Protein AF-0000000071577011 (afdb_homodimer)

Solvent-accessible surface area (backbone atoms only — not comparable to full-atom values): 49493 Å² total; per-residue (Å²): 126,59,77,58,79,85,73,80,66,68,55,58,72,86,42,47,31,39,40,82,84,31,88,38,24,53,73,41,73,47,35,36,66,31,28,30,66,44,79,48,72,57,93,59,34,36,41,34,32,34,32,40,76,42,63,40,27,37,41,33,36,44,66,58,35,87,89,44,51,66,63,32,49,52,49,51,54,51,63,67,66,60,37,56,42,13,25,31,41,36,33,24,31,31,34,66,37,85,33,86,90,32,72,36,33,40,22,31,26,43,58,76,45,74,40,82,74,20,69,19,44,85,75,61,98,64,56,48,70,58,65,44,53,22,67,68,58,36,58,61,24,59,81,46,100,71,52,54,73,83,80,53,67,65,64,37,43,67,39,28,38,55,44,26,34,11,38,33,48,37,30,46,50,52,48,51,29,45,48,53,52,36,47,47,52,42,39,49,77,69,64,37,40,53,56,70,72,64,50,63,27,53,46,83,85,64,91,81,63,40,66,40,45,29,72,47,83,89,41,66,27,19,44,30,66,58,61,63,69,56,51,52,38,39,36,34,18,41,40,52,30,33,30,35,70,42,78,24,34,38,52,49,88,50,85,53,58,80,54,57,27,46,48,43,33,47,32,38,32,30,58,45,90,47,33,54,62,60,53,51,50,51,52,42,54,32,49,51,51,32,59,55,42,45,63,62,79,39,36,66,44,50,51,48,25,38,72,42,40,64,61,62,84,82,40,62,63,96,57,78,48,70,44,45,42,72,57,52,51,51,53,42,44,72,75,68,49,87,59,83,92,65,61,70,82,80,49,72,69,53,34,37,53,51,28,52,51,43,28,71,76,71,60,23,35,45,40,32,42,28,44,41,38,35,86,79,46,64,57,54,48,21,56,28,82,90,46,64,72,19,14,45,27,36,36,31,27,50,74,20,38,79,37,32,47,33,28,23,39,44,46,47,45,66,58,33,49,50,42,30,53,73,70,69,52,80,78,45,72,45,52,46,53,54,41,47,38,26,40,49,11,26,62,50,30,26,38,38,44,26,38,48,33,48,48,47,14,55,58,44,52,53,89,36,31,59,71,48,35,81,45,51,28,36,65,89,36,51,49,76,128,59,76,58,81,86,73,78,64,67,56,59,73,89,42,49,30,40,41,82,84,31,88,38,23,52,72,42,75,47,34,35,66,32,27,31,67,43,78,48,71,58,95,59,35,36,41,33,33,33,32,41,78,41,65,40,27,35,41,33,34,42,66,58,36,86,88,45,49,66,65,31,50,53,48,51,54,51,62,67,66,60,36,57,43,12,25,31,40,35,32,24,32,31,34,65,36,85,33,86,90,32,70,36,34,41,23,32,28,43,58,77,46,74,41,83,73,21,69,17,45,84,75,62,98,65,58,47,70,58,67,46,52,23,68,68,59,36,58,60,23,59,80,46,99,71,52,54,74,83,80,52,66,65,64,37,42,67,40,29,39,54,45,27,33,12,38,33,48,35,28,45,49,52,50,51,29,45,49,54,51,37,47,47,54,41,39,48,76,70,64,36,41,53,56,71,72,65,51,64,28,51,45,83,86,63,91,83,64,40,66,40,48,30,73,47,86,88,39,66,28,20,44,30,65,57,60,64,70,56,50,50,38,39,36,35,18,42,40,52,30,33,30,35,72,43,79,24,34,36,53,48,88,49,87,52,57,80,56,56,26,46,50,44,34,49,31,37,32,30,58,45,90,46,33,54,63,60,54,51,50,53,51,43,53,32,50,50,50,33,59,55,43,45,63,63,79,39,34,66,43,50,54,48,24,39,71,42,39,64,59,62,85,82,39,61,62,95,58,80,49,72,45,44,40,71,58,52,51,52,52,41,44,73,76,69,48,86,58,82,93,66,63,69,84,80,49,70,68,53,34,38,52,51,26,52,51,41,28,72,76,68,60,22,34,43,40,33,44,27,44,42,36,35,86,81,47,65,56,55,49,21,56,28,82,89,46,62,73,20,14,44,27,34,38,33,26,49,73,20,38,79,36,30,48,33,28,23,40,44,47,47,45,67,58,31,50,49,43,29,54,73,70,68,52,80,79,48,72,47,52,47,50,54,41,49,39,26,39,49,11,26,62,49,30,26,40,38,43,27,39,48,32,49,48,47,15,56,58,42,51,53,88,37,31,58,71,47,35,80,46,51,31,37,66,89,35,51,49,81

Structure (mmCIF, N/CA/C/O backbone):
data_AF-0000000071577011-model_v1
#
loop_
_entity.id
_entity.type
_entity.pdbx_description
1 polymer 'aspartate--tRNA ligase'
#
loop_
_atom_site.group_PDB
_atom_site.id
_atom_site.type_symbol
_atom_site.label_atom_id
_atom_site.label_alt_id
_atom_site.label_comp_id
_atom_site.label_asym_id
_atom_site.label_entity_id
_atom_site.label_seq_id
_atom_site.pdbx_PDB_ins_code
_atom_site.Cartn_x
_atom_site.Cartn_y
_atom_site.Cartn_z
_atom_site.occupancy
_atom_site.B_iso_or_equiv
_atom_site.auth_seq_id
_atom_site.auth_comp_id
_atom_site.auth_asym_id
_atom_site.auth_atom_id
_atom_site.pdbx_PDB_model_num
ATOM 1 N N . MET A 1 1 ? -14.719 25 13.039 1 73.12 1 MET A N 1
ATOM 2 C CA . MET A 1 1 ? -15.836 24.047 12.961 1 73.12 1 MET A CA 1
ATOM 3 C C . MET A 1 1 ? -16.703 24.328 11.742 1 73.12 1 MET A C 1
ATOM 5 O O . MET A 1 1 ? -16.812 25.469 11.305 1 73.12 1 MET A O 1
ATOM 9 N N . SER A 1 2 ? -17.172 23.234 11.125 1 82.12 2 SER A N 1
ATOM 10 C CA . SER A 1 2 ? -18 23.328 9.93 1 82.12 2 SER A CA 1
ATOM 11 C C . SER A 1 2 ? -19.391 23.859 10.258 1 82.12 2 SER A C 1
ATOM 13 O O . SER A 1 2 ? -20.219 23.125 10.812 1 82.12 2 SER A O 1
ATOM 15 N N . ARG A 1 3 ? -19.625 25.078 10.125 1 79.12 3 ARG A N 1
ATOM 16 C CA . ARG A 1 3 ? -20.906 25.703 10.398 1 79.12 3 ARG A CA 1
ATOM 17 C C . ARG A 1 3 ? -21.609 26.094 9.109 1 79.12 3 ARG A C 1
ATOM 19 O O . ARG A 1 3 ? -22.812 25.859 8.953 1 79.12 3 ARG A O 1
ATOM 26 N N . SER A 1 4 ? -20.875 26.734 8.219 1 81.69 4 SER A N 1
ATOM 27 C CA . SER A 1 4 ? -21.438 27.203 6.957 1 81.69 4 SER A CA 1
ATOM 28 C C . SER A 1 4 ? -20.391 27.234 5.855 1 81.69 4 SER A C 1
ATOM 30 O O . SER A 1 4 ? -19.188 27.062 6.121 1 81.69 4 SER A O 1
ATOM 32 N N . ARG A 1 5 ? -20.906 27.391 4.594 1 81.81 5 ARG A N 1
ATOM 33 C CA . ARG A 1 5 ? -20.062 27.578 3.414 1 81.81 5 ARG A CA 1
ATOM 34 C C . ARG A 1 5 ? -20.219 28.984 2.85 1 81.81 5 ARG A C 1
ATOM 36 O O . ARG A 1 5 ? -21.203 29.281 2.168 1 81.81 5 ARG A O 1
ATOM 43 N N . SER A 1 6 ? -19.234 29.688 3.17 1 82 6 SER A N 1
ATOM 44 C CA . SER A 1 6 ? -19.266 31.078 2.73 1 82 6 SER A CA 1
ATOM 45 C C . SER A 1 6 ? -19 31.188 1.235 1 82 6 SER A C 1
ATOM 47 O O . SER A 1 6 ? -19.359 32.188 0.607 1 82 6 SER A O 1
ATOM 49 N N . GLY A 1 7 ? -18.359 30.266 0.691 1 82.62 7 GLY A N 1
ATOM 50 C CA . GLY A 1 7 ? -17.953 30.312 -0.705 1 82.62 7 GLY A CA 1
ATOM 51 C C . GLY A 1 7 ? -16.609 31 -0.914 1 82.62 7 GLY A C 1
ATOM 52 O O . GLY A 1 7 ? -16.188 31.219 -2.053 1 82.62 7 GLY A O 1
ATOM 53 N N . ARG A 1 8 ? -16.016 31.344 0.19 1 87.12 8 ARG A N 1
ATOM 54 C CA . ARG A 1 8 ? -14.68 31.938 0.103 1 87.12 8 ARG A CA 1
ATOM 55 C C . ARG A 1 8 ? -13.711 31 -0.601 1 87.12 8 ARG A C 1
ATOM 57 O O . ARG A 1 8 ? -13.656 29.797 -0.285 1 87.12 8 ARG A O 1
ATOM 64 N N . GLU A 1 9 ? -13.062 31.609 -1.562 1 90.75 9 GLU A N 1
ATOM 65 C CA . GLU A 1 9 ? -12.102 30.797 -2.305 1 90.75 9 GLU A CA 1
ATOM 66 C C . GLU A 1 9 ? -10.672 31.109 -1.869 1 90.75 9 GLU A C 1
ATOM 68 O O . GLU A 1 9 ? -10.242 32.25 -1.909 1 90.75 9 GLU A O 1
ATOM 73 N N . PHE A 1 10 ? -10.008 30.141 -1.405 1 95.5 10 PHE A N 1
ATOM 74 C CA . PHE A 1 10 ? -8.617 30.281 -1 1 95.5 10 PHE A CA 1
ATOM 75 C C . PHE A 1 10 ? -7.68 29.938 -2.152 1 95.5 10 PHE A C 1
ATOM 77 O O . PHE A 1 10 ? -7.922 28.984 -2.895 1 95.5 10 PHE A O 1
ATOM 84 N N . VAL A 1 11 ? -6.656 30.75 -2.307 1 96.5 11 VAL A N 1
ATOM 85 C CA . VAL A 1 11 ? -5.723 30.516 -3.404 1 96.5 11 VAL A CA 1
ATOM 86 C C . VAL A 1 11 ? -4.465 29.828 -2.881 1 96.5 11 VAL A C 1
ATOM 88 O O . VAL A 1 11 ? -4.254 29.75 -1.669 1 96.5 11 VAL A O 1
ATOM 91 N N . LYS A 1 12 ? -3.699 29.266 -3.773 1 96 12 LYS A N 1
ATOM 92 C CA . LYS A 1 12 ? -2.393 28.703 -3.471 1 96 12 LYS A CA 1
ATOM 93 C C . LYS A 1 12 ? -1.282 29.734 -3.65 1 96 12 LYS A C 1
ATOM 95 O O . LYS A 1 12 ? -1.319 30.531 -4.586 1 96 12 LYS A O 1
ATOM 100 N N . VAL A 1 13 ? -0.366 29.656 -2.791 1 96.88 13 VAL A N 1
ATOM 101 C CA . VAL A 1 13 ? 0.773 30.562 -2.842 1 96.88 13 VAL A CA 1
ATOM 102 C C . VAL A 1 13 ? 1.443 30.484 -4.211 1 96.88 13 VAL A C 1
ATOM 104 O O . VAL A 1 13 ? 1.807 31.5 -4.801 1 96.88 13 VAL A O 1
ATOM 107 N N . ASN A 1 14 ? 1.513 29.266 -4.746 1 94.5 14 ASN A N 1
ATOM 108 C CA . ASN A 1 14 ? 2.244 29.016 -5.98 1 94.5 14 ASN A CA 1
ATOM 109 C C . ASN A 1 14 ? 1.51 29.578 -7.191 1 94.5 14 ASN A C 1
ATOM 111 O O . ASN A 1 14 ? 2.078 29.672 -8.281 1 94.5 14 ASN A O 1
ATOM 115 N N . ASP A 1 15 ? 0.308 30.094 -7.023 1 96.06 15 ASP A N 1
ATOM 116 C CA . ASP A 1 15 ? -0.465 30.672 -8.117 1 96.06 15 ASP A CA 1
ATOM 117 C C . ASP A 1 15 ? -0.251 32.188 -8.203 1 96.06 15 ASP A C 1
ATOM 119 O O . ASP A 1 15 ? -0.677 32.812 -9.172 1 96.06 15 ASP A O 1
ATOM 123 N N . ILE A 1 16 ? 0.441 32.75 -7.238 1 97.38 16 ILE A N 1
ATOM 124 C CA . ILE A 1 16 ? 0.601 34.188 -7.129 1 97.38 16 ILE A CA 1
ATOM 125 C C . ILE A 1 16 ? 1.934 34.594 -7.742 1 97.38 16 ILE A C 1
ATOM 127 O O . ILE A 1 16 ? 2.949 33.938 -7.559 1 97.38 16 ILE A O 1
ATOM 131 N N . GLY A 1 17 ? 1.87 35.688 -8.445 1 95.81 17 GLY A N 1
ATOM 132 C CA . GLY A 1 17 ? 3.084 36.25 -9.016 1 95.81 17 GLY A CA 1
ATOM 133 C C . GLY A 1 17 ? 3.012 37.75 -9.211 1 95.81 17 GLY A C 1
ATOM 134 O O . GLY A 1 17 ? 1.939 38.344 -9.094 1 95.81 17 GLY A O 1
ATOM 135 N N . GLY A 1 18 ? 4.191 38.312 -9.492 1 93.88 18 GLY A N 1
ATOM 136 C CA . GLY A 1 18 ? 4.297 39.75 -9.617 1 93.88 18 GLY A CA 1
ATOM 137 C C . GLY A 1 18 ? 4.055 40.25 -11.031 1 93.88 18 GLY A C 1
ATOM 138 O O . GLY A 1 18 ? 4.09 41.438 -11.289 1 93.88 18 GLY A O 1
ATOM 139 N N . SER A 1 19 ? 3.904 39.312 -11.867 1 90.12 19 SER A N 1
ATOM 140 C CA . SER A 1 19 ? 3.686 39.688 -13.266 1 90.12 19 SER A CA 1
ATOM 141 C C . SER A 1 19 ? 2.209 39.594 -13.633 1 90.12 19 SER A C 1
ATOM 143 O O . SER A 1 19 ? 1.453 38.844 -13.016 1 90.12 19 SER A O 1
ATOM 145 N N . THR A 1 20 ? 1.872 40.312 -14.602 1 86.31 20 THR A N 1
ATOM 146 C CA . THR A 1 20 ? 0.493 40.281 -15.078 1 86.31 20 THR A CA 1
ATOM 147 C C . THR A 1 20 ? 0.179 38.938 -15.75 1 86.31 20 THR A C 1
ATOM 149 O O . THR A 1 20 ? -0.99 38.594 -15.914 1 86.31 20 THR A O 1
ATOM 152 N N . ASP A 1 21 ? 1.18 38.188 -16.062 1 86.81 21 ASP A N 1
ATOM 153 C CA . ASP A 1 21 ? 1.002 36.906 -16.719 1 86.81 21 ASP A CA 1
ATOM 154 C C . ASP A 1 21 ? 0.832 35.781 -15.703 1 86.81 21 ASP A C 1
ATOM 156 O O . ASP A 1 21 ? 0.503 34.656 -16.078 1 86.81 21 ASP A O 1
ATOM 160 N N . SER A 1 22 ? 0.966 36.219 -14.477 1 89.5 22 SER A N 1
ATOM 161 C CA . SER A 1 22 ? 0.785 35.219 -13.438 1 89.5 22 SER A CA 1
ATOM 162 C C . SER A 1 22 ? -0.672 34.781 -13.336 1 89.5 22 SER A C 1
ATOM 164 O O . SER A 1 22 ? -1.577 35.531 -13.727 1 89.5 22 SER A O 1
ATOM 166 N N . LYS A 1 23 ? -0.925 33.531 -12.844 1 92.31 23 LYS A N 1
ATOM 167 C CA . LYS A 1 23 ? -2.301 33.062 -12.648 1 92.31 23 LYS A CA 1
ATOM 168 C C . LYS A 1 23 ? -3.09 34.062 -11.805 1 92.31 23 LYS A C 1
ATOM 170 O O . LYS A 1 23 ? -4.293 34.25 -12 1 92.31 23 LYS A O 1
ATOM 175 N N . ILE A 1 24 ? -2.438 34.562 -10.727 1 97.38 24 ILE A N 1
ATOM 176 C CA . ILE A 1 24 ? -2.961 35.625 -9.875 1 97.38 24 ILE A CA 1
ATOM 177 C C . ILE A 1 24 ? -1.942 36.75 -9.781 1 97.38 24 ILE A C 1
ATOM 179 O O . ILE A 1 24 ? -0.889 36.594 -9.156 1 97.38 24 ILE A O 1
ATOM 183 N N . GLY A 1 25 ? -2.355 37.906 -10.328 1 96.38 25 GLY A N 1
ATOM 184 C CA . GLY A 1 25 ? -1.38 38.969 -10.484 1 96.38 25 GLY A CA 1
ATOM 185 C C . GLY A 1 25 ? -1.674 40.156 -9.609 1 96.38 25 GLY A C 1
ATOM 186 O O . GLY A 1 25 ? -2.609 40.156 -8.805 1 96.38 25 GLY A O 1
ATOM 187 N N . PRO A 1 26 ? -0.811 41.219 -9.781 1 96.62 26 PRO A N 1
ATOM 188 C CA . PRO A 1 26 ? -0.947 42.438 -8.969 1 96.62 26 PRO A CA 1
ATOM 189 C C . PRO A 1 26 ? -2.332 43.062 -9.078 1 96.62 26 PRO A C 1
ATOM 191 O O . PRO A 1 26 ? -2.916 43.094 -10.164 1 96.62 26 PRO A O 1
ATOM 194 N N . GLY A 1 27 ? -2.766 43.5 -7.926 1 96.56 27 GLY A N 1
ATOM 195 C CA . GLY A 1 27 ? -4.074 44.125 -7.883 1 96.56 27 GLY A CA 1
ATOM 196 C C . GLY A 1 27 ? -5.184 43.156 -7.488 1 96.56 27 GLY A C 1
ATOM 197 O O . GLY A 1 27 ? -6.262 43.594 -7.07 1 96.56 27 GLY A O 1
ATOM 198 N N . SER A 1 28 ? -4.91 41.906 -7.578 1 96.75 28 SER A N 1
ATOM 199 C CA . SER A 1 28 ? -5.902 40.906 -7.203 1 96.75 28 SER A CA 1
ATOM 200 C C . SER A 1 28 ? -6.086 40.844 -5.691 1 96.75 28 SER A C 1
ATOM 202 O O . SER A 1 28 ? -5.109 40.875 -4.941 1 96.75 28 SER A O 1
ATOM 204 N N . LYS A 1 29 ? -7.312 40.812 -5.254 1 97.5 29 LYS A N 1
ATOM 205 C CA . LYS A 1 29 ? -7.637 40.531 -3.855 1 97.5 29 LYS A CA 1
ATOM 206 C C . LYS A 1 29 ? -7.859 39.031 -3.623 1 97.5 29 LYS A C 1
ATOM 208 O O . LYS A 1 29 ? -8.695 38.438 -4.289 1 97.5 29 LYS A O 1
ATOM 213 N N . VAL A 1 30 ? -7.133 38.5 -2.707 1 97.81 30 VAL A N 1
ATOM 214 C CA . VAL A 1 30 ? -7.191 37.062 -2.568 1 97.81 30 VAL A CA 1
ATOM 215 C C . VAL A 1 30 ? -7.273 36.688 -1.091 1 97.81 30 VAL A C 1
ATOM 217 O O . VAL A 1 30 ? -6.926 37.469 -0.22 1 97.81 30 VAL A O 1
ATOM 220 N N . TRP A 1 31 ? -7.844 35.562 -0.76 1 97.25 31 TRP A N 1
ATOM 221 C CA . TRP A 1 31 ? -7.742 34.875 0.525 1 97.25 31 TRP A CA 1
ATOM 222 C C . TRP A 1 31 ? -6.707 33.75 0.467 1 97.25 31 TRP A C 1
ATOM 224 O O . TRP A 1 31 ? -6.645 33 -0.513 1 97.25 31 TRP A O 1
ATOM 234 N N . LEU A 1 32 ? -5.938 33.719 1.459 1 96.56 32 LEU A N 1
ATOM 235 C CA . LEU A 1 32 ? -4.918 32.656 1.574 1 96.56 32 LEU A CA 1
ATOM 236 C C . LEU A 1 32 ? -4.895 32.094 2.982 1 96.56 32 LEU A C 1
ATOM 238 O O . LEU A 1 32 ? -4.973 32.812 3.967 1 96.56 32 LEU A O 1
ATOM 242 N N . ARG A 1 33 ? -5.02 30.766 3.094 1 96.75 33 ARG A N 1
ATOM 243 C CA . ARG A 1 33 ? -4.699 30.109 4.359 1 96.75 33 ARG A CA 1
ATOM 244 C C . ARG A 1 33 ? -3.264 29.609 4.367 1 96.75 33 ARG A C 1
ATOM 246 O O . ARG A 1 33 ? -2.828 28.938 3.422 1 96.75 33 ARG A O 1
ATOM 253 N N . GLY A 1 34 ? -2.541 29.906 5.371 1 97.12 34 GLY A N 1
ATOM 254 C CA . GLY A 1 34 ? -1.162 29.469 5.469 1 97.12 34 GLY A CA 1
ATOM 255 C C . GLY A 1 34 ? -0.64 29.453 6.895 1 97.12 34 GLY A C 1
ATOM 256 O O . GLY A 1 34 ? -1.342 29.859 7.824 1 97.12 34 GLY A O 1
ATOM 257 N N . ARG A 1 35 ? 0.493 28.844 7.051 1 98.12 35 ARG A N 1
ATOM 258 C CA . ARG A 1 35 ? 1.198 28.797 8.328 1 98.12 35 ARG A CA 1
ATOM 259 C C . ARG A 1 35 ? 2.143 30 8.477 1 98.12 35 ARG A C 1
ATOM 261 O O . ARG A 1 35 ? 2.861 30.344 7.535 1 98.12 35 ARG A O 1
ATOM 268 N N . VAL A 1 36 ? 2.137 30.656 9.672 1 98 36 VAL A N 1
ATOM 269 C CA . VAL A 1 36 ? 3.053 31.766 9.93 1 98 36 VAL A CA 1
ATOM 270 C C . VAL A 1 36 ? 4.477 31.234 10.078 1 98 36 VAL A C 1
ATOM 272 O O . VAL A 1 36 ? 4.801 30.562 11.07 1 98 36 VAL A O 1
ATOM 275 N N . ASN A 1 37 ? 5.254 31.562 9.133 1 97.25 37 ASN A N 1
ATOM 276 C CA . ASN A 1 37 ? 6.645 31.125 9.133 1 97.25 37 ASN A CA 1
ATOM 277 C C . ASN A 1 37 ? 7.527 32.062 9.961 1 97.25 37 ASN A C 1
ATOM 279 O O . ASN A 1 37 ? 8.398 31.594 10.703 1 97.25 37 ASN A O 1
ATOM 283 N N . SER A 1 38 ? 7.324 33.344 9.805 1 96.56 38 SER A N 1
ATOM 284 C CA . SER A 1 38 ? 8.047 34.344 10.578 1 96.56 38 SER A CA 1
ATOM 285 C C . SER A 1 38 ? 7.266 35.656 10.656 1 96.56 38 SER A C 1
ATOM 287 O O . SER A 1 38 ? 6.363 35.875 9.852 1 96.56 38 SER A O 1
ATOM 289 N N . ILE A 1 39 ? 7.586 36.438 11.695 1 96.25 39 ILE A N 1
ATOM 290 C CA . ILE A 1 39 ? 6.965 37.719 11.93 1 96.25 39 ILE A CA 1
ATOM 291 C C . ILE A 1 39 ? 8.039 38.75 12.25 1 96.25 39 ILE A C 1
ATOM 293 O O . ILE A 1 39 ? 8.883 38.531 13.125 1 96.25 39 ILE A O 1
ATOM 297 N N . ARG A 1 40 ? 8.008 39.781 11.508 1 95.81 40 ARG A N 1
ATOM 298 C CA . ARG A 1 40 ? 8.859 40.938 11.781 1 95.81 40 ARG A CA 1
ATOM 299 C C . ARG A 1 40 ? 8.039 42.219 11.883 1 95.81 40 ARG A C 1
ATOM 301 O O . ARG A 1 40 ? 7.445 42.656 10.898 1 95.81 40 ARG A O 1
ATOM 308 N N . ALA A 1 41 ? 7.98 42.656 13.086 1 93 41 ALA A N 1
ATOM 309 C CA . ALA A 1 41 ? 7.23 43.906 13.32 1 93 41 ALA A CA 1
ATOM 310 C C . ALA A 1 41 ? 8.133 45 13.883 1 93 41 ALA A C 1
ATOM 312 O O . ALA A 1 41 ? 8.883 44.75 14.836 1 93 41 ALA A O 1
ATOM 313 N N . LYS A 1 42 ? 8.219 46.125 13.234 1 87.81 42 LYS A N 1
ATOM 314 C CA . LYS A 1 42 ? 9 47.281 13.68 1 87.81 42 LYS A CA 1
ATOM 315 C C . LYS A 1 42 ? 8.281 48.594 13.383 1 87.81 42 LYS A C 1
ATOM 317 O O . LYS A 1 42 ? 7.906 48.844 12.234 1 87.81 42 LYS A O 1
ATOM 322 N N . GLY A 1 43 ? 8.195 49.406 14.43 1 84.38 43 GLY A N 1
ATOM 323 C CA . GLY A 1 43 ? 7.562 50.719 14.266 1 84.38 43 GLY A CA 1
ATOM 324 C C . GLY A 1 43 ? 6.129 50.625 13.781 1 84.38 43 GLY A C 1
ATOM 325 O O . GLY A 1 43 ? 5.301 49.938 14.391 1 84.38 43 GLY A O 1
ATOM 326 N N . GLY A 1 44 ? 5.855 51.188 12.617 1 90.31 44 GLY A N 1
ATOM 327 C CA . GLY A 1 44 ? 4.52 51.25 12.055 1 90.31 44 GLY A CA 1
ATOM 328 C C . GLY A 1 44 ? 4.293 50.219 10.945 1 90.31 44 GLY A C 1
ATOM 329 O O . GLY A 1 44 ? 3.346 50.344 10.164 1 90.31 44 GLY A O 1
ATOM 330 N N . SER A 1 45 ? 5.238 49.156 10.898 1 94.69 45 SER A N 1
ATOM 331 C CA . SER A 1 45 ? 5.098 48.156 9.836 1 94.69 45 SER A CA 1
ATOM 332 C C . SER A 1 45 ? 5.266 46.75 10.367 1 94.69 45 SER A C 1
ATOM 334 O O . SER A 1 45 ? 5.871 46.562 11.422 1 94.69 45 SER A O 1
ATOM 336 N N . CYS A 1 46 ? 4.621 45.875 9.75 1 97 46 CYS A N 1
ATOM 337 C CA . CYS A 1 46 ? 4.738 44.438 10.078 1 97 46 CYS A CA 1
ATOM 338 C C . CYS A 1 46 ? 4.871 43.594 8.812 1 97 46 CYS A C 1
ATOM 340 O O . CYS A 1 46 ? 4.148 43.812 7.836 1 97 46 CYS A O 1
ATOM 342 N N . PHE A 1 47 ? 5.828 42.688 8.773 1 97.38 47 PHE A N 1
ATOM 343 C CA . PHE A 1 47 ? 6.027 41.719 7.695 1 97.38 47 PHE A CA 1
ATOM 344 C C . PHE A 1 47 ? 5.855 40.281 8.203 1 97.38 47 PHE A C 1
ATOM 346 O O . PHE A 1 47 ? 6.488 39.906 9.18 1 97.38 47 PHE A O 1
ATOM 353 N N . LEU A 1 48 ? 4.965 39.594 7.562 1 97.31 48 LEU A N 1
ATOM 354 C CA . LEU A 1 48 ? 4.754 38.156 7.816 1 97.31 48 LEU A CA 1
ATOM 355 C C . LEU A 1 48 ? 5.207 37.312 6.629 1 97.31 48 LEU A C 1
ATOM 357 O O . LEU A 1 48 ? 5.035 37.719 5.477 1 97.31 48 LEU A O 1
ATOM 361 N N . VAL A 1 49 ? 5.832 36.219 6.918 1 98 49 VAL A N 1
ATOM 362 C CA . VAL A 1 49 ? 6.031 35.219 5.887 1 98 49 VAL A CA 1
ATOM 363 C C . VAL A 1 49 ? 5.07 34.062 6.109 1 98 49 VAL A C 1
ATOM 365 O O . VAL A 1 49 ? 5.035 33.469 7.191 1 98 49 VAL A O 1
ATOM 368 N N . LEU A 1 50 ? 4.27 33.781 5.098 1 98.12 50 LEU A N 1
ATOM 369 C CA . LEU A 1 50 ? 3.332 32.656 5.137 1 98.12 50 LEU A CA 1
ATOM 370 C C . LEU A 1 50 ? 3.873 31.469 4.355 1 98.12 50 LEU A C 1
ATOM 372 O O . LEU A 1 50 ? 4.477 31.641 3.293 1 98.12 50 LEU A O 1
ATOM 376 N N . ARG A 1 51 ? 3.684 30.312 4.941 1 98 51 ARG A N 1
ATOM 377 C CA . ARG A 1 51 ? 4.168 29.078 4.328 1 98 51 ARG A CA 1
ATOM 378 C C . ARG A 1 51 ? 3.012 28.141 3.994 1 98 51 ARG A C 1
ATOM 380 O O . ARG A 1 51 ? 2.088 27.984 4.793 1 98 51 ARG A O 1
ATOM 387 N N . GLN A 1 52 ? 3.037 27.578 2.773 1 96.12 52 GLN A N 1
ATOM 388 C CA . GLN A 1 52 ? 2.164 26.5 2.309 1 96.12 52 GLN A CA 1
ATOM 389 C C . GLN A 1 52 ? 2.977 25.312 1.799 1 96.12 52 GLN A C 1
ATOM 391 O O . GLN A 1 52 ? 4.07 25.484 1.261 1 96.12 52 GLN A O 1
ATOM 396 N N . ASN A 1 53 ? 2.514 24.094 2.037 1 91.88 53 ASN A N 1
ATOM 397 C CA . ASN A 1 53 ? 3.123 22.875 1.51 1 91.88 53 ASN A CA 1
ATOM 398 C C . ASN A 1 53 ? 4.566 22.719 1.981 1 91.88 53 ASN A C 1
ATOM 400 O O . ASN A 1 53 ? 5.391 22.125 1.285 1 91.88 53 ASN A O 1
ATOM 404 N N . SER A 1 54 ? 4.934 23.328 2.988 1 94.06 54 SER A N 1
ATOM 405 C CA . SER A 1 54 ? 6.199 23.234 3.705 1 94.06 54 SER A CA 1
ATOM 406 C C . SER A 1 54 ? 7.289 24.047 3.006 1 94.06 54 SER A C 1
ATOM 408 O O . SER A 1 54 ? 8.297 24.406 3.621 1 94.06 54 SER A O 1
ATOM 410 N N . PHE A 1 55 ? 7.121 24.312 1.685 1 92.75 55 PHE A N 1
ATOM 411 C CA . PHE A 1 55 ? 8.258 25.031 1.125 1 92.75 55 PHE A CA 1
ATOM 412 C C . PHE A 1 55 ? 7.797 26.078 0.127 1 92.75 55 PHE A C 1
ATOM 414 O O . PHE A 1 55 ? 8.602 26.625 -0.625 1 92.75 55 PHE A O 1
ATOM 421 N N . ASP A 1 56 ? 6.535 26.469 0.034 1 96.44 56 ASP A N 1
ATOM 422 C CA . ASP A 1 56 ? 6.004 27.609 -0.685 1 96.44 56 ASP A CA 1
ATOM 423 C C . ASP A 1 56 ? 5.742 28.781 0.267 1 96.44 56 ASP A C 1
ATOM 425 O O . ASP A 1 56 ? 4.91 28.672 1.168 1 96.44 56 ASP A O 1
ATOM 429 N N . THR A 1 57 ? 6.422 29.906 0.025 1 97.94 57 THR A N 1
ATOM 430 C CA . THR A 1 57 ? 6.312 31.016 0.975 1 97.94 57 THR A CA 1
ATOM 431 C C . THR A 1 57 ? 6.055 32.344 0.249 1 97.94 57 THR A C 1
ATOM 433 O O . THR A 1 57 ? 6.492 32.5 -0.889 1 97.94 57 THR A O 1
ATOM 436 N N . ILE A 1 58 ? 5.352 33.219 0.918 1 98.44 58 ILE A N 1
ATOM 437 C CA . ILE A 1 58 ? 5.082 34.531 0.403 1 98.44 58 ILE A CA 1
ATOM 438 C C . ILE A 1 58 ? 5.047 35.531 1.556 1 98.44 58 ILE A C 1
ATOM 440 O O . ILE A 1 58 ? 4.602 35.219 2.658 1 98.44 58 ILE A O 1
ATOM 444 N N . GLN A 1 59 ? 5.582 36.719 1.3 1 98.56 59 GLN A N 1
ATOM 445 C CA . GLN A 1 59 ? 5.547 37.781 2.289 1 98.56 59 GLN A CA 1
ATOM 446 C C . GLN A 1 59 ? 4.203 38.5 2.264 1 98.56 59 GLN A C 1
ATOM 448 O O . GLN A 1 59 ? 3.639 38.75 1.192 1 98.56 59 GLN A O 1
ATOM 453 N N . ALA A 1 60 ? 3.688 38.812 3.438 1 98.44 60 ALA A N 1
ATOM 454 C CA . ALA A 1 60 ? 2.547 39.688 3.635 1 98.44 60 ALA A CA 1
ATOM 455 C C . ALA A 1 60 ? 2.934 40.906 4.492 1 98.44 60 ALA A C 1
ATOM 457 O O . ALA A 1 60 ? 3.639 40.75 5.492 1 98.44 60 ALA A O 1
ATOM 458 N N . CYS A 1 61 ? 2.48 42.062 4.09 1 97.62 61 CYS A N 1
ATOM 459 C CA . CYS A 1 61 ? 2.918 43.25 4.809 1 97.62 61 CYS A CA 1
ATOM 460 C C . CYS A 1 61 ? 1.728 44.094 5.207 1 97.62 61 CYS A C 1
ATOM 462 O O . CYS A 1 61 ? 0.678 44.062 4.562 1 97.62 61 CYS A O 1
ATOM 464 N N . TYR A 1 62 ? 1.872 44.781 6.254 1 97.31 62 TYR A N 1
ATOM 465 C CA . TYR A 1 62 ? 0.924 45.781 6.773 1 97.31 62 TYR A CA 1
ATOM 466 C C . TYR A 1 62 ? 1.64 47.031 7.219 1 97.31 62 TYR A C 1
ATOM 468 O O . TYR A 1 62 ? 2.664 46.969 7.902 1 97.31 62 TYR A O 1
ATOM 476 N N . PHE A 1 63 ? 1.147 48.156 6.789 1 94.81 63 PHE A N 1
ATOM 477 C CA . PHE A 1 63 ? 1.691 49.469 7.172 1 94.81 63 PHE A CA 1
ATOM 478 C C . PHE A 1 63 ? 0.64 50.312 7.887 1 94.81 63 PHE A C 1
ATOM 480 O O . PHE A 1 63 ? -0.533 50.281 7.512 1 94.81 63 PHE A O 1
ATOM 487 N N . LYS A 1 64 ? 1.153 50.969 8.828 1 92.88 64 LYS A N 1
ATOM 488 C CA . LYS A 1 64 ? 0.273 51.875 9.586 1 92.88 64 LYS A CA 1
ATOM 489 C C . LYS A 1 64 ? -0.415 52.875 8.664 1 92.88 64 LYS A C 1
ATOM 491 O O . LYS A 1 64 ? 0.221 53.438 7.781 1 92.88 64 LYS A O 1
ATOM 496 N N . ASP A 1 65 ? -1.663 52.969 8.875 1 89.69 65 ASP A N 1
ATOM 497 C CA . ASP A 1 65 ? -2.473 53.906 8.094 1 89.69 65 ASP A CA 1
ATOM 498 C C . ASP A 1 65 ? -2.645 55.219 8.836 1 89.69 65 ASP A C 1
ATOM 500 O O . ASP A 1 65 ? -3.312 55.281 9.867 1 89.69 65 ASP A O 1
ATOM 504 N N . LYS A 1 66 ? -2.225 56.344 8.25 1 89.25 66 LYS A N 1
ATOM 505 C CA . LYS A 1 66 ? -2.309 57.656 8.891 1 89.25 66 LYS A CA 1
ATOM 506 C C . LYS A 1 66 ? -3.746 58.156 8.906 1 89.25 66 LYS A C 1
ATOM 508 O O . LYS A 1 66 ? -4.109 58.969 9.766 1 89.25 66 LYS A O 1
ATOM 513 N N . GLU A 1 67 ? -4.477 57.656 7.973 1 91.25 67 GLU A N 1
ATOM 514 C CA . GLU A 1 67 ? -5.867 58.062 7.883 1 91.25 67 GLU A CA 1
ATOM 515 C C . GLU A 1 67 ? -6.734 57.375 8.922 1 91.25 67 GLU A C 1
ATOM 517 O O . GLU A 1 67 ? -7.785 57.875 9.312 1 91.25 67 GLU A O 1
ATOM 522 N N . ASN A 1 68 ? -6.336 56.219 9.367 1 90.88 68 ASN A N 1
ATOM 523 C CA . ASN A 1 68 ? -7.031 55.438 10.383 1 90.88 68 ASN A CA 1
ATOM 524 C C . ASN A 1 68 ? -6.07 54.906 11.453 1 90.88 68 ASN A C 1
ATOM 526 O O . ASN A 1 68 ? -5.895 53.719 11.609 1 90.88 68 ASN A O 1
ATOM 530 N N . PRO A 1 69 ? -5.551 55.75 12.266 1 90.25 69 PRO A N 1
ATOM 531 C CA . PRO A 1 69 ? -4.461 55.375 13.172 1 90.25 69 PRO A CA 1
ATOM 532 C C . PRO A 1 69 ? -4.895 54.406 14.25 1 90.25 69 PRO A C 1
ATOM 534 O O . PRO A 1 69 ? -4.121 53.5 14.617 1 90.25 69 PRO A O 1
ATOM 537 N N . GLU A 1 70 ? -6.023 54.562 14.695 1 91 70 GLU A N 1
ATOM 538 C CA . GLU A 1 70 ? -6.473 53.688 15.766 1 91 70 GLU A CA 1
ATOM 539 C C . GLU A 1 70 ? -6.645 52.281 15.281 1 91 70 GLU A C 1
ATOM 541 O O . GLU A 1 70 ? -6.152 51.312 15.906 1 91 70 GLU A O 1
ATOM 546 N N . GLN A 1 71 ? -7.363 52.125 14.242 1 90.44 71 GLN A N 1
ATOM 547 C CA . GLN A 1 71 ? -7.574 50.812 13.68 1 90.44 71 GLN A CA 1
ATOM 548 C C . GLN A 1 71 ? -6.25 50.156 13.258 1 90.44 71 GLN A C 1
ATOM 550 O O . GLN A 1 71 ? -6.059 48.969 13.422 1 90.44 71 GLN A O 1
ATOM 555 N N . SER A 1 72 ? -5.395 50.906 12.742 1 92.25 72 SER A N 1
ATOM 556 C CA . SER A 1 72 ? -4.094 50.406 12.297 1 92.25 72 SER A CA 1
ATOM 557 C C . SER A 1 72 ? -3.246 49.969 13.484 1 92.25 72 SER A C 1
ATOM 559 O O . SER A 1 72 ? -2.506 48.969 13.375 1 92.25 72 SER A O 1
ATOM 561 N N . ALA A 1 73 ? -3.354 50.719 14.523 1 92.5 73 ALA A N 1
ATOM 562 C CA . ALA A 1 73 ? -2.609 50.344 15.719 1 92.5 73 ALA A CA 1
ATOM 563 C C . ALA A 1 73 ? -3.105 49 16.281 1 92.5 73 ALA A C 1
ATOM 565 O O . ALA A 1 73 ? -2.309 48.188 16.75 1 92.5 73 ALA A O 1
ATOM 566 N N . LYS A 1 74 ? -4.324 48.844 16.266 1 93.94 74 LYS A N 1
ATOM 567 C CA . LYS A 1 74 ? -4.922 47.594 16.734 1 93.94 74 LYS A CA 1
ATOM 568 C C . LYS A 1 74 ? -4.488 46.438 15.859 1 93.94 74 LYS A C 1
ATOM 570 O O . LYS A 1 74 ? -4.184 45.344 16.375 1 93.94 74 LYS A O 1
ATOM 575 N N . MET A 1 75 ? -4.484 46.625 14.617 1 94.75 75 MET A N 1
ATOM 576 C CA . MET A 1 75 ? -4.047 45.594 13.68 1 94.75 75 MET A CA 1
ATOM 577 C C . MET A 1 75 ? -2.586 45.219 13.914 1 94.75 75 MET A C 1
ATOM 579 O O . MET A 1 75 ? -2.238 44.031 13.953 1 94.75 75 MET A O 1
ATOM 583 N N . LEU A 1 76 ? -1.806 46.188 14.055 1 95.19 76 LEU A N 1
ATOM 584 C CA . LEU A 1 76 ? -0.386 45.938 14.297 1 95.19 76 LEU A CA 1
ATOM 585 C C . LEU A 1 76 ? -0.174 45.188 15.594 1 95.19 76 LEU A C 1
ATOM 587 O O . LEU A 1 76 ? 0.685 44.281 15.664 1 95.19 76 LEU A O 1
ATOM 591 N N . LYS A 1 77 ? -0.896 45.562 16.594 1 94.38 77 LYS A N 1
ATOM 592 C CA . LYS A 1 77 ? -0.818 44.875 17.875 1 94.38 77 LYS A CA 1
ATOM 593 C C . LYS A 1 77 ? -1.21 43.406 17.719 1 94.38 77 LYS A C 1
ATOM 595 O O . LYS A 1 77 ? -0.569 42.5 18.297 1 94.38 77 LYS A O 1
ATOM 600 N N . TYR A 1 78 ? -2.227 43.125 16.984 1 95.75 78 TYR A N 1
ATOM 601 C CA . TYR A 1 78 ? -2.682 41.781 16.719 1 95.75 78 TYR A CA 1
ATOM 602 C C . TYR A 1 78 ? -1.621 40.969 15.977 1 95.75 78 TYR A C 1
ATOM 604 O O . TYR A 1 78 ? -1.314 39.844 16.344 1 95.75 78 TYR A O 1
ATOM 612 N N . LEU A 1 79 ? -1.091 41.531 14.938 1 96.25 79 LEU A N 1
ATOM 613 C CA . LEU A 1 79 ? -0.069 40.875 14.133 1 96.25 79 LEU A CA 1
ATOM 614 C C . LEU A 1 79 ? 1.135 40.5 14.984 1 96.25 79 LEU A C 1
ATOM 616 O O . LEU A 1 79 ? 1.692 39.406 14.828 1 96.25 79 LEU A O 1
ATOM 620 N N . LYS A 1 80 ? 1.458 41.344 15.906 1 93.56 80 LYS A N 1
ATOM 621 C CA . LYS A 1 80 ? 2.596 41.094 16.781 1 93.56 80 LYS A CA 1
ATOM 622 C C . LYS A 1 80 ? 2.305 40 17.781 1 93.56 80 LYS A C 1
ATOM 624 O O . LYS A 1 80 ? 3.229 39.375 18.328 1 93.56 80 LYS A O 1
ATOM 629 N N . SER A 1 81 ? 1.069 39.75 17.984 1 95 81 SER A N 1
ATOM 630 C CA . SER A 1 81 ? 0.679 38.75 18.969 1 95 81 SER A CA 1
ATOM 631 C C . SER A 1 81 ? 0.631 37.375 18.375 1 95 81 SER A C 1
ATOM 633 O O . SER A 1 81 ? 0.575 36.375 19.109 1 95 81 SER A O 1
ATOM 635 N N . LEU A 1 82 ? 0.668 37.25 17.078 1 96.12 82 LEU A N 1
ATOM 636 C CA . LEU A 1 82 ? 0.659 35.938 16.438 1 96.12 82 LEU A CA 1
ATOM 637 C C . LEU A 1 82 ? 1.919 35.156 16.781 1 96.12 82 LEU A C 1
ATOM 639 O O . LEU A 1 82 ? 2.967 35.719 17.047 1 96.12 82 LEU A O 1
ATOM 643 N N . THR A 1 83 ? 1.784 33.812 16.828 1 97.25 83 THR A N 1
ATOM 644 C CA . THR A 1 83 ? 2.939 32.938 17.062 1 97.25 83 THR A CA 1
ATOM 645 C C . THR A 1 83 ? 3.332 32.188 15.797 1 97.25 83 THR A C 1
ATOM 647 O O . THR A 1 83 ? 2.477 31.875 14.969 1 97.25 83 THR A O 1
ATOM 650 N N . THR A 1 84 ? 4.598 31.938 15.672 1 97.19 84 THR A N 1
ATOM 651 C CA . THR A 1 84 ? 5.07 31.125 14.539 1 97.19 84 THR A CA 1
ATOM 652 C C . THR A 1 84 ? 4.434 29.75 14.562 1 97.19 84 THR A C 1
ATOM 654 O O . THR A 1 84 ? 4.164 29.188 15.625 1 97.19 84 THR A O 1
ATOM 657 N N . GLU A 1 85 ? 4.156 29.234 13.391 1 98.19 85 GLU A N 1
ATOM 658 C CA . GLU A 1 85 ? 3.605 27.906 13.148 1 98.19 85 GLU A CA 1
ATOM 659 C C . GLU A 1 85 ? 2.098 27.875 13.391 1 98.19 85 GLU A C 1
ATOM 661 O O . GLU A 1 85 ? 1.46 26.828 13.266 1 98.19 85 GLU A O 1
ATOM 666 N N . SER A 1 86 ? 1.494 29.047 13.719 1 97.94 86 SER A N 1
ATOM 667 C CA . SER A 1 86 ? 0.038 29.125 13.742 1 97.94 86 SER A CA 1
ATOM 668 C C . SER A 1 86 ? -0.543 29.109 12.336 1 97.94 86 SER A C 1
ATOM 670 O O . SER A 1 86 ? 0.118 29.516 11.375 1 97.94 86 SER A O 1
ATOM 672 N N . MET A 1 87 ? -1.759 28.578 12.234 1 97.31 87 MET A N 1
ATOM 673 C CA . MET A 1 87 ? -2.51 28.625 10.984 1 97.31 87 MET A CA 1
ATOM 674 C C . MET A 1 87 ? -3.406 29.859 10.93 1 97.31 87 MET A C 1
ATOM 676 O O . MET A 1 87 ? -4.172 30.109 11.859 1 97.31 87 MET A O 1
ATOM 680 N N . ILE A 1 88 ? -3.336 30.641 9.789 1 97.62 88 ILE A N 1
ATOM 681 C CA . ILE A 1 88 ? -4.117 31.875 9.719 1 97.62 88 ILE A CA 1
ATOM 682 C C . ILE A 1 88 ? -4.812 31.953 8.367 1 97.62 88 ILE A C 1
ATOM 684 O O . ILE A 1 88 ? -4.375 31.344 7.391 1 97.62 88 ILE A O 1
ATOM 688 N N . ASP A 1 89 ? -5.941 32.625 8.297 1 97 89 ASP A N 1
ATOM 689 C CA . ASP A 1 89 ? -6.59 33.125 7.082 1 97 89 ASP A CA 1
ATOM 690 C C . ASP A 1 89 ? -6.258 34.594 6.844 1 97 89 ASP A C 1
ATOM 692 O O . ASP A 1 89 ? -6.457 35.438 7.727 1 97 89 ASP A O 1
ATOM 696 N N . LEU A 1 90 ? -5.762 34.875 5.68 1 97.69 90 LEU A N 1
ATOM 697 C CA . LEU A 1 90 ? -5.348 36.25 5.367 1 97.69 90 LEU A CA 1
ATOM 698 C C . LEU A 1 90 ? -5.996 36.719 4.078 1 97.69 90 LEU A C 1
ATOM 700 O O . LEU A 1 90 ? -5.98 36.031 3.064 1 97.69 90 LEU A O 1
ATOM 704 N N . GLU A 1 91 ? -6.688 37.812 4.148 1 97.81 91 GLU A N 1
ATOM 705 C CA . GLU A 1 91 ? -7.102 38.531 2.949 1 97.81 91 GLU A CA 1
ATOM 706 C C . GLU A 1 91 ? -6.109 39.656 2.6 1 97.81 91 GLU A C 1
ATOM 708 O O . GLU A 1 91 ? -5.711 40.438 3.469 1 97.81 91 GLU A O 1
ATOM 713 N N . GLY A 1 92 ? -5.723 39.688 1.398 1 97.81 92 GLY A N 1
ATOM 714 C CA . GLY A 1 92 ? -4.773 40.688 0.992 1 97.81 92 GLY A CA 1
ATOM 715 C C . GLY A 1 92 ? -4.805 41 -0.498 1 97.81 92 GLY A C 1
ATOM 716 O O . GLY A 1 92 ? -5.461 40.281 -1.259 1 97.81 92 GLY A O 1
ATOM 717 N N . GLU A 1 93 ? -4.16 42.062 -0.837 1 98.12 93 GLU A N 1
ATOM 718 C CA . GLU A 1 93 ? -3.998 42.438 -2.236 1 98.12 93 GLU A CA 1
ATOM 719 C C . GLU A 1 93 ? -2.588 42.156 -2.734 1 98.12 93 GLU A C 1
ATOM 721 O O . GLU A 1 93 ? -1.604 42.469 -2.074 1 98.12 93 GLU A O 1
ATOM 726 N N . VAL A 1 94 ? -2.551 41.5 -3.934 1 98.12 94 VAL A N 1
ATOM 727 C CA . VAL A 1 94 ? -1.259 41.156 -4.512 1 98.12 94 VAL A CA 1
ATOM 728 C C . VAL A 1 94 ? -0.564 42.406 -5.031 1 98.12 94 VAL A C 1
ATOM 730 O O . VAL A 1 94 ? -1.173 43.219 -5.742 1 98.12 94 VAL A O 1
ATOM 733 N N . SER A 1 95 ? 0.618 42.594 -4.617 1 97.56 95 SER A N 1
ATOM 734 C CA . SER A 1 95 ? 1.442 43.719 -5.094 1 97.56 95 SER A CA 1
ATOM 735 C C . SER A 1 95 ? 2.799 43.219 -5.586 1 97.56 95 SER A C 1
ATOM 737 O O . SER A 1 95 ? 3.332 42.219 -5.066 1 97.56 95 SER A O 1
ATOM 739 N N . THR A 1 96 ? 3.297 43.844 -6.613 1 97.19 96 THR A N 1
ATOM 740 C CA . THR A 1 96 ? 4.648 43.531 -7.066 1 97.19 96 THR A CA 1
ATOM 741 C C . THR A 1 96 ? 5.676 43.969 -6.02 1 97.19 96 THR A C 1
ATOM 743 O O . THR A 1 96 ? 5.582 45.062 -5.445 1 97.19 96 THR A O 1
ATOM 746 N N . ALA A 1 97 ? 6.559 43.094 -5.719 1 96.94 97 ALA A N 1
ATOM 747 C CA . ALA A 1 97 ? 7.625 43.344 -4.758 1 96.94 97 ALA A CA 1
ATOM 748 C C . ALA A 1 97 ? 8.812 42.406 -4.973 1 96.94 97 ALA A C 1
ATOM 750 O O . ALA A 1 97 ? 8.656 41.344 -5.551 1 96.94 97 ALA A O 1
ATOM 751 N N . GLU A 1 98 ? 9.906 42.844 -4.605 1 96.75 98 GLU A N 1
ATOM 752 C CA . GLU A 1 98 ? 11.078 41.969 -4.609 1 96.75 98 GLU A CA 1
ATOM 753 C C . GLU A 1 98 ? 11.359 41.406 -3.215 1 96.75 98 GLU A C 1
ATOM 755 O O . GLU A 1 98 ? 11.758 42.156 -2.316 1 96.75 98 GLU A O 1
ATOM 760 N N . VAL A 1 99 ? 11.047 40.156 -3.031 1 96.12 99 VAL A N 1
ATOM 761 C CA . VAL A 1 99 ? 11.266 39.5 -1.75 1 96.12 99 VAL A CA 1
ATOM 762 C C . VAL A 1 99 ? 12.156 38.281 -1.944 1 96.12 99 VAL A C 1
ATOM 764 O O . VAL A 1 99 ? 11.656 37.188 -2.203 1 96.12 99 VAL A O 1
ATOM 767 N N . ARG A 1 100 ? 13.453 38.281 -1.668 1 92 100 ARG A N 1
ATOM 768 C CA . ARG A 1 100 ? 14.422 37.25 -1.994 1 92 100 ARG A CA 1
ATOM 769 C C . ARG A 1 100 ? 14.359 36.125 -0.992 1 92 100 ARG A C 1
ATOM 771 O O . ARG A 1 100 ? 14.789 35 -1.288 1 92 100 ARG A O 1
ATOM 778 N N . SER A 1 101 ? 13.773 36.344 0.084 1 93.38 101 SER A N 1
ATOM 779 C CA . SER A 1 101 ? 13.781 35.375 1.161 1 93.38 101 SER A CA 1
ATOM 780 C C . SER A 1 101 ? 12.625 34.375 1.019 1 93.38 101 SER A C 1
ATOM 782 O O . SER A 1 101 ? 12.547 33.406 1.76 1 93.38 101 SER A O 1
ATOM 784 N N . CYS A 1 102 ? 11.703 34.594 0.134 1 97 102 CYS A N 1
ATOM 785 C CA . CYS A 1 102 ? 10.539 33.719 -0.057 1 97 102 CYS A CA 1
ATOM 786 C C . CYS A 1 102 ? 10.617 33 -1.39 1 97 102 CYS A C 1
ATOM 788 O O . CYS A 1 102 ? 11.398 33.375 -2.266 1 97 102 CYS A O 1
ATOM 790 N N . SER A 1 103 ? 9.859 31.891 -1.509 1 95.81 103 SER A N 1
ATOM 791 C CA . SER A 1 103 ? 9.781 31.188 -2.785 1 95.81 103 SER A CA 1
ATOM 792 C C . SER A 1 103 ? 9.133 32.062 -3.857 1 95.81 103 SER A C 1
ATOM 794 O O . SER A 1 103 ? 9.516 31.984 -5.027 1 95.81 103 SER A O 1
ATOM 796 N N . ILE A 1 104 ? 8.047 32.781 -3.48 1 97.12 104 ILE A N 1
ATOM 797 C CA . ILE A 1 104 ? 7.523 33.812 -4.355 1 97.12 104 ILE A CA 1
ATOM 798 C C . ILE A 1 104 ? 8.344 35.094 -4.188 1 97.12 104 ILE A C 1
ATOM 800 O O . ILE A 1 104 ? 8.227 35.781 -3.178 1 97.12 104 ILE A O 1
ATOM 804 N N . GLN A 1 105 ? 9.078 35.438 -5.191 1 97.69 105 GLN A N 1
ATOM 805 C CA . GLN A 1 105 ? 10.078 36.5 -5 1 97.69 105 GLN A CA 1
ATOM 806 C C . GLN A 1 105 ? 9.648 37.781 -5.652 1 97.69 105 GLN A C 1
ATOM 808 O O . GLN A 1 105 ? 10.234 38.844 -5.391 1 97.69 105 GLN A O 1
ATOM 813 N N . ASP A 1 106 ? 8.617 37.75 -6.422 1 97.81 106 ASP A N 1
ATOM 814 C CA . ASP A 1 106 ? 8.289 38.938 -7.211 1 97.81 106 ASP A CA 1
ATOM 815 C C . ASP A 1 106 ? 6.957 39.531 -6.773 1 97.81 106 ASP A C 1
ATOM 817 O O . ASP A 1 106 ? 6.402 40.406 -7.461 1 97.81 106 ASP A O 1
ATOM 821 N N . ALA A 1 107 ? 6.418 39.062 -5.684 1 98.12 107 ALA A N 1
ATOM 822 C CA . ALA A 1 107 ? 5.129 39.562 -5.223 1 98.12 107 ALA A CA 1
ATOM 823 C C . ALA A 1 107 ? 5.02 39.5 -3.701 1 98.12 107 ALA A C 1
ATOM 825 O O . ALA A 1 107 ? 5.75 38.75 -3.061 1 98.12 107 ALA A O 1
ATOM 826 N N . GLU A 1 108 ? 4.199 40.25 -3.164 1 98.44 108 GLU A N 1
ATOM 827 C CA . GLU A 1 108 ? 3.807 40.188 -1.759 1 98.44 108 GLU A CA 1
ATOM 828 C C . GLU A 1 108 ? 2.33 40.531 -1.586 1 98.44 108 GLU A C 1
ATOM 830 O O . GLU A 1 108 ? 1.658 40.906 -2.547 1 98.44 108 GLU A O 1
ATOM 835 N N . LEU A 1 109 ? 1.798 40.281 -0.433 1 98.5 109 LEU A N 1
ATOM 836 C CA . LEU A 1 109 ? 0.403 40.594 -0.128 1 98.5 109 LEU A CA 1
ATOM 837 C C . LEU A 1 109 ? 0.296 41.781 0.818 1 98.5 109 LEU A C 1
ATOM 839 O O . LEU A 1 109 ? 0.964 41.812 1.854 1 98.5 109 LEU A O 1
ATOM 843 N N . VAL A 1 110 ? -0.504 42.719 0.443 1 98.12 110 VAL A N 1
ATOM 844 C CA . VAL A 1 110 ? -0.855 43.781 1.376 1 98.12 110 VAL A CA 1
ATOM 845 C C . VAL A 1 110 ? -2.068 43.375 2.203 1 98.12 110 VAL A C 1
ATOM 847 O O . VAL A 1 110 ? -3.176 43.25 1.675 1 98.12 110 VAL A O 1
ATOM 850 N N . ILE A 1 111 ? -1.887 43.281 3.492 1 97.88 111 ILE A N 1
ATOM 851 C CA . ILE A 1 111 ? -2.869 42.688 4.379 1 97.88 111 ILE A CA 1
ATOM 852 C C . ILE A 1 111 ? -4.07 43.594 4.539 1 97.88 111 ILE A C 1
ATOM 854 O O . ILE A 1 111 ? -3.914 44.781 4.82 1 97.88 111 ILE A O 1
ATOM 858 N N . THR A 1 112 ? -5.215 43.062 4.379 1 96.25 112 THR A N 1
ATOM 859 C CA . THR A 1 112 ? -6.445 43.781 4.648 1 96.25 112 THR A CA 1
ATOM 860 C C . THR A 1 112 ? -7.203 43.188 5.816 1 96.25 112 THR A C 1
ATOM 862 O O . THR A 1 112 ? -7.828 43.875 6.605 1 96.25 112 THR A O 1
ATOM 865 N N . ARG A 1 113 ? -7.227 41.875 5.891 1 96.5 113 ARG A N 1
ATOM 866 C CA . ARG A 1 113 ? -7.859 41.125 6.98 1 96.5 113 ARG A CA 1
ATOM 867 C C . ARG A 1 113 ? -7.035 39.906 7.363 1 96.5 113 ARG A C 1
ATOM 869 O O . ARG A 1 113 ? -6.363 39.312 6.516 1 96.5 113 ARG A O 1
ATOM 876 N N . ILE A 1 114 ? -7.117 39.531 8.633 1 96.94 114 ILE A N 1
ATOM 877 C CA . ILE A 1 114 ? -6.383 38.375 9.102 1 96.94 114 ILE A CA 1
ATOM 878 C C . ILE A 1 114 ? -7.141 37.719 10.258 1 96.94 114 ILE A C 1
ATOM 880 O O . ILE A 1 114 ? -7.699 38.406 11.109 1 96.94 114 ILE A O 1
ATOM 884 N N . HIS A 1 115 ? -7.242 36.375 10.219 1 95.19 115 HIS A N 1
ATOM 885 C CA . HIS A 1 115 ? -7.879 35.594 11.273 1 95.19 115 HIS A CA 1
ATOM 886 C C . HIS A 1 115 ? -7.012 34.406 11.672 1 95.19 115 HIS A C 1
ATOM 888 O O . HIS A 1 115 ? -6.414 33.75 10.812 1 95.19 115 HIS A O 1
ATOM 894 N N . SER A 1 116 ? -6.918 34.219 12.93 1 95.62 116 SER A N 1
ATOM 895 C CA . SER A 1 116 ? -6.273 33 13.383 1 95.62 116 SER A CA 1
ATOM 896 C C . SER A 1 116 ? -7.195 31.781 13.227 1 95.62 116 SER A C 1
ATOM 898 O O . SER A 1 116 ? -8.367 31.844 13.609 1 95.62 116 SER A O 1
ATOM 900 N N . VAL A 1 117 ? -6.742 30.75 12.625 1 94.88 117 VAL A N 1
ATOM 901 C CA . VAL A 1 117 ? -7.488 29.5 12.438 1 94.88 117 VAL A CA 1
ATOM 902 C C . VAL A 1 117 ? -7.117 28.5 13.539 1 94.88 117 VAL A C 1
ATOM 904 O O . VAL A 1 117 ? -7.988 27.844 14.102 1 94.88 117 VAL A O 1
ATOM 907 N N . SER A 1 118 ? -5.867 28.328 13.773 1 95.75 118 SER A N 1
ATOM 908 C CA . SER A 1 118 ? -5.285 27.453 14.789 1 95.75 118 SER A CA 1
ATOM 909 C C . SER A 1 118 ? -3.988 28.047 15.336 1 95.75 118 SER A C 1
ATOM 911 O O . SER A 1 118 ? -3.01 28.203 14.602 1 95.75 118 SER A O 1
ATOM 913 N N . ASN A 1 119 ? -3.986 28.297 16.625 1 95.94 119 ASN A N 1
ATOM 914 C CA . ASN A 1 119 ? -2.826 28.922 17.266 1 95.94 119 ASN A CA 1
ATOM 915 C C . ASN A 1 119 ? -1.803 27.875 17.703 1 95.94 119 ASN A C 1
ATOM 917 O O . ASN A 1 119 ? -2.17 26.812 18.219 1 95.94 119 ASN A O 1
ATOM 921 N N . ALA A 1 120 ? -0.571 28.188 17.438 1 97.75 120 ALA A N 1
ATOM 922 C CA . ALA A 1 120 ? 0.521 27.375 17.953 1 97.75 120 ALA A CA 1
ATOM 923 C C . ALA A 1 120 ? 1.029 27.938 19.281 1 97.75 120 ALA A C 1
ATOM 925 O O . ALA A 1 120 ? 0.976 29.141 19.516 1 97.75 120 ALA A O 1
ATOM 926 N N . ASP A 1 121 ? 1.548 27.047 20.078 1 97.06 121 ASP A N 1
ATOM 927 C CA . ASP A 1 121 ? 2.186 27.469 21.328 1 97.06 121 ASP A CA 1
ATOM 928 C C . ASP A 1 121 ? 3.342 28.438 21.047 1 97.06 121 ASP A C 1
ATOM 930 O O . ASP A 1 121 ? 4.066 28.266 20.062 1 97.06 121 ASP A O 1
ATOM 934 N N . ALA A 1 122 ? 3.473 29.344 21.953 1 95.44 122 ALA A N 1
ATOM 935 C CA . ALA A 1 122 ? 4.543 30.328 21.797 1 95.44 122 ALA A CA 1
ATOM 936 C C . ALA A 1 122 ? 5.914 29.672 21.906 1 95.44 122 ALA A C 1
ATOM 938 O O . ALA A 1 122 ? 6.871 30.094 21.266 1 95.44 122 ALA A O 1
ATOM 939 N N . MET A 1 123 ? 5.934 28.688 22.75 1 95.88 123 MET A N 1
ATOM 940 C CA . MET A 1 123 ? 7.172 27.938 22.922 1 95.88 123 MET A CA 1
ATOM 941 C C . MET A 1 123 ? 7.074 26.562 22.25 1 95.88 123 MET A C 1
ATOM 943 O O . MET A 1 123 ? 6.25 25.734 22.641 1 95.88 123 MET A O 1
ATOM 947 N N . LEU A 1 124 ? 7.891 26.375 21.312 1 97.31 124 LEU A N 1
ATOM 948 C CA . LEU A 1 124 ? 7.953 25.109 20.578 1 97.31 124 LEU A CA 1
ATOM 949 C C . LEU A 1 124 ? 9.188 24.312 21 1 97.31 124 LEU A C 1
ATOM 951 O O . LEU A 1 124 ? 10.156 24.875 21.516 1 97.31 124 LEU A O 1
ATOM 955 N N . PRO A 1 125 ? 9.141 23 20.781 1 97.19 125 PRO A N 1
ATOM 956 C CA . PRO A 1 125 ? 10.312 22.188 21.125 1 97.19 125 PRO A CA 1
ATOM 957 C C . PRO A 1 125 ? 11.578 22.641 20.391 1 97.19 125 PRO A C 1
ATOM 959 O O . PRO A 1 125 ? 12.68 22.531 20.938 1 97.19 125 PRO A O 1
ATOM 962 N N . PHE A 1 126 ? 11.477 23.094 19.234 1 97.81 126 PHE A N 1
ATOM 963 C CA . PHE A 1 126 ? 12.523 23.703 18.438 1 97.81 126 PHE A CA 1
ATOM 964 C C . PHE A 1 126 ? 11.922 24.5 17.281 1 97.81 126 PHE A C 1
ATOM 966 O O . PHE A 1 126 ? 10.734 24.375 16.984 1 97.81 126 PHE A O 1
ATOM 973 N N . LEU A 1 127 ? 12.711 25.328 16.703 1 96.75 127 LEU A N 1
ATOM 974 C CA . LEU A 1 127 ? 12.234 26.109 15.562 1 96.75 127 LEU A CA 1
ATOM 975 C C . LEU A 1 127 ? 12.375 25.312 14.266 1 96.75 127 LEU A C 1
ATOM 977 O O . LEU A 1 127 ? 13.383 24.641 14.055 1 96.75 127 LEU A O 1
ATOM 981 N N . VAL A 1 128 ? 11.398 25.391 13.398 1 97 128 VAL A N 1
ATOM 982 C CA . VAL A 1 128 ? 11.43 24.719 12.109 1 97 128 VAL A CA 1
ATOM 983 C C . VAL A 1 128 ? 12.609 25.219 11.281 1 97 128 VAL A C 1
ATOM 985 O O . VAL A 1 128 ? 13.234 24.453 10.547 1 97 128 VAL A O 1
ATOM 988 N N . GLU A 1 129 ? 12.922 26.5 11.438 1 94.88 129 GLU A N 1
ATOM 989 C CA . GLU A 1 129 ? 14.055 27.094 10.742 1 94.88 129 GLU A CA 1
ATOM 990 C C . GLU A 1 129 ? 15.359 26.391 11.125 1 94.88 129 GLU A C 1
ATOM 992 O O . GLU A 1 129 ? 16.25 26.219 10.281 1 94.88 129 GLU A O 1
ATOM 997 N N . ASP A 1 130 ? 15.477 26.078 12.391 1 96.75 130 ASP A N 1
ATOM 998 C CA . ASP A 1 130 ? 16.672 25.375 12.859 1 96.75 130 ASP A CA 1
ATOM 999 C C . ASP A 1 130 ? 16.734 23.969 12.273 1 96.75 130 ASP A C 1
ATOM 1001 O O . ASP A 1 130 ? 17.812 23.484 11.914 1 96.75 130 ASP A O 1
ATOM 1005 N N . ALA A 1 131 ? 15.602 23.328 12.18 1 97.12 131 ALA A N 1
ATOM 1006 C CA . ALA A 1 131 ? 15.531 21.984 11.625 1 97.12 131 ALA A CA 1
ATOM 1007 C C . ALA A 1 131 ? 15.82 21.984 10.133 1 97.12 131 ALA A C 1
ATOM 1009 O O . ALA A 1 131 ? 16.234 20.969 9.57 1 97.12 131 ALA A O 1
ATOM 1010 N N . ALA A 1 132 ? 15.688 23.141 9.539 1 96.62 132 ALA A N 1
ATOM 1011 C CA . ALA A 1 132 ? 15.82 23.25 8.086 1 96.62 132 ALA A CA 1
ATOM 1012 C C . ALA A 1 132 ? 17.266 23.547 7.688 1 96.62 132 ALA A C 1
ATOM 1014 O O . ALA A 1 132 ? 17.609 23.469 6.508 1 96.62 132 ALA A O 1
ATOM 1015 N N . ARG A 1 133 ? 18.109 23.875 8.617 1 96.06 133 ARG A N 1
ATOM 1016 C CA . ARG A 1 133 ? 19.484 24.234 8.32 1 96.06 133 ARG A CA 1
ATOM 1017 C C . ARG A 1 133 ? 20.328 23 7.98 1 96.06 133 ARG A C 1
ATOM 1019 O O . ARG A 1 133 ? 20.156 21.953 8.586 1 96.06 133 ARG A O 1
ATOM 1026 N N . SER A 1 134 ? 21.188 23.172 7.062 1 95.31 134 SER A N 1
ATOM 1027 C CA . SER A 1 134 ? 22.125 22.094 6.727 1 95.31 134 SER A CA 1
ATOM 1028 C C . SER A 1 134 ? 23.219 21.969 7.77 1 95.31 134 SER A C 1
ATOM 1030 O O . SER A 1 134 ? 23.5 22.922 8.508 1 95.31 134 SER A O 1
ATOM 1032 N N . GLU A 1 135 ? 23.781 20.781 7.781 1 93 135 GLU A N 1
ATOM 1033 C CA . GLU A 1 135 ? 24.906 20.594 8.695 1 93 135 GLU A CA 1
ATOM 1034 C C . GLU A 1 135 ? 26.047 21.562 8.383 1 93 135 GLU A C 1
ATOM 1036 O O . GLU A 1 135 ? 26.719 22.047 9.297 1 93 135 GLU A O 1
ATOM 1041 N N . LYS A 1 136 ? 26.281 21.828 7.18 1 93.19 136 LYS A N 1
ATOM 1042 C CA . LYS A 1 136 ? 27.328 22.766 6.75 1 93.19 136 LYS A CA 1
ATOM 1043 C C . LYS A 1 136 ? 27.062 24.156 7.312 1 93.19 136 LYS A C 1
ATOM 1045 O O . LYS A 1 136 ? 27.984 24.797 7.832 1 93.19 136 LYS A O 1
ATOM 1050 N N . GLU A 1 137 ? 25.812 24.609 7.203 1 94.12 137 GLU A N 1
ATOM 1051 C CA . GLU A 1 137 ? 25.438 25.922 7.727 1 94.12 137 GLU A CA 1
ATOM 1052 C C . GLU A 1 137 ? 25.641 26 9.234 1 94.12 137 GLU A C 1
ATOM 1054 O O . GLU A 1 137 ? 26.141 27 9.758 1 94.12 137 GLU A O 1
ATOM 1059 N N . VAL A 1 138 ? 25.25 24.953 9.914 1 95.25 138 VAL A N 1
ATOM 1060 C CA . VAL A 1 138 ? 25.375 24.891 11.367 1 95.25 138 VAL A CA 1
ATOM 1061 C C . VAL A 1 138 ? 26.859 24.906 11.75 1 95.25 138 VAL A C 1
ATOM 1063 O O . VAL A 1 138 ? 27.266 25.656 12.641 1 95.25 138 VAL A O 1
ATOM 1066 N N . GLU A 1 139 ? 27.656 24.141 11.07 1 94.75 139 GLU A N 1
ATOM 1067 C CA . GLU A 1 139 ? 29.094 24.078 11.359 1 94.75 139 GLU A CA 1
ATOM 1068 C C . GLU A 1 139 ? 29.766 25.422 11.117 1 94.75 139 GLU A C 1
ATOM 1070 O O . GLU A 1 139 ? 30.578 25.875 11.938 1 94.75 139 GLU A O 1
ATOM 1075 N N . GLU A 1 140 ? 29.438 26.016 10.078 1 95.25 140 GLU A N 1
ATOM 1076 C CA . GLU A 1 140 ? 30.016 27.312 9.727 1 95.25 140 GLU A CA 1
ATOM 1077 C C . GLU A 1 140 ? 29.625 28.391 10.734 1 95.25 140 GLU A C 1
ATOM 1079 O O . GLU A 1 140 ? 30.406 29.312 11 1 95.25 140 GLU A O 1
ATOM 1084 N N . SER A 1 141 ? 28.469 28.234 11.242 1 94.69 141 SER A N 1
ATOM 1085 C CA . SER A 1 141 ? 27.969 29.234 12.18 1 94.69 141 SER A CA 1
ATOM 1086 C C . SER A 1 141 ? 28.672 29.125 13.531 1 94.69 141 SER A C 1
ATOM 1088 O O . SER A 1 141 ? 28.672 30.062 14.312 1 94.69 141 SER A O 1
ATOM 1090 N N . GLN A 1 142 ? 29.281 27.922 13.781 1 92.94 142 GLN A N 1
ATOM 1091 C CA . GLN A 1 142 ? 29.891 27.688 15.078 1 92.94 142 GLN A CA 1
ATOM 1092 C C . GLN A 1 142 ? 31.078 28.609 15.32 1 92.94 142 GLN A C 1
ATOM 1094 O O . GLN A 1 142 ? 31.438 28.891 16.469 1 92.94 142 GLN A O 1
ATOM 1099 N N . GLU A 1 143 ? 31.672 29.188 14.375 1 93.38 143 GLU A N 1
ATOM 1100 C CA . GLU A 1 143 ? 32.844 30.062 14.469 1 93.38 143 GLU A CA 1
ATOM 1101 C C . GLU A 1 143 ? 32.406 31.531 14.523 1 93.38 143 GLU A C 1
ATOM 1103 O O . GLU A 1 143 ? 33.25 32.438 14.641 1 93.38 143 GLU A O 1
ATOM 1108 N N . THR A 1 144 ? 31.141 31.688 14.445 1 93.62 144 THR A N 1
ATOM 1109 C CA . THR A 1 144 ? 30.625 33.062 14.469 1 93.62 144 THR A CA 1
ATOM 1110 C C . THR A 1 144 ? 30.172 33.438 15.875 1 93.62 144 THR A C 1
ATOM 1112 O O . THR A 1 144 ? 30.156 32.594 16.781 1 93.62 144 THR A O 1
ATOM 1115 N N . ASP A 1 145 ? 29.734 34.719 16.109 1 93.44 145 ASP A N 1
ATOM 1116 C CA . ASP A 1 145 ? 29.281 35.25 17.406 1 93.44 145 ASP A CA 1
ATOM 1117 C C . ASP A 1 145 ? 27.859 34.75 17.719 1 93.44 145 ASP A C 1
ATOM 1119 O O . ASP A 1 145 ? 27.406 34.844 18.859 1 93.44 145 ASP A O 1
ATOM 1123 N N . ARG A 1 146 ? 27.203 34.188 16.688 1 91.25 1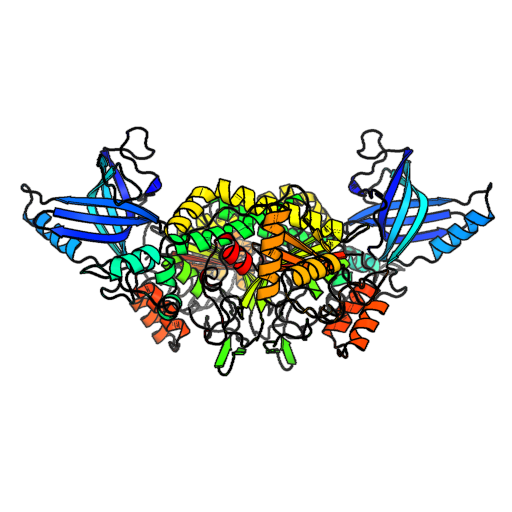46 ARG A N 1
ATOM 1124 C CA . ARG A 1 146 ? 25.844 33.719 16.875 1 91.25 146 ARG A CA 1
ATOM 1125 C C . ARG A 1 146 ? 25.672 32.312 16.297 1 91.25 146 ARG A C 1
ATOM 1127 O O . ARG A 1 146 ? 24.984 32.125 15.289 1 91.25 146 ARG A O 1
ATOM 1134 N N . PRO A 1 147 ? 26.156 31.328 16.984 1 94.06 147 PRO A N 1
ATOM 1135 C CA . PRO A 1 147 ? 26.078 29.969 16.453 1 94.06 147 PRO A CA 1
ATOM 1136 C C . PRO A 1 147 ? 24.641 29.422 16.422 1 94.06 147 PRO A C 1
ATOM 1138 O O . PRO A 1 147 ? 23.859 29.688 17.328 1 94.06 147 PRO A O 1
ATOM 1141 N N . PHE A 1 148 ? 24.359 28.766 15.336 1 94.06 148 PHE A N 1
ATOM 1142 C CA . PHE A 1 148 ? 23.062 28.094 15.234 1 94.06 148 PHE A CA 1
ATOM 1143 C C . PHE A 1 148 ? 23.031 26.844 16.109 1 94.06 148 PHE A C 1
ATOM 1145 O O . PHE A 1 148 ? 24.031 26.141 16.219 1 94.06 148 PHE A O 1
ATOM 1152 N N . PRO A 1 149 ? 21.938 26.547 16.719 1 93.38 149 PRO A N 1
ATOM 1153 C CA . PRO A 1 149 ? 21.844 25.328 17.516 1 93.38 149 PRO A CA 1
ATOM 1154 C C . PRO A 1 149 ? 21.812 24.062 16.656 1 93.38 149 PRO A C 1
ATOM 1156 O O . PRO A 1 149 ? 21.219 24.062 15.586 1 93.38 149 PRO A O 1
ATOM 1159 N N . ARG A 1 150 ? 22.484 23.047 17.156 1 92.19 150 ARG A N 1
ATOM 1160 C CA . ARG A 1 150 ? 22.406 21.734 16.547 1 92.19 150 ARG A CA 1
ATOM 1161 C C . ARG A 1 150 ? 21.281 20.906 17.172 1 92.19 150 ARG A C 1
ATOM 1163 O O . ARG A 1 150 ? 21.297 20.625 18.375 1 92.19 150 ARG A O 1
ATOM 1170 N N . LEU A 1 151 ? 20.312 20.562 16.391 1 95.75 151 LEU A N 1
ATOM 1171 C CA . LEU A 1 151 ? 19.188 19.781 16.891 1 95.75 151 LEU A CA 1
ATOM 1172 C C . LEU A 1 151 ? 19.516 18.297 16.891 1 95.75 151 LEU A C 1
ATOM 1174 O O . LEU A 1 151 ? 19.844 17.734 15.836 1 95.75 151 LEU A O 1
ATOM 1178 N N . GLY A 1 152 ? 19.406 17.641 18 1 94.62 152 GLY A N 1
ATOM 1179 C CA . GLY A 1 152 ? 19.641 16.219 18.078 1 94.62 152 GLY A CA 1
ATOM 1180 C C . GLY A 1 152 ? 18.562 15.398 17.391 1 94.62 152 GLY A C 1
ATOM 1181 O O . GLY A 1 152 ? 17.406 15.812 17.328 1 94.62 152 GLY A O 1
ATOM 1182 N N . GLN A 1 153 ? 18.922 14.25 16.953 1 93.44 153 GLN A N 1
ATOM 1183 C CA . GLN A 1 153 ? 18.016 13.367 16.234 1 93.44 153 GLN A CA 1
ATOM 1184 C C . GLN A 1 153 ? 16.828 12.977 17.125 1 93.44 153 GLN A C 1
ATOM 1186 O O . GLN A 1 153 ? 15.688 12.938 16.656 1 93.44 153 GLN A O 1
ATOM 1191 N N . GLU A 1 154 ? 17.062 12.672 18.359 1 95.38 154 GLU A N 1
ATOM 1192 C CA . GLU A 1 154 ? 16 12.219 19.266 1 95.38 154 GLU A CA 1
ATOM 1193 C C . GLU A 1 154 ? 14.953 13.305 19.469 1 95.38 154 GLU A C 1
ATOM 1195 O O . GLU A 1 154 ? 13.75 13.023 19.453 1 95.38 154 GLU A O 1
ATOM 1200 N N . LEU A 1 155 ? 15.445 14.539 19.656 1 97.19 155 LEU A N 1
ATOM 1201 C CA . LEU A 1 155 ? 14.516 15.656 19.812 1 97.19 155 LEU A CA 1
ATOM 1202 C C . LEU A 1 155 ? 13.633 15.812 18.578 1 97.19 155 LEU A C 1
ATOM 1204 O O . LEU A 1 155 ? 12.43 16.047 18.703 1 97.19 155 LEU A O 1
ATOM 1208 N N . ARG A 1 156 ? 14.242 15.672 17.438 1 97.62 156 ARG A N 1
ATOM 1209 C CA . ARG A 1 156 ? 13.523 15.805 16.172 1 97.62 156 ARG A CA 1
ATOM 1210 C C . ARG A 1 156 ? 12.508 14.672 16 1 97.62 156 ARG A C 1
ATOM 1212 O O . ARG A 1 156 ? 11.352 14.922 15.648 1 97.62 156 ARG A O 1
ATOM 1219 N N . LEU A 1 157 ? 12.93 13.438 16.297 1 97.31 157 LEU A N 1
ATOM 1220 C CA . LEU A 1 157 ? 12.055 12.281 16.125 1 97.31 157 LEU A CA 1
ATOM 1221 C C . LEU A 1 157 ? 10.93 12.297 17.156 1 97.31 157 LEU A C 1
ATOM 1223 O O . LEU A 1 157 ? 9.812 11.852 16.859 1 97.31 157 LEU A O 1
ATOM 1227 N N . ASP A 1 158 ? 11.188 12.844 18.359 1 97.12 158 ASP A N 1
ATOM 1228 C CA . ASP A 1 158 ? 10.164 12.938 19.406 1 97.12 158 ASP A CA 1
ATOM 1229 C C . ASP A 1 158 ? 9.086 13.953 19.016 1 97.12 158 ASP A C 1
ATOM 1231 O O . ASP A 1 158 ? 7.961 13.891 19.516 1 97.12 158 ASP A O 1
ATOM 1235 N N . ASN A 1 159 ? 9.484 14.906 18.203 1 98.19 159 ASN A N 1
ATOM 1236 C CA . ASN A 1 159 ? 8.586 15.93 17.688 1 98.19 159 ASN A CA 1
ATOM 1237 C C . ASN A 1 159 ? 8.523 15.898 16.156 1 98.19 159 ASN A C 1
ATOM 1239 O O . ASN A 1 159 ? 8.641 16.938 15.508 1 98.19 159 ASN A O 1
ATOM 1243 N N . ARG A 1 160 ? 8.305 14.664 15.703 1 98.5 160 ARG A N 1
ATOM 1244 C CA . ARG A 1 160 ? 8.469 14.375 14.289 1 98.5 160 ARG A CA 1
ATOM 1245 C C . ARG A 1 160 ? 7.492 15.195 13.445 1 98.5 160 ARG A C 1
ATOM 1247 O O . ARG A 1 160 ? 7.82 15.602 12.328 1 98.5 160 ARG A O 1
ATOM 1254 N N . TRP A 1 161 ? 6.285 15.562 13.969 1 98.19 161 TRP A N 1
ATOM 1255 C CA . TRP A 1 161 ? 5.332 16.391 13.227 1 98.19 161 TRP A CA 1
ATOM 1256 C C . TRP A 1 161 ? 5.914 17.766 12.93 1 98.19 161 TRP A C 1
ATOM 1258 O O . TRP A 1 161 ? 5.656 18.328 11.867 1 98.19 161 TRP A O 1
ATOM 1268 N N . LEU A 1 162 ? 6.707 18.266 13.859 1 98.12 162 LEU A N 1
ATOM 1269 C CA . LEU A 1 162 ? 7.367 19.562 13.672 1 98.12 162 LEU A CA 1
ATOM 1270 C C . LEU A 1 162 ? 8.57 19.422 12.734 1 98.12 162 LEU A C 1
ATOM 1272 O O . LEU A 1 162 ? 8.789 20.266 11.867 1 98.12 162 LEU A O 1
ATOM 1276 N N . ASP A 1 163 ? 9.32 18.344 12.93 1 98.44 163 ASP A N 1
ATOM 1277 C CA . ASP A 1 163 ? 10.492 18.078 12.094 1 98.44 163 ASP A CA 1
ATOM 1278 C C . ASP A 1 163 ? 10.094 17.938 10.625 1 98.44 163 ASP A C 1
ATOM 1280 O O . ASP A 1 163 ? 10.844 18.359 9.734 1 98.44 163 ASP A O 1
ATOM 1284 N N . LEU A 1 164 ? 8.992 17.391 10.359 1 98.56 164 LEU A N 1
ATOM 1285 C CA . LEU A 1 164 ? 8.531 17.109 9 1 98.56 164 LEU A CA 1
ATOM 1286 C C . LEU A 1 164 ? 8.047 18.391 8.328 1 98.56 164 LEU A C 1
ATOM 1288 O O . LEU A 1 164 ? 7.805 18.422 7.117 1 98.56 164 LEU A O 1
ATOM 1292 N N . ARG A 1 165 ? 7.926 19.469 9.086 1 98.44 165 ARG A N 1
ATOM 1293 C CA . ARG A 1 165 ? 7.574 20.75 8.477 1 98.44 165 ARG A CA 1
ATOM 1294 C C . ARG A 1 165 ? 8.766 21.359 7.75 1 98.44 165 ARG A C 1
ATOM 1296 O O . ARG A 1 165 ? 8.602 22.25 6.91 1 98.44 165 ARG A O 1
ATOM 1303 N N . ALA A 1 166 ? 10.008 20.969 8.234 1 97.88 166 ALA A N 1
ATOM 1304 C CA . ALA A 1 166 ? 11.172 21.438 7.488 1 97.88 166 ALA A CA 1
ATOM 1305 C C . ALA A 1 166 ? 11.062 21.078 6.008 1 97.88 166 ALA A C 1
ATOM 1307 O O . ALA A 1 166 ? 10.727 19.938 5.668 1 97.88 166 ALA A O 1
ATOM 1308 N N . PRO A 1 167 ? 11.359 22 5.152 1 98 167 PRO A N 1
ATOM 1309 C CA . PRO A 1 167 ? 11.125 21.797 3.721 1 98 167 PRO A CA 1
ATOM 1310 C C . PRO A 1 167 ? 11.75 20.5 3.199 1 98 167 PRO A C 1
ATOM 1312 O O . PRO A 1 167 ? 11.07 19.703 2.547 1 98 167 PRO A O 1
ATOM 1315 N N . ALA A 1 168 ? 13.008 20.234 3.492 1 98.31 168 ALA A N 1
ATOM 1316 C CA . ALA A 1 168 ? 13.68 19.047 2.994 1 98.31 168 ALA A CA 1
ATOM 1317 C C . ALA A 1 168 ? 13.023 17.781 3.527 1 98.31 168 ALA A C 1
ATOM 1319 O O . ALA A 1 168 ? 12.828 16.812 2.785 1 98.31 168 ALA A O 1
ATOM 1320 N N . ASN A 1 169 ? 12.672 17.781 4.812 1 98.44 169 ASN A N 1
ATOM 1321 C CA . ASN A 1 169 ? 12.078 16.594 5.43 1 98.44 169 ASN A CA 1
ATOM 1322 C C . ASN A 1 169 ? 10.695 16.297 4.855 1 98.44 169 ASN A C 1
ATOM 1324 O O . ASN A 1 169 ? 10.328 15.141 4.676 1 98.44 169 ASN A O 1
ATOM 1328 N N . ASN A 1 170 ? 9.938 17.375 4.633 1 98.69 170 ASN A N 1
ATOM 1329 C CA . ASN A 1 170 ? 8.633 17.219 3.992 1 98.69 170 ASN A CA 1
ATOM 1330 C C . ASN A 1 170 ? 8.773 16.656 2.582 1 98.69 170 ASN A C 1
ATOM 1332 O O . ASN A 1 170 ? 8.023 15.75 2.199 1 98.69 170 ASN A O 1
ATOM 1336 N N . ALA A 1 171 ? 9.695 17.203 1.835 1 98.69 171 ALA A N 1
ATOM 1337 C CA . ALA A 1 171 ? 9.945 16.75 0.465 1 98.6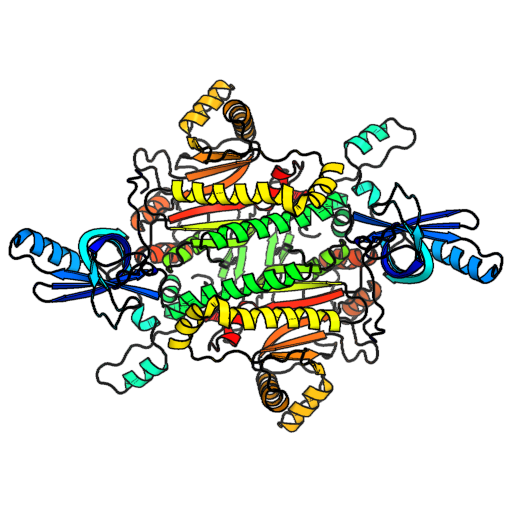9 171 ALA A CA 1
ATOM 1338 C C . ALA A 1 171 ? 10.398 15.297 0.431 1 98.69 171 ALA A C 1
ATOM 1340 O O . ALA A 1 171 ? 10.078 14.562 -0.505 1 98.69 171 ALA A O 1
ATOM 1341 N N . ILE A 1 172 ? 11.125 14.844 1.444 1 98.81 172 ILE A N 1
ATOM 1342 C CA . ILE A 1 172 ? 11.562 13.453 1.518 1 98.81 172 ILE A CA 1
ATOM 1343 C C . ILE A 1 172 ? 10.352 12.523 1.562 1 98.81 172 ILE A C 1
ATOM 1345 O O . ILE A 1 172 ? 10.336 11.484 0.898 1 98.81 172 ILE A O 1
ATOM 1349 N N . MET A 1 173 ? 9.273 12.883 2.318 1 98.75 173 MET A N 1
ATOM 1350 C CA . MET A 1 173 ? 8.055 12.07 2.365 1 98.75 173 MET A CA 1
ATOM 1351 C C . MET A 1 173 ? 7.367 12.039 1.005 1 98.75 173 MET A C 1
ATOM 1353 O O . MET A 1 173 ? 6.789 11.023 0.621 1 98.75 173 MET A O 1
ATOM 1357 N N . ARG A 1 174 ? 7.473 13.141 0.297 1 98.69 174 ARG A N 1
ATOM 1358 C CA . ARG A 1 174 ? 6.891 13.195 -1.04 1 98.69 174 ARG A CA 1
ATOM 1359 C C . ARG A 1 174 ? 7.668 12.312 -2.01 1 98.69 174 ARG A C 1
ATOM 1361 O O . ARG A 1 174 ? 7.082 11.672 -2.885 1 98.69 174 ARG A O 1
ATOM 1368 N N . ILE A 1 175 ? 9.008 12.305 -1.854 1 98.88 175 ILE A N 1
ATOM 1369 C CA . ILE A 1 175 ? 9.828 11.43 -2.68 1 98.88 175 ILE A CA 1
ATOM 1370 C C . ILE A 1 175 ? 9.516 9.969 -2.363 1 98.88 175 ILE A C 1
ATOM 1372 O O . ILE A 1 175 ? 9.492 9.125 -3.26 1 98.88 175 ILE A O 1
ATOM 1376 N N . GLN A 1 176 ? 9.344 9.664 -1.103 1 98.81 176 GLN A N 1
ATOM 1377 C CA . GLN A 1 176 ? 8.945 8.312 -0.719 1 98.81 176 GLN A CA 1
ATOM 1378 C C . GLN A 1 176 ? 7.664 7.891 -1.427 1 98.81 176 GLN A C 1
ATOM 1380 O O . GLN A 1 176 ? 7.574 6.781 -1.956 1 98.81 176 GLN A O 1
ATOM 1385 N N . SER A 1 177 ? 6.676 8.773 -1.412 1 98.81 177 SER A N 1
ATOM 1386 C CA . SER A 1 177 ? 5.426 8.539 -2.131 1 98.81 177 SER A CA 1
ATOM 1387 C C . SER A 1 177 ? 5.676 8.328 -3.619 1 98.81 177 SER A C 1
ATOM 1389 O O . SER A 1 177 ? 5.062 7.461 -4.242 1 98.81 177 SER A O 1
ATOM 1391 N N . ALA A 1 178 ? 6.562 9.141 -4.152 1 98.88 178 ALA A N 1
ATOM 1392 C CA . ALA A 1 178 ? 6.875 9.078 -5.578 1 98.88 178 ALA A CA 1
ATOM 1393 C C . ALA A 1 178 ? 7.488 7.73 -5.949 1 98.88 178 ALA A C 1
ATOM 1395 O O . ALA A 1 178 ? 7.16 7.156 -6.988 1 98.88 178 ALA A O 1
ATOM 1396 N N . VAL A 1 179 ? 8.367 7.234 -5.121 1 98.94 179 VAL A N 1
ATOM 1397 C CA . VAL A 1 179 ? 8.984 5.934 -5.367 1 98.94 179 VAL A CA 1
ATOM 1398 C C . VAL A 1 179 ? 7.906 4.859 -5.461 1 98.94 179 VAL A C 1
ATOM 1400 O O . VAL A 1 179 ? 7.934 4.02 -6.363 1 98.94 179 VAL A O 1
ATOM 1403 N N . CYS A 1 180 ? 6.945 4.863 -4.57 1 98.88 180 CYS A N 1
ATOM 1404 C CA . CYS A 1 180 ? 5.852 3.9 -4.602 1 98.88 180 CYS A CA 1
ATOM 1405 C C . CYS A 1 180 ? 5.047 4.031 -5.887 1 98.88 180 CYS A C 1
ATOM 1407 O O . CYS A 1 180 ? 4.684 3.025 -6.504 1 98.88 180 CYS A O 1
ATOM 1409 N N . GLN A 1 181 ? 4.73 5.281 -6.223 1 98.81 181 GLN A N 1
ATOM 1410 C CA . GLN A 1 181 ? 3.949 5.531 -7.43 1 98.81 181 GLN A CA 1
ATOM 1411 C C . GLN A 1 181 ? 4.668 5.012 -8.672 1 98.81 181 GLN A C 1
ATOM 1413 O O . GLN A 1 181 ? 4.059 4.352 -9.516 1 98.81 181 GLN A O 1
ATOM 1418 N N . LEU A 1 182 ? 5.922 5.301 -8.789 1 98.94 182 LEU A N 1
ATOM 1419 C CA . LEU A 1 182 ? 6.711 4.918 -9.953 1 98.94 182 LEU A CA 1
ATOM 1420 C C . LEU A 1 182 ? 6.941 3.412 -9.984 1 98.94 182 LEU A C 1
ATOM 1422 O O . LEU A 1 182 ? 6.953 2.801 -11.055 1 98.94 182 LEU A O 1
ATOM 1426 N N . PHE A 1 183 ? 7.152 2.814 -8.789 1 98.88 183 PHE A N 1
ATOM 1427 C CA . PHE A 1 183 ? 7.215 1.365 -8.656 1 98.88 183 PHE A CA 1
ATOM 1428 C C . PHE A 1 183 ? 5.977 0.71 -9.25 1 98.88 183 PHE A C 1
ATOM 1430 O O . PHE A 1 183 ? 6.082 -0.182 -10.094 1 98.88 183 PHE A O 1
ATOM 1437 N N . ARG A 1 184 ? 4.816 1.185 -8.898 1 98.81 184 ARG A N 1
ATOM 1438 C CA . ARG A 1 184 ? 3.551 0.633 -9.367 1 98.81 184 ARG A CA 1
ATOM 1439 C C . ARG A 1 184 ? 3.367 0.875 -10.859 1 98.81 184 ARG A C 1
ATOM 1441 O O . ARG A 1 184 ? 2.914 -0.012 -11.586 1 98.81 184 ARG A O 1
ATOM 1448 N N . GLU A 1 185 ? 3.699 2.092 -11.242 1 98.69 185 GLU A N 1
ATOM 1449 C CA . GLU A 1 185 ? 3.57 2.418 -12.664 1 98.69 185 GLU A CA 1
ATOM 1450 C C . GLU A 1 185 ? 4.34 1.426 -13.531 1 98.69 185 GLU A C 1
ATOM 1452 O O . GLU A 1 185 ? 3.807 0.911 -14.516 1 98.69 185 GLU A O 1
ATOM 1457 N N . SER A 1 186 ? 5.555 1.176 -13.141 1 98.88 186 SER A N 1
ATOM 1458 C CA . SER A 1 186 ? 6.398 0.271 -13.914 1 98.88 186 SER A CA 1
ATOM 1459 C C . SER A 1 186 ? 5.848 -1.15 -13.898 1 98.88 186 SER A C 1
ATOM 1461 O O . SER A 1 186 ? 5.754 -1.797 -14.945 1 98.88 186 SER A O 1
ATOM 1463 N N . LEU A 1 187 ? 5.477 -1.639 -12.742 1 98.88 187 LEU A N 1
ATOM 1464 C CA . LEU A 1 187 ? 5.066 -3.033 -12.625 1 98.88 187 LEU A CA 1
ATOM 1465 C C . LEU A 1 187 ? 3.693 -3.25 -13.25 1 98.88 187 LEU A C 1
ATOM 1467 O O . LEU A 1 187 ? 3.441 -4.289 -13.859 1 98.88 187 LEU A O 1
ATOM 1471 N N . TYR A 1 188 ? 2.762 -2.248 -13.125 1 98.5 188 TYR A N 1
ATOM 1472 C CA . TYR A 1 188 ? 1.498 -2.338 -13.852 1 98.5 188 TYR A CA 1
ATOM 1473 C C . TYR A 1 188 ? 1.736 -2.449 -15.352 1 98.5 188 TYR A C 1
ATOM 1475 O O . TYR A 1 188 ? 1.101 -3.26 -16.031 1 98.5 188 TYR A O 1
ATOM 1483 N N . SER A 1 189 ? 2.666 -1.652 -15.867 1 98.38 189 SER A N 1
ATOM 1484 C CA . SER A 1 189 ? 2.955 -1.646 -17.297 1 98.38 189 SER A CA 1
ATOM 1485 C C . SER A 1 189 ? 3.557 -2.975 -17.75 1 98.38 189 SER A C 1
ATOM 1487 O O . SER A 1 189 ? 3.557 -3.291 -18.938 1 98.38 189 SER A O 1
ATOM 1489 N N . GLN A 1 190 ? 4.023 -3.727 -16.781 1 98.12 190 GLN A N 1
ATOM 1490 C CA . GLN A 1 190 ? 4.641 -5.012 -17.094 1 98.12 190 GLN A CA 1
ATOM 1491 C C . GLN A 1 190 ? 3.717 -6.168 -16.719 1 98.12 190 GLN A C 1
ATOM 1493 O O . GLN A 1 190 ? 4.164 -7.312 -16.594 1 98.12 190 GLN A O 1
ATOM 1498 N N . GLY A 1 191 ? 2.51 -5.895 -16.391 1 97.25 191 GLY A N 1
ATOM 1499 C CA . GLY A 1 191 ? 1.483 -6.918 -16.266 1 97.25 191 GLY A CA 1
ATOM 1500 C C . GLY A 1 191 ? 1.318 -7.43 -14.844 1 97.25 191 GLY A C 1
ATOM 1501 O O . GLY A 1 191 ? 0.673 -8.453 -14.617 1 97.25 191 GLY A O 1
ATOM 1502 N N . PHE A 1 192 ? 1.864 -6.766 -13.875 1 98.81 192 PHE A N 1
ATOM 1503 C CA . PHE A 1 192 ? 1.772 -7.211 -12.484 1 98.81 192 PHE A CA 1
ATOM 1504 C C . PHE A 1 192 ? 0.429 -6.82 -11.883 1 98.81 192 PHE A C 1
ATOM 1506 O O . PHE A 1 192 ? -0.173 -5.824 -12.281 1 98.81 192 PHE A O 1
ATOM 1513 N N . VAL A 1 193 ? 0.029 -7.613 -10.883 1 98.69 193 VAL A N 1
ATOM 1514 C CA . VAL A 1 193 ? -1.182 -7.379 -10.102 1 98.69 193 VAL A CA 1
ATOM 1515 C C . VAL A 1 193 ? -0.812 -7.105 -8.648 1 98.69 193 VAL A C 1
ATOM 1517 O O . VAL A 1 193 ? -0.015 -7.836 -8.055 1 98.69 193 VAL A O 1
ATOM 1520 N N . GLU A 1 194 ? -1.349 -6.023 -8.102 1 98.88 194 GLU A N 1
ATOM 1521 C CA . GLU A 1 194 ? -1.129 -5.738 -6.684 1 98.88 194 GLU A CA 1
ATOM 1522 C C . GLU A 1 194 ? -1.91 -6.703 -5.801 1 98.88 194 GLU A C 1
ATOM 1524 O O . GLU A 1 194 ? -3.068 -7.02 -6.082 1 98.88 194 GLU A O 1
ATOM 1529 N N . ILE A 1 195 ? -1.251 -7.219 -4.754 1 98.88 195 ILE A N 1
ATOM 1530 C CA . ILE A 1 195 ? -1.933 -8.117 -3.826 1 98.88 195 ILE A CA 1
ATOM 1531 C C . ILE A 1 195 ? -1.718 -7.637 -2.393 1 98.88 195 ILE A C 1
ATOM 1533 O O . ILE A 1 195 ? -0.861 -6.785 -2.139 1 98.88 195 ILE A O 1
ATOM 1537 N N . HIS A 1 196 ? -2.516 -8.086 -1.498 1 98.75 196 HIS A N 1
ATOM 1538 C CA . HIS A 1 196 ? -2.428 -7.848 -0.062 1 98.75 196 HIS A CA 1
ATOM 1539 C C . HIS A 1 196 ? -2.434 -9.156 0.716 1 98.75 196 HIS A C 1
ATOM 1541 O O . HIS A 1 196 ? -3.459 -9.836 0.784 1 98.75 196 HIS A O 1
ATOM 1547 N N . THR A 1 197 ? -1.319 -9.484 1.289 1 98.25 197 THR A N 1
ATOM 1548 C CA . THR A 1 197 ? -1.203 -10.711 2.066 1 98.25 197 THR A CA 1
ATOM 1549 C C . THR A 1 197 ? -1.27 -10.414 3.562 1 98.25 197 THR A C 1
ATOM 1551 O O . THR A 1 197 ? -1.027 -9.281 3.986 1 98.25 197 THR A O 1
ATOM 1554 N N . PRO A 1 198 ? -1.579 -11.375 4.359 1 97.56 198 PRO A N 1
ATOM 1555 C CA . PRO A 1 198 ? -1.698 -11.148 5.801 1 97.56 198 PRO A CA 1
ATOM 1556 C C . PRO A 1 198 ? -0.36 -10.812 6.461 1 97.56 198 PRO A C 1
ATOM 1558 O O . PRO A 1 198 ? 0.683 -11.312 6.031 1 97.56 198 PRO A O 1
ATOM 1561 N N . LYS A 1 199 ? -0.471 -10 7.535 1 98.31 199 LYS A N 1
ATOM 1562 C CA . LYS A 1 199 ? 0.684 -9.672 8.367 1 98.31 199 LYS A CA 1
ATOM 1563 C C . LYS A 1 199 ? 0.671 -10.469 9.664 1 98.31 199 LYS A C 1
ATOM 1565 O O . LYS A 1 199 ? 1.689 -10.562 10.352 1 98.31 199 LYS A O 1
ATOM 1570 N N . LEU A 1 200 ? -0.469 -11.008 10.008 1 97.5 200 LEU A N 1
ATOM 1571 C CA . LEU A 1 200 ? -0.582 -12.008 11.07 1 97.5 200 LEU A CA 1
ATOM 1572 C C . LEU A 1 200 ? -0.481 -13.414 10.508 1 97.5 200 LEU A C 1
ATOM 1574 O O . LEU A 1 200 ? -1.357 -13.852 9.758 1 97.5 200 LEU A O 1
ATOM 1578 N N . ILE A 1 201 ? 0.571 -14.148 10.922 1 95.56 201 ILE A N 1
ATOM 1579 C CA . ILE A 1 201 ? 0.801 -15.453 10.32 1 95.56 201 ILE A CA 1
ATOM 1580 C C . ILE A 1 201 ? 1.042 -16.484 11.414 1 95.56 201 ILE A C 1
ATOM 1582 O O . ILE A 1 201 ? 1.372 -16.141 12.547 1 95.56 201 ILE A O 1
ATOM 1586 N N . ALA A 1 202 ? 0.803 -17.797 11.211 1 89.12 202 ALA A N 1
ATOM 1587 C CA . ALA A 1 202 ? 0.851 -18.891 12.188 1 89.12 202 ALA A CA 1
ATOM 1588 C C . ALA A 1 202 ? 2.287 -19.172 12.617 1 89.12 202 ALA A C 1
ATOM 1590 O O . ALA A 1 202 ? 2.52 -19.75 13.688 1 89.12 202 ALA A O 1
ATOM 1591 N N . GLY A 1 203 ? 3.236 -18.766 12.047 1 80.88 203 GLY A N 1
ATOM 1592 C CA . GLY A 1 203 ? 4.621 -19.047 12.383 1 80.88 203 GLY A CA 1
ATOM 1593 C C . GLY A 1 203 ? 5.609 -18.125 11.695 1 80.88 203 GLY A C 1
ATOM 1594 O O . GLY A 1 203 ? 5.215 -17.219 10.953 1 80.88 203 GLY A O 1
ATOM 1595 N N . GLU A 1 204 ? 6.832 -18.531 12.133 1 72.94 204 GLU A N 1
ATOM 1596 C CA . GLU A 1 204 ? 7.906 -17.734 11.547 1 72.94 204 GLU A CA 1
ATOM 1597 C C . GLU A 1 204 ? 8.039 -18.016 10.047 1 72.94 204 GLU A C 1
ATOM 1599 O O . GLU A 1 204 ? 7.879 -19.156 9.602 1 72.94 204 GLU A O 1
ATOM 1604 N N . SER A 1 205 ? 8.055 -17.047 9.344 1 65.75 205 SER A N 1
ATOM 1605 C CA . SER A 1 205 ? 8.156 -17.172 7.891 1 65.75 205 SER A CA 1
ATOM 1606 C C . SER A 1 205 ? 9.609 -17.359 7.457 1 65.75 205 SER A C 1
ATOM 1608 O O . SER A 1 205 ? 9.875 -17.922 6.391 1 65.75 205 SER A O 1
ATOM 1610 N N . GLU A 1 206 ? 10.477 -16.672 8.117 1 63.72 206 GLU A N 1
ATOM 1611 C CA . GLU A 1 206 ? 11.883 -16.719 7.73 1 63.72 206 GLU A CA 1
ATOM 1612 C C . GLU A 1 206 ? 12.781 -17.016 8.93 1 63.72 206 GLU A C 1
ATOM 1614 O O . GLU A 1 206 ? 12.352 -16.875 10.078 1 63.72 206 GLU A O 1
ATOM 1619 N N . SER A 1 207 ? 13.945 -17.891 8.68 1 57.59 207 SER A N 1
ATOM 1620 C CA . SER A 1 207 ? 14.922 -18.25 9.703 1 57.59 207 SER A CA 1
ATOM 1621 C C . SER A 1 207 ? 15.844 -17.078 10.039 1 57.59 207 SER A C 1
ATOM 1623 O O . SER A 1 207 ? 16.172 -16.266 9.164 1 57.59 207 SER A O 1
ATOM 1625 N N . GLY A 1 208 ? 15.789 -16.438 11.266 1 56.88 208 GLY A N 1
ATOM 1626 C CA . GLY A 1 208 ? 16.953 -15.648 11.633 1 56.88 208 GLY A CA 1
ATOM 1627 C C . GLY A 1 208 ? 16.609 -14.406 12.43 1 56.88 208 GLY A C 1
ATOM 1628 O O . GLY A 1 208 ? 17.375 -13.992 13.312 1 56.88 208 GLY A O 1
ATOM 1629 N N . ALA A 1 209 ? 15.562 -13.688 11.875 1 62.56 209 ALA A N 1
ATOM 1630 C CA . ALA A 1 209 ? 15.297 -12.461 12.625 1 62.56 209 ALA A CA 1
ATOM 1631 C C . ALA A 1 209 ? 14.305 -12.719 13.758 1 62.56 209 ALA A C 1
ATOM 1633 O O . ALA A 1 209 ? 13.477 -13.625 13.672 1 62.56 209 ALA A O 1
ATOM 1634 N N . GLY A 1 210 ? 14.531 -11.961 14.773 1 84 210 GLY A N 1
ATOM 1635 C CA . GLY A 1 210 ? 13.531 -12 15.836 1 84 210 GLY A CA 1
ATOM 1636 C C . GLY A 1 210 ? 12.133 -11.695 15.344 1 84 210 GLY A C 1
ATOM 1637 O O . GLY A 1 210 ? 11.953 -10.953 14.383 1 84 210 GLY A O 1
ATOM 1638 N N . VAL A 1 211 ? 11.164 -12.336 15.875 1 93.25 211 VAL A N 1
ATOM 1639 C CA . VAL A 1 211 ? 9.781 -12.203 15.422 1 93.25 211 VAL A CA 1
ATOM 1640 C C . VAL A 1 211 ? 8.922 -11.656 16.547 1 93.25 211 VAL A C 1
ATOM 1642 O O . VAL A 1 211 ? 9.078 -12.047 17.719 1 93.25 211 VAL A O 1
ATOM 1645 N N . PHE A 1 212 ? 8.086 -10.648 16.188 1 96.5 212 PHE A N 1
ATOM 1646 C CA . PHE A 1 212 ? 7.055 -10.211 17.125 1 96.5 212 PHE A CA 1
ATOM 1647 C C . PHE A 1 212 ? 5.91 -11.219 17.188 1 96.5 212 PHE A C 1
ATOM 1649 O O . PHE A 1 212 ? 5.488 -11.742 16.156 1 96.5 212 PHE A O 1
ATOM 1656 N N . THR A 1 213 ? 5.473 -11.531 18.359 1 95.81 213 THR A N 1
ATOM 1657 C CA . THR A 1 213 ? 4.375 -12.484 18.5 1 95.81 213 THR A CA 1
ATOM 1658 C C . THR A 1 213 ? 3.199 -11.836 19.234 1 95.81 213 THR A C 1
ATOM 1660 O O . THR A 1 213 ? 3.367 -10.836 19.938 1 95.81 213 THR A O 1
ATOM 1663 N N . THR A 1 214 ? 2.008 -12.344 19.016 1 96.19 214 THR A N 1
ATOM 1664 C CA . THR A 1 214 ? 0.801 -11.891 19.703 1 96.19 214 THR A CA 1
ATOM 1665 C C . THR A 1 214 ? -0.129 -13.062 20 1 96.19 214 THR A C 1
ATOM 1667 O O . THR A 1 214 ? -0.029 -14.117 19.359 1 96.19 214 THR A O 1
ATOM 1670 N N . ASP A 1 215 ? -0.927 -12.898 21.031 1 95.56 215 ASP A N 1
ATOM 1671 C CA . ASP A 1 215 ? -2.01 -13.844 21.266 1 95.56 215 ASP A CA 1
ATOM 1672 C C . ASP A 1 215 ? -3.105 -13.711 20.219 1 95.56 215 ASP A C 1
ATOM 1674 O O . ASP A 1 215 ? -3.627 -12.609 20 1 95.56 215 ASP A O 1
ATOM 1678 N N . TYR A 1 216 ? -3.363 -14.758 19.578 1 96.19 216 TYR A N 1
ATOM 1679 C CA . TYR A 1 216 ? -4.398 -14.805 18.547 1 96.19 216 TYR A CA 1
ATOM 1680 C C . TYR A 1 216 ? -5.52 -15.758 18.938 1 96.19 216 TYR A C 1
ATOM 1682 O O . TYR A 1 216 ? -5.574 -16.891 18.469 1 96.19 216 TYR A O 1
ATOM 1690 N N . PHE A 1 217 ? -6.422 -15.297 19.797 1 95.25 217 PHE A N 1
ATOM 1691 C CA . PHE A 1 217 ? -7.594 -16 20.297 1 95.25 217 PHE A CA 1
ATOM 1692 C C . PHE A 1 217 ? -7.199 -17.359 20.859 1 95.25 217 PHE A C 1
ATOM 1694 O O . PHE A 1 217 ? -7.809 -18.375 20.531 1 95.25 217 PHE A O 1
ATOM 1701 N N . GLY A 1 218 ? -6.211 -17.375 21.641 1 94.44 218 GLY A N 1
ATOM 1702 C CA . GLY A 1 218 ? -5.801 -18.594 22.328 1 94.44 218 GLY A CA 1
ATOM 1703 C C . GLY A 1 218 ? -4.633 -19.297 21.672 1 94.44 218 GLY A C 1
ATOM 1704 O O . GLY A 1 218 ? -4.047 -20.219 22.25 1 94.44 218 GLY A O 1
ATOM 1705 N N . THR A 1 219 ? -4.289 -18.859 20.516 1 93.75 219 THR A N 1
ATOM 1706 C CA . THR A 1 219 ? -3.102 -19.359 19.828 1 93.75 219 THR A CA 1
ATOM 1707 C C . THR A 1 219 ? -2.088 -18.25 19.609 1 93.75 219 THR A C 1
ATOM 1709 O O . THR A 1 219 ? -2.352 -17.078 19.922 1 93.75 219 THR A O 1
ATOM 1712 N N . THR A 1 220 ? -0.914 -18.625 19.109 1 93.31 220 THR A N 1
ATOM 1713 C CA . THR A 1 220 ? 0.129 -17.625 18.875 1 93.31 220 THR A CA 1
ATOM 1714 C C . THR A 1 220 ? 0.224 -17.297 17.391 1 93.31 220 THR A C 1
ATOM 1716 O O . THR A 1 220 ? 0.279 -18.188 16.547 1 93.31 220 THR A O 1
ATOM 1719 N N . ALA A 1 221 ? 0.174 -16.031 17.109 1 95.44 221 ALA A N 1
ATOM 1720 C CA . ALA A 1 221 ? 0.465 -15.539 15.758 1 95.44 221 ALA A CA 1
ATOM 1721 C C . ALA A 1 221 ? 1.741 -14.695 15.75 1 95.44 221 ALA A C 1
ATOM 1723 O O . ALA A 1 221 ? 2.16 -14.18 16.781 1 95.44 221 ALA A O 1
ATOM 1724 N N . CYS A 1 222 ? 2.369 -14.648 14.648 1 95.5 222 CYS A N 1
ATOM 1725 C CA . CYS A 1 222 ? 3.58 -13.859 14.43 1 95.5 222 CYS A CA 1
ATOM 1726 C C . CYS A 1 222 ? 3.324 -12.734 13.438 1 95.5 222 CYS A C 1
ATOM 1728 O O . CYS A 1 222 ? 2.463 -12.852 12.562 1 95.5 222 CYS A O 1
ATOM 1730 N N . LEU A 1 223 ? 4.004 -11.586 13.664 1 97 223 LEU A N 1
ATOM 1731 C CA . LEU A 1 223 ? 3.994 -10.547 12.641 1 97 223 LEU A CA 1
ATOM 1732 C C . LEU A 1 223 ? 4.965 -10.883 11.516 1 97 223 LEU A C 1
ATOM 1734 O O . LEU A 1 223 ? 6.086 -11.328 11.766 1 97 223 LEU A O 1
ATOM 1738 N N . ALA A 1 224 ? 4.551 -10.688 10.32 1 96.19 224 ALA A N 1
ATOM 1739 C CA . ALA A 1 224 ? 5.277 -11.148 9.141 1 96.19 224 ALA A CA 1
ATOM 1740 C C . ALA A 1 224 ? 6.562 -10.352 8.938 1 96.19 224 ALA A C 1
ATOM 1742 O O . ALA A 1 224 ? 6.539 -9.125 8.922 1 96.19 224 ALA A O 1
ATOM 1743 N N . GLN A 1 225 ? 7.637 -11 8.703 1 95.12 225 GLN A N 1
ATOM 1744 C CA . GLN A 1 225 ? 8.922 -10.367 8.398 1 95.12 225 GLN A CA 1
ATOM 1745 C C . GLN A 1 225 ? 9.039 -10.047 6.914 1 95.12 225 GLN A C 1
ATOM 1747 O O . GLN A 1 225 ? 9.945 -9.328 6.5 1 95.12 225 GLN A O 1
ATOM 1752 N N . SER A 1 226 ? 8.219 -10.57 6.133 1 94.75 226 SER A N 1
ATOM 1753 C CA . SER A 1 226 ? 8.047 -10.328 4.703 1 94.75 226 SER A CA 1
ATOM 1754 C C . SER A 1 226 ? 6.824 -11.062 4.16 1 94.75 226 SER A C 1
ATOM 1756 O O . SER A 1 226 ? 6.293 -11.961 4.809 1 94.75 226 SER A O 1
ATOM 1758 N N . PRO A 1 227 ? 6.305 -10.711 2.994 1 96.94 227 PRO A N 1
ATOM 1759 C CA . PRO A 1 227 ? 5.188 -11.445 2.396 1 96.94 227 PRO A CA 1
ATOM 1760 C C . PRO A 1 227 ? 5.645 -12.641 1.561 1 96.94 227 PRO A C 1
ATOM 1762 O O . PRO A 1 227 ? 4.898 -13.117 0.703 1 96.94 227 PRO A O 1
ATOM 1765 N N . GLN A 1 228 ? 6.793 -13.164 1.755 1 96.38 228 GLN A N 1
ATOM 1766 C CA . GLN A 1 228 ? 7.52 -14.062 0.866 1 96.38 228 GLN A CA 1
ATOM 1767 C C . GLN A 1 228 ? 6.715 -15.328 0.579 1 96.38 228 GLN A C 1
ATOM 1769 O O . GLN A 1 228 ? 6.461 -15.656 -0.581 1 96.38 228 GLN A O 1
ATOM 1774 N N . LEU A 1 229 ? 6.234 -16.016 1.598 1 96.56 229 LEU A N 1
ATOM 1775 C CA . LEU A 1 229 ? 5.543 -17.281 1.378 1 96.56 229 LEU A CA 1
ATOM 1776 C C . LEU A 1 229 ? 4.215 -17.062 0.659 1 96.56 229 LEU A C 1
ATOM 1778 O O . LEU A 1 229 ? 3.875 -17.797 -0.267 1 96.56 229 LEU A O 1
ATOM 1782 N N . TYR A 1 230 ? 3.537 -16.031 1.021 1 97.69 230 TYR A N 1
ATOM 1783 C CA . TYR A 1 230 ? 2.191 -15.805 0.507 1 97.69 230 TYR A CA 1
ATOM 1784 C C . TYR A 1 230 ? 2.236 -15.273 -0.922 1 97.69 230 TYR A C 1
ATOM 1786 O O . TYR A 1 230 ? 1.346 -15.562 -1.725 1 97.69 230 TYR A O 1
ATOM 1794 N N . LYS A 1 231 ? 3.236 -14.422 -1.282 1 98.44 231 LYS A N 1
ATOM 1795 C CA . LYS A 1 231 ? 3.293 -13.992 -2.676 1 98.44 231 LYS A CA 1
ATOM 1796 C C . LYS A 1 231 ? 3.66 -15.148 -3.596 1 98.44 231 LYS A C 1
ATOM 1798 O O . LYS A 1 231 ? 3.273 -15.172 -4.766 1 98.44 231 LYS A O 1
ATOM 1803 N N . GLN A 1 232 ? 4.398 -16.188 -3.076 1 98.56 232 GLN A N 1
ATOM 1804 C CA . GLN A 1 232 ? 4.621 -17.391 -3.859 1 98.56 232 GLN A CA 1
ATOM 1805 C C . GLN A 1 232 ? 3.336 -18.203 -4 1 98.56 232 GLN A C 1
ATOM 1807 O O . GLN A 1 232 ? 3.068 -18.766 -5.062 1 98.56 232 GLN A O 1
ATOM 1812 N N . MET A 1 233 ? 2.572 -18.234 -2.947 1 98.44 233 MET A N 1
ATOM 1813 C CA . MET A 1 233 ? 1.282 -18.906 -3.037 1 98.44 233 MET A CA 1
ATOM 1814 C C . MET A 1 233 ? 0.37 -18.219 -4.043 1 98.44 233 MET A C 1
ATOM 1816 O O . MET A 1 233 ? -0.455 -18.859 -4.691 1 98.44 233 MET A O 1
ATOM 1820 N N . ALA A 1 234 ? 0.516 -16.906 -4.152 1 98.69 234 ALA A N 1
ATOM 1821 C CA . ALA A 1 234 ? -0.231 -16.188 -5.176 1 98.69 234 ALA A CA 1
ATOM 1822 C C . ALA A 1 234 ? 0.143 -16.672 -6.574 1 98.69 234 ALA A C 1
ATOM 1824 O O . ALA A 1 234 ? -0.719 -16.797 -7.449 1 98.69 234 ALA A O 1
ATOM 1825 N N . ILE A 1 235 ? 1.428 -16.953 -6.809 1 98.62 235 ILE A N 1
ATOM 1826 C CA . ILE A 1 235 ? 1.873 -17.516 -8.078 1 98.62 235 ILE A CA 1
ATOM 1827 C C . ILE A 1 235 ? 1.213 -18.875 -8.305 1 98.62 235 ILE A C 1
ATOM 1829 O O . ILE A 1 235 ? 0.734 -19.172 -9.398 1 98.62 235 ILE A O 1
ATOM 1833 N N . SER A 1 236 ? 1.157 -19.641 -7.238 1 98.25 236 SER A N 1
ATOM 1834 C CA . SER A 1 236 ? 0.5 -20.938 -7.305 1 98.25 236 SER A CA 1
ATOM 1835 C C . SER A 1 236 ? -0.985 -20.797 -7.617 1 98.25 236 SER A C 1
ATOM 1837 O O . SER A 1 236 ? -1.62 -21.734 -8.094 1 98.25 236 SER A O 1
ATOM 1839 N N . SER A 1 237 ? -1.555 -19.625 -7.391 1 98.25 237 SER A N 1
ATOM 1840 C CA . SER A 1 237 ? -2.975 -19.344 -7.57 1 98.25 237 SER A CA 1
ATOM 1841 C C . SER A 1 237 ? -3.256 -18.766 -8.953 1 98.25 237 SER A C 1
ATOM 1843 O O . SER A 1 237 ? -4.316 -18.188 -9.188 1 98.25 237 SER A O 1
ATOM 1845 N N . ASP A 1 238 ? -2.311 -18.844 -9.844 1 97.69 238 ASP A N 1
ATOM 1846 C CA . ASP A 1 238 ? -2.414 -18.422 -11.234 1 97.69 238 ASP A CA 1
ATOM 1847 C C . ASP A 1 238 ? -2.393 -16.906 -11.359 1 97.69 238 ASP A C 1
ATOM 1849 O O . ASP A 1 238 ? -2.977 -16.344 -12.289 1 97.69 238 ASP A O 1
ATOM 1853 N N . LEU A 1 239 ? -1.816 -16.203 -10.414 1 98 239 LEU A N 1
ATOM 1854 C CA . LEU A 1 239 ? -1.372 -14.828 -10.578 1 98 239 LEU A CA 1
ATOM 1855 C C . LEU A 1 239 ? 0.108 -14.781 -10.945 1 98 239 LEU A C 1
ATOM 1857 O O . LEU A 1 239 ? 0.967 -14.688 -10.07 1 98 239 LEU A O 1
ATOM 1861 N N . ASP A 1 240 ? 0.4 -14.703 -12.141 1 96.88 240 ASP A N 1
ATOM 1862 C CA . ASP A 1 240 ? 1.726 -14.992 -12.68 1 96.88 240 ASP A CA 1
ATOM 1863 C C . ASP A 1 240 ? 2.711 -13.875 -12.328 1 96.88 240 ASP A C 1
ATOM 1865 O O . ASP A 1 240 ? 3.926 -14.078 -12.375 1 96.88 240 ASP A O 1
ATOM 1869 N N . ARG A 1 241 ? 2.254 -12.695 -12.141 1 98.56 241 ARG A N 1
ATOM 1870 C CA . ARG A 1 241 ? 3.039 -11.531 -11.75 1 98.56 241 ARG A CA 1
ATOM 1871 C C . ARG A 1 241 ? 2.318 -10.719 -10.68 1 98.56 241 ARG A C 1
ATOM 1873 O O . ARG A 1 241 ? 1.268 -10.125 -10.938 1 98.56 241 ARG A O 1
ATOM 1880 N N . VAL A 1 242 ? 2.943 -10.664 -9.508 1 98.88 242 VAL A N 1
ATOM 1881 C CA . VAL A 1 242 ? 2.287 -9.953 -8.414 1 98.88 242 VAL A CA 1
ATOM 1882 C C . VAL A 1 242 ? 3.285 -9.023 -7.73 1 98.88 242 VAL A C 1
ATOM 1884 O O . VAL A 1 242 ? 4.496 -9.234 -7.809 1 98.88 242 VAL A O 1
ATOM 1887 N N . PHE A 1 243 ? 2.809 -7.961 -7.148 1 98.94 243 PHE A N 1
ATOM 1888 C CA . PHE A 1 243 ? 3.609 -7.121 -6.266 1 98.94 243 PHE A CA 1
ATOM 1889 C C . PHE A 1 243 ? 2.803 -6.699 -5.043 1 98.94 243 PHE A C 1
ATOM 1891 O O . PHE A 1 243 ? 1.575 -6.816 -5.031 1 98.94 243 PHE A O 1
ATOM 1898 N N . GLU A 1 244 ? 3.502 -6.32 -4.02 1 98.81 244 GLU A N 1
ATOM 1899 C CA . GLU A 1 244 ? 2.902 -5.848 -2.775 1 98.81 244 GLU A CA 1
ATOM 1900 C C . GLU A 1 244 ? 3.75 -4.754 -2.137 1 98.81 244 GLU A C 1
ATOM 1902 O O . GLU A 1 244 ? 4.973 -4.875 -2.057 1 98.81 244 GLU A O 1
ATOM 1907 N N . ILE A 1 245 ? 3.104 -3.684 -1.79 1 98.81 245 ILE A N 1
ATOM 1908 C CA . ILE A 1 245 ? 3.693 -2.672 -0.918 1 98.81 245 ILE A CA 1
ATOM 1909 C C . ILE A 1 245 ? 3.029 -2.725 0.456 1 98.81 245 ILE A C 1
ATOM 1911 O O . ILE A 1 245 ? 1.815 -2.539 0.573 1 98.81 245 ILE A O 1
ATOM 1915 N N . GLY A 1 246 ? 3.752 -3.004 1.511 1 98.56 246 GLY A N 1
ATOM 1916 C CA . GLY A 1 246 ? 3.15 -3.107 2.83 1 98.56 246 GLY A CA 1
ATOM 1917 C C . GLY A 1 246 ? 4.176 -3.207 3.947 1 98.56 246 GLY A C 1
ATOM 1918 O O . GLY A 1 246 ? 5.375 -3.32 3.688 1 98.56 246 GLY A O 1
ATOM 1919 N N . PRO A 1 247 ? 3.734 -3.164 5.195 1 98.56 247 PRO A N 1
ATOM 1920 C CA . PRO A 1 247 ? 4.652 -3.182 6.34 1 98.56 247 PRO A CA 1
ATOM 1921 C C . PRO A 1 247 ? 5.289 -4.551 6.562 1 98.56 247 PRO A C 1
ATOM 1923 O O . PRO A 1 247 ? 4.656 -5.578 6.316 1 98.56 247 PRO A O 1
ATOM 1926 N N . VAL A 1 248 ? 6.492 -4.484 7.031 1 97.06 248 VAL A N 1
ATOM 1927 C CA . VAL A 1 248 ? 7.289 -5.637 7.441 1 97.06 248 VAL A CA 1
ATOM 1928 C C . VAL A 1 248 ? 7.832 -5.414 8.852 1 97.06 248 VAL A C 1
ATOM 1930 O O . VAL A 1 248 ? 8.18 -4.289 9.219 1 97.06 248 VAL A O 1
ATOM 1933 N N . PHE A 1 249 ? 7.91 -6.52 9.641 1 97.44 249 PHE A N 1
ATOM 1934 C CA . PHE A 1 249 ? 8.258 -6.387 11.055 1 97.44 249 PHE A CA 1
ATOM 1935 C C . PHE A 1 249 ? 9.461 -7.262 11.398 1 97.44 249 PHE A C 1
ATOM 1937 O O . PHE A 1 249 ? 9.438 -8.469 11.156 1 97.44 249 PHE A O 1
ATOM 1944 N N . ARG A 1 250 ? 10.469 -6.688 11.922 1 95.56 250 ARG A N 1
ATOM 1945 C CA . ARG A 1 250 ? 11.648 -7.414 12.383 1 95.56 250 ARG A CA 1
ATOM 1946 C C . ARG A 1 250 ? 11.969 -7.059 13.828 1 95.56 250 ARG A C 1
ATOM 1948 O O . ARG A 1 250 ? 12.359 -5.93 14.125 1 95.56 250 ARG A O 1
ATOM 1955 N N . ALA A 1 251 ? 11.891 -8.031 14.711 1 95 251 ALA A N 1
ATOM 1956 C CA . ALA A 1 251 ? 12.172 -7.816 16.125 1 95 251 ALA A CA 1
ATOM 1957 C C . ALA A 1 251 ? 13.664 -7.934 16.422 1 95 251 ALA A C 1
ATOM 1959 O O . ALA A 1 251 ? 14.078 -8.711 17.281 1 95 251 ALA A O 1
ATOM 1960 N N . GLU A 1 252 ? 14.43 -7.168 15.719 1 92 252 GLU A N 1
ATOM 1961 C CA . GLU A 1 252 ? 15.875 -7.133 15.922 1 92 252 GLU A CA 1
ATOM 1962 C C . GLU A 1 252 ? 16.281 -5.961 16.812 1 92 252 GLU A C 1
ATOM 1964 O O . GLU A 1 252 ? 15.859 -4.824 16.562 1 92 252 GLU A O 1
ATOM 1969 N N . ASN A 1 253 ? 17.047 -6.254 17.766 1 92.56 253 ASN A N 1
ATOM 1970 C CA . ASN A 1 253 ? 17.547 -5.188 18.625 1 92.56 253 ASN A CA 1
ATOM 1971 C C . ASN A 1 253 ? 18.781 -4.52 18.031 1 92.56 253 ASN A C 1
ATOM 1973 O O . ASN A 1 253 ? 19.859 -4.539 18.641 1 92.56 253 ASN A O 1
ATOM 1977 N N . SER A 1 254 ? 18.547 -3.98 16.891 1 89.94 254 SER A N 1
ATOM 1978 C CA . SER A 1 254 ? 19.625 -3.314 16.156 1 89.94 254 SER A CA 1
ATOM 1979 C C . SER A 1 254 ? 19.5 -1.797 16.266 1 89.94 254 SER A C 1
ATOM 1981 O O . SER A 1 254 ? 18.422 -1.237 16.094 1 89.94 254 SER A O 1
ATOM 1983 N N . HIS A 1 255 ? 20.625 -1.151 16.531 1 90.25 255 HIS A N 1
ATOM 1984 C CA . HIS A 1 255 ? 20.625 0.292 16.75 1 90.25 255 HIS A CA 1
ATOM 1985 C C . HIS A 1 255 ? 21.422 1.003 15.664 1 90.25 255 HIS A C 1
ATOM 1987 O O . HIS A 1 255 ? 21.781 2.174 15.812 1 90.25 255 HIS A O 1
ATOM 1993 N N . THR A 1 256 ? 21.594 0.315 14.562 1 91 256 THR A N 1
ATOM 1994 C CA . THR A 1 256 ? 22.391 0.92 13.5 1 91 256 THR A CA 1
ATOM 1995 C C . THR A 1 256 ? 21.578 1.949 12.734 1 91 256 THR A C 1
ATOM 1997 O O . THR A 1 256 ? 20.344 1.984 12.852 1 91 256 THR A O 1
ATOM 2000 N N . ARG A 1 257 ? 22.188 2.727 11.945 1 92.81 257 ARG A N 1
ATOM 2001 C CA . ARG A 1 257 ? 21.547 3.809 11.195 1 92.81 257 ARG A CA 1
ATOM 2002 C C . ARG A 1 257 ? 20.781 3.27 9.992 1 92.81 257 ARG A C 1
ATOM 2004 O O . ARG A 1 257 ? 20.172 4.035 9.242 1 92.81 257 ARG A O 1
ATOM 2011 N N . ARG A 1 258 ? 20.812 1.947 9.773 1 93.44 258 ARG A N 1
ATOM 2012 C CA . ARG A 1 258 ? 20.203 1.415 8.555 1 93.44 258 ARG A CA 1
ATOM 2013 C C . ARG A 1 258 ? 19.078 0.444 8.883 1 93.44 258 ARG A C 1
ATOM 2015 O O . ARG A 1 258 ? 18.406 -0.065 7.98 1 93.44 258 ARG A O 1
ATOM 2022 N N . HIS A 1 259 ? 18.828 0.23 10.195 1 94 259 HIS A N 1
ATOM 2023 C CA . HIS A 1 259 ? 17.859 -0.793 10.555 1 94 259 HIS A CA 1
ATOM 2024 C C . HIS A 1 259 ? 16.641 -0.178 11.227 1 94 259 HIS A C 1
ATOM 2026 O O . HIS A 1 259 ? 16.766 0.763 12.016 1 94 259 HIS A O 1
ATOM 2032 N N . LEU A 1 260 ? 15.508 -0.662 10.898 1 97.12 260 LEU A N 1
ATOM 2033 C CA . LEU A 1 260 ? 14.219 -0.357 11.516 1 97.12 260 LEU A CA 1
ATOM 2034 C C . LEU A 1 260 ? 13.508 -1.635 11.953 1 97.12 260 LEU A C 1
ATOM 2036 O O . LEU A 1 260 ? 13.695 -2.691 11.344 1 97.12 260 LEU A O 1
ATOM 2040 N N . CYS A 1 261 ? 12.695 -1.576 12.961 1 97.38 261 CYS A N 1
ATOM 2041 C CA . CYS A 1 261 ? 11.898 -2.715 13.406 1 97.38 261 CYS A CA 1
ATOM 2042 C C . CYS A 1 261 ? 10.648 -2.875 12.555 1 97.38 261 CYS A C 1
ATOM 2044 O O . CYS A 1 261 ? 10.094 -3.971 12.461 1 97.38 261 CYS A O 1
ATOM 2046 N N . GLU A 1 262 ? 10.195 -1.789 12.039 1 98.12 262 GLU A N 1
ATOM 2047 C CA . GLU A 1 262 ? 9.086 -1.73 11.086 1 98.12 262 GLU A CA 1
ATOM 2048 C C . GLU A 1 262 ? 9.438 -0.868 9.883 1 98.12 262 GLU A C 1
ATOM 2050 O O . GLU A 1 262 ? 9.852 0.284 10.031 1 98.12 262 GLU A O 1
ATOM 2055 N N . PHE A 1 263 ? 9.352 -1.429 8.703 1 98 263 PHE A N 1
ATOM 2056 C CA . PHE A 1 263 ? 9.57 -0.648 7.488 1 98 263 PHE A CA 1
ATOM 2057 C C . PHE A 1 263 ? 8.633 -1.1 6.379 1 98 263 PHE A C 1
ATOM 2059 O O . PHE A 1 263 ? 7.855 -2.041 6.559 1 98 263 PHE A O 1
ATOM 2066 N N . THR A 1 264 ? 8.562 -0.385 5.254 1 98.75 264 THR A N 1
ATOM 2067 C CA . THR A 1 264 ? 7.68 -0.703 4.137 1 98.75 264 THR A CA 1
ATOM 2068 C C . THR A 1 264 ? 8.422 -1.511 3.076 1 98.75 264 THR A C 1
ATOM 2070 O O . THR A 1 264 ? 9.461 -1.077 2.574 1 98.75 264 THR A O 1
ATOM 2073 N N . GLY A 1 265 ? 7.898 -2.697 2.795 1 98.5 265 GLY A N 1
ATOM 2074 C CA . GLY A 1 265 ? 8.469 -3.525 1.743 1 98.5 265 GLY A CA 1
ATOM 2075 C C . GLY A 1 265 ? 7.863 -3.25 0.378 1 98.5 265 GLY A C 1
ATOM 2076 O O . GLY A 1 265 ? 6.656 -3.027 0.259 1 98.5 265 GLY A O 1
ATOM 2077 N N . LEU A 1 266 ? 8.68 -3.203 -0.646 1 98.81 266 LEU A N 1
ATOM 2078 C CA . LEU A 1 266 ? 8.312 -3.281 -2.057 1 98.81 266 LEU A CA 1
ATOM 2079 C C . LEU A 1 266 ? 8.641 -4.656 -2.627 1 98.81 266 LEU A C 1
ATOM 2081 O O . LEU A 1 266 ? 9.734 -4.879 -3.137 1 98.81 266 LEU A O 1
ATOM 2085 N N . ASP A 1 267 ? 7.641 -5.516 -2.652 1 98.81 267 ASP A N 1
ATOM 2086 C CA . ASP A 1 267 ? 7.887 -6.914 -2.988 1 98.81 267 ASP A CA 1
ATOM 2087 C C . ASP A 1 267 ? 7.277 -7.27 -4.34 1 98.81 267 ASP A C 1
ATOM 2089 O O . ASP A 1 267 ? 6.25 -6.707 -4.734 1 98.81 267 ASP A O 1
ATOM 2093 N N . LEU A 1 268 ? 7.898 -8.141 -5.055 1 98.88 268 LEU A N 1
ATOM 2094 C CA . LEU A 1 268 ? 7.324 -8.68 -6.285 1 98.88 268 LEU A CA 1
ATOM 2095 C C . LEU A 1 268 ? 7.676 -10.156 -6.445 1 98.88 268 LEU A C 1
ATOM 2097 O O . LEU A 1 268 ? 8.656 -10.633 -5.871 1 98.88 268 LEU A O 1
ATOM 2101 N N . GLU A 1 269 ? 6.863 -10.875 -7.086 1 98.88 269 GLU A N 1
ATOM 2102 C CA . GLU A 1 269 ? 7.027 -12.281 -7.461 1 98.88 269 GLU A CA 1
ATOM 2103 C C . GLU A 1 269 ? 6.465 -12.547 -8.859 1 98.88 269 GLU A C 1
ATOM 2105 O O . GLU A 1 269 ? 5.426 -11.992 -9.227 1 98.88 269 GLU A O 1
ATOM 2110 N N . MET A 1 270 ? 7.238 -13.305 -9.633 1 98.81 270 MET A N 1
ATOM 2111 C CA . MET A 1 270 ? 6.758 -13.562 -10.984 1 98.81 270 MET A CA 1
ATOM 2112 C C . MET A 1 270 ? 7.176 -14.945 -11.461 1 98.81 270 MET A C 1
ATOM 2114 O O . MET A 1 270 ? 8.227 -15.453 -11.062 1 98.81 270 MET A O 1
ATOM 2118 N N . SER A 1 271 ? 6.355 -15.531 -12.258 1 97.88 271 SER A N 1
ATOM 2119 C CA . SER A 1 271 ? 6.766 -16.719 -12.992 1 97.88 271 SER A CA 1
ATOM 2120 C C . SER A 1 271 ? 7.91 -16.422 -13.953 1 97.88 271 SER A C 1
ATOM 2122 O O . SER A 1 271 ? 7.977 -15.328 -14.516 1 97.88 271 SER A O 1
ATOM 2124 N N . ILE A 1 272 ? 8.797 -17.344 -14.062 1 97 272 ILE A N 1
ATOM 2125 C CA . ILE A 1 272 ? 9.867 -17.219 -15.039 1 97 272 ILE A CA 1
ATOM 2126 C C . ILE A 1 272 ? 9.781 -18.359 -16.062 1 97 272 ILE A C 1
ATOM 2128 O O . ILE A 1 272 ? 9.273 -19.438 -15.742 1 97 272 ILE A O 1
ATOM 2132 N N . ASN A 1 273 ? 10.289 -18.109 -17.203 1 93.81 273 ASN A N 1
ATOM 2133 C CA . ASN A 1 273 ? 10.227 -19.109 -18.25 1 93.81 273 ASN A CA 1
ATOM 2134 C C . ASN A 1 273 ? 11.484 -19.984 -18.281 1 93.81 273 ASN A C 1
ATOM 2136 O O . ASN A 1 273 ? 11.391 -21.219 -18.297 1 93.81 273 ASN A O 1
ATOM 2140 N N . GLU A 1 274 ? 12.672 -19.281 -18.172 1 92.44 274 GLU A N 1
ATOM 2141 C CA . GLU A 1 274 ? 13.875 -20.078 -18.391 1 92.44 274 GLU A CA 1
ATOM 2142 C C . GLU A 1 274 ? 14.922 -19.797 -17.312 1 92.44 274 GLU A C 1
ATOM 2144 O O . GLU A 1 274 ? 15.688 -20.688 -16.953 1 92.44 274 GLU A O 1
ATOM 2149 N N . HIS A 1 275 ? 14.945 -18.594 -16.922 1 96.06 275 HIS A N 1
ATOM 2150 C CA . HIS A 1 275 ? 16.078 -18.172 -16.109 1 96.06 275 HIS A CA 1
ATOM 2151 C C . HIS A 1 275 ? 15.688 -17.016 -15.18 1 96.06 275 HIS A C 1
ATOM 2153 O O . HIS A 1 275 ? 14.914 -16.141 -15.57 1 96.06 275 HIS A O 1
ATOM 2159 N N . TYR A 1 276 ? 16.344 -17 -13.977 1 97.38 276 TYR A N 1
ATOM 2160 C CA . TYR A 1 276 ? 15.992 -15.969 -13.008 1 97.38 276 TYR A CA 1
ATOM 2161 C C . TYR A 1 276 ? 16.422 -14.594 -13.508 1 97.38 276 TYR A C 1
ATOM 2163 O O . TYR A 1 276 ? 15.953 -13.57 -13 1 97.38 276 TYR A O 1
ATOM 2171 N N . MET A 1 277 ? 17.281 -14.484 -14.539 1 96.81 277 MET A N 1
ATOM 2172 C CA . MET A 1 277 ? 17.688 -13.219 -15.141 1 96.81 277 MET A CA 1
ATOM 2173 C C . MET A 1 277 ? 16.469 -12.445 -15.656 1 96.81 277 MET A C 1
ATOM 2175 O O . MET A 1 277 ? 16.5 -11.219 -15.727 1 96.81 277 MET A O 1
ATOM 2179 N N . GLU A 1 278 ? 15.398 -13.156 -15.992 1 97.19 278 GLU A N 1
ATOM 2180 C CA . GLU A 1 278 ? 14.156 -12.5 -16.406 1 97.19 278 GLU A CA 1
ATOM 2181 C C . GLU A 1 278 ? 13.656 -11.547 -15.328 1 97.19 278 GLU A C 1
ATOM 2183 O O . GLU A 1 278 ? 13.188 -10.445 -15.633 1 97.19 278 GLU A O 1
ATOM 2188 N N . THR A 1 279 ? 13.773 -11.977 -14.086 1 98.31 279 THR A N 1
ATOM 2189 C CA . THR A 1 279 ? 13.344 -11.156 -12.961 1 98.31 279 THR A CA 1
ATOM 2190 C C . THR A 1 279 ? 14.266 -9.953 -12.773 1 98.31 279 THR A C 1
ATOM 2192 O O . THR A 1 279 ? 13.805 -8.844 -12.508 1 98.31 279 THR A O 1
ATOM 2195 N N . LEU A 1 280 ? 15.57 -10.156 -12.922 1 98.38 280 LEU A N 1
ATOM 2196 C CA . LEU A 1 280 ? 16.531 -9.062 -12.781 1 98.38 280 LEU A CA 1
ATOM 2197 C C . LEU A 1 280 ? 16.297 -7.996 -13.844 1 98.38 280 LEU A C 1
ATOM 2199 O O . LEU A 1 280 ? 16.469 -6.805 -13.578 1 98.38 280 LEU A O 1
ATOM 2203 N N . GLU A 1 281 ? 15.953 -8.422 -15.008 1 98.25 281 GLU A N 1
ATOM 2204 C CA . GLU A 1 281 ? 15.648 -7.477 -16.078 1 98.25 281 GLU A CA 1
ATOM 2205 C C . GLU A 1 281 ? 14.406 -6.648 -15.75 1 98.25 281 GLU A C 1
ATOM 2207 O O . GLU A 1 281 ? 14.383 -5.438 -15.992 1 98.25 281 GLU A O 1
ATOM 2212 N N . VAL A 1 282 ? 13.391 -7.316 -15.211 1 98.69 282 VAL A N 1
ATOM 2213 C CA . VAL A 1 282 ? 12.172 -6.633 -14.797 1 98.69 282 VAL A CA 1
ATOM 2214 C C . VAL A 1 282 ? 12.492 -5.602 -13.719 1 98.69 282 VAL A C 1
ATOM 2216 O O . VAL A 1 282 ? 12.055 -4.453 -13.797 1 98.69 282 VAL A O 1
ATOM 2219 N N . VAL A 1 283 ? 13.266 -5.973 -12.742 1 98.75 283 VAL A N 1
ATOM 2220 C CA . VAL A 1 283 ? 13.594 -5.117 -11.609 1 98.75 283 VAL A CA 1
ATOM 2221 C C . VAL A 1 283 ? 14.469 -3.955 -12.07 1 98.75 283 VAL A C 1
ATOM 2223 O O . VAL A 1 283 ? 14.305 -2.824 -11.609 1 98.75 283 VAL A O 1
ATOM 2226 N N . HIS A 1 284 ? 15.391 -4.273 -12.992 1 98.75 284 HIS A N 1
ATOM 2227 C CA . HIS A 1 284 ? 16.25 -3.215 -13.523 1 98.75 284 HIS A CA 1
ATOM 2228 C C . HIS A 1 284 ? 15.43 -2.16 -14.258 1 98.75 284 HIS A C 1
ATOM 2230 O O . HIS A 1 284 ? 15.656 -0.96 -14.078 1 98.75 284 HIS A O 1
ATOM 2236 N N . LYS A 1 285 ? 14.555 -2.613 -15.086 1 98.75 285 LYS A N 1
ATOM 2237 C CA . LYS A 1 285 ? 13.664 -1.69 -15.797 1 98.75 285 LYS A CA 1
ATOM 2238 C C . LYS A 1 285 ? 12.859 -0.849 -14.812 1 98.75 285 LYS A C 1
ATOM 2240 O O . LYS A 1 285 ? 12.656 0.348 -15.031 1 98.75 285 LYS A O 1
ATOM 2245 N N . MET A 1 286 ? 12.391 -1.442 -13.789 1 98.88 286 MET A N 1
ATOM 2246 C CA . MET A 1 286 ? 11.617 -0.772 -12.75 1 98.88 286 MET A CA 1
ATOM 2247 C C . MET A 1 286 ? 12.445 0.318 -12.078 1 98.88 286 MET A C 1
ATOM 2249 O O . MET A 1 286 ? 11.992 1.458 -11.953 1 98.88 286 MET A O 1
ATOM 2253 N N . PHE A 1 287 ? 13.648 0.013 -11.68 1 98.81 287 PHE A N 1
ATOM 2254 C CA . PHE A 1 287 ? 14.484 0.991 -10.984 1 98.81 287 PHE A CA 1
ATOM 2255 C C . PHE A 1 287 ? 14.914 2.1 -11.938 1 98.81 287 PHE A C 1
ATOM 2257 O O . PHE A 1 287 ? 15.008 3.264 -11.547 1 98.81 287 PHE A O 1
ATOM 2264 N N . LYS A 1 288 ? 15.234 1.739 -13.172 1 98.56 288 LYS A N 1
ATOM 2265 C CA . LYS A 1 288 ? 15.531 2.773 -14.164 1 98.56 288 LYS A CA 1
ATOM 2266 C C . LYS A 1 288 ? 14.383 3.773 -14.273 1 98.56 288 LYS A C 1
ATOM 2268 O O . LYS A 1 288 ? 14.609 4.984 -14.297 1 98.56 288 LYS A O 1
ATOM 2273 N N . HIS A 1 289 ? 13.172 3.193 -14.328 1 98.81 289 HIS A N 1
ATOM 2274 C CA . HIS A 1 289 ? 11.984 4.035 -14.375 1 98.81 289 HIS A CA 1
ATOM 2275 C C . HIS A 1 289 ? 11.906 4.949 -13.156 1 98.81 289 HIS A C 1
ATOM 2277 O O . HIS A 1 289 ? 11.609 6.141 -13.289 1 98.81 289 HIS A O 1
ATOM 2283 N N . ILE A 1 290 ? 12.172 4.477 -12.016 1 98.88 290 ILE A N 1
ATOM 2284 C CA . ILE A 1 290 ? 12.117 5.238 -10.773 1 98.88 290 ILE A CA 1
ATOM 2285 C C . ILE A 1 290 ? 13.164 6.344 -10.797 1 98.88 290 ILE A C 1
ATOM 2287 O O . ILE A 1 290 ? 12.852 7.516 -10.586 1 98.88 290 ILE A O 1
ATOM 2291 N N . PHE A 1 291 ? 14.414 6 -11.102 1 98.69 291 PHE A N 1
ATOM 2292 C CA . PHE A 1 291 ? 15.523 6.945 -11.031 1 98.69 291 PHE A CA 1
ATOM 2293 C C . PHE A 1 291 ? 15.336 8.07 -12.039 1 98.69 291 PHE A C 1
ATOM 2295 O O . PHE A 1 291 ? 15.539 9.242 -11.719 1 98.69 291 PHE A O 1
ATOM 2302 N N . GLU A 1 292 ? 14.922 7.738 -13.234 1 98.62 292 GLU A N 1
ATOM 2303 C CA . GLU A 1 292 ? 14.742 8.734 -14.281 1 98.62 292 GLU A CA 1
ATOM 2304 C C . GLU A 1 292 ? 13.578 9.672 -13.969 1 98.62 292 GLU A C 1
ATOM 2306 O O . GLU A 1 292 ? 13.711 10.891 -14.086 1 98.62 292 GLU A O 1
ATOM 2311 N N . ASN A 1 293 ? 12.5 9.094 -13.539 1 98.81 293 ASN A N 1
ATOM 2312 C CA . ASN A 1 293 ? 11.305 9.906 -13.336 1 98.81 293 ASN A CA 1
ATOM 2313 C C . ASN A 1 293 ? 11.406 10.742 -12.062 1 98.81 293 ASN A C 1
ATOM 2315 O O . ASN A 1 293 ? 10.836 11.836 -11.984 1 98.81 293 ASN A O 1
ATOM 2319 N N . LEU A 1 294 ? 12.094 10.266 -11.023 1 98.81 294 LEU A N 1
ATOM 2320 C CA . LEU A 1 294 ? 12.312 11.102 -9.852 1 98.81 294 LEU A CA 1
ATOM 2321 C C . LEU A 1 294 ? 13 12.414 -10.242 1 98.81 294 LEU A C 1
ATOM 2323 O O . LEU A 1 294 ? 12.586 13.484 -9.789 1 98.81 294 LEU A O 1
ATOM 2327 N N . GLU A 1 295 ? 14.023 12.328 -11.07 1 98.62 295 GLU A N 1
ATOM 2328 C CA . GLU A 1 295 ? 14.82 13.5 -11.438 1 98.62 295 GLU A CA 1
ATOM 2329 C C . GLU A 1 295 ? 14.031 14.438 -12.352 1 98.62 295 GLU A C 1
ATOM 2331 O O . GLU A 1 295 ? 14.289 15.641 -12.398 1 98.62 295 GLU A O 1
ATOM 2336 N N . THR A 1 296 ? 13 13.891 -13.055 1 98.44 296 THR A N 1
ATOM 2337 C CA . THR A 1 296 ? 12.25 14.703 -14.008 1 98.44 296 THR A CA 1
ATOM 2338 C C . THR A 1 296 ? 10.938 15.18 -13.398 1 98.44 296 THR A C 1
ATOM 2340 O O . THR A 1 296 ? 10.695 16.375 -13.281 1 98.44 296 THR A O 1
ATOM 2343 N N . ARG A 1 297 ? 10.148 14.273 -12.883 1 98.44 297 ARG A N 1
ATOM 2344 C CA . ARG A 1 297 ? 8.797 14.594 -12.43 1 98.44 297 ARG A CA 1
ATOM 2345 C C . ARG A 1 297 ? 8.812 15.195 -11.031 1 98.44 297 ARG A C 1
ATOM 2347 O O . ARG A 1 297 ? 7.902 15.93 -10.648 1 98.44 297 ARG A O 1
ATOM 2354 N N . TRP A 1 298 ? 9.805 14.953 -10.211 1 98.44 298 TRP A N 1
ATOM 2355 C CA . TRP A 1 298 ? 9.898 15.477 -8.852 1 98.44 298 TRP A CA 1
ATOM 2356 C C . TRP A 1 298 ? 11.172 16.281 -8.664 1 98.44 298 TRP A C 1
ATOM 2358 O O . TRP A 1 298 ? 11.797 16.234 -7.602 1 98.44 298 TRP A O 1
ATOM 2368 N N . ALA A 1 299 ? 11.578 16.953 -9.727 1 98.38 299 ALA A N 1
ATOM 2369 C CA . ALA A 1 299 ? 12.797 17.75 -9.727 1 98.38 299 ALA A CA 1
ATOM 2370 C C . ALA A 1 299 ? 12.742 18.828 -8.648 1 98.38 299 ALA A C 1
ATOM 2372 O O . ALA A 1 299 ? 13.75 19.125 -7.996 1 98.38 299 ALA A O 1
ATOM 2373 N N . ARG A 1 300 ? 11.617 19.438 -8.414 1 97.44 300 ARG A N 1
ATOM 2374 C CA . ARG A 1 300 ? 11.469 20.5 -7.43 1 97.44 300 ARG A CA 1
ATOM 2375 C C . ARG A 1 300 ? 11.703 19.969 -6.016 1 97.44 300 ARG A C 1
ATOM 2377 O O . ARG A 1 300 ? 12.43 20.578 -5.23 1 97.44 300 ARG A O 1
ATOM 2384 N N . GLU A 1 301 ? 11.023 18.859 -5.688 1 98.38 301 GLU A N 1
ATOM 2385 C CA . GLU A 1 301 ? 11.227 18.234 -4.387 1 98.38 301 GLU A CA 1
ATOM 2386 C C . GLU A 1 301 ? 12.695 17.891 -4.164 1 98.38 301 GLU A C 1
ATOM 2388 O O . GLU A 1 301 ? 13.234 18.125 -3.076 1 98.38 301 GLU A O 1
ATOM 2393 N N . LEU A 1 302 ? 13.32 17.344 -5.199 1 98.75 302 LEU A N 1
ATOM 2394 C CA . LEU A 1 302 ? 14.727 16.969 -5.082 1 98.75 302 LEU A CA 1
ATOM 2395 C C . LEU A 1 302 ? 15.609 18.188 -4.855 1 98.75 302 LEU A C 1
ATOM 2397 O O . LEU A 1 302 ? 16.547 18.141 -4.066 1 98.75 302 LEU A O 1
ATOM 2401 N N . GLU A 1 303 ? 15.32 19.281 -5.562 1 98.06 303 GLU A N 1
ATOM 2402 C CA . GLU A 1 303 ? 16.062 20.516 -5.359 1 98.06 303 GLU A CA 1
ATOM 2403 C C . GLU A 1 303 ? 15.945 21 -3.912 1 98.06 303 GLU A C 1
ATOM 2405 O O . GLU A 1 303 ? 16.953 21.375 -3.301 1 98.06 303 GLU A O 1
ATOM 2410 N N . VAL A 1 304 ? 14.75 20.969 -3.383 1 97.88 304 VAL A N 1
ATOM 2411 C CA . VAL A 1 304 ? 14.5 21.391 -2.006 1 97.88 304 VAL A CA 1
ATOM 2412 C C . VAL A 1 304 ? 15.312 20.516 -1.051 1 97.88 304 VAL A C 1
ATOM 2414 O O . VAL A 1 304 ? 15.961 21.031 -0.131 1 97.88 304 VAL A O 1
ATOM 2417 N N . ILE A 1 305 ? 15.305 19.219 -1.249 1 98.56 305 ILE A N 1
ATOM 2418 C CA . ILE A 1 305 ? 16.016 18.266 -0.389 1 98.56 305 ILE A CA 1
ATOM 2419 C C . ILE A 1 305 ? 17.516 18.547 -0.448 1 98.56 305 ILE A C 1
ATOM 2421 O O . ILE A 1 305 ? 18.188 18.578 0.585 1 98.56 305 ILE A O 1
ATOM 2425 N N . ARG A 1 306 ? 18 18.781 -1.629 1 97.94 306 ARG A N 1
ATOM 2426 C CA . ARG A 1 306 ? 19.438 18.906 -1.864 1 97.94 306 ARG A CA 1
ATOM 2427 C C . ARG A 1 306 ? 19.984 20.203 -1.309 1 97.94 306 ARG A C 1
ATOM 2429 O O . ARG A 1 306 ? 21.188 20.391 -1.188 1 97.94 306 ARG A O 1
ATOM 2436 N N . THR A 1 307 ? 19.109 21.203 -0.918 1 95.69 307 THR A N 1
ATOM 2437 C CA . THR A 1 307 ? 19.547 22.391 -0.197 1 95.69 307 THR A CA 1
ATOM 2438 C C . THR A 1 307 ? 20.031 22.031 1.2 1 95.69 307 THR A C 1
ATOM 2440 O O . THR A 1 307 ? 20.906 22.703 1.755 1 95.69 307 THR A O 1
ATOM 2443 N N . GLN A 1 308 ? 19.516 20.969 1.708 1 96.75 308 GLN A N 1
ATOM 2444 C CA . GLN A 1 308 ? 19.875 20.578 3.064 1 96.75 308 GLN A CA 1
ATOM 2445 C C . GLN A 1 308 ? 20.75 19.312 3.057 1 96.75 308 GLN A C 1
ATOM 2447 O O . GLN A 1 308 ? 21.688 19.203 3.857 1 96.75 308 GLN A O 1
ATOM 2452 N N . TYR A 1 309 ? 20.359 18.375 2.203 1 96.94 309 TYR A N 1
ATOM 2453 C CA . TYR A 1 309 ? 21.062 17.109 2.074 1 96.94 309 TYR A CA 1
ATOM 2454 C C . TYR A 1 309 ? 21.641 16.938 0.673 1 96.94 309 TYR A C 1
ATOM 2456 O O . TYR A 1 309 ? 20.953 16.469 -0.238 1 96.94 309 TYR A O 1
ATOM 2464 N N . GLU A 1 310 ? 22.891 17.188 0.574 1 95.44 310 GLU A N 1
ATOM 2465 C CA . GLU A 1 310 ? 23.531 17.109 -0.739 1 95.44 310 GLU A CA 1
ATOM 2466 C C . GLU A 1 310 ? 23.5 15.688 -1.286 1 95.44 310 GLU A C 1
ATOM 2468 O O . GLU A 1 310 ? 23.797 14.734 -0.559 1 95.44 310 GLU A O 1
ATOM 2473 N N . SER A 1 311 ? 23.141 15.578 -2.539 1 95.88 311 SER A N 1
ATOM 2474 C CA . SER A 1 311 ? 23.156 14.297 -3.232 1 95.88 311 SER A CA 1
ATOM 2475 C C . SER A 1 311 ? 23.172 14.484 -4.746 1 95.88 311 SER A C 1
ATOM 2477 O O . SER A 1 311 ? 22.781 15.539 -5.25 1 95.88 311 SER A O 1
ATOM 2479 N N . GLU A 1 312 ? 23.672 13.484 -5.402 1 96.19 312 GLU A N 1
ATOM 2480 C CA . GLU A 1 312 ? 23.688 13.445 -6.859 1 96.19 312 GLU A CA 1
ATOM 2481 C C . GLU A 1 312 ? 22.75 12.359 -7.387 1 96.19 312 GLU A C 1
ATOM 2483 O O . GLU A 1 312 ? 22.469 11.383 -6.684 1 96.19 312 GLU A O 1
ATOM 2488 N N . PRO A 1 313 ? 22.281 12.547 -8.602 1 97.56 313 PRO A N 1
ATOM 2489 C CA . PRO A 1 313 ? 21.484 11.469 -9.188 1 97.56 313 PRO A CA 1
ATOM 2490 C C . PRO A 1 313 ? 22.234 10.133 -9.211 1 97.56 313 PRO A C 1
ATOM 2492 O O . PRO A 1 313 ? 23.453 10.109 -9.414 1 97.56 313 PRO A O 1
ATOM 2495 N N . VAL A 1 314 ? 21.516 9.078 -9.078 1 97.94 314 VAL A N 1
ATOM 2496 C CA . VAL A 1 314 ? 22.062 7.734 -9.156 1 97.94 314 VAL A CA 1
ATOM 2497 C C . VAL A 1 314 ? 22.406 7.398 -10.609 1 97.94 314 VAL A C 1
ATOM 2499 O O . VAL A 1 314 ? 21.609 7.664 -11.516 1 97.94 314 VAL A O 1
ATOM 2502 N N . THR A 1 315 ? 23.594 6.898 -10.797 1 98.25 315 THR A N 1
ATOM 2503 C CA . THR A 1 315 ? 23.969 6.441 -12.125 1 98.25 315 THR A CA 1
ATOM 2504 C C . THR A 1 315 ? 23.641 4.965 -12.312 1 98.25 315 THR A C 1
ATOM 2506 O O . THR A 1 315 ? 23.719 4.184 -11.359 1 98.25 315 THR A O 1
ATOM 2509 N N . PHE A 1 316 ? 23.234 4.602 -13.5 1 98.12 316 PHE A N 1
ATOM 2510 C CA . PHE A 1 316 ? 22.875 3.219 -13.805 1 98.12 316 PHE A CA 1
ATOM 2511 C C . PHE A 1 3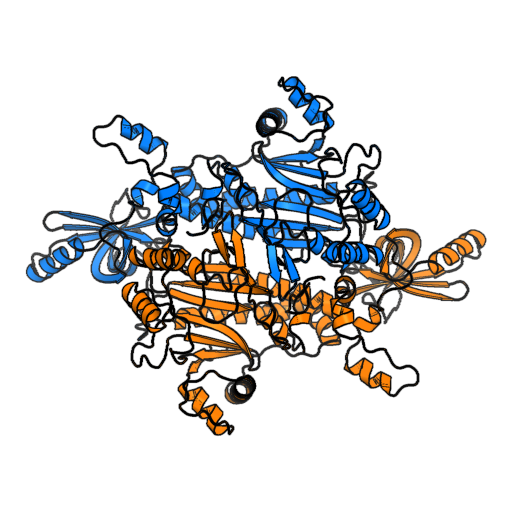16 ? 23.156 2.893 -15.266 1 98.12 316 PHE A C 1
ATOM 2513 O O . PHE A 1 316 ? 23.344 3.795 -16.078 1 98.12 316 PHE A O 1
ATOM 2520 N N . THR A 1 317 ? 23.219 1.625 -15.602 1 98.12 317 THR A N 1
ATOM 2521 C CA . THR A 1 317 ? 23.484 1.144 -16.953 1 98.12 317 THR A CA 1
ATOM 2522 C C . THR A 1 317 ? 22.172 0.855 -17.688 1 98.12 317 THR A C 1
ATOM 2524 O O . THR A 1 317 ? 21.109 0.742 -17.062 1 98.12 317 THR A O 1
ATOM 2527 N N . ASP A 1 318 ? 22.25 0.763 -18.984 1 97.38 318 ASP A N 1
ATOM 2528 C CA . ASP A 1 318 ? 21.062 0.457 -19.797 1 97.38 318 ASP A CA 1
ATOM 2529 C C . ASP A 1 318 ? 20.578 -0.961 -19.531 1 97.38 318 ASP A C 1
ATOM 2531 O O . ASP A 1 318 ? 19.359 -1.19 -19.406 1 97.38 318 ASP A O 1
ATOM 2535 N N . GLU A 1 319 ? 21.531 -1.868 -19.422 1 97.62 319 GLU A N 1
ATOM 2536 C CA . GLU A 1 319 ? 21.25 -3.256 -19.062 1 97.62 319 GLU A CA 1
ATOM 2537 C C . GLU A 1 319 ? 21.734 -3.564 -17.656 1 97.62 319 GLU A C 1
ATOM 2539 O O . GLU A 1 319 ? 22.594 -2.875 -17.125 1 97.62 319 GLU A O 1
ATOM 2544 N N . PRO A 1 320 ? 21.156 -4.59 -17.062 1 98.06 320 PRO A N 1
ATOM 2545 C CA . PRO A 1 320 ? 21.562 -4.891 -15.688 1 98.06 320 PRO A CA 1
ATOM 2546 C C . PRO A 1 320 ? 23.062 -5.133 -15.539 1 98.06 320 PRO A C 1
ATOM 2548 O O . PRO A 1 320 ? 23.641 -5.887 -16.312 1 98.06 320 PRO A O 1
ATOM 2551 N N . CYS A 1 321 ? 23.641 -4.441 -14.625 1 98.5 321 CYS A N 1
ATOM 2552 C CA . CYS A 1 321 ? 25.016 -4.734 -14.227 1 98.5 321 CYS A CA 1
ATOM 2553 C C . CYS A 1 321 ? 25.047 -5.82 -13.156 1 98.5 321 CYS A C 1
ATOM 2555 O O . CYS A 1 321 ? 24.812 -5.539 -11.977 1 98.5 321 CYS A O 1
ATOM 2557 N N . VAL A 1 322 ? 25.391 -7.047 -13.555 1 98.44 322 VAL A N 1
ATOM 2558 C CA . VAL A 1 322 ? 25.344 -8.188 -12.648 1 98.44 322 VAL A CA 1
ATOM 2559 C C . VAL A 1 322 ? 26.75 -8.75 -12.445 1 98.44 322 VAL A C 1
ATOM 2561 O O . VAL A 1 322 ? 27.391 -9.164 -13.414 1 98.44 322 VAL A O 1
ATOM 2564 N N . LEU A 1 323 ? 27.203 -8.703 -11.227 1 98.31 323 LEU A N 1
ATOM 2565 C CA . LEU A 1 323 ? 28.406 -9.422 -10.836 1 98.31 323 LEU A CA 1
ATOM 2566 C C . LEU A 1 323 ? 28.062 -10.797 -10.273 1 98.31 323 LEU A C 1
ATOM 2568 O O . LEU A 1 323 ? 26.969 -10.992 -9.719 1 98.31 323 LEU A O 1
ATOM 2572 N N . HIS A 1 324 ? 28.969 -11.703 -10.453 1 97.31 324 HIS A N 1
ATOM 2573 C CA . HIS A 1 324 ? 28.812 -13.016 -9.844 1 97.31 324 HIS A CA 1
ATOM 2574 C C . HIS A 1 324 ? 29.703 -13.164 -8.617 1 97.31 324 HIS A C 1
ATOM 2576 O O . HIS A 1 324 ? 30.766 -12.547 -8.539 1 97.31 324 HIS A O 1
ATOM 2582 N N . TRP A 1 325 ? 29.281 -13.961 -7.73 1 97.75 325 TRP A N 1
ATOM 2583 C CA . TRP A 1 325 ? 29.891 -14.094 -6.414 1 97.75 325 TRP A CA 1
ATOM 2584 C C . TRP A 1 325 ? 31.391 -14.289 -6.535 1 97.75 325 TRP A C 1
ATOM 2586 O O . TRP A 1 325 ? 32.188 -13.617 -5.855 1 97.75 325 TRP A O 1
ATOM 2596 N N . PRO A 1 326 ? 31.906 -15.211 -7.438 1 95.62 326 PRO A N 1
ATOM 2597 C CA . PRO A 1 326 ? 33.344 -15.383 -7.539 1 95.62 326 PRO A CA 1
ATOM 2598 C C . PRO A 1 326 ? 34.062 -14.102 -7.957 1 95.62 326 PRO A C 1
ATOM 2600 O O . PRO A 1 326 ? 35.156 -13.812 -7.469 1 95.62 326 PRO A O 1
ATOM 2603 N N . GLU A 1 327 ? 33.469 -13.359 -8.82 1 96.5 327 GLU A N 1
ATOM 2604 C CA . GLU A 1 327 ? 34.031 -12.086 -9.242 1 96.5 327 GLU A CA 1
ATOM 2605 C C . GLU A 1 327 ? 34.125 -11.109 -8.078 1 96.5 327 GLU A C 1
ATOM 2607 O O . GLU A 1 327 ? 35.125 -10.406 -7.922 1 96.5 327 GLU A O 1
ATOM 2612 N N . ALA A 1 328 ? 33.094 -11.008 -7.277 1 97.81 328 ALA A N 1
ATOM 2613 C CA . ALA A 1 328 ? 33.094 -10.125 -6.113 1 97.81 328 ALA A CA 1
ATOM 2614 C C . ALA A 1 328 ? 34.156 -10.516 -5.113 1 97.81 328 ALA A C 1
ATOM 2616 O O . ALA A 1 328 ? 34.812 -9.648 -4.516 1 97.81 328 ALA A O 1
ATOM 2617 N N . MET A 1 329 ? 34.375 -11.82 -4.961 1 97.25 329 MET A N 1
ATOM 2618 C CA . MET A 1 329 ? 35.406 -12.305 -4.059 1 97.25 329 MET A CA 1
ATOM 2619 C C . MET A 1 329 ? 36.812 -11.867 -4.539 1 97.25 329 MET A C 1
ATOM 2621 O O . MET A 1 329 ? 37.625 -11.43 -3.742 1 97.25 329 MET A O 1
ATOM 2625 N N . GLU A 1 330 ? 36.969 -11.984 -5.785 1 97.31 330 GLU A N 1
ATOM 2626 C CA . GLU A 1 330 ? 38.25 -11.57 -6.355 1 97.31 330 GLU A CA 1
ATOM 2627 C C . GLU A 1 330 ? 38.469 -10.07 -6.176 1 97.31 330 GLU A C 1
ATOM 2629 O O . GLU A 1 330 ? 39.594 -9.641 -5.828 1 97.31 330 GLU A O 1
ATOM 2634 N N . ILE A 1 331 ? 37.469 -9.336 -6.461 1 97.75 331 ILE A N 1
ATOM 2635 C CA . ILE A 1 331 ? 37.562 -7.887 -6.312 1 97.75 331 ILE A CA 1
ATOM 2636 C C . ILE A 1 331 ? 37.906 -7.535 -4.867 1 97.75 331 ILE A C 1
ATOM 2638 O O . ILE A 1 331 ? 38.812 -6.73 -4.617 1 97.75 331 ILE A O 1
ATOM 2642 N N . LEU A 1 332 ? 37.219 -8.141 -3.896 1 98.25 332 LEU A N 1
ATOM 2643 C CA . LEU A 1 332 ? 37.375 -7.816 -2.484 1 98.25 332 LEU A CA 1
ATOM 2644 C C . LEU A 1 332 ? 38.781 -8.242 -1.992 1 98.25 332 LEU A C 1
ATOM 2646 O O . LEU A 1 332 ? 39.406 -7.543 -1.192 1 98.25 332 LEU A O 1
ATOM 2650 N N . ARG A 1 333 ? 39.25 -9.398 -2.496 1 97.69 333 ARG A N 1
ATOM 2651 C CA . ARG A 1 333 ? 40.625 -9.805 -2.184 1 97.69 333 ARG A CA 1
ATOM 2652 C C . ARG A 1 333 ? 41.625 -8.797 -2.732 1 97.69 333 ARG A C 1
ATOM 2654 O O . ARG A 1 333 ? 42.625 -8.492 -2.082 1 97.69 333 ARG A O 1
ATOM 2661 N N . GLY A 1 334 ? 41.344 -8.367 -3.9 1 97.44 334 GLY A N 1
ATOM 2662 C CA . GLY A 1 334 ? 42.188 -7.348 -4.5 1 97.44 334 GLY A CA 1
ATOM 2663 C C . GLY A 1 334 ? 42.25 -6.055 -3.709 1 97.44 334 GLY A C 1
ATOM 2664 O O . GLY A 1 334 ? 43.25 -5.344 -3.711 1 97.44 334 GLY A O 1
ATOM 2665 N N . GLU A 1 335 ? 41.156 -5.734 -3.059 1 97.25 335 GLU A N 1
ATOM 2666 C CA . GLU A 1 335 ? 41.062 -4.523 -2.246 1 97.25 335 GLU A CA 1
ATOM 2667 C C . GLU A 1 335 ? 41.656 -4.746 -0.853 1 97.25 335 GLU A C 1
ATOM 2669 O O . GLU A 1 335 ? 41.594 -3.857 -0.002 1 97.25 335 GLU A O 1
ATOM 2674 N N . GLY A 1 336 ? 42.031 -5.996 -0.515 1 97.25 336 GLY A N 1
ATOM 2675 C CA . GLY A 1 336 ? 42.781 -6.258 0.708 1 97.25 336 GLY A CA 1
ATOM 2676 C C . GLY A 1 336 ? 41.938 -6.949 1.772 1 97.25 336 GLY A C 1
ATOM 2677 O O . GLY A 1 336 ? 42.406 -7.137 2.9 1 97.25 336 GLY A O 1
ATOM 2678 N N . PHE A 1 337 ? 40.75 -7.383 1.435 1 97.56 337 PHE A N 1
ATOM 2679 C CA . PHE A 1 337 ? 39.906 -8.062 2.426 1 97.56 337 PHE A CA 1
ATOM 2680 C C . PHE A 1 337 ? 40.25 -9.547 2.492 1 97.56 337 PHE A C 1
ATOM 2682 O O . PHE A 1 337 ? 40.531 -10.172 1.467 1 97.56 337 PHE A O 1
ATOM 2689 N N . ASP A 1 338 ? 40.25 -10.109 3.691 1 96.5 338 ASP A N 1
ATOM 2690 C CA . ASP A 1 338 ? 40.344 -11.555 3.875 1 96.5 338 ASP A CA 1
ATOM 2691 C C . ASP A 1 338 ? 38.969 -12.203 3.756 1 96.5 338 ASP A C 1
ATOM 2693 O O . ASP A 1 338 ? 38.125 -12.109 4.672 1 96.5 338 ASP A O 1
ATOM 2697 N N . MET A 1 339 ? 38.781 -12.93 2.75 1 95 339 MET A N 1
ATOM 2698 C CA . MET A 1 339 ? 37.469 -13.477 2.465 1 95 339 MET A CA 1
ATOM 2699 C C . MET A 1 339 ? 37.375 -14.938 2.91 1 95 339 MET A C 1
ATOM 2701 O O . MET A 1 339 ? 36.344 -15.586 2.725 1 95 339 MET A O 1
ATOM 2705 N N . GLY A 1 340 ? 38.438 -15.445 3.471 1 94.56 340 GLY A N 1
ATOM 2706 C CA . GLY A 1 340 ? 38.406 -16.828 3.906 1 94.56 340 GLY A CA 1
ATOM 2707 C C . GLY A 1 340 ? 38.094 -17.812 2.793 1 94.56 340 GLY A C 1
ATOM 2708 O O . GLY A 1 340 ? 38.688 -17.781 1.725 1 94.56 340 GLY A O 1
ATOM 2709 N N . ASP A 1 341 ? 37.062 -18.656 3.057 1 93.5 341 ASP A N 1
ATOM 2710 C CA . ASP A 1 341 ? 36.625 -19.625 2.049 1 93.5 341 ASP A CA 1
ATOM 2711 C C . ASP A 1 341 ? 35.656 -19 1.048 1 93.5 341 ASP A C 1
ATOM 2713 O O . ASP A 1 341 ? 35.281 -19.641 0.064 1 93.5 341 ASP A O 1
ATOM 2717 N N . GLY A 1 342 ? 35.25 -17.781 1.354 1 92.44 342 GLY A N 1
ATOM 2718 C CA . GLY A 1 342 ? 34.406 -17.047 0.431 1 92.44 342 GLY A CA 1
ATOM 2719 C C . GLY A 1 342 ? 32.938 -17.469 0.514 1 92.44 342 GLY A C 1
ATOM 2720 O O . GLY A 1 342 ? 32.188 -17.281 -0.438 1 92.44 342 GLY A O 1
ATOM 2721 N N . LEU A 1 343 ? 32.469 -18.031 1.623 1 94.31 343 LEU A N 1
ATOM 2722 C CA . LEU A 1 343 ? 31.125 -18.562 1.718 1 94.31 343 LEU A CA 1
ATOM 2723 C C . LEU A 1 343 ? 30.312 -17.812 2.77 1 94.31 343 LEU A C 1
ATOM 2725 O O . LEU A 1 343 ? 29.141 -18.141 3.008 1 94.31 343 LEU A O 1
ATOM 2729 N N . GLY A 1 344 ? 30.953 -16.844 3.385 1 91.75 344 GLY A N 1
ATOM 2730 C CA . GLY A 1 344 ? 30.25 -16.031 4.367 1 91.75 344 GLY A CA 1
ATOM 2731 C C . GLY A 1 344 ? 29.578 -14.82 3.766 1 91.75 344 GLY A C 1
ATOM 2732 O O . GLY A 1 344 ? 29.859 -14.445 2.629 1 91.75 344 GLY A O 1
ATOM 2733 N N . ASP A 1 345 ? 28.734 -14.211 4.566 1 91.56 345 ASP A N 1
ATOM 2734 C CA . ASP A 1 345 ? 28.031 -13.016 4.117 1 91.56 345 ASP A CA 1
ATOM 2735 C C . ASP A 1 345 ? 28.984 -11.812 4.059 1 91.56 345 ASP A C 1
ATOM 2737 O O . ASP A 1 345 ? 30.047 -11.836 4.668 1 91.56 345 ASP A O 1
ATOM 2741 N N . LEU A 1 346 ? 28.609 -10.82 3.314 1 95.06 346 LEU A N 1
ATOM 2742 C CA . LEU A 1 346 ? 29.406 -9.617 3.191 1 95.06 346 LEU A CA 1
ATOM 2743 C C . LEU A 1 346 ? 29.156 -8.672 4.363 1 95.06 346 LEU A C 1
ATOM 2745 O O . LEU A 1 346 ? 28.016 -8.523 4.812 1 95.06 346 LEU A O 1
ATOM 2749 N N . THR A 1 347 ? 30.203 -8.102 4.836 1 94.44 347 THR A N 1
ATOM 2750 C CA . THR A 1 347 ? 30.078 -7.035 5.824 1 94.44 347 THR A CA 1
ATOM 2751 C C . THR A 1 347 ? 29.766 -5.707 5.145 1 94.44 347 THR A C 1
ATOM 2753 O O . THR A 1 347 ? 29.906 -5.574 3.926 1 94.44 347 THR A O 1
ATOM 2756 N N . GLY A 1 348 ? 29.406 -4.777 5.941 1 93.31 348 GLY A N 1
ATOM 2757 C CA . GLY A 1 348 ? 29.141 -3.451 5.402 1 93.31 348 GLY A CA 1
ATOM 2758 C C . GLY A 1 348 ? 30.328 -2.844 4.688 1 93.31 348 GLY A C 1
ATOM 2759 O O . GLY A 1 348 ? 30.188 -2.254 3.615 1 93.31 348 GLY A O 1
ATOM 2760 N N . ALA A 1 349 ? 31.453 -2.973 5.293 1 96 349 ALA A N 1
ATOM 2761 C CA . ALA A 1 349 ? 32.688 -2.434 4.711 1 96 349 ALA A CA 1
ATOM 2762 C C . ALA A 1 349 ? 32.969 -3.088 3.365 1 96 349 ALA A C 1
ATOM 2764 O O . ALA A 1 349 ? 33.438 -2.424 2.436 1 96 349 ALA A O 1
ATOM 2765 N N . GLN A 1 350 ? 32.781 -4.359 3.287 1 97.25 350 GLN A N 1
ATOM 2766 C CA . GLN A 1 350 ? 33 -5.098 2.049 1 97.25 350 GLN A CA 1
ATOM 2767 C C . GLN A 1 350 ? 32.031 -4.648 0.958 1 97.25 350 GLN A C 1
ATOM 2769 O O . GLN A 1 350 ? 32.438 -4.496 -0.201 1 97.25 350 GLN A O 1
ATOM 2774 N N . GLU A 1 351 ? 30.766 -4.441 1.338 1 97 351 GLU A N 1
ATOM 2775 C CA . GLU A 1 351 ? 29.766 -3.959 0.388 1 97 351 GLU A CA 1
ATOM 2776 C C . GLU A 1 351 ? 30.156 -2.594 -0.173 1 97 351 GLU A C 1
ATOM 2778 O O . GLU A 1 351 ? 30.047 -2.359 -1.379 1 97 351 GLU A O 1
ATOM 2783 N N . LEU A 1 352 ? 30.609 -1.754 0.674 1 97.25 352 LEU A N 1
ATOM 2784 C CA . LEU A 1 352 ? 31 -0.41 0.265 1 97.25 352 LEU A CA 1
ATOM 2785 C C . LEU A 1 352 ? 32.188 -0.455 -0.682 1 97.25 352 LEU A C 1
ATOM 2787 O O . LEU A 1 352 ? 32.25 0.278 -1.673 1 97.25 352 LEU A O 1
ATOM 2791 N N . ALA A 1 353 ? 33.188 -1.294 -0.321 1 98.12 353 ALA A N 1
ATOM 2792 C CA . ALA A 1 353 ? 34.375 -1.444 -1.169 1 98.12 353 ALA A CA 1
ATOM 2793 C C . ALA A 1 353 ? 33.969 -1.978 -2.547 1 98.12 353 ALA A C 1
ATOM 2795 O O . ALA A 1 353 ? 34.5 -1.501 -3.566 1 98.12 353 ALA A O 1
ATOM 2796 N N . LEU A 1 354 ? 33.125 -2.959 -2.527 1 98.31 354 LEU A N 1
ATOM 2797 C CA . LEU A 1 354 ? 32.656 -3.521 -3.787 1 98.31 354 LEU A CA 1
ATOM 2798 C C . LEU A 1 354 ? 31.953 -2.459 -4.629 1 98.31 354 LEU A C 1
ATOM 2800 O O . LEU A 1 354 ? 32.188 -2.369 -5.84 1 98.31 354 LEU A O 1
ATOM 2804 N N . GLY A 1 355 ? 31.109 -1.668 -3.996 1 98.12 355 GLY A N 1
ATOM 2805 C CA . GLY A 1 355 ? 30.406 -0.602 -4.691 1 98.12 355 GLY A CA 1
ATOM 2806 C C . GLY A 1 355 ? 31.344 0.412 -5.328 1 98.12 355 GLY A C 1
ATOM 2807 O O . GLY A 1 355 ? 31.094 0.881 -6.438 1 98.12 355 GLY A O 1
ATOM 2808 N N . ALA A 1 356 ? 32.375 0.741 -4.645 1 98 356 ALA A N 1
ATOM 2809 C CA . ALA A 1 356 ? 33.344 1.705 -5.156 1 98 356 ALA A CA 1
ATOM 2810 C C . ALA A 1 356 ? 34.031 1.181 -6.418 1 98 356 ALA A C 1
ATOM 2812 O O . ALA A 1 356 ? 34.219 1.922 -7.387 1 98 356 ALA A O 1
ATOM 2813 N N . VAL A 1 357 ? 34.406 -0.048 -6.348 1 98.38 357 VAL A N 1
ATOM 2814 C CA . VAL A 1 357 ? 35.094 -0.658 -7.488 1 98.38 357 VAL A CA 1
ATOM 2815 C C . VAL A 1 357 ? 34.125 -0.74 -8.672 1 98.38 357 VAL A C 1
ATOM 2817 O O . VAL A 1 357 ? 34.5 -0.478 -9.812 1 98.38 357 VAL A O 1
ATOM 2820 N N . VAL A 1 358 ? 32.906 -1.108 -8.43 1 98.19 358 VAL A N 1
ATOM 2821 C CA . VAL A 1 358 ? 31.906 -1.226 -9.484 1 98.19 358 VAL A CA 1
ATOM 2822 C C . VAL A 1 358 ? 31.672 0.14 -10.125 1 98.19 358 VAL A C 1
ATOM 2824 O O . VAL A 1 358 ? 31.547 0.246 -11.344 1 98.19 358 VAL A O 1
ATOM 2827 N N . LYS A 1 359 ? 31.562 1.149 -9.297 1 98.12 359 LYS A N 1
ATOM 2828 C CA . LYS A 1 359 ? 31.406 2.504 -9.82 1 98.12 359 LYS A CA 1
ATOM 2829 C C . LYS A 1 359 ? 32.562 2.889 -10.742 1 98.12 359 LYS A C 1
ATOM 2831 O O . LYS A 1 359 ? 32.344 3.469 -11.805 1 98.12 359 LYS A O 1
ATOM 2836 N N . GLU A 1 360 ? 33.719 2.605 -10.352 1 97.69 360 GLU A N 1
ATOM 2837 C CA . GLU A 1 360 ? 34.906 2.938 -11.125 1 97.69 360 GLU A CA 1
ATOM 2838 C C . GLU A 1 360 ? 34.969 2.139 -12.422 1 97.69 360 GLU A C 1
ATOM 2840 O O . GLU A 1 360 ? 35.25 2.695 -13.492 1 97.69 360 GLU A O 1
ATOM 2845 N N . LYS A 1 361 ? 34.688 0.864 -12.336 1 97.19 361 LYS A N 1
ATOM 2846 C CA . LYS A 1 361 ? 34.906 -0.052 -13.461 1 97.19 361 LYS A CA 1
ATOM 2847 C C . LYS A 1 361 ? 33.719 0.041 -14.445 1 97.19 361 LYS A C 1
ATOM 2849 O O . LYS A 1 361 ? 33.938 -0.071 -15.656 1 97.19 361 LYS A O 1
ATOM 2854 N N . TYR A 1 362 ? 32.5 0.208 -13.914 1 96.88 362 TYR A N 1
ATOM 2855 C CA . TYR A 1 362 ? 31.344 0.074 -14.789 1 96.88 362 TYR A CA 1
ATOM 2856 C C . TYR A 1 362 ? 30.562 1.378 -14.852 1 96.88 362 TYR A C 1
ATOM 2858 O O . TYR A 1 362 ? 29.594 1.489 -15.609 1 96.88 362 TYR A O 1
ATOM 2866 N N . GLY A 1 363 ? 30.891 2.377 -14.031 1 97 363 GLY A N 1
ATOM 2867 C CA . GLY A 1 363 ? 30.266 3.691 -14.086 1 97 363 GLY A CA 1
ATOM 2868 C C . GLY A 1 363 ? 28.844 3.703 -13.539 1 97 363 GLY A C 1
ATOM 2869 O O . GLY A 1 363 ? 28.016 4.492 -13.977 1 97 363 GLY A O 1
ATOM 2870 N N . THR A 1 364 ? 28.547 2.764 -12.609 1 98.38 364 THR A N 1
ATOM 2871 C CA . THR A 1 364 ? 27.172 2.674 -12.125 1 98.38 364 THR A CA 1
ATOM 2872 C C . THR A 1 364 ? 27.141 2.611 -10.602 1 98.38 364 THR A C 1
ATOM 2874 O O . THR A 1 364 ? 28.031 2.025 -9.977 1 98.38 364 THR A O 1
ATOM 2877 N N . ASP A 1 365 ? 26.109 3.299 -10 1 98.25 365 ASP A N 1
ATOM 2878 C CA . ASP A 1 365 ? 25.828 3.215 -8.57 1 98.25 365 ASP A CA 1
ATOM 2879 C C . ASP A 1 365 ? 24.891 2.045 -8.266 1 98.25 365 ASP A C 1
ATOM 2881 O O . ASP A 1 365 ? 24.75 1.643 -7.109 1 98.25 365 ASP A O 1
ATOM 2885 N N . PHE A 1 366 ? 24.172 1.584 -9.312 1 98.69 366 PHE A N 1
ATOM 2886 C CA . PHE A 1 366 ? 23.156 0.542 -9.164 1 98.69 366 PHE A CA 1
ATOM 2887 C C . PHE A 1 366 ? 23.625 -0.757 -9.812 1 98.69 366 PHE A C 1
ATOM 2889 O O . PHE A 1 366 ? 23.844 -0.81 -11.031 1 98.69 366 PHE A O 1
ATOM 2896 N N . PHE A 1 367 ? 23.781 -1.81 -8.969 1 98.69 367 PHE A N 1
ATOM 2897 C CA . PHE A 1 367 ? 24.25 -3.084 -9.5 1 98.69 367 PHE A CA 1
ATOM 2898 C C . PHE A 1 367 ? 23.688 -4.25 -8.703 1 98.69 367 PHE A C 1
ATOM 2900 O O . PHE A 1 367 ? 23.047 -4.043 -7.668 1 98.69 367 PHE A O 1
ATOM 2907 N N . MET A 1 368 ? 23.906 -5.461 -9.242 1 98.62 368 MET A N 1
ATOM 2908 C CA . MET A 1 368 ? 23.391 -6.688 -8.625 1 98.62 368 MET A CA 1
ATOM 2909 C C . MET A 1 368 ? 24.516 -7.699 -8.43 1 98.62 368 MET A C 1
ATOM 2911 O O . MET A 1 368 ? 25.453 -7.758 -9.227 1 98.62 368 MET A O 1
ATOM 2915 N N . LEU A 1 369 ? 24.5 -8.391 -7.383 1 98.62 369 LEU A N 1
ATOM 2916 C CA . LEU A 1 369 ? 25.391 -9.5 -7.09 1 98.62 369 LEU A CA 1
ATOM 2917 C C . LEU A 1 369 ? 24.609 -10.805 -6.93 1 98.62 369 LEU A C 1
ATOM 2919 O O . LEU A 1 369 ? 23.734 -10.906 -6.066 1 98.62 369 LEU A O 1
ATOM 2923 N N . ASP A 1 370 ? 24.922 -11.758 -7.812 1 98.06 370 ASP A N 1
ATOM 2924 C CA . ASP A 1 370 ? 24.141 -12.984 -7.73 1 98.06 370 ASP A CA 1
ATOM 2925 C C . ASP A 1 370 ? 25.016 -14.164 -7.316 1 98.06 370 ASP A C 1
ATOM 2927 O O . ASP A 1 370 ? 26.188 -13.977 -6.953 1 98.06 370 ASP A O 1
ATOM 2931 N N . LYS A 1 371 ? 24.438 -15.344 -7.16 1 97.62 371 LYS A N 1
ATOM 2932 C CA . LYS A 1 371 ? 25.078 -16.625 -6.867 1 97.62 371 LYS A CA 1
ATOM 2933 C C . LYS A 1 371 ? 25.672 -16.641 -5.461 1 97.62 371 LYS A C 1
ATOM 2935 O O . LYS A 1 371 ? 26.828 -17.047 -5.273 1 97.62 371 LYS A O 1
ATOM 2940 N N . TYR A 1 372 ? 24.875 -16.188 -4.535 1 97.88 372 TYR A N 1
ATOM 2941 C CA . TYR A 1 372 ? 25.281 -16.219 -3.135 1 97.88 372 TYR A CA 1
ATOM 2942 C C . TYR A 1 372 ? 25.422 -17.672 -2.652 1 97.88 372 TYR A C 1
ATOM 2944 O O . TYR A 1 372 ? 24.766 -18.562 -3.174 1 97.88 372 TYR A O 1
ATOM 2952 N N . PRO A 1 373 ? 26.297 -17.812 -1.603 1 97.62 373 PRO A N 1
ATOM 2953 C CA . PRO A 1 373 ? 26.359 -19.141 -0.975 1 97.62 373 PRO A CA 1
ATOM 2954 C C . PRO A 1 373 ? 25 -19.594 -0.439 1 97.62 373 PRO A C 1
ATOM 2956 O O . PRO A 1 373 ? 24.281 -18.812 0.166 1 97.62 373 PRO A O 1
ATOM 2959 N N . SER A 1 374 ? 24.609 -20.859 -0.636 1 96.44 374 SER A N 1
ATOM 2960 C CA . SER A 1 374 ? 23.312 -21.422 -0.287 1 96.44 374 SER A CA 1
ATOM 2961 C C . SER A 1 374 ? 23.062 -21.359 1.218 1 96.44 374 SER A C 1
ATOM 2963 O O . SER A 1 374 ? 21.938 -21.141 1.663 1 96.44 374 SER A O 1
ATOM 2965 N N . ASP A 1 375 ? 24.078 -21.469 1.986 1 93.94 375 ASP A N 1
ATOM 2966 C CA . ASP A 1 375 ? 23.953 -21.625 3.432 1 93.94 375 ASP A CA 1
ATOM 2967 C C . ASP A 1 375 ? 23.453 -20.344 4.078 1 93.94 375 ASP A C 1
ATOM 2969 O O . ASP A 1 375 ? 22.875 -20.359 5.164 1 93.94 375 ASP A O 1
ATOM 2973 N N . ILE A 1 376 ? 23.688 -19.266 3.428 1 93.81 376 ILE A N 1
ATOM 2974 C CA . ILE A 1 376 ? 23.312 -18 4.055 1 93.81 376 ILE A CA 1
ATOM 2975 C C . ILE A 1 376 ? 22.031 -17.469 3.422 1 93.81 376 ILE A C 1
ATOM 2977 O O . ILE A 1 376 ? 21.703 -16.297 3.572 1 93.81 376 ILE A O 1
ATOM 2981 N N . ARG A 1 377 ? 21.375 -18.266 2.674 1 95.5 377 ARG A N 1
ATOM 2982 C CA . ARG A 1 377 ? 20.109 -17.891 2.062 1 95.5 377 ARG A CA 1
ATOM 2983 C C . ARG A 1 377 ? 18.953 -18.703 2.641 1 95.5 377 ARG A C 1
ATOM 2985 O O . ARG A 1 377 ? 19.172 -19.812 3.162 1 95.5 377 ARG A O 1
ATOM 2992 N N . PRO A 1 378 ? 17.734 -18.219 2.58 1 94.75 378 PRO A N 1
ATOM 2993 C CA . PRO A 1 378 ? 16.594 -18.922 3.162 1 94.75 378 PRO A CA 1
ATOM 2994 C C . PRO A 1 378 ? 16.312 -20.25 2.479 1 94.75 378 PRO A C 1
ATOM 2996 O O . PRO A 1 378 ? 16.797 -20.5 1.373 1 94.75 378 PRO A O 1
ATOM 2999 N N . PHE A 1 379 ? 15.43 -21.031 3.059 1 95.5 379 PHE A N 1
ATOM 3000 C CA . PHE A 1 379 ? 15.188 -22.406 2.643 1 95.5 379 PHE A CA 1
ATOM 3001 C C . PHE A 1 379 ? 14.469 -22.453 1.297 1 95.5 379 PHE A C 1
ATOM 3003 O O . PHE A 1 379 ? 14.531 -23.453 0.586 1 95.5 379 PHE A O 1
ATOM 3010 N N . TYR A 1 380 ? 13.789 -21.344 0.952 1 96.81 380 TYR A N 1
ATOM 3011 C CA . TYR A 1 380 ? 12.992 -21.359 -0.269 1 96.81 380 TYR A CA 1
ATOM 3012 C C . TYR A 1 380 ? 13.828 -20.953 -1.473 1 96.81 380 TYR A C 1
ATOM 3014 O O . TYR A 1 380 ? 13.289 -20.75 -2.568 1 96.81 380 TYR A O 1
ATOM 3022 N N . THR A 1 381 ? 15.125 -20.766 -1.351 1 97.69 381 THR A N 1
ATOM 3023 C CA . THR A 1 381 ? 16.016 -20.312 -2.412 1 97.69 381 THR A CA 1
ATOM 3024 C C . THR A 1 381 ? 16.453 -21.484 -3.287 1 97.69 381 THR A C 1
ATOM 3026 O O . THR A 1 381 ? 16.922 -22.516 -2.779 1 97.69 381 THR A O 1
ATOM 3029 N N . MET A 1 382 ? 16.344 -21.375 -4.621 1 98.25 382 MET A N 1
ATOM 3030 C CA . MET A 1 382 ? 16.766 -22.406 -5.559 1 98.25 382 MET A CA 1
ATOM 3031 C C . MET A 1 382 ? 18.281 -22.547 -5.574 1 98.25 382 MET A C 1
ATOM 3033 O O . MET A 1 382 ? 19 -21.562 -5.777 1 98.25 382 MET A O 1
ATOM 3037 N N . PRO A 1 383 ? 18.828 -23.75 -5.328 1 97.25 383 PRO A N 1
ATOM 3038 C CA . PRO A 1 383 ? 20.281 -23.938 -5.438 1 97.25 383 PRO A CA 1
ATOM 3039 C C . PRO A 1 383 ? 20.781 -23.812 -6.871 1 97.25 383 PRO A C 1
ATOM 3041 O O . PRO A 1 383 ? 20.016 -24 -7.82 1 97.25 383 PRO A O 1
ATOM 3044 N N . ASP A 1 384 ? 22.031 -23.453 -6.949 1 96.44 384 ASP A N 1
ATOM 3045 C CA . ASP A 1 384 ? 22.672 -23.469 -8.258 1 96.44 384 ASP A CA 1
ATOM 3046 C C . ASP A 1 384 ? 22.656 -24.859 -8.867 1 96.44 384 ASP A C 1
ATOM 3048 O O . ASP A 1 384 ? 22.938 -25.844 -8.18 1 96.44 384 ASP A O 1
ATOM 3052 N N . PRO A 1 385 ? 22.281 -24.938 -10.133 1 93.44 385 PRO A N 1
ATOM 3053 C CA . PRO A 1 385 ? 22.109 -26.266 -10.742 1 93.44 385 PRO A CA 1
ATOM 3054 C C . PRO A 1 385 ? 23.438 -27 -10.898 1 93.44 385 PRO A C 1
ATOM 3056 O O . PRO A 1 385 ? 23.453 -28.234 -11 1 93.44 385 PRO A O 1
ATOM 3059 N N . THR A 1 386 ? 24.578 -26.312 -10.914 1 93.56 386 THR A N 1
ATOM 3060 C CA . THR A 1 386 ? 25.859 -26.953 -11.195 1 93.56 386 THR A CA 1
ATOM 3061 C C . THR A 1 386 ? 26.688 -27.094 -9.922 1 93.56 386 THR A C 1
ATOM 3063 O O . THR A 1 386 ? 27.578 -27.938 -9.844 1 93.56 386 THR A O 1
ATOM 3066 N N . ASP A 1 387 ? 26.484 -26.266 -8.938 1 94.62 387 ASP A N 1
ATOM 3067 C CA . ASP A 1 387 ? 27.219 -26.234 -7.676 1 94.62 387 ASP A CA 1
ATOM 3068 C C . ASP A 1 387 ? 26.297 -25.812 -6.523 1 94.62 387 ASP A C 1
ATOM 3070 O O . ASP A 1 387 ? 26.078 -24.625 -6.309 1 94.62 387 ASP A O 1
ATOM 3074 N N . ASP A 1 388 ? 25.891 -26.703 -5.758 1 91.94 388 ASP A N 1
ATOM 3075 C CA . ASP A 1 388 ? 24.844 -26.438 -4.762 1 91.94 388 ASP A CA 1
ATOM 3076 C C . ASP A 1 388 ? 25.422 -25.672 -3.566 1 91.94 388 ASP A C 1
ATOM 3078 O O . ASP A 1 388 ? 24.672 -25.328 -2.645 1 91.94 388 ASP A O 1
ATOM 3082 N N . ARG A 1 389 ? 26.906 -25.469 -3.529 1 95.44 389 ARG A N 1
ATOM 3083 C CA . ARG A 1 389 ? 27.469 -24.562 -2.539 1 95.44 389 ARG A CA 1
ATOM 3084 C C . ARG A 1 389 ? 26.938 -23.141 -2.732 1 95.44 389 ARG A C 1
ATOM 3086 O O . ARG A 1 389 ? 26.969 -22.328 -1.805 1 95.44 389 ARG A O 1
ATOM 3093 N N . PHE A 1 390 ? 26.297 -22.922 -3.955 1 97.31 390 PHE A N 1
ATOM 3094 C CA . PHE A 1 390 ? 25.797 -21.609 -4.316 1 97.31 390 PHE A CA 1
ATOM 3095 C C . PHE A 1 390 ? 24.312 -21.688 -4.707 1 97.31 390 PHE A C 1
ATOM 3097 O O . PHE A 1 390 ? 23.766 -22.781 -4.82 1 97.31 390 PHE A O 1
ATOM 3104 N N . SER A 1 391 ? 23.734 -20.531 -4.77 1 97.69 391 SER A N 1
ATOM 3105 C CA . SER A 1 391 ? 22.297 -20.469 -5.031 1 97.69 391 SER A CA 1
ATOM 3106 C C . SER A 1 391 ? 21.984 -19.484 -6.156 1 97.69 391 SER A C 1
ATOM 3108 O O . SER A 1 391 ? 22.812 -18.641 -6.512 1 97.69 391 SER A O 1
ATOM 3110 N N . ASN A 1 392 ? 20.781 -19.656 -6.742 1 98.06 392 ASN A N 1
ATOM 3111 C CA . ASN A 1 392 ? 20.266 -18.688 -7.711 1 98.06 392 ASN A CA 1
ATOM 3112 C C . ASN A 1 392 ? 19.625 -17.484 -7.02 1 98.06 392 ASN A C 1
ATOM 3114 O O . ASN A 1 392 ? 18.484 -17.125 -7.328 1 98.06 392 ASN A O 1
ATOM 3118 N N . SER A 1 393 ? 20.359 -16.859 -6.105 1 98.19 393 SER A N 1
ATOM 3119 C CA . SER A 1 393 ? 19.906 -15.688 -5.367 1 98.19 393 SER A CA 1
ATOM 3120 C C . SER A 1 393 ? 20.719 -14.453 -5.754 1 98.19 393 SER A C 1
ATOM 3122 O O . SER A 1 393 ? 21.734 -14.562 -6.441 1 98.19 393 SER A O 1
ATOM 3124 N N . TYR A 1 394 ? 20.188 -13.305 -5.395 1 98.56 394 TYR A N 1
ATOM 3125 C CA . TYR A 1 394 ? 20.828 -12.055 -5.77 1 98.56 394 TYR A CA 1
ATOM 3126 C C . TYR A 1 394 ? 20.453 -10.938 -4.797 1 98.56 394 TYR A C 1
ATOM 3128 O O . TYR A 1 394 ? 19.359 -10.93 -4.25 1 98.56 394 TYR A O 1
ATOM 3136 N N . ASP A 1 395 ? 21.328 -10.031 -4.594 1 98.38 395 ASP A N 1
ATOM 3137 C CA . ASP A 1 395 ? 21.094 -8.758 -3.912 1 98.38 395 ASP A CA 1
ATOM 3138 C C . ASP A 1 395 ? 21.312 -7.578 -4.855 1 98.38 395 ASP A C 1
ATOM 3140 O O . ASP A 1 395 ? 22.016 -7.703 -5.867 1 98.38 395 ASP A O 1
ATOM 3144 N N . MET A 1 396 ? 20.672 -6.562 -4.562 1 98.5 396 MET A N 1
ATOM 3145 C CA . MET A 1 396 ? 20.844 -5.328 -5.324 1 98.5 396 MET A CA 1
ATOM 3146 C C . MET A 1 396 ? 21.359 -4.203 -4.434 1 98.5 396 MET A C 1
ATOM 3148 O O . MET A 1 396 ? 21.047 -4.16 -3.24 1 98.5 396 MET A O 1
ATOM 3152 N N . PHE A 1 397 ? 22.141 -3.311 -5.078 1 98.31 397 PHE A N 1
ATOM 3153 C CA . PHE A 1 397 ? 22.859 -2.291 -4.312 1 98.31 397 PHE A CA 1
ATOM 3154 C C . PHE A 1 397 ? 22.688 -0.919 -4.953 1 98.31 397 PHE A C 1
ATOM 3156 O O . PHE A 1 397 ? 22.672 -0.798 -6.18 1 98.31 397 PHE A O 1
ATOM 3163 N N . ILE A 1 398 ? 22.516 0.055 -4.133 1 97.94 398 ILE A N 1
ATOM 3164 C CA . ILE A 1 398 ? 22.703 1.453 -4.504 1 97.94 398 ILE A CA 1
ATOM 3165 C C . ILE A 1 398 ? 23.891 2.033 -3.744 1 97.94 398 ILE A C 1
ATOM 3167 O O . ILE A 1 398 ? 23.938 1.977 -2.512 1 97.94 398 ILE A O 1
ATOM 3171 N N . ARG A 1 399 ? 24.859 2.537 -4.391 1 95.25 399 ARG A N 1
ATOM 3172 C CA . ARG A 1 399 ? 26.031 3.174 -3.799 1 95.25 399 ARG A CA 1
ATOM 3173 C C . ARG A 1 399 ? 26.703 2.25 -2.787 1 95.25 399 ARG A C 1
ATOM 3175 O O . ARG A 1 399 ? 27.047 2.676 -1.682 1 95.25 399 ARG A O 1
ATOM 3182 N N . GLY A 1 400 ? 26.734 0.962 -3.148 1 95.88 400 GLY A N 1
ATOM 3183 C CA . GLY A 1 400 ? 27.484 -0.018 -2.373 1 95.88 400 GLY A CA 1
ATOM 3184 C C . GLY A 1 400 ? 26.734 -0.508 -1.15 1 95.88 400 GLY A C 1
ATOM 3185 O O . GLY A 1 400 ? 27.297 -1.211 -0.309 1 95.88 400 GLY A O 1
ATOM 3186 N N . GLN A 1 401 ? 25.5 -0.18 -0.999 1 96.81 401 GLN A N 1
ATOM 3187 C CA . GLN A 1 401 ? 24.703 -0.661 0.125 1 96.81 401 GLN A CA 1
ATOM 3188 C C . GLN A 1 401 ? 23.469 -1.416 -0.359 1 96.81 401 GLN A C 1
ATOM 3190 O O . GLN A 1 401 ? 22.797 -0.976 -1.289 1 96.81 401 GLN A O 1
ATOM 3195 N N . GLU A 1 402 ? 23.203 -2.488 0.308 1 96.56 402 GLU A N 1
ATOM 3196 C CA . GLU A 1 402 ? 22.125 -3.398 -0.106 1 96.56 402 GLU A CA 1
ATOM 3197 C C . GLU A 1 402 ? 20.75 -2.768 0.095 1 96.56 402 GLU A C 1
ATOM 3199 O O . GLU A 1 402 ? 20.484 -2.191 1.15 1 96.56 402 GLU A O 1
ATOM 3204 N N . ILE A 1 403 ? 19.859 -2.916 -0.905 1 96.75 403 ILE A N 1
ATOM 3205 C CA . ILE A 1 403 ? 18.484 -2.418 -0.799 1 96.75 403 ILE A CA 1
ATOM 3206 C C . ILE A 1 403 ? 17.5 -3.562 -1.026 1 96.75 403 ILE A C 1
ATOM 3208 O O . ILE A 1 403 ? 16.312 -3.428 -0.747 1 96.75 403 ILE A O 1
ATOM 3212 N N . CYS A 1 404 ? 17.953 -4.684 -1.513 1 94.38 404 CYS A N 1
ATOM 3213 C CA . CYS A 1 404 ? 17.047 -5.723 -2.01 1 94.38 404 CYS A CA 1
ATOM 3214 C C . CYS A 1 404 ? 17.703 -7.098 -1.898 1 94.38 404 CYS A C 1
ATOM 3216 O O . CYS A 1 404 ? 18.891 -7.246 -2.146 1 94.38 404 CYS A O 1
ATOM 3218 N N . SER A 1 405 ? 16.922 -8.031 -1.511 1 96.69 405 SER A N 1
ATOM 3219 C CA . SER A 1 405 ? 17.25 -9.453 -1.637 1 96.69 405 SER A CA 1
ATOM 3220 C C . SER A 1 405 ? 16.219 -10.195 -2.467 1 96.69 405 SER A C 1
ATOM 3222 O O . SER A 1 405 ? 15.023 -9.891 -2.385 1 96.69 405 SER A O 1
ATOM 3224 N N . GLY A 1 406 ? 16.688 -11.078 -3.316 1 98 406 GLY A N 1
ATOM 3225 C CA . GLY A 1 406 ? 15.805 -11.875 -4.152 1 98 406 GLY A CA 1
ATOM 3226 C C . GLY A 1 406 ? 16.406 -13.211 -4.551 1 98 406 GLY A C 1
ATOM 3227 O O . GLY A 1 406 ? 17.562 -13.508 -4.191 1 98 406 GLY A O 1
ATOM 3228 N N . ALA A 1 407 ? 15.586 -14.008 -5.203 1 98.62 407 ALA A N 1
ATOM 3229 C CA . ALA A 1 407 ? 16.047 -15.328 -5.645 1 98.62 407 ALA A CA 1
ATOM 3230 C C . ALA A 1 407 ? 15.023 -15.977 -6.57 1 98.62 407 ALA A C 1
ATOM 3232 O O . ALA A 1 407 ? 13.852 -15.602 -6.574 1 98.62 407 ALA A O 1
ATOM 3233 N N . GLN A 1 408 ? 15.594 -16.844 -7.379 1 98.62 408 GLN A N 1
ATOM 3234 C CA . GLN A 1 408 ? 14.711 -17.906 -7.863 1 98.62 408 GLN A CA 1
ATOM 3235 C C . GLN A 1 408 ? 14.25 -18.812 -6.719 1 98.62 408 GLN A C 1
ATOM 3237 O O . GLN A 1 408 ? 15.047 -19.172 -5.855 1 98.62 408 GLN A O 1
ATOM 3242 N N . ARG A 1 409 ? 13.008 -19.094 -6.73 1 98.5 409 ARG A N 1
ATOM 3243 C CA . ARG A 1 409 ? 12.461 -19.875 -5.629 1 98.5 409 ARG A CA 1
ATOM 3244 C C . ARG A 1 409 ? 12.492 -21.359 -5.953 1 98.5 409 ARG A C 1
ATOM 3246 O O . ARG A 1 409 ? 12.344 -21.75 -7.113 1 98.5 409 ARG A O 1
ATOM 3253 N N . CYS A 1 410 ? 12.719 -22.156 -4.93 1 97.25 410 CYS A N 1
ATOM 3254 C CA . CYS A 1 410 ? 12.531 -23.594 -5.086 1 97.25 410 CYS A CA 1
ATOM 3255 C C . CYS A 1 410 ? 11.062 -23.938 -5.27 1 97.25 410 CYS A C 1
ATOM 3257 O O . CYS A 1 410 ? 10.281 -23.875 -4.32 1 97.25 410 CYS A O 1
ATOM 3259 N N . HIS A 1 411 ? 10.703 -24.281 -6.484 1 96.81 411 HIS A N 1
ATOM 3260 C CA . HIS A 1 411 ? 9.305 -24.547 -6.777 1 96.81 411 HIS A CA 1
ATOM 3261 C C . HIS A 1 411 ? 8.984 -26.031 -6.668 1 96.81 411 HIS A C 1
ATOM 3263 O O . HIS A 1 411 ? 7.828 -26.438 -6.812 1 96.81 411 HIS A O 1
ATOM 3269 N N . ASP A 1 412 ? 10 -26.938 -6.445 1 96.69 412 ASP A N 1
ATOM 3270 C CA . ASP A 1 412 ? 9.805 -28.359 -6.238 1 96.69 412 ASP A CA 1
ATOM 3271 C C . ASP A 1 412 ? 9.484 -28.672 -4.777 1 96.69 412 ASP A C 1
ATOM 3273 O O . ASP A 1 412 ? 10.336 -28.484 -3.9 1 96.69 412 ASP A O 1
ATOM 3277 N N . PRO A 1 413 ? 8.312 -29.203 -4.535 1 97.25 413 PRO A N 1
ATOM 3278 C CA . PRO A 1 413 ? 7.914 -29.406 -3.141 1 97.25 413 PRO A CA 1
ATOM 3279 C C . PRO A 1 413 ? 8.812 -30.391 -2.404 1 97.25 413 PRO A C 1
ATOM 3281 O O . PRO A 1 413 ? 9.062 -30.234 -1.206 1 97.25 413 PRO A O 1
ATOM 3284 N N . GLU A 1 414 ? 9.328 -31.391 -3.104 1 97 414 GLU A N 1
ATOM 3285 C CA . GLU A 1 414 ? 10.227 -32.344 -2.463 1 97 414 GLU A CA 1
ATOM 3286 C C . GLU A 1 414 ? 11.57 -31.703 -2.146 1 97 414 GLU A C 1
ATOM 3288 O O . GLU A 1 414 ? 12.125 -31.906 -1.062 1 97 414 GLU A O 1
ATOM 3293 N N . LEU A 1 415 ? 12.062 -30.953 -3.07 1 96.75 415 LEU A N 1
ATOM 3294 C CA . LEU A 1 415 ? 13.344 -30.281 -2.863 1 96.75 415 LEU A CA 1
ATOM 3295 C C . LEU A 1 415 ? 13.25 -29.266 -1.728 1 96.75 415 LEU A C 1
ATOM 3297 O O . LEU A 1 415 ? 14.148 -29.203 -0.882 1 96.75 415 LEU A O 1
ATOM 3301 N N . VAL A 1 416 ? 12.266 -28.453 -1.688 1 96.75 416 VAL A N 1
ATOM 3302 C CA . VAL A 1 416 ? 12.125 -27.453 -0.64 1 96.75 416 VAL A CA 1
ATOM 3303 C C . VAL A 1 416 ? 12.016 -28.125 0.721 1 96.75 416 VAL A C 1
ATOM 3305 O O . VAL A 1 416 ? 12.594 -27.656 1.707 1 96.75 416 VAL A O 1
ATOM 3308 N N . THR A 1 417 ? 11.281 -29.234 0.755 1 97.12 417 THR A N 1
ATOM 3309 C CA . THR A 1 417 ? 11.156 -30 1.991 1 97.12 417 THR A CA 1
ATOM 3310 C C . THR A 1 417 ? 12.523 -30.516 2.451 1 97.12 417 THR A C 1
ATOM 3312 O O . THR A 1 417 ? 12.836 -30.453 3.641 1 97.12 417 THR A O 1
ATOM 3315 N N . GLU A 1 418 ? 13.266 -30.969 1.506 1 97.06 418 GLU A N 1
ATOM 3316 C CA . GLU A 1 418 ? 14.609 -31.453 1.815 1 97.06 418 GLU A CA 1
ATOM 3317 C C . GLU A 1 418 ? 15.469 -30.328 2.395 1 97.06 418 GLU A C 1
ATOM 3319 O O . GLU A 1 418 ? 16.188 -30.531 3.377 1 97.06 418 GLU A O 1
ATOM 3324 N N . ILE A 1 419 ? 15.43 -29.203 1.791 1 96.12 419 ILE A N 1
ATOM 3325 C CA . ILE A 1 419 ? 16.219 -28.062 2.24 1 96.12 419 ILE A CA 1
ATOM 3326 C C . ILE A 1 419 ? 15.781 -27.641 3.645 1 96.12 419 ILE A C 1
ATOM 3328 O O . ILE A 1 419 ? 16.625 -27.391 4.512 1 96.12 419 ILE A O 1
ATOM 3332 N N . ILE A 1 420 ? 14.461 -27.609 3.904 1 95.31 420 ILE A N 1
ATOM 3333 C CA . ILE A 1 420 ? 13.906 -27.25 5.207 1 95.31 420 ILE A CA 1
ATOM 3334 C C . ILE A 1 420 ? 14.445 -28.219 6.27 1 95.31 420 ILE A C 1
ATOM 3336 O O . ILE A 1 420 ? 14.914 -27.781 7.324 1 95.31 420 ILE A O 1
ATOM 3340 N N . ASN A 1 421 ? 14.43 -29.469 5.941 1 95.44 421 ASN A N 1
ATOM 3341 C CA . ASN A 1 421 ? 14.914 -30.484 6.867 1 95.44 421 ASN A CA 1
ATOM 3342 C C . ASN A 1 421 ? 16.406 -30.344 7.129 1 95.44 421 ASN A C 1
ATOM 3344 O O . ASN A 1 421 ? 16.859 -30.469 8.266 1 95.44 421 ASN A O 1
ATOM 3348 N N . LYS A 1 422 ? 17.109 -30.094 6.129 1 94.69 422 LYS A N 1
ATOM 3349 C CA . LYS A 1 422 ? 18.562 -29.922 6.254 1 94.69 422 LYS A CA 1
ATOM 3350 C C . LYS A 1 422 ? 18.891 -28.75 7.16 1 94.69 422 LYS A C 1
ATOM 3352 O O . LYS A 1 422 ? 19.891 -28.781 7.887 1 94.69 422 LYS A O 1
ATOM 3357 N N . LYS A 1 423 ? 18.109 -27.75 7.09 1 92.69 423 LYS A N 1
ATOM 3358 C CA . LYS A 1 423 ? 18.344 -26.547 7.883 1 92.69 423 LYS A CA 1
ATOM 3359 C C . LYS A 1 423 ? 17.797 -26.703 9.297 1 92.69 423 LYS A C 1
ATOM 3361 O O . LYS A 1 423 ? 17.969 -25.812 10.133 1 92.69 423 LYS A O 1
ATOM 3366 N N . GLY A 1 424 ? 17.109 -27.734 9.594 1 91.69 424 GLY A N 1
ATOM 3367 C CA . GLY A 1 424 ? 16.594 -28.016 10.93 1 91.69 424 GLY A CA 1
ATOM 3368 C C . GLY A 1 424 ? 15.359 -27.219 11.273 1 91.69 424 GLY A C 1
ATOM 3369 O O . GLY A 1 424 ? 15.117 -26.922 12.445 1 91.69 424 GLY A O 1
ATOM 3370 N N . ILE A 1 425 ? 14.641 -26.812 10.281 1 90.62 425 ILE A N 1
ATOM 3371 C CA . ILE A 1 425 ? 13.43 -26.031 10.484 1 90.62 425 ILE A CA 1
ATOM 3372 C C . ILE A 1 425 ? 12.227 -26.953 10.641 1 90.62 425 ILE A C 1
ATOM 3374 O O . ILE A 1 425 ? 12.055 -27.891 9.852 1 90.62 425 ILE A O 1
ATOM 3378 N N . GLU A 1 426 ? 11.414 -26.703 11.633 1 89.25 426 GLU A N 1
ATOM 3379 C CA . GLU A 1 426 ? 10.219 -27.516 11.836 1 89.25 426 GLU A CA 1
ATOM 3380 C C . GLU A 1 426 ? 9.102 -27.109 10.875 1 89.25 426 GLU A C 1
ATOM 3382 O O . GLU A 1 426 ? 8.82 -25.922 10.711 1 89.25 426 GLU A O 1
ATOM 3387 N N . ILE A 1 427 ? 8.586 -28.062 10.289 1 91.31 427 ILE A N 1
ATOM 3388 C CA . ILE A 1 427 ? 7.469 -27.797 9.383 1 91.31 427 ILE A CA 1
ATOM 3389 C C . ILE A 1 427 ? 6.168 -27.703 10.172 1 91.31 427 ILE A C 1
ATOM 3391 O O . ILE A 1 427 ? 5.566 -28.719 10.516 1 91.31 427 ILE A O 1
ATOM 3395 N N . GLY A 1 428 ? 5.727 -26.578 10.492 1 88.94 428 GLY A N 1
ATOM 3396 C CA . GLY A 1 428 ? 4.441 -26.328 11.125 1 88.94 428 GLY A CA 1
ATOM 3397 C C . GLY A 1 428 ? 3.307 -26.156 10.133 1 88.94 428 GLY A C 1
ATOM 3398 O O . GLY A 1 428 ? 3.475 -26.422 8.945 1 88.94 428 GLY A O 1
ATOM 3399 N N . ASP A 1 429 ? 2.162 -25.719 10.641 1 86.81 429 ASP A N 1
ATOM 3400 C CA . ASP A 1 429 ? 0.963 -25.609 9.812 1 86.81 429 ASP A CA 1
ATOM 3401 C C . ASP A 1 429 ? 1.174 -24.594 8.688 1 86.81 429 ASP A C 1
ATOM 3403 O O . ASP A 1 429 ? 0.731 -24.812 7.559 1 86.81 429 ASP A O 1
ATOM 3407 N N . GLY A 1 430 ? 1.851 -23.562 9.031 1 88.25 430 GLY A N 1
ATOM 3408 C CA . GLY A 1 430 ? 2.1 -22.547 8.031 1 88.25 430 GLY A CA 1
ATOM 3409 C C . GLY A 1 430 ? 2.953 -23.047 6.875 1 88.25 430 GLY A C 1
ATOM 3410 O O . GLY A 1 430 ? 2.605 -22.844 5.711 1 88.25 430 GLY A O 1
ATOM 3411 N N . LEU A 1 431 ? 4 -23.719 7.152 1 93.25 431 LEU A N 1
ATOM 3412 C CA . LEU A 1 431 ? 4.898 -24.234 6.121 1 93.25 431 LEU A CA 1
ATOM 3413 C C . LEU A 1 431 ? 4.25 -25.391 5.359 1 93.25 431 LEU A C 1
ATOM 3415 O O . LEU A 1 431 ? 4.488 -25.562 4.164 1 93.25 431 LEU A O 1
ATOM 3419 N N . LYS A 1 432 ? 3.42 -26.109 6.074 1 94.31 432 LYS A N 1
ATOM 3420 C CA . LYS A 1 432 ? 2.719 -27.203 5.41 1 94.31 432 LYS A CA 1
ATOM 3421 C C . LYS A 1 432 ? 1.826 -26.688 4.289 1 94.31 432 LYS A C 1
ATOM 3423 O O . LYS A 1 432 ? 1.835 -27.234 3.182 1 94.31 432 LYS A O 1
ATOM 3428 N N . THR A 1 433 ? 1.046 -25.672 4.629 1 94.69 433 THR A N 1
ATOM 3429 C CA . THR A 1 433 ? 0.154 -25.094 3.631 1 94.69 433 THR A CA 1
ATOM 3430 C C . THR A 1 433 ? 0.952 -24.5 2.473 1 94.69 433 THR A C 1
ATOM 3432 O O . THR A 1 433 ? 0.54 -24.594 1.315 1 94.69 433 THR A O 1
ATOM 3435 N N . TYR A 1 434 ? 2.051 -23.906 2.801 1 96.38 434 TYR A N 1
ATOM 3436 C CA . TYR A 1 434 ? 2.955 -23.359 1.8 1 96.38 434 TYR A CA 1
ATOM 3437 C C . TYR A 1 434 ? 3.463 -24.438 0.86 1 96.38 434 TYR A C 1
ATOM 3439 O O . TYR A 1 434 ? 3.377 -24.312 -0.362 1 96.38 434 TYR A O 1
ATOM 3447 N N . ILE A 1 435 ? 3.889 -25.547 1.338 1 97.12 435 ILE A N 1
ATOM 3448 C CA . ILE A 1 435 ? 4.43 -26.656 0.557 1 97.12 435 ILE A CA 1
ATOM 3449 C C . ILE A 1 435 ? 3.309 -27.312 -0.249 1 97.12 435 ILE A C 1
ATOM 3451 O O . ILE A 1 435 ? 3.496 -27.656 -1.419 1 97.12 435 ILE A O 1
ATOM 3455 N N . ASP A 1 436 ? 2.162 -27.438 0.379 1 97.38 436 ASP A N 1
ATOM 3456 C CA . ASP A 1 436 ? 1.019 -28.047 -0.301 1 97.38 436 ASP A CA 1
ATOM 3457 C C . ASP A 1 436 ? 0.617 -27.219 -1.528 1 97.38 436 ASP A C 1
ATOM 3459 O O . ASP A 1 436 ? 0.206 -27.781 -2.545 1 97.38 436 ASP A O 1
ATOM 3463 N N . SER A 1 437 ? 0.717 -25.906 -1.392 1 98.06 437 SER A N 1
ATOM 3464 C CA . SER A 1 437 ? 0.388 -25.047 -2.533 1 98.06 437 SER A CA 1
ATOM 3465 C C . SER A 1 437 ? 1.271 -25.375 -3.734 1 98.06 437 SER A C 1
ATOM 3467 O O . SER A 1 437 ? 0.854 -25.203 -4.883 1 98.06 437 SER A O 1
ATOM 3469 N N . PHE A 1 438 ? 2.455 -25.891 -3.51 1 98.19 438 PHE A N 1
ATOM 3470 C CA . PHE A 1 438 ? 3.361 -26.281 -4.586 1 98.19 438 PHE A CA 1
ATOM 3471 C C . PHE A 1 438 ? 3.049 -27.688 -5.074 1 98.19 438 PHE A C 1
ATOM 3473 O O . PHE A 1 438 ? 3.156 -27.984 -6.27 1 98.19 438 PHE A O 1
ATOM 3480 N N . ARG A 1 439 ? 2.584 -28.578 -4.172 1 98.06 439 ARG A N 1
ATOM 3481 C CA . ARG A 1 439 ? 2.24 -29.953 -4.523 1 98.06 439 ARG A CA 1
ATOM 3482 C C . ARG A 1 439 ? 1.077 -29.984 -5.508 1 98.06 439 ARG A C 1
ATOM 3484 O O . ARG A 1 439 ? 0.911 -30.969 -6.242 1 98.06 439 ARG A O 1
ATOM 3491 N N . HIS A 1 440 ? 0.384 -28.938 -5.484 1 98.12 440 HIS A N 1
ATOM 3492 C CA . HIS A 1 440 ? -0.772 -28.875 -6.371 1 98.12 440 HIS A CA 1
ATOM 3493 C C . HIS A 1 440 ? -0.424 -28.172 -7.684 1 98.12 440 HIS A C 1
ATOM 3495 O O . HIS A 1 440 ? -1.315 -27.766 -8.438 1 98.12 440 HIS A O 1
ATOM 3501 N N . GLY A 1 441 ? 0.857 -28.031 -8 1 97.31 441 GLY A N 1
ATOM 3502 C CA . GLY A 1 441 ? 1.318 -27.453 -9.25 1 97.31 441 GLY A CA 1
ATOM 3503 C C . GLY A 1 441 ? 1.626 -25.969 -9.148 1 97.31 441 GLY A C 1
ATOM 3504 O O . GLY A 1 441 ? 0.754 -25.172 -8.789 1 97.31 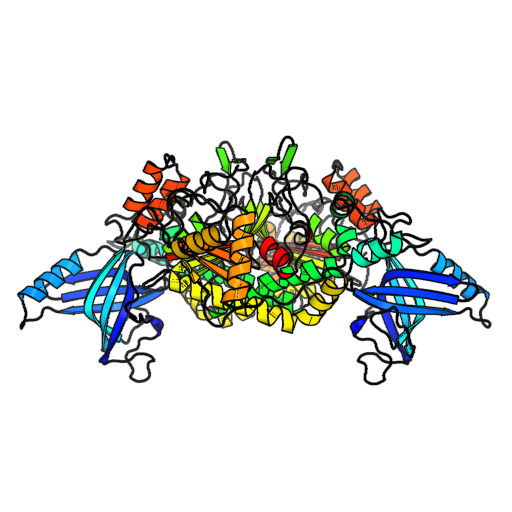441 GLY A O 1
ATOM 3505 N N . VAL A 1 442 ? 2.895 -25.609 -9.469 1 98 442 VAL A N 1
ATOM 3506 C CA . VAL A 1 442 ? 3.283 -24.203 -9.43 1 98 442 VAL A CA 1
ATOM 3507 C C . VAL A 1 442 ? 4.352 -23.938 -10.492 1 98 442 VAL A C 1
ATOM 3509 O O . VAL A 1 442 ? 5.199 -24.781 -10.758 1 98 442 VAL A O 1
ATOM 3512 N N . SER A 1 443 ? 4.316 -22.812 -11.078 1 97.06 443 SER A N 1
ATOM 3513 C CA . SER A 1 443 ? 5.305 -22.438 -12.078 1 97.06 443 SER A CA 1
ATOM 3514 C C . SER A 1 443 ? 6.645 -22.094 -11.43 1 97.06 443 SER A C 1
ATOM 3516 O O . SER A 1 443 ? 6.688 -21.562 -10.32 1 97.06 443 SER A O 1
ATOM 3518 N N . PRO A 1 444 ? 7.758 -22.391 -12.203 1 97.38 444 PRO A N 1
ATOM 3519 C CA . PRO A 1 444 ? 9 -21.75 -11.75 1 97.38 444 PRO A CA 1
ATOM 3520 C C . PRO A 1 444 ? 8.859 -20.25 -11.586 1 97.38 444 PRO A C 1
ATOM 3522 O O . PRO A 1 444 ? 8.188 -19.594 -12.391 1 97.38 444 PRO A O 1
ATOM 3525 N N . HIS A 1 445 ? 9.383 -19.734 -10.516 1 98.62 445 HIS A N 1
ATOM 3526 C CA . HIS A 1 445 ? 9.18 -18.312 -10.258 1 98.62 445 HIS A CA 1
ATOM 3527 C C . HIS A 1 445 ? 10.336 -17.734 -9.461 1 98.62 445 HIS A C 1
ATOM 3529 O O . HIS A 1 445 ? 11.195 -18.469 -8.969 1 98.62 445 HIS A O 1
ATOM 3535 N N . ALA A 1 446 ? 10.453 -16.469 -9.461 1 98.81 446 ALA A N 1
ATOM 3536 C CA . ALA A 1 446 ? 11.469 -15.672 -8.781 1 98.81 446 ALA A CA 1
ATOM 3537 C C . ALA A 1 446 ? 10.906 -14.328 -8.312 1 98.81 446 ALA A C 1
ATOM 3539 O O . ALA A 1 446 ? 9.805 -13.938 -8.719 1 98.81 446 ALA A O 1
ATOM 3540 N N . GLY A 1 447 ? 11.609 -13.703 -7.434 1 98.56 447 GLY A N 1
ATOM 3541 C CA . GLY A 1 447 ? 11.109 -12.438 -6.918 1 98.56 447 GLY A CA 1
ATOM 3542 C C . GLY A 1 447 ? 12.156 -11.648 -6.152 1 98.56 447 GLY A C 1
ATOM 3543 O O . GLY A 1 447 ? 13.352 -11.945 -6.242 1 98.56 447 GLY A O 1
ATOM 3544 N N . ALA A 1 448 ? 11.68 -10.617 -5.531 1 98.62 448 ALA A N 1
ATOM 3545 C CA . ALA A 1 448 ? 12.547 -9.719 -4.781 1 98.62 448 ALA A CA 1
ATOM 3546 C C . ALA A 1 448 ? 11.773 -8.969 -3.703 1 98.62 448 ALA A C 1
ATOM 3548 O O . ALA A 1 448 ? 10.562 -8.773 -3.826 1 98.62 448 ALA A O 1
ATOM 3549 N N . GLY A 1 449 ? 12.422 -8.664 -2.623 1 98.38 449 GLY A N 1
ATOM 3550 C CA . GLY A 1 449 ? 11.961 -7.777 -1.567 1 98.38 449 GLY A CA 1
ATOM 3551 C C . GLY A 1 449 ? 12.852 -6.57 -1.361 1 98.38 449 GLY A C 1
ATOM 3552 O O . GLY A 1 449 ? 14.039 -6.715 -1.065 1 98.38 449 GLY A O 1
ATOM 3553 N N . ILE A 1 450 ? 12.281 -5.402 -1.548 1 98.62 450 ILE A N 1
ATOM 3554 C CA . ILE A 1 450 ? 13.008 -4.141 -1.503 1 98.62 450 ILE A CA 1
ATOM 3555 C C . ILE A 1 450 ? 12.516 -3.299 -0.329 1 98.62 450 ILE A C 1
ATOM 3557 O O . ILE A 1 450 ? 11.312 -3.223 -0.076 1 98.62 450 ILE A O 1
ATOM 3561 N N . GLY A 1 451 ? 13.398 -2.717 0.441 1 98.25 451 GLY A N 1
ATOM 3562 C CA . GLY A 1 451 ? 12.992 -1.794 1.489 1 98.25 451 GLY A CA 1
ATOM 3563 C C . GLY A 1 451 ? 12.812 -0.372 0.994 1 98.25 451 GLY A C 1
ATOM 3564 O O . GLY A 1 451 ? 13.758 0.256 0.522 1 98.25 451 GLY A O 1
ATOM 3565 N N . LEU A 1 452 ? 11.664 0.143 1.143 1 98.81 452 LEU A N 1
ATOM 3566 C CA . LEU A 1 452 ? 11.336 1.475 0.648 1 98.81 452 LEU A CA 1
ATOM 3567 C C . LEU A 1 452 ? 12.227 2.531 1.285 1 98.81 452 LEU A C 1
ATOM 3569 O O . LEU A 1 452 ? 12.836 3.34 0.582 1 98.81 452 LEU A O 1
ATOM 3573 N N . GLU A 1 453 ? 12.32 2.521 2.613 1 98.56 453 GLU A N 1
ATOM 3574 C CA . GLU A 1 453 ? 13.086 3.539 3.322 1 98.56 453 GLU A CA 1
ATOM 3575 C C . GLU A 1 453 ? 14.57 3.471 2.949 1 98.56 453 GLU A C 1
ATOM 3577 O O . GLU A 1 453 ? 15.242 4.5 2.875 1 98.56 453 GLU A O 1
ATOM 3582 N N . ARG A 1 454 ? 15.023 2.279 2.672 1 97.88 454 ARG A N 1
ATOM 3583 C CA . ARG A 1 454 ? 16.422 2.133 2.283 1 97.88 454 ARG A CA 1
ATOM 3584 C C . ARG A 1 454 ? 16.672 2.732 0.904 1 97.88 454 ARG A C 1
ATOM 3586 O O . ARG A 1 454 ? 17.734 3.324 0.662 1 97.88 454 ARG A O 1
ATOM 3593 N N . VAL A 1 455 ? 15.766 2.512 -0.002 1 98.62 455 VAL A N 1
ATOM 3594 C CA . VAL A 1 455 ? 15.891 3.088 -1.336 1 98.62 455 VAL A CA 1
ATOM 3595 C C . VAL A 1 455 ? 15.961 4.609 -1.237 1 98.62 455 VAL A C 1
ATOM 3597 O O . VAL A 1 455 ? 16.844 5.238 -1.829 1 98.62 455 VAL A O 1
ATOM 3600 N N . VAL A 1 456 ? 15.094 5.23 -0.438 1 98.69 456 VAL A N 1
ATOM 3601 C CA . VAL A 1 456 ? 15.016 6.68 -0.303 1 98.69 456 VAL A CA 1
ATOM 3602 C C . VAL A 1 456 ? 16.266 7.203 0.41 1 98.69 456 VAL A C 1
ATOM 3604 O O . VAL A 1 456 ? 16.875 8.18 -0.031 1 98.69 456 VAL A O 1
ATOM 3607 N N . PHE A 1 457 ? 16.578 6.492 1.455 1 97.06 457 PHE A N 1
ATOM 3608 C CA . PHE A 1 457 ? 17.75 6.801 2.275 1 97.06 457 PHE A CA 1
ATOM 3609 C C . PHE A 1 457 ? 19.016 6.863 1.422 1 97.06 457 PHE A C 1
ATOM 3611 O O . PHE A 1 457 ? 19.734 7.859 1.449 1 97.06 457 PHE A O 1
ATOM 3618 N N . LEU A 1 458 ? 19.25 5.906 0.589 1 97.5 458 LEU A N 1
ATOM 3619 C CA . LEU A 1 458 ? 20.469 5.793 -0.195 1 97.5 458 LEU A CA 1
ATOM 3620 C C . LEU A 1 458 ? 20.406 6.668 -1.441 1 97.5 458 LEU A C 1
ATOM 3622 O O . LEU A 1 458 ? 21.406 7.258 -1.847 1 97.5 458 LEU A O 1
ATOM 3626 N N . TYR A 1 459 ? 19.25 6.766 -2.045 1 98.44 459 TYR A N 1
ATOM 3627 C CA . TYR A 1 459 ? 19.078 7.613 -3.221 1 98.44 459 TYR A CA 1
ATOM 3628 C C . TYR A 1 459 ? 19.391 9.07 -2.891 1 98.44 459 TYR A C 1
ATOM 3630 O O . TYR A 1 459 ? 20.016 9.773 -3.686 1 98.44 459 TYR A O 1
ATOM 3638 N N . LEU A 1 460 ? 18.984 9.5 -1.707 1 98.31 460 LEU A N 1
ATOM 3639 C CA . LEU A 1 460 ? 19.094 10.906 -1.33 1 98.31 460 LEU A CA 1
ATOM 3640 C C . LEU A 1 460 ? 20.375 11.156 -0.544 1 98.31 460 LEU A C 1
ATOM 3642 O O . LEU A 1 460 ? 20.672 12.289 -0.16 1 98.31 460 LEU A O 1
ATOM 3646 N N . GLY A 1 461 ? 21.109 10.094 -0.29 1 95.81 461 GLY A N 1
ATOM 3647 C CA . GLY A 1 461 ? 22.359 10.242 0.44 1 95.81 461 GLY A CA 1
ATOM 3648 C C . GLY A 1 461 ? 22.172 10.703 1.875 1 95.81 461 GLY A C 1
ATOM 3649 O O . GLY A 1 461 ? 22.953 11.492 2.395 1 95.81 461 GLY A O 1
ATOM 3650 N N . LEU A 1 462 ? 21.094 10.297 2.514 1 96.88 462 LEU A N 1
ATOM 3651 C CA . LEU A 1 462 ? 20.828 10.656 3.902 1 96.88 462 LEU A CA 1
ATOM 3652 C C . LEU A 1 462 ? 21.75 9.898 4.848 1 96.88 462 LEU A C 1
ATOM 3654 O O . LEU A 1 462 ? 22.266 8.836 4.496 1 96.88 462 LEU A O 1
ATOM 3658 N N . ASP A 1 463 ? 21.969 10.352 6.02 1 94.31 463 ASP A N 1
ATOM 3659 C CA . ASP A 1 463 ? 22.922 9.75 6.949 1 94.31 463 ASP A CA 1
ATOM 3660 C C . ASP A 1 463 ? 22.234 8.766 7.883 1 94.31 463 ASP A C 1
ATOM 3662 O O . ASP A 1 463 ? 22.891 8.016 8.602 1 94.31 463 ASP A O 1
ATOM 3666 N N . ASN A 1 464 ? 20.938 8.766 7.844 1 96.69 464 ASN A N 1
ATOM 3667 C CA . ASN A 1 464 ? 20.156 7.895 8.727 1 96.69 464 ASN A CA 1
ATOM 3668 C C . ASN A 1 464 ? 18.828 7.496 8.094 1 96.69 464 ASN A C 1
ATOM 3670 O O . ASN A 1 464 ? 18.094 8.344 7.594 1 96.69 464 ASN A O 1
ATOM 3674 N N . VAL A 1 465 ? 18.516 6.16 8.117 1 97.75 465 VAL A N 1
ATOM 3675 C CA . VAL A 1 465 ? 17.344 5.617 7.453 1 97.75 465 VAL A CA 1
ATOM 3676 C C . VAL A 1 465 ? 16.078 6.18 8.102 1 97.75 465 VAL A C 1
ATOM 3678 O O . VAL A 1 465 ? 15.031 6.262 7.461 1 97.75 465 VAL A O 1
ATOM 3681 N N . ARG A 1 466 ? 16.141 6.625 9.383 1 97.94 466 ARG A N 1
ATOM 3682 C CA . ARG A 1 466 ? 14.992 7.164 10.109 1 97.94 466 ARG A CA 1
ATOM 3683 C C . ARG A 1 466 ? 14.484 8.438 9.445 1 97.94 466 ARG A C 1
ATOM 3685 O O . ARG A 1 466 ? 13.312 8.797 9.602 1 97.94 466 ARG A O 1
ATOM 3692 N N . LYS A 1 467 ? 15.336 9.172 8.672 1 97.75 467 LYS A N 1
ATOM 3693 C CA . LYS A 1 467 ? 14.922 10.383 7.965 1 97.75 467 LYS A CA 1
ATOM 3694 C C . LYS A 1 467 ? 14.008 10.055 6.793 1 97.75 467 LYS A C 1
ATOM 3696 O O . LYS A 1 467 ? 13.273 10.914 6.309 1 97.75 467 LYS A O 1
ATOM 3701 N N . ALA A 1 468 ? 14.047 8.75 6.348 1 98.31 468 ALA A N 1
ATOM 3702 C CA . ALA A 1 468 ? 13.227 8.312 5.223 1 98.31 468 ALA A CA 1
ATOM 3703 C C . ALA A 1 468 ? 11.945 7.625 5.703 1 98.31 468 ALA A C 1
ATOM 3705 O O . ALA A 1 468 ? 11.188 7.078 4.902 1 98.31 468 ALA A O 1
ATOM 3706 N N . SER A 1 469 ? 11.703 7.613 6.98 1 98.25 469 SER A N 1
ATOM 3707 C CA . SER A 1 469 ? 10.492 7.082 7.602 1 98.25 469 SER A CA 1
ATOM 3708 C C . SER A 1 469 ? 9.664 8.195 8.242 1 98.25 469 SER A C 1
ATOM 3710 O O . SER A 1 469 ? 10.219 9.086 8.898 1 98.25 469 SER A O 1
ATOM 3712 N N . MET A 1 470 ? 8.383 8.227 8.039 1 98.31 470 MET A N 1
ATOM 3713 C CA . MET A 1 470 ? 7.547 9.297 8.578 1 98.31 470 MET A CA 1
ATOM 3714 C C . MET A 1 470 ? 7.531 9.25 10.102 1 98.31 470 MET A C 1
ATOM 3716 O O . MET A 1 470 ? 7.801 10.266 10.758 1 98.31 470 MET A O 1
ATOM 3720 N N . PHE A 1 471 ? 7.25 8.055 10.695 1 98.19 471 PHE A N 1
ATOM 3721 C CA . PHE A 1 471 ? 7.293 7.773 12.125 1 98.19 471 PHE A CA 1
ATOM 3722 C C . PHE A 1 471 ? 8.016 6.461 12.398 1 98.19 471 PHE A C 1
ATOM 3724 O O . PHE A 1 471 ? 7.387 5.414 12.531 1 98.19 471 PHE A O 1
ATOM 3731 N N . PRO A 1 472 ? 9.344 6.504 12.57 1 97.81 472 PRO A N 1
ATOM 3732 C CA . PRO A 1 472 ? 10.156 5.281 12.602 1 97.81 472 PRO A CA 1
ATOM 3733 C C . PRO A 1 472 ? 9.945 4.469 13.875 1 97.81 472 PRO A C 1
ATOM 3735 O O . PRO A 1 472 ? 9.672 5.035 14.938 1 97.81 472 PRO A O 1
ATOM 3738 N N . ARG A 1 473 ? 10.039 3.168 13.766 1 97.75 473 ARG A N 1
ATOM 3739 C CA . ARG A 1 473 ? 10.086 2.219 14.875 1 97.75 473 ARG A CA 1
ATOM 3740 C C . ARG A 1 473 ? 11.461 1.569 14.984 1 97.75 473 ARG A C 1
ATOM 3742 O O . ARG A 1 473 ? 11.969 1.015 14.008 1 97.75 473 ARG A O 1
ATOM 3749 N N . ASP A 1 474 ? 12.055 1.728 16.047 1 96.88 474 ASP A N 1
ATOM 3750 C CA . ASP A 1 474 ? 13.305 1.063 16.391 1 96.88 474 ASP A CA 1
ATOM 3751 C C . ASP A 1 474 ? 13.273 0.544 17.828 1 96.88 474 ASP A C 1
ATOM 3753 O O . ASP A 1 474 ? 12.281 0.714 18.531 1 96.88 474 ASP A O 1
ATOM 3757 N N . PRO A 1 475 ? 14.234 -0.147 18.297 1 95.56 475 PRO A N 1
ATOM 3758 C CA . PRO A 1 475 ? 14.133 -0.826 19.578 1 95.56 475 PRO A CA 1
ATOM 3759 C C . PRO A 1 475 ? 13.836 0.135 20.734 1 95.56 475 PRO A C 1
ATOM 3761 O O . PRO A 1 475 ? 13.258 -0.267 21.75 1 95.56 475 PRO A O 1
ATOM 3764 N N . ASN A 1 476 ? 14.133 1.4 20.531 1 93.81 476 ASN A N 1
ATOM 3765 C CA . ASN A 1 476 ? 13.969 2.359 21.609 1 93.81 476 ASN A CA 1
ATOM 3766 C C . ASN A 1 476 ? 12.773 3.275 21.375 1 93.81 476 ASN A C 1
ATOM 3768 O O . ASN A 1 476 ? 12.562 4.23 22.141 1 93.81 476 ASN A O 1
ATOM 3772 N N . ARG A 1 477 ? 12.023 2.994 20.344 1 94.44 477 ARG A N 1
ATOM 3773 C CA . ARG A 1 477 ? 11.023 3.99 19.984 1 94.44 477 ARG A CA 1
ATOM 3774 C C . ARG A 1 477 ? 9.75 3.324 19.469 1 94.44 477 ARG A C 1
ATOM 3776 O O . ARG A 1 477 ? 9.781 2.557 18.5 1 94.44 477 ARG A O 1
ATOM 3783 N N . CYS A 1 478 ? 8.539 3.627 20.156 1 94.69 478 CYS A N 1
ATOM 3784 C CA . CYS A 1 478 ? 7.223 3.164 19.719 1 94.69 478 CYS A CA 1
ATOM 3785 C C . CYS A 1 478 ? 6.238 4.324 19.625 1 94.69 478 CYS A C 1
ATOM 3787 O O . CYS A 1 478 ? 5.023 4.121 19.641 1 94.69 478 CYS A O 1
ATOM 3789 N N . THR A 1 479 ? 6.609 5.629 19.875 1 90 479 THR A N 1
ATOM 3790 C CA . THR A 1 479 ? 5.727 6.789 19.797 1 90 479 THR A CA 1
ATOM 3791 C C . THR A 1 479 ? 6.27 7.824 18.812 1 90 479 THR A C 1
ATOM 3793 O O . THR A 1 479 ? 7.477 7.883 18.578 1 90 479 THR A O 1
ATOM 3796 N N . PRO A 1 480 ? 5.457 9.031 18.141 1 63.5 480 PRO A N 1
ATOM 3797 C CA . PRO A 1 480 ? 6.102 9.703 17 1 63.5 480 PRO A CA 1
ATOM 3798 C C . PRO A 1 480 ? 7.508 9.18 16.734 1 63.5 480 PRO A C 1
ATOM 3800 O O . PRO A 1 480 ? 8.273 8.938 17.672 1 63.5 480 PRO A O 1
ATOM 3803 N N . MET B 1 1 ? 14.859 -25.375 -13.023 1 73.81 1 MET B N 1
ATOM 3804 C CA . MET B 1 1 ? 16.016 -24.641 -12.5 1 73.81 1 MET B CA 1
ATOM 3805 C C . MET B 1 1 ? 16.688 -23.828 -13.594 1 73.81 1 MET B C 1
ATOM 3807 O O . MET B 1 1 ? 16.688 -24.234 -14.758 1 73.81 1 MET B O 1
ATOM 3811 N N . SER B 1 2 ? 17.109 -22.625 -13.227 1 82.19 2 SER B N 1
ATOM 3812 C CA . SER B 1 2 ? 17.766 -21.719 -14.164 1 82.19 2 SER B CA 1
ATOM 3813 C C . SER B 1 2 ? 19.156 -22.219 -14.555 1 82.19 2 SER B C 1
ATOM 3815 O O . SER B 1 2 ? 20.094 -22.172 -13.758 1 82.19 2 SER B O 1
ATOM 3817 N N . ARG B 1 3 ? 19.281 -22.859 -15.617 1 79.19 3 ARG B N 1
ATOM 3818 C CA . ARG B 1 3 ? 20.547 -23.391 -16.109 1 79.19 3 ARG B CA 1
ATOM 3819 C C . ARG B 1 3 ? 21.031 -22.594 -17.312 1 79.19 3 ARG B C 1
ATOM 3821 O O . ARG B 1 3 ? 22.203 -22.234 -17.391 1 79.19 3 ARG B O 1
ATOM 3828 N N . SER B 1 4 ? 20.156 -22.406 -18.266 1 81.75 4 SER B N 1
ATOM 3829 C CA . SER B 1 4 ? 20.5 -21.719 -19.516 1 81.75 4 SER B CA 1
ATOM 3830 C C . SER B 1 4 ? 19.281 -20.984 -20.078 1 81.75 4 SER B C 1
ATOM 3832 O O . SER B 1 4 ? 18.156 -21.156 -19.609 1 81.75 4 SER B O 1
ATOM 3834 N N . ARG B 1 5 ? 19.609 -20.078 -21.062 1 81.5 5 ARG B N 1
ATOM 3835 C CA . ARG B 1 5 ? 18.594 -19.359 -21.828 1 81.5 5 ARG B CA 1
ATOM 3836 C C . ARG B 1 5 ? 18.578 -19.828 -23.281 1 81.5 5 ARG B C 1
ATOM 3838 O O . ARG B 1 5 ? 19.422 -19.438 -24.078 1 81.5 5 ARG B O 1
ATOM 3845 N N . SER B 1 6 ? 17.609 -20.594 -23.469 1 81.94 6 SER B N 1
ATOM 3846 C CA . SER B 1 6 ? 17.484 -21.156 -24.812 1 81.94 6 SER B CA 1
ATOM 3847 C C . SER B 1 6 ? 16.984 -20.109 -25.797 1 81.94 6 SER B C 1
ATOM 3849 O O . SER B 1 6 ? 17.188 -20.25 -27.016 1 81.94 6 SER B O 1
ATOM 3851 N N . GLY B 1 7 ? 16.328 -19.141 -25.359 1 82.38 7 GLY B N 1
ATOM 3852 C CA . GLY B 1 7 ? 15.727 -18.141 -26.219 1 82.38 7 GLY B CA 1
ATOM 3853 C C . GLY B 1 7 ? 14.336 -18.516 -26.688 1 82.38 7 GLY B C 1
ATOM 3854 O O . GLY B 1 7 ? 13.742 -17.812 -27.516 1 82.38 7 GLY B O 1
ATOM 3855 N N . ARG B 1 8 ? 13.875 -19.625 -26.172 1 87 8 ARG B N 1
ATOM 3856 C CA . ARG B 1 8 ? 12.508 -20.031 -26.484 1 87 8 ARG B CA 1
ATOM 3857 C C . ARG B 1 8 ? 11.516 -18.953 -26.062 1 87 8 ARG B C 1
ATOM 3859 O O . ARG B 1 8 ? 11.586 -18.422 -24.953 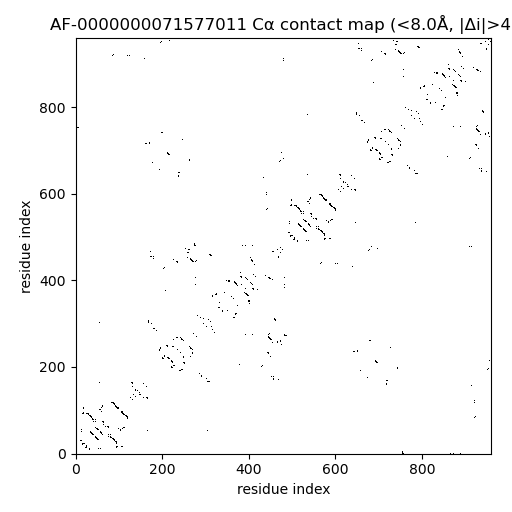1 87 8 ARG B O 1
ATOM 3866 N N . GLU B 1 9 ? 10.703 -18.656 -27.062 1 90.69 9 GLU B N 1
ATOM 3867 C CA . GLU B 1 9 ? 9.703 -17.641 -26.766 1 90.69 9 GLU B CA 1
ATOM 3868 C C . GLU B 1 9 ? 8.328 -18.266 -26.516 1 90.69 9 GLU B C 1
ATOM 3870 O O . GLU B 1 9 ? 7.82 -19 -27.359 1 90.69 9 GLU B O 1
ATOM 3875 N N . PHE B 1 10 ? 7.82 -18.047 -25.391 1 95.5 10 PHE B N 1
ATOM 3876 C CA . PHE B 1 10 ? 6.496 -18.531 -25.031 1 95.5 10 PHE B CA 1
ATOM 3877 C C . PHE B 1 10 ? 5.426 -17.5 -25.375 1 95.5 10 PHE B C 1
ATOM 3879 O O . PHE B 1 10 ? 5.621 -16.312 -25.156 1 95.5 10 PHE B O 1
ATOM 3886 N N . VAL B 1 11 ? 4.328 -17.984 -25.922 1 96.56 11 VAL B N 1
ATOM 3887 C CA . VAL B 1 11 ? 3.264 -17.062 -26.312 1 96.56 11 VAL B CA 1
ATOM 3888 C C . VAL B 1 11 ? 2.145 -17.094 -25.281 1 96.56 11 VAL B C 1
ATOM 3890 O O . VAL B 1 11 ? 2.117 -17.969 -24.406 1 96.56 11 VAL B O 1
ATOM 3893 N N . LYS B 1 12 ? 1.294 -16.109 -25.328 1 96.06 12 LYS B N 1
ATOM 3894 C CA . LYS B 1 12 ? 0.083 -16.062 -24.5 1 96.06 12 LYS B CA 1
ATOM 3895 C C . LYS B 1 12 ? -1.105 -16.672 -25.25 1 96.06 12 LYS B C 1
ATOM 3897 O O . LYS B 1 12 ? -1.254 -16.469 -26.453 1 96.06 12 LYS B O 1
ATOM 3902 N N . VAL B 1 13 ? -1.877 -17.328 -24.516 1 96.88 13 VAL B N 1
ATOM 3903 C CA . VAL B 1 13 ? -3.068 -17.953 -25.078 1 96.88 13 VAL B CA 1
ATOM 3904 C C . VAL B 1 13 ? -3.924 -16.906 -25.781 1 96.88 13 VAL B C 1
ATOM 3906 O O . VAL B 1 13 ? -4.438 -17.141 -26.875 1 96.88 13 VAL B O 1
ATOM 3909 N N . ASN B 1 14 ? -3.982 -15.711 -25.188 1 94.44 14 ASN B N 1
ATOM 3910 C CA . ASN B 1 14 ? -4.867 -14.656 -25.672 1 94.44 14 ASN B CA 1
ATOM 3911 C C . ASN B 1 14 ? -4.355 -14.055 -26.984 1 94.44 14 ASN B C 1
ATOM 3913 O O . ASN B 1 14 ? -5.078 -13.32 -27.656 1 94.44 14 ASN B O 1
ATOM 3917 N N . ASP B 1 15 ? -3.18 -14.438 -27.438 1 96.12 15 ASP B N 1
ATOM 3918 C CA . ASP B 1 15 ? -2.615 -13.922 -28.672 1 96.12 15 ASP B CA 1
ATOM 3919 C C . ASP B 1 15 ? -2.938 -14.852 -29.844 1 96.12 15 ASP B C 1
ATOM 3921 O O . ASP B 1 15 ? -2.699 -14.5 -31 1 96.12 15 ASP B O 1
ATOM 3925 N N . ILE B 1 16 ? -3.514 -15.992 -29.562 1 97.44 16 ILE B N 1
ATOM 3926 C CA . ILE B 1 16 ? -3.75 -17.031 -30.562 1 97.44 16 ILE B CA 1
ATOM 3927 C C . ILE B 1 16 ? -5.184 -16.922 -31.078 1 97.44 16 ILE B C 1
ATOM 3929 O O . ILE B 1 16 ? -6.117 -16.703 -30.312 1 97.44 16 ILE B O 1
ATOM 3933 N N . GLY B 1 17 ? -5.301 -17.094 -32.375 1 95.94 17 GLY B N 1
ATOM 3934 C CA . GLY B 1 17 ? -6.617 -17.094 -33 1 95.94 17 GLY B CA 1
ATOM 3935 C C . GLY B 1 17 ? -6.672 -17.922 -34.25 1 95.94 17 GLY B C 1
ATOM 3936 O O . GLY B 1 17 ? -5.633 -18.328 -34.781 1 95.94 17 GLY B O 1
ATOM 3937 N N . GLY B 1 18 ? -7.91 -18.141 -34.688 1 94.06 18 GLY B N 1
ATOM 3938 C CA . GLY B 1 18 ? -8.125 -18.984 -35.875 1 94.06 18 GLY B CA 1
ATOM 3939 C C . GLY B 1 18 ? -8.125 -18.219 -37.156 1 94.06 18 GLY B C 1
ATOM 3940 O O . GLY B 1 18 ? -8.289 -18.797 -38.25 1 94.06 18 GLY B O 1
ATOM 3941 N N . SER B 1 19 ? -8.031 -16.969 -37 1 90.25 19 SER B N 1
ATOM 3942 C CA . SER B 1 19 ? -8.039 -16.125 -38.219 1 90.25 19 SER B CA 1
ATOM 3943 C C . SER B 1 19 ? -6.625 -15.68 -38.562 1 90.25 19 SER B C 1
ATOM 3945 O O . SER B 1 19 ? -5.742 -15.617 -37.719 1 90.25 19 SER B O 1
ATOM 3947 N N . THR B 1 20 ? -6.469 -15.383 -39.781 1 86.5 20 THR B N 1
ATOM 3948 C CA . THR B 1 20 ? -5.176 -14.906 -40.25 1 86.5 20 THR B CA 1
ATOM 3949 C C . THR B 1 20 ? -4.879 -13.508 -39.688 1 86.5 20 THR B C 1
ATOM 3951 O O . THR B 1 20 ? -3.727 -13.07 -39.688 1 86.5 20 THR B O 1
ATOM 3954 N N . ASP B 1 21 ? -5.859 -12.852 -39.188 1 87.12 21 ASP B N 1
ATOM 3955 C CA . ASP B 1 21 ? -5.699 -11.5 -38.656 1 87.12 21 ASP B CA 1
ATOM 3956 C C . ASP B 1 21 ? -5.312 -11.531 -37.156 1 87.12 21 ASP B C 1
ATOM 3958 O O . ASP B 1 21 ? -4.969 -10.5 -36.594 1 87.12 21 ASP B O 1
ATOM 3962 N N . SER B 1 22 ? -5.285 -12.773 -36.719 1 89.56 22 SER B N 1
ATOM 3963 C CA . SER B 1 22 ? -4.895 -12.906 -35.312 1 89.56 22 SER B CA 1
ATOM 3964 C C . SER B 1 22 ? -3.41 -12.602 -35.125 1 89.56 22 SER B C 1
ATOM 3966 O O . SER B 1 22 ? -2.621 -12.734 -36.062 1 89.56 22 SER B O 1
ATOM 3968 N N . LYS B 1 23 ? -3.016 -12.148 -33.906 1 92.56 23 LYS B N 1
ATOM 3969 C CA . LYS B 1 23 ? -1.599 -11.914 -33.625 1 92.56 23 LYS B CA 1
ATOM 3970 C C . LYS B 1 23 ? -0.766 -13.148 -33.969 1 92.56 23 LYS B C 1
ATOM 3972 O O . LYS B 1 23 ? 0.372 -13.031 -34.438 1 92.56 23 LYS B O 1
ATOM 3977 N N . ILE B 1 24 ? -1.288 -14.336 -33.562 1 97.44 24 ILE B N 1
ATOM 3978 C CA . ILE B 1 24 ? -0.717 -15.633 -33.906 1 97.44 24 ILE B CA 1
ATOM 3979 C C . ILE B 1 24 ? -1.782 -16.516 -34.562 1 97.44 24 ILE B C 1
ATOM 3981 O O . ILE B 1 24 ? -2.723 -16.953 -33.906 1 97.44 24 ILE B O 1
ATOM 3985 N N . GLY B 1 25 ? -1.538 -16.797 -35.844 1 96.38 25 GLY B N 1
ATOM 3986 C CA . GLY B 1 25 ? -2.592 -17.438 -36.594 1 96.38 25 GLY B CA 1
ATOM 3987 C C . GLY B 1 25 ? -2.26 -18.859 -37 1 96.38 25 GLY B C 1
ATOM 3988 O O . GLY B 1 25 ? -1.225 -19.406 -36.594 1 96.38 25 GLY B O 1
ATOM 3989 N N . PRO B 1 26 ? -3.203 -19.469 -37.812 1 96.62 26 PRO B N 1
ATOM 3990 C CA . PRO B 1 26 ? -3.033 -20.859 -38.219 1 96.62 26 PRO B CA 1
ATOM 3991 C C . PRO B 1 26 ? -1.725 -21.094 -38.969 1 96.62 26 PRO B C 1
ATOM 3993 O O . PRO B 1 26 ? -1.303 -20.25 -39.781 1 96.62 26 PRO B O 1
ATOM 3996 N N . GLY B 1 27 ? -1.169 -22.203 -38.625 1 96.5 27 GLY B N 1
ATOM 3997 C CA . GLY B 1 27 ? 0.09 -22.562 -39.25 1 96.5 27 GLY B CA 1
ATOM 3998 C C . GLY B 1 27 ? 1.305 -22.172 -38.438 1 96.5 27 GLY B C 1
ATOM 3999 O O . GLY B 1 27 ? 2.4 -22.688 -38.656 1 96.5 27 GLY B O 1
ATOM 4000 N N . SER B 1 28 ? 1.108 -21.297 -37.5 1 96.69 28 SER B N 1
ATOM 4001 C CA . SER B 1 28 ? 2.211 -20.875 -36.656 1 96.69 28 SER B CA 1
ATOM 4002 C C . SER B 1 28 ? 2.613 -21.969 -35.656 1 96.69 28 SER B C 1
ATOM 4004 O O . SER B 1 28 ? 1.753 -22.641 -35.094 1 96.69 28 SER B O 1
ATOM 4006 N N . LYS B 1 29 ? 3.893 -22.219 -35.531 1 97.5 29 LYS B N 1
ATOM 4007 C CA . LYS B 1 29 ? 4.434 -23.078 -34.5 1 97.5 29 LYS B CA 1
ATOM 4008 C C . LYS B 1 29 ? 4.785 -22.266 -33.25 1 97.5 29 LYS B C 1
ATOM 4010 O O . LYS B 1 29 ? 5.551 -21.312 -33.312 1 97.5 29 LYS B O 1
ATOM 4015 N N . VAL B 1 30 ? 4.238 -22.656 -32.156 1 97.75 30 VAL B N 1
ATOM 4016 C CA . VAL B 1 30 ? 4.414 -21.828 -30.969 1 97.75 30 VAL B CA 1
ATOM 4017 C C . VAL B 1 30 ? 4.73 -22.703 -29.75 1 97.75 30 VAL B C 1
ATOM 4019 O O . VAL B 1 30 ? 4.449 -23.891 -29.766 1 97.75 30 VAL B O 1
ATOM 4022 N N . TRP B 1 31 ? 5.418 -22.188 -28.766 1 97.19 31 TRP B N 1
ATOM 4023 C CA . TRP B 1 31 ? 5.547 -22.719 -27.422 1 97.19 31 TRP B CA 1
ATOM 4024 C C . TRP B 1 31 ? 4.586 -22.031 -26.469 1 97.19 31 TRP B C 1
ATOM 4026 O O . TRP B 1 31 ? 4.426 -20.797 -26.516 1 97.19 31 TRP B O 1
ATOM 4036 N N . LEU B 1 32 ? 3.979 -22.812 -25.688 1 96.44 32 LEU B N 1
ATOM 4037 C CA . LEU B 1 32 ? 3.057 -22.297 -24.688 1 96.44 32 LEU B CA 1
ATOM 4038 C C . LEU B 1 32 ? 3.275 -22.984 -23.344 1 96.44 32 LEU B C 1
ATOM 4040 O O . LEU B 1 32 ? 3.457 -24.203 -23.297 1 96.44 32 LEU B O 1
ATOM 4044 N N . ARG B 1 33 ? 3.492 -22.219 -22.297 1 96.81 33 ARG B N 1
ATOM 4045 C CA . ARG B 1 33 ? 3.402 -22.781 -20.953 1 96.81 33 ARG B CA 1
ATOM 4046 C C . ARG B 1 33 ? 2.02 -22.547 -20.344 1 96.81 33 ARG B C 1
ATOM 4048 O O . ARG B 1 33 ? 1.504 -21.438 -20.375 1 96.81 33 ARG B O 1
ATOM 4055 N N . GLY B 1 34 ? 1.432 -23.562 -19.844 1 97.12 34 GLY B N 1
ATOM 4056 C CA . GLY B 1 34 ? 0.113 -23.438 -19.25 1 97.12 34 GLY B CA 1
ATOM 4057 C C . GLY B 1 34 ? -0.2 -24.547 -18.266 1 97.12 34 GLY B C 1
ATOM 4058 O O . GLY B 1 34 ? 0.599 -25.469 -18.078 1 97.12 34 GLY B O 1
ATOM 4059 N N . ARG B 1 35 ? -1.26 -24.359 -17.547 1 98.19 35 ARG B N 1
ATOM 4060 C CA . ARG B 1 35 ? -1.77 -25.359 -16.609 1 98.19 35 ARG B CA 1
ATOM 4061 C C . ARG B 1 35 ? -2.76 -26.297 -17.281 1 98.19 35 ARG B C 1
ATOM 4063 O O . ARG B 1 35 ? -3.627 -25.844 -18.031 1 98.19 35 ARG B O 1
ATOM 4070 N N . VAL B 1 36 ? -2.627 -27.625 -17.031 1 98 36 VAL B N 1
ATOM 4071 C CA . VAL B 1 36 ? -3.57 -28.609 -17.578 1 98 36 VAL B CA 1
ATOM 4072 C C . VAL B 1 36 ? -4.918 -28.469 -16.875 1 98 36 VAL B C 1
ATOM 4074 O O . VAL B 1 36 ? -5.055 -28.812 -15.695 1 98 36 VAL B O 1
ATOM 4077 N N . ASN B 1 37 ? -5.84 -28.016 -17.625 1 97.25 37 ASN B N 1
ATOM 4078 C CA . ASN B 1 37 ? -7.184 -27.828 -17.078 1 97.25 37 ASN B CA 1
ATOM 4079 C C . ASN B 1 37 ? -8 -29.109 -17.125 1 97.25 37 ASN B C 1
ATOM 4081 O O . ASN B 1 37 ? -8.727 -29.422 -16.188 1 97.25 37 ASN B O 1
ATOM 4085 N N . SER B 1 38 ? -7.906 -29.797 -18.234 1 96.56 38 SER B N 1
ATOM 4086 C CA . SER B 1 38 ? -8.586 -31.078 -18.406 1 96.56 38 SER B CA 1
ATOM 4087 C C . SER B 1 38 ? -7.887 -31.938 -19.453 1 96.56 38 SER B C 1
ATOM 4089 O O . SER B 1 38 ? -7.125 -31.422 -20.281 1 96.56 38 SER B O 1
ATOM 4091 N N . ILE B 1 39 ? -8.117 -33.25 -19.344 1 96.25 39 ILE B N 1
ATOM 4092 C CA . ILE B 1 39 ? -7.551 -34.219 -20.281 1 96.25 39 ILE B CA 1
ATOM 4093 C C . ILE B 1 39 ? -8.641 -35.219 -20.719 1 96.25 39 ILE B C 1
ATOM 4095 O O . ILE B 1 39 ? -9.328 -35.781 -19.875 1 96.25 39 ILE B O 1
ATOM 4099 N N . ARG B 1 40 ? -8.781 -35.312 -21.953 1 95.81 40 ARG B N 1
ATOM 4100 C CA . ARG B 1 40 ? -9.656 -36.312 -22.547 1 95.81 40 ARG B CA 1
ATOM 4101 C C . ARG B 1 40 ? -8.914 -37.156 -23.562 1 95.81 40 ARG B C 1
ATOM 4103 O O . ARG B 1 40 ? -8.5 -36.656 -24.609 1 95.81 40 ARG B O 1
ATOM 4110 N N . ALA B 1 41 ? -8.711 -38.375 -23.156 1 92.94 41 ALA B N 1
ATOM 4111 C CA . ALA B 1 41 ? -8.016 -39.281 -24.047 1 92.94 41 ALA B CA 1
ATOM 4112 C C . ALA B 1 41 ? -8.898 -40.5 -24.391 1 92.94 41 ALA B C 1
ATOM 4114 O O . ALA B 1 41 ? -9.484 -41.125 -23.5 1 92.94 41 ALA B O 1
ATOM 4115 N N . LYS B 1 42 ? -9.164 -40.719 -25.656 1 87.75 42 LYS B N 1
ATOM 4116 C CA . LYS B 1 42 ? -9.945 -41.844 -26.125 1 87.75 42 LYS B CA 1
ATOM 4117 C C . LYS B 1 42 ? -9.367 -42.438 -27.422 1 87.75 42 LYS B C 1
ATOM 4119 O O . LYS B 1 42 ? -9.172 -41.688 -28.391 1 87.75 42 LYS B O 1
ATOM 4124 N N . GLY B 1 43 ? -9.18 -43.75 -27.406 1 84.31 43 GLY B N 1
ATOM 4125 C CA . GLY B 1 43 ? -8.672 -44.438 -28.594 1 84.31 43 GLY B CA 1
ATOM 4126 C C . GLY B 1 43 ? -7.32 -43.938 -29.047 1 84.31 43 GLY B C 1
ATOM 4127 O O . GLY B 1 43 ? -6.367 -43.906 -28.266 1 84.31 43 GLY B O 1
ATOM 4128 N N . GLY B 1 44 ? -7.25 -43.344 -30.219 1 90.31 44 GLY B N 1
ATOM 4129 C CA . GLY B 1 44 ? -6.016 -42.875 -30.828 1 90.31 44 GLY B CA 1
ATOM 4130 C C . GLY B 1 44 ? -5.879 -41.375 -30.797 1 90.31 44 GLY B C 1
ATOM 4131 O O . GLY B 1 44 ? -5.062 -40.812 -31.516 1 90.31 44 GLY B O 1
ATOM 4132 N N . SER B 1 45 ? -6.746 -40.719 -29.875 1 94.75 45 SER B N 1
ATOM 4133 C CA . SER B 1 45 ? -6.691 -39.25 -29.812 1 94.75 45 SER B CA 1
ATOM 4134 C C . SER B 1 45 ? -6.684 -38.75 -28.375 1 94.75 45 SER B C 1
ATOM 4136 O O . SER B 1 45 ? -7.117 -39.469 -27.469 1 94.75 45 SER B O 1
ATOM 4138 N N . CYS B 1 46 ? -6.082 -37.656 -28.188 1 97 46 CYS B N 1
ATOM 4139 C CA . CYS B 1 46 ? -6.055 -37 -26.875 1 97 46 CYS B CA 1
ATOM 4140 C C . CYS B 1 46 ? -6.309 -35.5 -27.031 1 97 46 CYS B C 1
ATOM 4142 O O . CYS B 1 46 ? -5.746 -34.875 -27.906 1 97 46 CYS B O 1
ATOM 4144 N N . PHE B 1 47 ? -7.199 -34.938 -26.203 1 97.38 47 PHE B N 1
ATOM 4145 C CA . PHE B 1 47 ? -7.488 -33.531 -26.141 1 97.38 47 PHE B CA 1
ATOM 4146 C C . PHE B 1 47 ? -7.148 -32.969 -24.75 1 97.38 47 PHE B C 1
ATOM 4148 O O . PHE B 1 47 ? -7.613 -33.5 -23.75 1 97.38 47 PHE B O 1
ATOM 4155 N N . LEU B 1 48 ? -6.316 -31.969 -24.734 1 97.31 48 LEU B N 1
ATOM 4156 C CA . LEU B 1 48 ? -5.977 -31.234 -23.531 1 97.31 48 LEU B CA 1
ATOM 4157 C C . LEU B 1 48 ? -6.543 -29.812 -23.578 1 97.31 48 LEU B C 1
ATOM 4159 O O . LEU B 1 48 ? -6.57 -29.188 -24.641 1 97.31 48 LEU B O 1
ATOM 4163 N N . VAL B 1 49 ? -7.047 -29.375 -22.484 1 98 49 VAL B N 1
ATOM 4164 C CA . VAL B 1 49 ? -7.324 -27.953 -22.344 1 98 49 VAL B CA 1
ATOM 4165 C C . VAL B 1 49 ? -6.262 -27.297 -21.453 1 98 49 VAL B C 1
ATOM 4167 O O . VAL B 1 49 ? -6.035 -27.75 -20.328 1 98 49 VAL B O 1
ATOM 4170 N N . LEU B 1 50 ? -5.586 -26.297 -21.984 1 98.19 50 LEU B N 1
ATOM 4171 C CA . LEU B 1 50 ? -4.578 -25.547 -21.25 1 98.19 50 LEU B CA 1
ATOM 4172 C C . LEU B 1 50 ? -5.141 -24.219 -20.766 1 98.19 50 LEU B C 1
ATOM 4174 O O . LEU B 1 50 ? -5.898 -23.562 -21.484 1 98.19 50 LEU B O 1
ATOM 4178 N N . ARG B 1 51 ? -4.805 -23.906 -19.531 1 98.06 51 ARG B N 1
ATOM 4179 C CA . ARG B 1 51 ? -5.289 -22.672 -18.922 1 98.06 51 ARG B CA 1
ATOM 4180 C C . ARG B 1 51 ? -4.129 -21.734 -18.578 1 98.06 51 ARG B C 1
ATOM 4182 O O . ARG B 1 51 ? -3.098 -22.188 -18.078 1 98.06 51 ARG B O 1
ATOM 4189 N N . GLN B 1 52 ? -4.281 -20.453 -18.922 1 96.38 52 GLN B N 1
ATOM 4190 C CA . GLN B 1 52 ? -3.412 -19.344 -18.516 1 96.38 52 GLN B CA 1
ATOM 4191 C C . GLN B 1 52 ? -4.203 -18.234 -17.828 1 96.38 52 GLN B C 1
ATOM 4193 O O . GLN B 1 52 ? -5.375 -18.016 -18.141 1 96.38 52 GLN B O 1
ATOM 4198 N N . ASN B 1 53 ? -3.629 -17.594 -16.812 1 92.31 53 ASN B N 1
ATOM 4199 C CA . ASN B 1 53 ? -4.219 -16.438 -16.125 1 92.31 53 ASN B CA 1
ATOM 4200 C C . ASN B 1 53 ? -5.566 -16.797 -15.508 1 92.31 53 ASN B C 1
ATOM 4202 O O . ASN B 1 53 ? -6.43 -15.922 -15.367 1 92.31 53 ASN B O 1
ATOM 4206 N N . SER B 1 54 ? -5.832 -18 -15.281 1 94.31 54 SER B N 1
ATOM 4207 C CA . SER B 1 54 ? -6.977 -18.562 -14.578 1 94.31 54 SER B CA 1
ATOM 4208 C C . SER B 1 54 ? -8.203 -18.641 -15.492 1 94.31 54 SER B C 1
ATOM 4210 O O . SER B 1 54 ? -9.117 -19.438 -15.242 1 94.31 54 SER B O 1
ATOM 4212 N N . PHE B 1 55 ? -8.266 -17.781 -16.531 1 92.88 55 PHE B N 1
ATOM 4213 C CA . PHE B 1 55 ? -9.516 -17.906 -17.281 1 92.88 55 PHE B CA 1
ATOM 4214 C C . PHE B 1 55 ? -9.266 -17.781 -18.781 1 92.88 55 PHE B C 1
ATOM 4216 O O . PHE B 1 55 ? -10.211 -17.609 -19.547 1 92.88 55 PHE B O 1
ATOM 4223 N N . ASP B 1 56 ? -8.055 -17.891 -19.312 1 96.5 56 ASP B N 1
ATOM 4224 C CA . ASP B 1 56 ? -7.715 -18.047 -20.719 1 96.5 56 ASP B CA 1
ATOM 4225 C C . ASP B 1 56 ? -7.395 -19.5 -21.047 1 96.5 56 ASP B C 1
ATOM 4227 O O . ASP B 1 56 ? -6.43 -20.062 -20.531 1 96.5 56 ASP B O 1
ATOM 4231 N N . THR B 1 57 ? -8.188 -20.094 -21.953 1 97.94 57 THR B N 1
ATOM 4232 C CA . THR B 1 57 ? -8.023 -21.516 -22.203 1 97.94 57 THR B CA 1
ATOM 4233 C C . THR B 1 57 ? -7.961 -21.797 -23.703 1 97.94 57 THR B C 1
ATOM 4235 O O . THR B 1 57 ? -8.57 -21.078 -24.5 1 97.94 57 THR B O 1
ATOM 4238 N N . ILE B 1 58 ? -7.223 -22.828 -24.047 1 98.44 58 ILE B N 1
ATOM 4239 C CA . ILE B 1 58 ? -7.117 -23.297 -25.438 1 98.44 58 ILE B CA 1
ATOM 4240 C C . ILE B 1 58 ? -6.992 -24.812 -25.469 1 98.44 58 ILE B C 1
ATOM 4242 O O . ILE B 1 58 ? -6.371 -25.406 -24.578 1 98.44 58 ILE B O 1
ATOM 4246 N N . GLN B 1 59 ? -7.629 -25.406 -26.438 1 98.56 59 GLN B N 1
ATOM 4247 C CA . GLN B 1 59 ? -7.523 -26.844 -26.641 1 98.56 59 GLN B CA 1
ATOM 4248 C C . GLN B 1 59 ? -6.25 -27.203 -27.391 1 98.56 59 GLN B C 1
ATOM 4250 O O . GLN B 1 59 ? -5.863 -26.5 -28.328 1 98.56 59 GLN B O 1
ATOM 4255 N N . ALA B 1 60 ? -5.594 -28.25 -26.938 1 98.44 60 ALA B N 1
ATOM 4256 C CA . ALA B 1 60 ? -4.5 -28.906 -27.656 1 98.44 60 ALA B CA 1
ATOM 4257 C C . ALA B 1 60 ? -4.836 -30.359 -27.969 1 98.44 60 ALA B C 1
ATOM 4259 O O . ALA B 1 60 ? -5.367 -31.078 -27.125 1 98.44 60 ALA B O 1
ATOM 4260 N N . CYS B 1 61 ? -4.523 -30.766 -29.172 1 97.56 61 CYS B N 1
ATOM 4261 C CA . CYS B 1 61 ? -4.934 -32.094 -29.562 1 97.56 61 CYS B CA 1
ATOM 4262 C C . CYS B 1 61 ? -3.76 -32.875 -30.141 1 97.56 61 CYS B C 1
ATOM 4264 O O . CYS B 1 61 ? -2.812 -32.312 -30.656 1 97.56 61 CYS B O 1
ATOM 4266 N N . TYR B 1 62 ? -3.797 -34.156 -29.984 1 97.31 62 TYR B N 1
ATOM 4267 C CA . TYR B 1 62 ? -2.852 -35.094 -30.531 1 97.31 62 TYR B CA 1
ATOM 4268 C C . TYR B 1 62 ? -3.578 -36.312 -31.109 1 97.31 62 TYR B C 1
ATOM 4270 O O . TYR B 1 62 ? -4.488 -36.875 -30.484 1 97.31 62 TYR B O 1
ATOM 4278 N N . PHE B 1 63 ? -3.223 -36.688 -32.312 1 94.81 63 PHE B N 1
ATOM 4279 C CA . PHE B 1 63 ? -3.793 -37.844 -32.969 1 94.81 63 PHE B CA 1
ATOM 4280 C C . PHE B 1 63 ? -2.709 -38.875 -33.312 1 94.81 63 PHE B C 1
ATOM 4282 O O . PHE B 1 63 ? -1.604 -38.5 -33.719 1 94.81 63 PHE B O 1
ATOM 4289 N N . LYS B 1 64 ? -3.131 -40.062 -33.125 1 93 64 LYS B N 1
ATOM 4290 C CA . LYS B 1 64 ? -2.213 -41.156 -33.469 1 93 64 LYS B CA 1
ATOM 4291 C C . LYS B 1 64 ? -1.737 -41.062 -34.906 1 93 64 LYS B C 1
ATOM 4293 O O . LYS B 1 64 ? -2.535 -40.812 -35.812 1 93 64 LYS B O 1
ATOM 4298 N N . ASP B 1 65 ? -0.482 -41.188 -35.031 1 89.88 65 ASP B N 1
ATOM 4299 C CA . ASP B 1 65 ? 0.138 -41.156 -36.375 1 89.88 65 ASP B CA 1
ATOM 4300 C C . ASP B 1 65 ? 0.323 -42.562 -36.938 1 89.88 65 ASP B C 1
ATOM 4302 O O . ASP B 1 65 ? 1.131 -43.344 -36.406 1 89.88 65 ASP B O 1
ATOM 4306 N N . LYS B 1 66 ? -0.244 -42.875 -38.062 1 89.5 66 LYS B N 1
ATOM 4307 C CA . LYS B 1 66 ? -0.16 -44.188 -38.688 1 89.5 66 LYS B CA 1
ATOM 4308 C C . LYS B 1 66 ? 1.229 -44.438 -39.25 1 89.5 66 LYS B C 1
ATOM 4310 O O . LYS B 1 66 ? 1.654 -45.594 -39.406 1 89.5 66 LYS B O 1
ATOM 4315 N N . GLU B 1 67 ? 1.845 -43.344 -39.562 1 91.38 67 GLU B N 1
ATOM 4316 C CA . GLU B 1 67 ? 3.178 -43.469 -40.156 1 91.38 67 GLU B CA 1
ATOM 4317 C C . GLU B 1 67 ? 4.227 -43.75 -39.094 1 91.38 67 GLU B C 1
ATOM 4319 O O . GLU B 1 67 ? 5.281 -44.312 -39.375 1 91.38 67 GLU B O 1
ATOM 4324 N N . ASN B 1 68 ? 3.979 -43.344 -37.875 1 90.94 68 ASN B N 1
ATOM 4325 C CA . ASN B 1 68 ? 4.859 -43.594 -36.75 1 90.94 68 ASN B CA 1
ATOM 4326 C C . ASN B 1 68 ? 4.094 -44.125 -35.531 1 90.94 68 ASN B C 1
ATOM 4328 O O . ASN B 1 68 ? 4.027 -43.469 -34.5 1 90.94 68 ASN B O 1
ATOM 4332 N N . PRO B 1 69 ? 3.633 -45.281 -35.562 1 90.38 69 PRO B N 1
ATOM 4333 C CA . PRO B 1 69 ? 2.709 -45.844 -34.562 1 90.38 69 PRO B CA 1
ATOM 4334 C C . PRO B 1 69 ? 3.355 -45.969 -33.188 1 90.38 69 PRO B C 1
ATOM 4336 O O . PRO B 1 69 ? 2.709 -45.719 -32.156 1 90.38 69 PRO B O 1
ATOM 4339 N N . GLU B 1 70 ? 4.52 -46.375 -33.188 1 91.25 70 GLU B N 1
ATOM 4340 C CA . GLU B 1 70 ? 5.176 -46.594 -31.922 1 91.25 70 GLU B CA 1
ATOM 4341 C C . GLU B 1 70 ? 5.375 -45.281 -31.156 1 91.25 70 GLU B C 1
ATOM 4343 O O . GLU B 1 70 ? 5.039 -45.188 -29.984 1 91.25 70 GLU B O 1
ATOM 4348 N N . GLN B 1 71 ? 5.949 -44.344 -31.812 1 90.69 71 GLN B N 1
ATOM 4349 C CA . GLN B 1 71 ? 6.168 -43.062 -31.203 1 90.69 71 GLN B CA 1
ATOM 4350 C C . GLN B 1 71 ? 4.848 -42.406 -30.781 1 90.69 71 GLN B C 1
ATOM 4352 O O . GLN B 1 71 ? 4.766 -41.781 -29.734 1 90.69 71 GLN B O 1
ATOM 4357 N N . SER B 1 72 ? 3.873 -42.531 -31.547 1 92.31 72 SER B N 1
ATOM 4358 C CA . SER B 1 72 ? 2.561 -41.969 -31.266 1 92.31 72 SER B CA 1
ATOM 4359 C C . SER B 1 72 ? 1.917 -42.625 -30.062 1 92.31 72 SER B C 1
ATOM 4361 O O . SER B 1 72 ? 1.235 -41.969 -29.266 1 92.31 72 SER B O 1
ATOM 4363 N N . ALA B 1 73 ? 2.127 -43.906 -29.984 1 92.62 73 ALA B N 1
ATOM 4364 C CA . ALA B 1 73 ? 1.586 -44.625 -28.844 1 92.62 73 ALA B CA 1
ATOM 4365 C C . ALA B 1 73 ? 2.246 -44.156 -27.547 1 92.62 73 ALA B C 1
ATOM 4367 O O . ALA B 1 73 ? 1.584 -44.031 -26.516 1 92.62 73 ALA B O 1
ATOM 4368 N N . LYS B 1 74 ? 3.467 -43.969 -27.609 1 94.06 74 LYS B N 1
ATOM 4369 C CA . LYS B 1 74 ? 4.207 -43.469 -26.453 1 94.06 74 LYS B CA 1
ATOM 4370 C C . LYS B 1 74 ? 3.738 -42.062 -26.047 1 94.06 74 LYS B C 1
ATOM 4372 O O . LYS B 1 74 ? 3.58 -41.781 -24.859 1 94.06 74 LYS B O 1
ATOM 4377 N N . MET B 1 75 ? 3.537 -41.25 -26.969 1 94.75 75 MET B N 1
ATOM 4378 C CA . MET B 1 75 ? 3.045 -39.906 -26.719 1 94.75 75 MET B CA 1
ATOM 4379 C C . MET B 1 75 ? 1.659 -39.938 -26.094 1 94.75 75 MET B C 1
ATOM 4381 O O . MET B 1 75 ? 1.401 -39.25 -25.109 1 94.75 75 MET B O 1
ATOM 4385 N N . LEU B 1 76 ? 0.844 -40.719 -26.609 1 95.19 76 LEU B N 1
ATOM 4386 C CA . LEU B 1 76 ? -0.509 -40.844 -26.078 1 95.19 76 LEU B CA 1
ATOM 4387 C C . LEU B 1 76 ? -0.483 -41.344 -24.641 1 95.19 76 LEU B C 1
ATOM 4389 O O . LEU B 1 76 ? -1.262 -40.875 -23.797 1 95.19 76 LEU B O 1
ATOM 4393 N N . LYS B 1 77 ? 0.35 -42.312 -24.406 1 94.44 77 LYS B N 1
ATOM 4394 C CA . LYS B 1 77 ? 0.501 -42.844 -23.062 1 94.44 77 LYS B CA 1
ATOM 4395 C C . LYS B 1 77 ? 0.964 -41.75 -22.094 1 94.44 77 LYS B C 1
ATOM 4397 O O . LYS B 1 77 ? 0.473 -41.656 -20.969 1 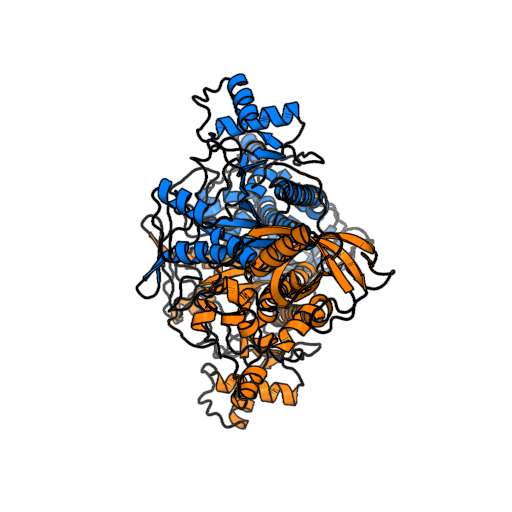94.44 77 LYS B O 1
ATOM 4402 N N . TYR B 1 78 ? 1.874 -40.938 -22.516 1 95.75 78 TYR B N 1
ATOM 4403 C CA . TYR B 1 78 ? 2.381 -39.844 -21.703 1 95.75 78 TYR B CA 1
ATOM 4404 C C . TYR B 1 78 ? 1.281 -38.844 -21.406 1 95.75 78 TYR B C 1
ATOM 4406 O O . TYR B 1 78 ? 1.107 -38.406 -20.266 1 95.75 78 TYR B O 1
ATOM 4414 N N . LEU B 1 79 ? 0.577 -38.469 -22.422 1 96.19 79 LEU B N 1
ATOM 4415 C CA . LEU B 1 79 ? -0.5 -37.469 -22.297 1 96.19 79 LEU B CA 1
ATOM 4416 C C . LEU B 1 79 ? -1.544 -37.969 -21.281 1 96.19 79 LEU B C 1
ATOM 4418 O O . LEU B 1 79 ? -2.041 -37.188 -20.484 1 96.19 79 LEU B O 1
ATOM 4422 N N . LYS B 1 80 ? -1.791 -39.219 -21.297 1 93.56 80 LYS B N 1
ATOM 4423 C CA . LYS B 1 80 ? -2.775 -39.812 -20.406 1 93.56 80 LYS B CA 1
ATOM 4424 C C . LYS B 1 80 ? -2.271 -39.812 -18.969 1 93.56 80 LYS B C 1
ATOM 4426 O O . LYS B 1 80 ? -3.066 -39.906 -18.031 1 93.56 80 LYS B O 1
ATOM 4431 N N . SER B 1 81 ? -1.007 -39.75 -18.844 1 94.94 81 SER B N 1
ATOM 4432 C CA . SER B 1 81 ? -0.414 -39.844 -17.516 1 94.94 81 SER B CA 1
ATOM 4433 C C . SER B 1 81 ? -0.357 -38.469 -16.828 1 94.94 81 SER B C 1
ATOM 4435 O O . SER B 1 81 ? -0.128 -38.375 -15.625 1 94.94 81 SER B O 1
ATOM 4437 N N . LEU B 1 82 ? -0.561 -37.406 -17.562 1 96.06 82 LEU B N 1
ATOM 4438 C CA . LEU B 1 82 ? -0.559 -36.062 -16.984 1 96.06 82 LEU B CA 1
ATOM 4439 C C . LEU B 1 82 ? -1.702 -35.906 -15.984 1 96.06 82 LEU B C 1
ATOM 4441 O O . LEU B 1 82 ? -2.74 -36.562 -16.109 1 96.06 82 LEU B O 1
ATOM 4445 N N . THR B 1 83 ? -1.469 -35.062 -14.953 1 97.19 83 THR B N 1
ATOM 4446 C CA . THR B 1 83 ? -2.52 -34.781 -13.984 1 97.19 83 THR B CA 1
ATOM 4447 C C . THR B 1 83 ? -3.039 -33.344 -14.164 1 97.19 83 THR B C 1
ATOM 4449 O O . THR B 1 83 ? -2.293 -32.438 -14.562 1 97.19 83 THR B O 1
ATOM 4452 N N . THR B 1 84 ? -4.293 -33.156 -13.852 1 97.19 84 THR B N 1
ATOM 4453 C CA . THR B 1 84 ? -4.863 -31.828 -13.891 1 97.19 84 THR B CA 1
ATOM 4454 C C . THR B 1 84 ? -4.145 -30.906 -12.914 1 97.19 84 THR B C 1
ATOM 4456 O O . THR B 1 84 ? -3.686 -31.344 -11.859 1 97.19 84 THR B O 1
ATOM 4459 N N . GLU B 1 85 ? -4 -29.656 -13.297 1 98.19 85 GLU B N 1
ATOM 4460 C CA . GLU B 1 85 ? -3.4 -28.578 -12.516 1 98.19 85 GLU B CA 1
ATOM 4461 C C . GLU B 1 85 ? -1.877 -28.656 -12.562 1 98.19 85 GLU B C 1
ATOM 4463 O O . GLU B 1 85 ? -1.195 -27.844 -11.93 1 98.19 85 GLU B O 1
ATOM 4468 N N . SER B 1 86 ? -1.313 -29.594 -13.336 1 98 86 SER B N 1
ATOM 4469 C CA . SER B 1 86 ? 0.122 -29.578 -13.594 1 98 86 SER B CA 1
ATOM 4470 C C . SER B 1 86 ? 0.498 -28.453 -14.547 1 98 86 SER B C 1
ATOM 4472 O O . SER B 1 86 ? -0.316 -28.047 -15.375 1 98 86 SER B O 1
ATOM 4474 N N . MET B 1 87 ? 1.713 -27.969 -14.375 1 97.31 87 MET B N 1
ATOM 4475 C CA . MET B 1 87 ? 2.277 -27 -15.312 1 97.31 87 MET B CA 1
ATOM 4476 C C . MET B 1 87 ? 3.074 -27.688 -16.406 1 97.31 87 MET B C 1
ATOM 4478 O O . MET B 1 87 ? 3.945 -28.516 -16.125 1 97.31 87 MET B O 1
ATOM 4482 N N . ILE B 1 88 ? 2.797 -27.328 -17.719 1 97.62 88 ILE B N 1
ATOM 4483 C CA . ILE B 1 88 ? 3.473 -28.016 -18.812 1 97.62 88 ILE B CA 1
ATOM 4484 C C . ILE B 1 88 ? 3.963 -27 -19.844 1 97.62 88 ILE B C 1
ATOM 4486 O O . ILE B 1 88 ? 3.434 -25.891 -19.922 1 97.62 88 ILE B O 1
ATOM 4490 N N . ASP B 1 89 ? 5.016 -27.312 -20.562 1 97 89 ASP B N 1
ATOM 4491 C CA . ASP B 1 89 ? 5.445 -26.672 -21.797 1 97 89 ASP B CA 1
ATOM 4492 C C . ASP B 1 89 ? 4.992 -27.469 -23.016 1 97 89 ASP B C 1
ATOM 4494 O O . ASP B 1 89 ? 5.262 -28.656 -23.125 1 97 89 ASP B O 1
ATOM 4498 N N . LEU B 1 90 ? 4.324 -26.797 -23.891 1 97.69 90 LEU B N 1
ATOM 4499 C CA . LEU B 1 90 ? 3.779 -27.469 -25.062 1 97.69 90 LEU B CA 1
ATOM 4500 C C . LEU B 1 90 ? 4.203 -26.766 -26.344 1 97.69 90 LEU B C 1
ATOM 4502 O O . LEU B 1 90 ? 4.09 -25.531 -26.438 1 97.69 90 LEU B O 1
ATOM 4506 N N . GLU B 1 91 ? 4.82 -27.469 -27.234 1 97.81 91 GLU B N 1
ATOM 4507 C CA . GLU B 1 91 ? 5.008 -26.984 -28.594 1 97.81 91 GLU B CA 1
ATOM 4508 C C . GLU B 1 91 ? 3.904 -27.5 -29.516 1 97.81 91 GLU B C 1
ATOM 4510 O O . GLU B 1 91 ? 3.582 -28.688 -29.5 1 97.81 91 GLU B O 1
ATOM 4515 N N . GLY B 1 92 ? 3.344 -26.641 -30.25 1 97.81 92 GLY B N 1
ATOM 4516 C CA . GLY B 1 92 ? 2.279 -27.062 -31.141 1 97.81 92 GLY B CA 1
ATOM 4517 C C . GLY B 1 92 ? 2.082 -26.109 -32.312 1 97.81 92 GLY B C 1
ATOM 4518 O O . GLY B 1 92 ? 2.668 -25.016 -32.344 1 97.81 92 GLY B O 1
ATOM 4519 N N . GLU B 1 93 ? 1.316 -26.594 -33.25 1 98.12 93 GLU B N 1
ATOM 4520 C CA . GLU B 1 93 ? 0.931 -25.781 -34.406 1 98.12 93 GLU B CA 1
ATOM 4521 C C . GLU B 1 93 ? -0.51 -25.297 -34.281 1 98.12 93 GLU B C 1
ATOM 4523 O O . GLU B 1 93 ? -1.412 -26.078 -34 1 98.12 93 GLU B O 1
ATOM 4528 N N . VAL B 1 94 ? -0.676 -23.984 -34.562 1 98.12 94 VAL B N 1
ATOM 4529 C CA . VAL B 1 94 ? -2.01 -23.406 -34.469 1 98.12 94 VAL B CA 1
ATOM 4530 C C . VAL B 1 94 ? -2.855 -23.859 -35.656 1 98.12 94 VAL B C 1
ATOM 4532 O O . VAL B 1 94 ? -2.412 -23.797 -36.812 1 98.12 94 VAL B O 1
ATOM 4535 N N . SER B 1 95 ? -3.973 -24.375 -35.375 1 97.56 95 SER B N 1
ATOM 4536 C CA . SER B 1 95 ? -4.93 -24.781 -36.406 1 97.56 95 SER B CA 1
ATOM 4537 C C . SER B 1 95 ? -6.305 -24.172 -36.156 1 97.56 95 SER B C 1
ATOM 4539 O O . SER B 1 95 ? -6.691 -23.969 -35 1 97.56 95 SER B O 1
ATOM 4541 N N . THR B 1 96 ? -6.984 -23.844 -37.219 1 97.19 96 THR B N 1
ATOM 4542 C CA . THR B 1 96 ? -8.359 -23.391 -37.062 1 97.19 96 THR B CA 1
ATOM 4543 C C . THR B 1 96 ? -9.258 -24.531 -36.594 1 97.19 96 THR B C 1
ATOM 4545 O O . THR B 1 96 ? -9.156 -25.656 -37.062 1 97.19 96 THR B O 1
ATOM 4548 N N . ALA B 1 97 ? -10.016 -24.25 -35.594 1 97 97 ALA B N 1
ATOM 4549 C CA . ALA B 1 97 ? -10.953 -25.219 -35.062 1 97 97 ALA B CA 1
ATOM 4550 C C . ALA B 1 97 ? -12.094 -24.531 -34.312 1 97 97 ALA B C 1
ATOM 4552 O O . ALA B 1 97 ? -11.961 -23.375 -33.875 1 97 97 ALA B O 1
ATOM 4553 N N . GLU B 1 98 ? -13.141 -25.172 -34.25 1 96.75 98 GLU B N 1
ATOM 4554 C CA . GLU B 1 98 ? -14.234 -24.672 -33.406 1 96.75 98 GLU B CA 1
ATOM 4555 C C . GLU B 1 98 ? -14.281 -25.406 -32.062 1 96.75 98 GLU B C 1
ATOM 4557 O O . GLU B 1 98 ? -14.594 -26.594 -32 1 96.75 98 GLU B O 1
ATOM 4562 N N . VAL B 1 99 ? -13.859 -24.703 -31.047 1 96 99 VAL B N 1
ATOM 4563 C CA . VAL B 1 99 ? -13.852 -25.266 -29.688 1 96 99 VAL B CA 1
ATOM 4564 C C . VAL B 1 99 ? -14.68 -24.375 -28.766 1 96 99 VAL B C 1
ATOM 4566 O O . VAL B 1 99 ? -14.164 -23.422 -28.188 1 96 99 VAL B O 1
ATOM 4569 N N . ARG B 1 100 ? -15.945 -24.703 -28.453 1 92.12 100 ARG B N 1
ATOM 4570 C CA . ARG B 1 100 ? -16.891 -23.859 -27.734 1 92.12 100 ARG B CA 1
ATOM 4571 C C . ARG B 1 100 ? -16.609 -23.875 -26.234 1 92.12 100 ARG B C 1
ATOM 4573 O O . ARG B 1 100 ? -17.031 -22.969 -25.516 1 92.12 100 ARG B O 1
ATOM 4580 N N . SER B 1 101 ? -15.859 -24.781 -25.766 1 93.56 101 SER B N 1
ATOM 4581 C CA . SER B 1 101 ? -15.656 -24.969 -24.328 1 93.56 101 SER B CA 1
ATOM 4582 C C . SER B 1 101 ? -14.469 -24.141 -23.828 1 93.56 101 SER B C 1
ATOM 4584 O O . SER B 1 101 ? -14.219 -24.062 -22.625 1 93.56 101 SER B O 1
ATOM 4586 N N . CYS B 1 102 ? -13.703 -23.547 -24.672 1 97.06 102 CYS B N 1
ATOM 4587 C CA . CYS B 1 102 ? -12.523 -22.781 -24.312 1 97.06 102 CYS B CA 1
ATOM 4588 C C . CYS B 1 102 ? -12.742 -21.297 -24.594 1 97.06 102 CYS B C 1
ATOM 4590 O O . CYS B 1 102 ? -13.664 -20.922 -25.312 1 97.06 102 CYS B O 1
ATOM 4592 N N . SER B 1 103 ? -11.938 -20.438 -23.938 1 95.88 103 SER B N 1
ATOM 4593 C CA . SER B 1 103 ? -11.992 -19 -24.219 1 95.88 103 SER B CA 1
ATOM 4594 C C . SER B 1 103 ? -11.562 -18.719 -25.656 1 95.88 103 SER B C 1
ATOM 4596 O O . SER B 1 103 ? -12.109 -17.812 -26.297 1 95.88 103 SER B O 1
ATOM 4598 N N . ILE B 1 104 ? -10.484 -19.406 -26.125 1 97.12 104 ILE B N 1
ATOM 4599 C CA . ILE B 1 104 ? -10.164 -19.375 -27.547 1 97.12 104 ILE B CA 1
ATOM 4600 C C . ILE B 1 104 ? -11.031 -20.375 -28.297 1 97.12 104 ILE B C 1
ATOM 4602 O O . ILE B 1 104 ? -10.82 -21.594 -28.188 1 97.12 104 ILE B O 1
ATOM 4606 N N . GLN B 1 105 ? -11.914 -19.891 -29.094 1 97.69 105 GLN B N 1
ATOM 4607 C CA . GLN B 1 105 ? -12.953 -20.781 -29.625 1 97.69 105 GLN B CA 1
ATOM 4608 C C . GLN B 1 105 ? -12.703 -21.094 -31.094 1 97.69 105 GLN B C 1
ATOM 4610 O O . GLN B 1 105 ? -13.32 -22.016 -31.656 1 97.69 105 GLN B O 1
ATOM 4615 N N . ASP B 1 106 ? -11.797 -20.406 -31.688 1 97.81 106 ASP B N 1
ATOM 4616 C CA . ASP B 1 106 ? -11.664 -20.562 -33.156 1 97.81 106 ASP B CA 1
ATOM 4617 C C . ASP B 1 106 ? -10.32 -21.188 -33.5 1 97.81 106 ASP B C 1
ATOM 4619 O O . ASP B 1 106 ? -9.93 -21.188 -34.688 1 97.81 106 ASP B O 1
ATOM 4623 N N . ALA B 1 107 ? -9.609 -21.672 -32.531 1 98.12 107 ALA B N 1
ATOM 4624 C CA . ALA B 1 107 ? -8.305 -22.266 -32.812 1 98.12 107 ALA B CA 1
ATOM 4625 C C . ALA B 1 107 ? -7.977 -23.375 -31.812 1 98.12 107 ALA B C 1
ATOM 4627 O O . ALA B 1 107 ? -8.555 -23.422 -30.719 1 98.12 107 ALA B O 1
ATOM 4628 N N . GLU B 1 108 ? -7.145 -24.203 -32.156 1 98.44 108 GLU B N 1
ATOM 4629 C CA . GLU B 1 108 ? -6.555 -25.219 -31.281 1 98.44 108 GLU B CA 1
ATOM 4630 C C . GLU B 1 108 ? -5.094 -25.469 -31.641 1 98.44 108 GLU B C 1
ATOM 4632 O O . GLU B 1 108 ? -4.594 -24.938 -32.625 1 98.44 108 GLU B O 1
ATOM 4637 N N . LEU B 1 109 ? -4.383 -26.141 -30.797 1 98.5 109 LEU B N 1
ATOM 4638 C CA . LEU B 1 109 ? -2.982 -26.484 -31.031 1 98.5 109 LEU B CA 1
ATOM 4639 C C . LEU B 1 109 ? -2.824 -27.969 -31.359 1 98.5 109 LEU B C 1
ATOM 4641 O O . LEU B 1 109 ? -3.348 -28.812 -30.641 1 98.5 109 LEU B O 1
ATOM 4645 N N . VAL B 1 110 ? -2.15 -28.234 -32.406 1 98.12 110 VAL B N 1
ATOM 4646 C CA . VAL B 1 110 ? -1.74 -29.609 -32.688 1 98.12 110 VAL B CA 1
ATOM 4647 C C . VAL B 1 110 ? -0.396 -29.891 -32.031 1 98.12 110 VAL B C 1
ATOM 4649 O O . VAL B 1 110 ? 0.631 -29.328 -32.406 1 98.12 110 VAL B O 1
ATOM 4652 N N . ILE B 1 111 ? -0.383 -30.812 -31.109 1 97.88 111 ILE B N 1
ATOM 4653 C CA . ILE B 1 111 ? 0.754 -31.031 -30.219 1 97.88 111 ILE B CA 1
ATOM 4654 C C . ILE B 1 111 ? 1.902 -31.672 -31 1 97.88 111 ILE B C 1
ATOM 4656 O O . ILE B 1 111 ? 1.706 -32.656 -31.703 1 97.88 111 ILE B O 1
ATOM 4660 N N . THR B 1 112 ? 3.047 -31.125 -30.844 1 96.25 112 THR B N 1
ATOM 4661 C CA . THR B 1 112 ? 4.246 -31.719 -31.422 1 96.25 112 THR B CA 1
ATOM 4662 C C . THR B 1 112 ? 5.211 -32.156 -30.312 1 96.25 112 THR B C 1
ATOM 4664 O O . THR B 1 112 ? 5.891 -33.188 -30.453 1 96.25 112 THR B O 1
ATOM 4667 N N . ARG B 1 113 ? 5.324 -31.375 -29.281 1 96.56 113 ARG B N 1
ATOM 4668 C CA . ARG B 1 113 ? 6.156 -31.688 -28.125 1 96.56 113 ARG B CA 1
ATOM 4669 C C . ARG B 1 113 ? 5.48 -31.234 -26.828 1 96.56 113 ARG B C 1
ATOM 4671 O O . ARG B 1 113 ? 4.734 -30.266 -26.828 1 96.56 113 ARG B O 1
ATOM 4678 N N . ILE B 1 114 ? 5.773 -31.938 -25.75 1 96.94 114 ILE B N 1
ATOM 4679 C CA . ILE B 1 114 ? 5.191 -31.594 -24.469 1 96.94 114 ILE B CA 1
ATOM 4680 C C . ILE B 1 114 ? 6.148 -32 -23.344 1 96.94 114 ILE B C 1
ATOM 4682 O O . ILE B 1 114 ? 6.773 -33.062 -23.406 1 96.94 114 ILE B O 1
ATOM 4686 N N . HIS B 1 115 ? 6.34 -31.109 -22.375 1 95.19 115 HIS B N 1
ATOM 4687 C CA . HIS B 1 115 ? 7.172 -31.359 -21.203 1 95.19 115 HIS B CA 1
ATOM 4688 C C . HIS B 1 115 ? 6.449 -30.969 -19.922 1 95.19 115 HIS B C 1
ATOM 4690 O O . HIS B 1 115 ? 5.77 -29.938 -19.875 1 95.19 115 HIS B O 1
ATOM 4696 N N . SER B 1 116 ? 6.551 -31.797 -18.953 1 95.62 116 SER B N 1
ATOM 4697 C CA . SER B 1 116 ? 6.059 -31.406 -17.641 1 95.62 116 SER B CA 1
ATOM 4698 C C . SER B 1 116 ? 7.023 -30.438 -16.969 1 95.62 116 SER B C 1
ATOM 4700 O O . SER B 1 116 ? 8.234 -30.688 -16.922 1 95.62 116 SER B O 1
ATOM 4702 N N . VAL B 1 117 ? 6.566 -29.328 -16.5 1 95 117 VAL B N 1
ATOM 4703 C CA . VAL B 1 117 ? 7.359 -28.344 -15.781 1 95 117 VAL B CA 1
ATOM 4704 C C . VAL B 1 117 ? 7.211 -28.547 -14.273 1 95 117 VAL B C 1
ATOM 4706 O O . VAL B 1 117 ? 8.195 -28.484 -13.531 1 95 117 VAL B O 1
ATOM 4709 N N . SER B 1 118 ? 6.027 -28.703 -13.805 1 95.75 118 SER B N 1
ATOM 4710 C CA . SER B 1 118 ? 5.652 -28.953 -12.414 1 95.75 118 SER B CA 1
ATOM 4711 C C . SER B 1 118 ? 4.414 -29.844 -12.328 1 95.75 118 SER B C 1
ATOM 4713 O O . SER B 1 118 ? 3.334 -29.453 -12.781 1 95.75 118 SER B O 1
ATOM 4715 N N . ASN B 1 119 ? 4.574 -30.984 -11.703 1 95.94 119 ASN B N 1
ATOM 4716 C CA . ASN B 1 119 ? 3.479 -31.938 -11.602 1 95.94 119 ASN B CA 1
ATOM 4717 C C . ASN B 1 119 ? 2.6 -31.672 -10.391 1 95.94 119 ASN B C 1
ATOM 4719 O O . ASN B 1 119 ? 3.104 -31.344 -9.312 1 95.94 119 ASN B O 1
ATOM 4723 N N . ALA B 1 120 ? 1.321 -31.75 -10.617 1 97.75 120 ALA B N 1
ATOM 4724 C CA . ALA B 1 120 ? 0.373 -31.703 -9.508 1 97.75 120 ALA B CA 1
ATOM 4725 C C . ALA B 1 120 ? 0.019 -33.094 -9.016 1 97.75 120 ALA B C 1
ATOM 4727 O O . ALA B 1 120 ? 0.027 -34.062 -9.797 1 97.75 120 ALA B O 1
ATOM 4728 N N . ASP B 1 121 ? -0.324 -33.156 -7.762 1 97 121 ASP B N 1
ATOM 4729 C CA . ASP B 1 121 ? -0.81 -34.406 -7.215 1 97 121 ASP B CA 1
ATOM 4730 C C . ASP B 1 121 ? -2.053 -34.906 -7.961 1 97 121 ASP B C 1
ATOM 4732 O O . ASP B 1 121 ? -2.9 -34.094 -8.352 1 97 121 ASP B O 1
ATOM 4736 N N . ALA B 1 122 ? -2.115 -36.188 -8.062 1 95.31 122 ALA B N 1
ATOM 4737 C CA . ALA B 1 122 ? -3.256 -36.781 -8.758 1 95.31 122 ALA B CA 1
ATOM 4738 C C . ALA B 1 122 ? -4.551 -36.531 -7.992 1 95.31 122 ALA B C 1
ATOM 4740 O O . ALA B 1 122 ? -5.617 -36.375 -8.594 1 95.31 122 ALA B O 1
ATOM 4741 N N . MET B 1 123 ? -4.383 -36.531 -6.707 1 95.81 123 MET B N 1
ATOM 4742 C CA . MET B 1 123 ? -5.535 -36.281 -5.848 1 95.81 123 MET B CA 1
ATOM 4743 C C . MET B 1 123 ? -5.445 -34.875 -5.238 1 95.81 123 MET B C 1
ATOM 4745 O O . MET B 1 123 ? -4.531 -34.594 -4.461 1 95.81 123 MET B O 1
ATOM 4749 N N . LEU B 1 124 ? -6.363 -34.094 -5.594 1 97.31 124 LEU B N 1
ATOM 4750 C CA . LEU B 1 124 ? -6.445 -32.719 -5.074 1 97.31 124 LEU B CA 1
ATOM 4751 C C . LEU B 1 124 ? -7.551 -32.594 -4.027 1 97.31 124 LEU B C 1
ATOM 4753 O O . LEU B 1 124 ? -8.469 -33.438 -3.994 1 97.31 124 LEU B O 1
ATOM 4757 N N . PRO B 1 125 ? -7.453 -31.594 -3.156 1 97.12 125 PRO B N 1
ATOM 4758 C CA . PRO B 1 125 ? -8.508 -31.422 -2.156 1 97.12 125 PRO B CA 1
ATOM 4759 C C . PRO B 1 125 ? -9.891 -31.234 -2.781 1 97.12 125 PRO B C 1
ATOM 4761 O O . PRO B 1 125 ? -10.898 -31.641 -2.199 1 97.12 125 PRO B O 1
ATOM 4764 N N . PHE B 1 126 ? -9.992 -30.625 -3.863 1 97.81 126 PHE B N 1
ATOM 4765 C CA . PHE B 1 126 ? -11.18 -30.484 -4.691 1 97.81 126 PHE B CA 1
ATOM 4766 C C . PHE B 1 126 ? -10.805 -30.078 -6.113 1 97.81 126 PHE B C 1
ATOM 4768 O O . PHE B 1 126 ? -9.664 -29.703 -6.375 1 97.81 126 PHE B O 1
ATOM 4775 N N . LEU B 1 127 ? -11.711 -30.234 -7.004 1 96.75 127 LEU B N 1
ATOM 4776 C CA . LEU B 1 127 ? -11.461 -29.844 -8.383 1 96.75 127 LEU B CA 1
ATOM 4777 C C . LEU B 1 127 ? -11.734 -28.359 -8.586 1 96.75 127 LEU B C 1
ATOM 4779 O O . LEU B 1 127 ? -12.711 -27.828 -8.055 1 96.75 127 LEU B O 1
ATOM 4783 N N . VAL B 1 128 ? -10.898 -27.688 -9.336 1 97 128 VAL B N 1
ATOM 4784 C CA . VAL B 1 128 ? -11.07 -26.266 -9.633 1 97 128 VAL B CA 1
ATOM 4785 C C . VAL B 1 128 ? -12.383 -26.047 -10.375 1 97 128 VAL B C 1
ATOM 4787 O O . VAL B 1 128 ? -13.062 -25.031 -10.164 1 97 128 VAL B O 1
ATOM 4790 N N . GLU B 1 129 ? -12.758 -27.016 -11.203 1 94.88 129 GLU B N 1
ATOM 4791 C CA . GLU B 1 129 ? -14.023 -26.938 -11.93 1 94.88 129 GLU B CA 1
ATOM 4792 C C . GLU B 1 129 ? -15.211 -26.859 -10.969 1 94.88 129 GLU B C 1
ATOM 4794 O O . GLU B 1 129 ? -16.188 -26.156 -11.242 1 94.88 129 GLU B O 1
ATOM 4799 N N . ASP B 1 130 ? -15.117 -27.625 -9.906 1 96.75 130 ASP B N 1
ATOM 4800 C CA . ASP B 1 130 ? -16.172 -27.609 -8.906 1 96.75 130 ASP B CA 1
ATOM 4801 C C . ASP B 1 130 ? -16.234 -26.25 -8.195 1 96.75 130 ASP B C 1
ATOM 4803 O O . ASP B 1 130 ? -17.312 -25.75 -7.906 1 96.75 130 ASP B O 1
ATOM 4807 N N . ALA B 1 131 ? -15.086 -25.703 -7.938 1 97.06 131 ALA B N 1
ATOM 4808 C CA . ALA B 1 131 ? -15 -24.406 -7.273 1 97.06 131 ALA B CA 1
ATOM 4809 C C . ALA B 1 131 ? -15.508 -23.281 -8.18 1 97.06 131 ALA B C 1
ATOM 4811 O O . ALA B 1 131 ? -15.922 -22.234 -7.703 1 97.06 131 ALA B O 1
ATOM 4812 N N . ALA B 1 132 ? -15.531 -23.578 -9.461 1 96.62 132 ALA B N 1
ATOM 4813 C CA . ALA B 1 132 ? -15.875 -22.547 -10.438 1 96.62 132 ALA B CA 1
ATOM 4814 C C . ALA B 1 132 ? -17.375 -22.531 -10.711 1 96.62 132 ALA B C 1
ATOM 4816 O O . ALA B 1 132 ? -17.875 -21.609 -11.352 1 96.62 132 ALA B O 1
ATOM 4817 N N . ARG B 1 133 ? -18.094 -23.5 -10.258 1 96 133 ARG B N 1
ATOM 4818 C CA . ARG B 1 133 ? -19.531 -23.594 -10.531 1 96 133 ARG B CA 1
ATOM 4819 C C . ARG B 1 133 ? -20.312 -22.609 -9.688 1 96 133 ARG B C 1
ATOM 4821 O O . ARG B 1 133 ? -20 -22.375 -8.523 1 96 133 ARG B O 1
ATOM 4828 N N . SER B 1 134 ? -21.328 -22.078 -10.273 1 95.31 134 SER B N 1
ATOM 4829 C CA . SER B 1 134 ? -22.219 -21.188 -9.531 1 95.31 134 SER B CA 1
ATOM 4830 C C . SER B 1 134 ? -23.141 -21.969 -8.609 1 95.31 134 SER B C 1
ATOM 4832 O O . SER B 1 134 ? -23.375 -23.156 -8.828 1 95.31 134 SER B O 1
ATOM 4834 N N . GLU B 1 135 ? -23.609 -21.25 -7.625 1 92.81 135 GLU B N 1
ATOM 4835 C CA . GLU B 1 135 ? -24.578 -21.891 -6.738 1 92.81 135 GLU B CA 1
ATOM 4836 C C . GLU B 1 135 ? -25.812 -22.359 -7.512 1 92.81 135 GLU B C 1
ATOM 4838 O O . GLU B 1 135 ? -26.375 -23.422 -7.207 1 92.81 135 GLU B O 1
ATOM 4843 N N . LYS B 1 136 ? -26.234 -21.625 -8.445 1 93.19 136 LYS B N 1
ATOM 4844 C CA . LYS B 1 136 ? -27.391 -21.969 -9.281 1 93.19 136 LYS B CA 1
ATOM 4845 C C . LYS B 1 136 ? -27.141 -23.281 -10.023 1 93.19 136 LYS B C 1
ATOM 4847 O O . LYS B 1 136 ? -28.016 -24.156 -10.055 1 93.19 136 LYS B O 1
ATOM 4852 N N . GLU B 1 137 ? -25.953 -23.422 -10.625 1 94.12 137 GLU B N 1
ATOM 4853 C CA . GLU B 1 137 ? -25.609 -24.641 -11.344 1 94.12 137 GLU B CA 1
ATOM 4854 C C . GLU B 1 137 ? -25.594 -25.844 -10.414 1 94.12 137 GLU B C 1
ATOM 4856 O O . GLU B 1 137 ? -26.078 -26.922 -10.781 1 94.12 137 GLU B O 1
ATOM 4861 N N . VAL B 1 138 ? -25.047 -25.656 -9.234 1 95.19 138 VAL B N 1
ATOM 4862 C CA . VAL B 1 138 ? -24.969 -26.734 -8.258 1 95.19 138 VAL B CA 1
ATOM 4863 C C . VAL B 1 138 ? -26.375 -27.141 -7.816 1 95.19 138 VAL B C 1
ATOM 4865 O O . VAL B 1 138 ? -26.688 -28.328 -7.766 1 95.19 138 VAL B O 1
ATOM 4868 N N . GLU B 1 139 ? -27.203 -26.172 -7.551 1 94.69 139 GLU B N 1
ATOM 4869 C CA . GLU B 1 139 ? -28.578 -26.438 -7.117 1 94.69 139 GLU B CA 1
ATOM 4870 C C . GLU B 1 139 ? -29.359 -27.172 -8.203 1 94.69 139 GLU B C 1
ATOM 4872 O O . GLU B 1 139 ? -30.078 -28.141 -7.914 1 94.69 139 GLU B O 1
ATOM 4877 N N . GLU B 1 140 ? -29.219 -26.75 -9.367 1 95.19 140 GLU B N 1
ATOM 4878 C CA . GLU B 1 140 ? -29.922 -27.344 -10.492 1 95.19 140 GLU B CA 1
ATOM 4879 C C . GLU B 1 140 ? -29.469 -28.781 -10.727 1 95.19 140 GLU B C 1
ATOM 4881 O O . GLU B 1 140 ? -30.266 -29.625 -11.148 1 95.19 140 GLU B O 1
ATOM 4886 N N . SER B 1 141 ? -28.234 -28.984 -10.453 1 94.69 141 SER B N 1
ATOM 4887 C CA . SER B 1 141 ? -27.688 -30.312 -10.688 1 94.69 141 SER B CA 1
ATOM 4888 C C . SER B 1 141 ? -28.188 -31.312 -9.656 1 94.69 141 SER B C 1
ATOM 4890 O O . SER B 1 141 ? -28.156 -32.531 -9.883 1 94.69 141 SER B O 1
ATOM 4892 N N . GLN B 1 142 ? -28.672 -30.781 -8.492 1 92.81 142 GLN B N 1
ATOM 4893 C CA . GLN B 1 142 ? -29.078 -31.656 -7.395 1 92.81 142 GLN B CA 1
ATOM 4894 C C . GLN B 1 142 ? -30.281 -32.5 -7.789 1 92.81 142 GLN B C 1
ATOM 4896 O O . GLN B 1 142 ? -30.516 -33.562 -7.223 1 92.81 142 GLN B O 1
ATOM 4901 N N . GLU B 1 143 ? -31.016 -32.188 -8.742 1 93.38 143 GLU B N 1
ATOM 4902 C CA . GLU B 1 143 ? -32.219 -32.875 -9.203 1 93.38 143 GLU B CA 1
ATOM 4903 C C . GLU B 1 143 ? -31.891 -33.844 -10.336 1 93.38 143 GLU B C 1
ATOM 4905 O O . GLU B 1 143 ? -32.75 -34.562 -10.812 1 93.38 143 GLU B O 1
ATOM 4910 N N . THR B 1 144 ? -30.656 -33.812 -10.68 1 93.56 144 THR B N 1
ATOM 4911 C CA . THR B 1 144 ? -30.25 -34.688 -11.773 1 93.56 144 THR B CA 1
ATOM 4912 C C . THR B 1 144 ? -29.625 -35.969 -11.227 1 93.56 144 THR B C 1
ATOM 4914 O O . THR B 1 144 ? -29.422 -36.125 -10.016 1 93.56 144 THR B O 1
ATOM 4917 N N . ASP B 1 145 ? -29.25 -36.969 -12.125 1 93.31 145 ASP B N 1
ATOM 4918 C CA . ASP B 1 145 ? -28.656 -38.25 -11.758 1 93.31 145 ASP B CA 1
ATOM 4919 C C . ASP B 1 145 ? -27.188 -38.062 -11.398 1 93.31 145 ASP B C 1
ATOM 4921 O O . ASP B 1 145 ? -26.578 -38.969 -10.82 1 93.31 145 ASP B O 1
ATOM 4925 N N . ARG B 1 146 ? -26.625 -36.906 -11.711 1 91.19 146 ARG B N 1
ATOM 4926 C CA . ARG B 1 146 ? -25.219 -36.625 -11.43 1 91.19 146 ARG B CA 1
ATOM 4927 C C . ARG B 1 146 ? -25.047 -35.281 -10.75 1 91.19 146 ARG B C 1
ATOM 4929 O O . ARG B 1 146 ? -24.5 -34.344 -11.344 1 91.19 146 ARG B O 1
ATOM 4936 N N . PRO B 1 147 ? -25.359 -35.188 -9.484 1 94.06 147 PRO B N 1
ATOM 4937 C CA . PRO B 1 147 ? -25.266 -33.906 -8.789 1 94.06 147 PRO B CA 1
ATOM 4938 C C . PRO B 1 147 ? -23.828 -33.438 -8.609 1 94.06 147 PRO B C 1
ATOM 4940 O O . PRO B 1 147 ? -22.938 -34.25 -8.352 1 94.06 147 PRO B O 1
ATOM 4943 N N . PHE B 1 148 ? -23.641 -32.188 -8.836 1 94.06 148 PHE B N 1
ATOM 4944 C CA . PHE B 1 148 ? -22.344 -31.578 -8.578 1 94.06 148 PHE B CA 1
ATOM 4945 C C . PHE B 1 148 ? -22.109 -31.438 -7.078 1 94.06 148 PHE B C 1
ATOM 4947 O O . PHE B 1 148 ? -23.031 -31.125 -6.324 1 94.06 148 PHE B O 1
ATOM 4954 N N . PRO B 1 149 ? -20.922 -31.641 -6.609 1 93.25 149 PRO B N 1
ATOM 4955 C CA . PRO B 1 149 ? -20.625 -31.453 -5.188 1 93.25 149 PRO B CA 1
ATOM 4956 C C . PRO B 1 149 ? -20.641 -29.984 -4.781 1 93.25 149 PRO B C 1
ATOM 4958 O O . PRO B 1 149 ? -20.203 -29.125 -5.547 1 93.25 149 PRO B O 1
ATOM 4961 N N . ARG B 1 150 ? -21.172 -29.734 -3.609 1 92.12 150 ARG B N 1
ATOM 4962 C CA . ARG B 1 150 ? -21.078 -28.406 -3.002 1 92.12 150 ARG B CA 1
ATOM 4963 C C . ARG B 1 150 ? -19.828 -28.281 -2.141 1 92.12 150 ARG B C 1
ATOM 4965 O O . ARG B 1 150 ? -19.672 -29.016 -1.159 1 92.12 150 ARG B O 1
ATOM 4972 N N . LEU B 1 151 ? -18.953 -27.391 -2.51 1 95.75 151 LEU B N 1
ATOM 4973 C CA . LEU B 1 151 ? -17.719 -27.219 -1.747 1 95.75 151 LEU B CA 1
ATOM 4974 C C . LEU B 1 151 ? -17.953 -26.266 -0.574 1 95.75 151 LEU B C 1
ATOM 4976 O O . LEU B 1 151 ? -18.391 -25.141 -0.763 1 95.75 151 LEU B O 1
ATOM 4980 N N . GLY B 1 152 ? -17.641 -26.688 0.606 1 94.56 152 GLY B N 1
ATOM 4981 C CA . GLY B 1 152 ? -17.766 -25.844 1.784 1 94.56 152 GLY B CA 1
ATOM 4982 C C . GLY B 1 152 ? -16.734 -24.719 1.816 1 94.56 152 GLY B C 1
ATOM 4983 O O . GLY B 1 152 ? -15.633 -24.859 1.287 1 94.56 152 GLY B O 1
ATOM 4984 N N . GLN B 1 153 ? -17.094 -23.672 2.455 1 93.44 153 GLN B N 1
ATOM 4985 C CA . GLN B 1 153 ? -16.234 -22.5 2.551 1 93.44 153 GLN B CA 1
ATOM 4986 C C . GLN B 1 153 ? -14.906 -22.844 3.232 1 93.44 153 GLN B C 1
ATOM 4988 O O . GLN B 1 153 ? -13.844 -22.391 2.809 1 93.44 153 GLN B O 1
ATOM 4993 N N . GLU B 1 154 ? -14.945 -23.609 4.293 1 95.38 154 GLU B N 1
ATOM 4994 C CA . GLU B 1 154 ? -13.742 -23.922 5.055 1 95.38 154 GLU B CA 1
ATOM 4995 C C . GLU B 1 154 ? -12.742 -24.703 4.207 1 95.38 154 GLU B C 1
ATOM 4997 O O . GLU B 1 154 ? -11.547 -24.438 4.246 1 95.38 154 GLU B O 1
ATOM 5002 N N . LEU B 1 155 ? -13.281 -25.688 3.457 1 97.19 155 LEU B N 1
ATOM 5003 C CA . LEU B 1 155 ? -12.422 -26.469 2.574 1 97.19 155 LEU B CA 1
ATOM 5004 C C . LEU B 1 155 ? -11.734 -25.562 1.553 1 97.19 155 LEU B C 1
ATOM 5006 O O . LEU B 1 155 ? -10.539 -25.734 1.282 1 97.19 155 LEU B O 1
ATOM 5010 N N . ARG B 1 156 ? -12.484 -24.641 1.015 1 97.69 156 ARG B N 1
ATOM 5011 C CA . ARG B 1 156 ? -11.961 -23.719 0.016 1 97.69 156 ARG B CA 1
ATOM 5012 C C . ARG B 1 156 ? -10.914 -22.797 0.624 1 97.69 156 ARG B C 1
ATOM 5014 O O . ARG B 1 156 ? -9.836 -22.609 0.055 1 97.69 156 ARG B O 1
ATOM 5021 N N . LEU B 1 157 ? -11.203 -22.266 1.813 1 97.31 157 LEU B N 1
ATOM 5022 C CA . LEU B 1 157 ? -10.297 -21.328 2.457 1 97.31 157 LEU B CA 1
ATOM 5023 C C . LEU B 1 157 ? -9.031 -22.031 2.943 1 97.31 157 LEU B C 1
ATOM 5025 O O . LEU B 1 157 ? -7.945 -21.453 2.934 1 97.31 157 LEU B O 1
ATOM 5029 N N . ASP B 1 158 ? -9.148 -23.328 3.326 1 97.19 158 ASP B N 1
ATOM 5030 C CA . ASP B 1 158 ? -8 -24.109 3.764 1 97.19 158 ASP B CA 1
ATOM 5031 C C . ASP B 1 158 ? -7.059 -24.391 2.598 1 97.19 158 ASP B C 1
ATOM 5033 O O . ASP B 1 158 ? -5.871 -24.656 2.801 1 97.19 158 ASP B O 1
ATOM 5037 N N . ASN B 1 159 ? -7.629 -24.422 1.423 1 98.19 159 ASN B N 1
ATOM 5038 C CA . ASN B 1 159 ? -6.883 -24.625 0.186 1 98.19 159 ASN B CA 1
ATOM 5039 C C . ASN B 1 159 ? -7.035 -23.438 -0.765 1 98.19 159 ASN B C 1
ATOM 5041 O O . ASN B 1 159 ? -7.316 -23.625 -1.95 1 98.19 159 ASN B O 1
ATOM 5045 N N . ARG B 1 160 ? -6.812 -22.281 -0.146 1 98.5 160 ARG B N 1
ATOM 5046 C CA . ARG B 1 160 ? -7.152 -21.031 -0.803 1 98.5 160 ARG B CA 1
ATOM 5047 C C . ARG B 1 160 ? -6.367 -20.859 -2.1 1 98.5 160 ARG B C 1
ATOM 5049 O O . ARG B 1 160 ? -6.875 -20.297 -3.068 1 98.5 160 ARG B O 1
ATOM 5056 N N . TRP B 1 161 ? -5.125 -21.406 -2.23 1 98.25 161 TRP B N 1
ATOM 5057 C CA . TRP B 1 161 ? -4.344 -21.312 -3.459 1 98.25 161 TRP B CA 1
ATOM 5058 C C . TRP B 1 161 ? -5.051 -22.016 -4.613 1 98.25 161 TRP B C 1
ATOM 5060 O O . TRP B 1 161 ? -4.988 -21.562 -5.758 1 98.25 161 TRP B O 1
ATOM 5070 N N . LEU B 1 162 ? -5.734 -23.094 -4.301 1 98.19 162 LEU B N 1
ATOM 5071 C CA . LEU B 1 162 ? -6.5 -23.828 -5.305 1 98.19 162 LEU B CA 1
ATOM 5072 C C . LEU B 1 162 ? -7.809 -23.109 -5.621 1 98.19 162 LEU B C 1
ATOM 5074 O O . LEU B 1 162 ? -8.203 -23.016 -6.785 1 98.19 162 LEU B O 1
ATOM 5078 N N . ASP B 1 163 ? -8.453 -22.625 -4.57 1 98.5 163 ASP B N 1
ATOM 5079 C CA . ASP B 1 163 ? -9.711 -21.891 -4.73 1 98.5 163 ASP B CA 1
ATOM 5080 C C . ASP B 1 163 ? -9.516 -20.656 -5.621 1 98.5 163 ASP B C 1
ATOM 5082 O O . ASP B 1 163 ? -10.406 -20.312 -6.395 1 98.5 163 ASP B O 1
ATOM 5086 N N . LEU B 1 164 ? -8.43 -20.031 -5.523 1 98.56 164 LEU B N 1
ATOM 5087 C CA . LEU B 1 164 ? -8.148 -18.781 -6.242 1 98.56 164 LEU B CA 1
ATOM 5088 C C . LEU B 1 164 ? -7.852 -19.062 -7.711 1 98.56 164 LEU B C 1
ATOM 5090 O O . LEU B 1 164 ? -7.777 -18.141 -8.523 1 98.56 164 LEU B O 1
ATOM 5094 N N . ARG B 1 165 ? -7.699 -20.328 -8.07 1 98.44 165 ARG B N 1
ATOM 5095 C CA . ARG B 1 165 ? -7.52 -20.672 -9.477 1 98.44 165 ARG B CA 1
ATOM 5096 C C . ARG B 1 165 ? -8.844 -20.594 -10.234 1 98.44 165 ARG B C 1
ATOM 5098 O O . ARG B 1 165 ? -8.859 -20.516 -11.461 1 98.44 165 ARG B O 1
ATOM 5105 N N . ALA B 1 166 ? -9.969 -20.797 -9.445 1 97.94 166 ALA B N 1
ATOM 5106 C CA . ALA B 1 166 ? -11.258 -20.609 -10.109 1 97.94 166 ALA B CA 1
ATOM 5107 C C . ALA B 1 166 ? -11.336 -19.25 -10.781 1 97.94 166 ALA B C 1
ATOM 5109 O O . ALA B 1 166 ? -10.977 -18.219 -10.18 1 97.94 166 ALA B O 1
ATOM 5110 N N . PRO B 1 167 ? -11.82 -19.219 -11.984 1 98 167 PRO B N 1
ATOM 5111 C CA . PRO B 1 167 ? -11.781 -17.969 -12.766 1 98 167 PRO B CA 1
ATOM 5112 C C . PRO B 1 167 ? -12.391 -16.781 -12.031 1 98 167 PRO B C 1
ATOM 5114 O O . PRO B 1 167 ? -11.758 -15.727 -11.93 1 98 167 PRO B O 1
ATOM 5117 N N . ALA B 1 168 ? -13.562 -16.922 -11.469 1 98.31 168 ALA B N 1
ATOM 5118 C CA . ALA B 1 168 ? -14.227 -15.82 -10.773 1 98.31 168 ALA B CA 1
ATOM 5119 C C . ALA B 1 168 ? -13.414 -15.359 -9.57 1 98.31 168 ALA B C 1
ATOM 5121 O O . ALA B 1 168 ? -13.266 -14.164 -9.336 1 98.31 168 ALA B O 1
ATOM 5122 N N . ASN B 1 169 ? -12.891 -16.312 -8.797 1 98.44 169 ASN B N 1
ATOM 5123 C CA . ASN B 1 169 ? -12.141 -15.984 -7.594 1 98.44 169 ASN B CA 1
ATOM 5124 C C . ASN B 1 169 ? -10.836 -15.266 -7.93 1 98.44 169 ASN B C 1
ATOM 5126 O O . ASN B 1 169 ? -10.414 -14.352 -7.211 1 98.44 169 ASN B O 1
ATOM 5130 N N . ASN B 1 170 ? -10.195 -15.742 -9 1 98.69 170 ASN B N 1
ATOM 5131 C CA . ASN B 1 170 ? -8.992 -15.07 -9.477 1 98.69 170 ASN B CA 1
ATOM 5132 C C . ASN B 1 170 ? -9.281 -13.641 -9.922 1 98.69 170 ASN B C 1
ATOM 5134 O O . ASN B 1 170 ? -8.547 -12.711 -9.578 1 98.69 170 ASN B O 1
ATOM 5138 N N . ALA B 1 171 ? -10.336 -13.484 -10.672 1 98.69 171 ALA B N 1
ATOM 5139 C CA . ALA B 1 171 ? -10.75 -12.172 -11.172 1 98.69 171 ALA B CA 1
ATOM 5140 C C . ALA B 1 171 ? -11.109 -11.234 -10.023 1 98.69 171 ALA B C 1
ATOM 5142 O O . ALA B 1 171 ? -10.875 -10.031 -10.102 1 98.69 171 ALA B O 1
ATOM 5143 N N . ILE B 1 172 ? -11.641 -11.758 -8.922 1 98.81 172 ILE B N 1
ATOM 5144 C CA . ILE B 1 172 ? -11.977 -10.953 -7.754 1 98.81 172 ILE B CA 1
ATOM 5145 C C . ILE B 1 172 ? -10.711 -10.305 -7.195 1 98.81 172 ILE B C 1
ATOM 5147 O O . ILE B 1 172 ? -10.719 -9.125 -6.824 1 98.81 172 ILE B O 1
ATOM 5151 N N . MET B 1 173 ? -9.555 -11.031 -7.148 1 98.75 173 MET B N 1
ATOM 5152 C CA . MET B 1 173 ? -8.297 -10.461 -6.68 1 98.75 173 MET B CA 1
ATOM 5153 C C . MET B 1 173 ? -7.812 -9.359 -7.617 1 98.75 173 MET B C 1
ATOM 5155 O O . MET B 1 173 ? -7.227 -8.375 -7.168 1 98.75 173 MET B O 1
ATOM 5159 N N . ARG B 1 174 ? -8.094 -9.547 -8.891 1 98.69 174 ARG B N 1
ATOM 5160 C CA . ARG B 1 174 ? -7.715 -8.523 -9.859 1 98.69 174 ARG B CA 1
ATOM 5161 C C . ARG B 1 174 ? -8.562 -7.266 -9.688 1 98.69 174 ARG B C 1
ATOM 5163 O O . ARG B 1 174 ? -8.07 -6.148 -9.836 1 98.69 174 ARG B O 1
ATOM 5170 N N . ILE B 1 175 ? -9.859 -7.465 -9.383 1 98.88 175 ILE B N 1
ATOM 5171 C CA . ILE B 1 175 ? -10.742 -6.328 -9.125 1 98.88 175 ILE B CA 1
ATOM 5172 C C . ILE B 1 175 ? -10.281 -5.605 -7.855 1 98.88 175 ILE B C 1
ATOM 5174 O O . ILE B 1 175 ? -10.336 -4.375 -7.785 1 98.88 175 ILE B O 1
ATOM 5178 N N . GLN B 1 176 ? -9.906 -6.367 -6.859 1 98.81 176 GLN B N 1
ATOM 5179 C CA . GLN B 1 176 ? -9.367 -5.762 -5.648 1 98.81 176 GLN B CA 1
ATOM 5180 C C . GLN B 1 176 ? -8.172 -4.863 -5.961 1 98.81 176 GLN B C 1
ATOM 5182 O O . GLN B 1 176 ? -8.086 -3.738 -5.465 1 98.81 176 GLN B O 1
ATOM 5187 N N . SER B 1 177 ? -7.258 -5.363 -6.766 1 98.81 177 SER B N 1
ATOM 5188 C CA . SER B 1 177 ? -6.113 -4.586 -7.227 1 98.81 177 SER B CA 1
ATOM 5189 C C . SER B 1 177 ? -6.562 -3.334 -7.973 1 98.81 177 SER B C 1
ATOM 5191 O O . SER B 1 177 ? -5.984 -2.258 -7.801 1 98.81 177 SER B O 1
ATOM 5193 N N . ALA B 1 178 ? -7.57 -3.512 -8.789 1 98.88 178 ALA B N 1
ATOM 5194 C CA . ALA B 1 178 ? -8.078 -2.41 -9.602 1 98.88 178 ALA B CA 1
ATOM 5195 C C . ALA B 1 178 ? -8.648 -1.297 -8.727 1 98.88 178 ALA B C 1
ATOM 5197 O O . ALA B 1 178 ? -8.43 -0.113 -8.992 1 98.88 178 ALA B O 1
ATOM 5198 N N . VAL B 1 179 ? -9.359 -1.666 -7.691 1 98.94 179 VAL B N 1
ATOM 5199 C CA . VAL B 1 179 ? -9.914 -0.68 -6.773 1 98.94 179 VAL B CA 1
ATOM 5200 C C . VAL B 1 179 ? -8.797 0.158 -6.168 1 98.94 179 VAL B C 1
ATOM 5202 O O . VAL B 1 179 ? -8.891 1.385 -6.098 1 98.94 179 VAL B O 1
ATOM 5205 N N . CYS B 1 180 ? -7.719 -0.465 -5.754 1 98.88 180 CYS B N 1
ATOM 5206 C CA . CYS B 1 180 ? -6.578 0.253 -5.199 1 98.88 180 CYS B CA 1
ATOM 5207 C C . CYS B 1 180 ? -5.977 1.201 -6.227 1 98.88 180 CYS B C 1
ATOM 5209 O O . CYS B 1 180 ? -5.641 2.342 -5.906 1 98.88 180 CYS B O 1
ATOM 5211 N N . GLN B 1 181 ? -5.801 0.673 -7.434 1 98.81 181 GLN B N 1
ATOM 5212 C CA . GLN B 1 181 ? -5.219 1.481 -8.5 1 98.81 181 GLN B CA 1
ATOM 5213 C C . GLN B 1 181 ? -6.07 2.713 -8.781 1 98.81 181 GLN B C 1
ATOM 5215 O O . GLN B 1 181 ? -5.547 3.822 -8.906 1 98.81 181 GLN B O 1
ATOM 5220 N N . LEU B 1 182 ? -7.348 2.533 -8.898 1 98.94 182 LEU B N 1
ATOM 5221 C CA . LEU B 1 182 ? -8.273 3.611 -9.227 1 98.94 182 LEU B CA 1
ATOM 5222 C C . LEU B 1 182 ? -8.406 4.59 -8.07 1 98.94 182 LEU B C 1
ATOM 5224 O O . LEU B 1 182 ? -8.531 5.801 -8.281 1 98.94 182 LEU B O 1
ATOM 5228 N N . PHE B 1 183 ? -8.391 4.062 -6.836 1 98.88 183 PHE B N 1
ATOM 5229 C CA . PHE B 1 183 ? -8.336 4.891 -5.637 1 98.88 183 PHE B CA 1
ATOM 5230 C C . PHE B 1 183 ? -7.156 5.852 -5.691 1 98.88 183 PHE B C 1
ATOM 5232 O O . PHE B 1 183 ? -7.324 7.062 -5.535 1 98.88 183 PHE B O 1
ATOM 5239 N N . ARG B 1 184 ? -6.004 5.355 -6.004 1 98.81 184 ARG B N 1
ATOM 5240 C CA . ARG B 1 184 ? -4.781 6.152 -6.062 1 98.81 184 ARG B CA 1
ATOM 5241 C C . ARG B 1 184 ? -4.832 7.145 -7.219 1 98.81 184 ARG B C 1
ATOM 5243 O O . ARG B 1 184 ? -4.434 8.297 -7.07 1 98.81 184 ARG B O 1
ATOM 5250 N N . GLU B 1 185 ? -5.289 6.625 -8.336 1 98.69 185 GLU B N 1
ATOM 5251 C CA . GLU B 1 185 ? -5.387 7.5 -9.5 1 98.69 185 GLU B CA 1
ATOM 5252 C C . GLU B 1 185 ? -6.207 8.75 -9.188 1 98.69 185 GLU B C 1
ATOM 5254 O O . GLU B 1 185 ? -5.789 9.867 -9.5 1 98.69 185 GLU B O 1
ATOM 5259 N N . SER B 1 186 ? -7.332 8.539 -8.578 1 98.88 186 SER B N 1
ATOM 5260 C CA . SER B 1 186 ? -8.219 9.648 -8.258 1 98.88 186 SER B CA 1
ATOM 5261 C C . SER B 1 186 ? -7.578 10.594 -7.25 1 98.88 186 SER B C 1
ATOM 5263 O O . SER B 1 186 ? -7.586 11.812 -7.434 1 98.88 186 SER B O 1
ATOM 5265 N N . LEU B 1 187 ? -7.016 10.055 -6.199 1 98.88 187 LEU B N 1
ATOM 5266 C CA . LEU B 1 187 ? -6.5 10.891 -5.125 1 98.88 187 LEU B CA 1
ATOM 5267 C C . LEU B 1 187 ? -5.219 11.602 -5.551 1 98.88 187 LEU B C 1
ATOM 5269 O O . LEU B 1 187 ? -4.988 12.75 -5.184 1 98.88 187 LEU B O 1
ATOM 5273 N N . TYR B 1 188 ? -4.355 10.93 -6.375 1 98.44 188 TYR B N 1
ATOM 5274 C CA . TYR B 1 188 ? -3.205 11.625 -6.949 1 98.44 188 TYR B CA 1
ATOM 5275 C C . TYR B 1 188 ? -3.65 12.82 -7.781 1 98.44 188 TYR B C 1
ATOM 5277 O O . TYR B 1 188 ? -3.066 13.898 -7.684 1 98.44 188 TYR B O 1
ATOM 5285 N N . SER B 1 189 ? -4.691 12.633 -8.562 1 98.38 189 SER B N 1
ATOM 5286 C CA . SER B 1 189 ? -5.184 13.695 -9.43 1 98.38 189 SER B CA 1
ATOM 5287 C C . SER B 1 189 ? -5.754 14.852 -8.617 1 98.38 189 SER B C 1
ATOM 5289 O O . SER B 1 189 ? -5.906 15.961 -9.133 1 98.38 189 SER B O 1
ATOM 5291 N N . GLN B 1 190 ? -6.027 14.57 -7.371 1 98.12 190 GLN B N 1
ATOM 5292 C CA . GLN B 1 190 ? -6.594 15.594 -6.504 1 98.12 190 GLN B CA 1
ATOM 5293 C C . GLN B 1 190 ? -5.555 16.125 -5.52 1 98.12 190 GLN B C 1
ATOM 5295 O O . GLN B 1 190 ? -5.902 16.734 -4.512 1 98.12 190 GLN B O 1
ATOM 5300 N N . GLY B 1 191 ? -4.332 15.781 -5.695 1 97.25 191 GLY B N 1
ATOM 5301 C CA . GLY B 1 191 ? -3.23 16.422 -4.988 1 97.25 191 GLY B CA 1
ATOM 5302 C C . GLY B 1 191 ? -2.828 15.68 -3.727 1 97.25 191 GLY B C 1
ATOM 5303 O O . GLY B 1 191 ? -2.088 16.219 -2.896 1 97.25 191 GLY B O 1
ATOM 5304 N N . PHE B 1 192 ? -3.271 14.477 -3.539 1 98.81 192 PHE B N 1
ATOM 5305 C CA . PHE B 1 192 ? -2.949 13.719 -2.336 1 98.81 192 PHE B CA 1
ATOM 5306 C C . PHE B 1 192 ? -1.562 13.094 -2.443 1 98.81 192 PHE B C 1
ATOM 5308 O O . PHE B 1 192 ? -1.098 12.789 -3.545 1 98.81 192 PHE B O 1
ATOM 5315 N N . VAL B 1 193 ? -0.967 12.883 -1.27 1 98.69 193 VAL B N 1
ATOM 5316 C CA . VAL B 1 193 ? 0.323 12.219 -1.128 1 98.69 193 VAL B CA 1
ATOM 5317 C C . VAL B 1 193 ? 0.15 10.906 -0.359 1 98.69 193 VAL B C 1
ATOM 5319 O O . VAL B 1 193 ? -0.499 10.883 0.69 1 98.69 193 VAL B O 1
ATOM 5322 N N . GLU B 1 194 ? 0.685 9.82 -0.911 1 98.88 194 GLU B N 1
ATOM 5323 C CA . GLU B 1 194 ? 0.653 8.547 -0.199 1 98.88 194 GLU B CA 1
ATOM 5324 C C . GLU B 1 194 ? 1.615 8.547 0.986 1 98.88 194 GLU B C 1
ATOM 5326 O O . GLU B 1 194 ? 2.738 9.047 0.878 1 98.88 194 GLU B O 1
ATOM 5331 N N . ILE B 1 195 ? 1.146 8.055 2.137 1 98.88 195 ILE B N 1
ATOM 5332 C CA . ILE B 1 195 ? 2.012 7.973 3.309 1 98.88 195 ILE B CA 1
ATOM 5333 C C . ILE B 1 195 ? 1.975 6.559 3.883 1 98.88 195 ILE B C 1
ATOM 5335 O O . ILE B 1 195 ? 1.105 5.758 3.527 1 98.88 195 ILE B O 1
ATOM 5339 N N . HIS B 1 196 ? 2.926 6.215 4.684 1 98.69 196 HIS B N 1
ATOM 5340 C CA . HIS B 1 196 ? 3.029 4.965 5.422 1 98.69 196 HIS B CA 1
ATOM 5341 C C . HIS B 1 196 ? 3.232 5.223 6.914 1 98.69 196 HIS B C 1
ATOM 5343 O O . HIS B 1 196 ? 4.301 5.68 7.328 1 98.69 196 HIS B O 1
ATOM 5349 N N . THR B 1 197 ? 2.238 4.926 7.68 1 98.25 197 THR B N 1
ATOM 5350 C CA . THR B 1 197 ? 2.314 5.121 9.125 1 98.25 197 THR B CA 1
ATOM 5351 C C . THR B 1 197 ? 2.574 3.797 9.836 1 98.25 197 THR B C 1
ATOM 5353 O O . THR B 1 197 ? 2.324 2.727 9.273 1 98.25 197 THR B O 1
ATOM 5356 N N . PRO B 1 198 ? 3.059 3.828 11.023 1 97.56 198 PRO B N 1
ATOM 5357 C CA . PRO B 1 198 ? 3.365 2.594 11.75 1 97.56 198 PRO B CA 1
ATOM 5358 C C . PRO B 1 198 ? 2.117 1.788 12.102 1 97.56 198 PRO B C 1
ATOM 5360 O O . PRO B 1 198 ? 1.058 2.367 12.359 1 97.56 198 PRO B O 1
ATOM 5363 N N . LYS B 1 199 ? 2.336 0.449 12.164 1 98.31 199 LYS B N 1
ATOM 5364 C CA . LYS B 1 199 ? 1.293 -0.473 12.602 1 98.31 199 LYS B CA 1
ATOM 5365 C C . LYS B 1 199 ? 1.547 -0.948 14.031 1 98.31 199 LYS B C 1
ATOM 5367 O O . LYS B 1 199 ? 0.647 -1.481 14.68 1 98.31 199 LYS B O 1
ATOM 5372 N N . LEU B 1 200 ? 2.754 -0.788 14.492 1 97.44 200 LEU B N 1
ATOM 5373 C CA . LEU B 1 200 ? 3.086 -0.943 15.898 1 97.44 200 LEU B CA 1
ATOM 5374 C C . LEU B 1 200 ? 2.998 0.393 16.625 1 97.44 200 LEU B C 1
ATOM 5376 O O . LEU B 1 200 ? 3.785 1.304 16.359 1 97.44 200 LEU B O 1
ATOM 5380 N N . ILE B 1 201 ? 2.068 0.482 17.594 1 95.44 201 ILE B N 1
ATOM 5381 C CA . ILE B 1 201 ? 1.844 1.771 18.234 1 95.44 201 ILE B CA 1
ATOM 5382 C C . ILE B 1 201 ? 1.832 1.594 19.766 1 95.44 201 ILE B C 1
ATOM 5384 O O . ILE B 1 201 ? 1.639 0.483 20.266 1 95.44 201 ILE B O 1
ATOM 5388 N N . ALA B 1 202 ? 2.135 2.615 20.594 1 88.94 202 ALA B N 1
ATOM 5389 C CA . ALA B 1 202 ? 2.301 2.568 22.047 1 88.94 202 ALA B CA 1
ATOM 5390 C C . ALA B 1 202 ? 0.963 2.336 22.734 1 88.94 202 ALA B C 1
ATOM 5392 O O . ALA B 1 202 ? 0.924 1.862 23.875 1 88.94 202 ALA B O 1
ATOM 5393 N N . GLY B 1 203 ? -0.08 2.428 22.203 1 80.69 203 GLY B N 1
ATOM 5394 C CA . GLY B 1 203 ? -1.379 2.268 22.844 1 80.69 203 GLY B CA 1
ATOM 5395 C C . GLY B 1 203 ? -2.516 2.133 21.844 1 80.69 203 GLY B C 1
ATOM 5396 O O . GLY B 1 203 ? -2.289 2.129 20.641 1 80.69 203 GLY B O 1
ATOM 5397 N N . GLU B 1 204 ? -3.629 1.982 22.609 1 72.69 204 GLU B N 1
ATOM 5398 C CA . GLU B 1 204 ? -4.828 1.848 21.797 1 72.69 204 GLU B CA 1
ATOM 5399 C C . GLU B 1 204 ? -5.152 3.154 21.078 1 72.69 204 GLU B C 1
ATOM 5401 O O . GLU B 1 204 ? -4.973 4.238 21.625 1 72.69 204 GLU B O 1
ATOM 5406 N N . SER B 1 205 ? -5.344 3.062 19.891 1 65.75 205 SER B N 1
ATOM 5407 C CA . SER B 1 205 ? -5.656 4.238 19.078 1 65.75 205 SER B CA 1
ATOM 5408 C C . SER B 1 205 ? -7.137 4.586 19.156 1 65.75 205 SER B C 1
ATOM 5410 O O . SER B 1 205 ? -7.523 5.738 18.953 1 65.75 205 SER B O 1
ATOM 5412 N N . GLU B 1 206 ? -7.941 3.582 19.172 1 63.56 206 GLU B N 1
ATOM 5413 C CA . GLU B 1 206 ? -9.383 3.803 19.172 1 63.56 206 GLU B CA 1
ATOM 5414 C C . GLU B 1 206 ? -10.07 3.031 20.297 1 63.56 206 GLU B C 1
ATOM 5416 O O . GLU B 1 206 ? -9.492 2.098 20.859 1 63.56 206 GLU B O 1
ATOM 5421 N N . SER B 1 207 ? -11.195 3.703 20.984 1 57.28 207 SER B N 1
ATOM 5422 C CA . SER B 1 207 ? -11.969 3.111 22.062 1 57.28 207 SER B CA 1
ATOM 5423 C C . SER B 1 207 ? -12.922 2.039 21.547 1 57.28 207 SER B C 1
ATOM 5425 O O . SER B 1 207 ? -13.422 2.139 20.422 1 57.28 207 SER B O 1
ATOM 5427 N N . GLY B 1 208 ? -12.711 0.668 21.812 1 56.31 208 GLY B N 1
ATOM 5428 C CA . GLY B 1 208 ? -13.867 -0.202 21.641 1 56.31 208 GLY B CA 1
ATOM 5429 C C . GLY B 1 208 ? -13.5 -1.593 21.156 1 56.31 208 GLY B C 1
ATOM 5430 O O . GLY B 1 208 ? -14.141 -2.576 21.531 1 56.31 208 GLY B O 1
ATOM 5431 N N . ALA B 1 209 ? -12.617 -1.55 20.078 1 62.22 209 ALA B N 1
ATOM 5432 C CA . ALA B 1 209 ? -12.344 -2.898 19.594 1 62.22 209 ALA B CA 1
ATOM 5433 C C . ALA B 1 209 ? -11.188 -3.537 20.344 1 62.22 209 ALA B C 1
ATOM 5435 O O . ALA B 1 209 ? -10.312 -2.834 20.875 1 62.22 209 ALA B O 1
ATOM 5436 N N . GLY B 1 210 ? -11.312 -4.816 20.453 1 83.88 210 GLY B N 1
ATOM 5437 C CA . GLY B 1 210 ? -10.172 -5.543 20.984 1 83.88 210 GLY B CA 1
ATOM 5438 C C . GLY B 1 210 ? -8.883 -5.27 20.234 1 83.88 210 GLY B C 1
ATOM 5439 O O . GLY B 1 210 ? -8.898 -5.012 19.031 1 83.88 210 GLY B O 1
ATOM 5440 N N . VAL B 1 211 ? -7.812 -5.172 20.922 1 93.12 211 VAL B N 1
ATOM 5441 C CA . VAL B 1 211 ? -6.527 -4.816 20.312 1 93.12 211 VAL B CA 1
ATOM 5442 C C . VAL B 1 211 ? -5.539 -5.969 20.5 1 93.12 211 VAL B C 1
ATOM 5444 O O . VAL B 1 211 ? -5.496 -6.598 21.547 1 93.12 211 VAL B O 1
ATOM 5447 N N . PHE B 1 212 ? -4.84 -6.285 19.375 1 96.44 212 PHE B N 1
ATOM 5448 C CA . PHE B 1 212 ? -3.719 -7.211 19.484 1 96.44 212 PHE B CA 1
ATOM 5449 C C . PHE B 1 212 ? -2.514 -6.523 20.109 1 96.44 212 PHE B C 1
ATOM 5451 O O . PHE B 1 212 ? -2.213 -5.371 19.797 1 96.44 212 PHE B O 1
ATOM 5458 N N . THR B 1 213 ? -1.892 -7.184 21.031 1 95.75 213 THR B N 1
ATOM 5459 C CA . THR B 1 213 ? -0.724 -6.609 21.688 1 95.75 213 THR B CA 1
ATOM 5460 C C . THR B 1 213 ? 0.499 -7.504 21.484 1 95.75 213 THR B C 1
ATOM 5462 O O . THR B 1 213 ? 0.364 -8.695 21.203 1 95.75 213 THR B O 1
ATOM 5465 N N . THR B 1 214 ? 1.68 -6.934 21.562 1 96.19 214 THR B N 1
ATOM 5466 C CA . THR B 1 214 ? 2.938 -7.668 21.484 1 96.19 214 THR B CA 1
ATOM 5467 C C . THR B 1 214 ? 3.977 -7.07 22.422 1 96.19 214 THR B C 1
ATOM 5469 O O . THR B 1 214 ? 3.857 -5.918 22.844 1 96.19 214 THR B O 1
ATOM 5472 N N . ASP B 1 215 ? 4.902 -7.906 22.844 1 95.62 215 ASP B N 1
ATOM 5473 C CA . ASP B 1 215 ? 6.066 -7.406 23.562 1 95.62 215 ASP B CA 1
ATOM 5474 C C . ASP B 1 215 ? 6.992 -6.621 22.625 1 95.62 215 ASP B C 1
ATOM 5476 O O . ASP B 1 215 ? 7.406 -7.129 21.594 1 95.62 215 ASP B O 1
ATOM 5480 N N . TYR B 1 216 ? 7.219 -5.438 22.984 1 96.19 216 TYR B N 1
ATOM 5481 C CA . TYR B 1 216 ? 8.102 -4.562 22.219 1 96.19 216 TYR B CA 1
ATOM 5482 C C . TYR B 1 216 ? 9.328 -4.18 23.031 1 96.19 216 TYR B C 1
ATOM 5484 O O . TYR B 1 216 ? 9.398 -3.082 23.578 1 96.19 216 TYR B O 1
ATOM 5492 N N . PHE B 1 217 ? 10.312 -5.062 23.078 1 95.25 217 PHE B N 1
ATOM 5493 C CA . PHE B 1 217 ? 11.586 -4.914 23.766 1 95.25 217 PHE B CA 1
ATOM 5494 C C . PHE B 1 217 ? 11.375 -4.496 25.219 1 95.25 217 PHE B C 1
ATOM 5496 O O . PHE B 1 217 ? 12 -3.549 25.703 1 95.25 217 PHE B O 1
ATOM 5503 N N . GLY B 1 218 ? 10.508 -5.137 25.859 1 94.5 218 GLY B N 1
ATOM 5504 C CA . GLY B 1 218 ? 10.281 -4.922 27.281 1 94.5 218 GLY B CA 1
ATOM 5505 C C . GLY B 1 218 ? 9.078 -4.039 27.578 1 94.5 218 GLY B C 1
ATOM 5506 O O . GLY B 1 218 ? 8.648 -3.926 28.719 1 94.5 218 GLY B O 1
ATOM 5507 N N . THR B 1 219 ? 8.547 -3.451 26.547 1 93.69 219 THR B N 1
ATOM 5508 C CA . THR B 1 219 ? 7.312 -2.686 26.672 1 93.69 219 THR B CA 1
ATOM 5509 C C . THR B 1 219 ? 6.203 -3.299 25.828 1 93.69 219 THR B C 1
ATOM 5511 O O . THR B 1 219 ? 6.434 -4.27 25.094 1 93.69 219 THR B O 1
ATOM 5514 N N . THR B 1 220 ? 4.996 -2.75 25.984 1 93.31 220 THR B N 1
ATOM 5515 C CA . THR B 1 220 ? 3.865 -3.277 25.219 1 93.31 220 THR B CA 1
ATOM 5516 C C . THR B 1 220 ? 3.543 -2.375 24.031 1 93.31 220 THR B C 1
ATOM 5518 O O . THR B 1 220 ? 3.432 -1.156 24.188 1 93.31 220 THR B O 1
ATOM 5521 N N . ALA B 1 221 ? 3.463 -2.979 22.891 1 95.38 221 ALA B N 1
ATOM 5522 C CA . ALA B 1 221 ? 2.953 -2.291 21.703 1 95.38 221 ALA B CA 1
ATOM 5523 C C . ALA B 1 221 ? 1.633 -2.902 21.25 1 95.38 221 ALA B C 1
ATOM 5525 O O . ALA B 1 221 ? 1.332 -4.055 21.562 1 95.38 221 ALA B O 1
ATOM 5526 N N . CYS B 1 222 ? 0.852 -2.143 20.609 1 95.44 222 CYS B N 1
ATOM 5527 C CA . CYS B 1 222 ? -0.427 -2.561 20.047 1 95.44 222 CYS B CA 1
ATOM 5528 C C . CYS B 1 222 ? -0.391 -2.521 18.516 1 95.44 222 CYS B C 1
ATOM 5530 O O . CYS B 1 222 ? 0.341 -1.724 17.938 1 95.44 222 CYS B O 1
ATOM 5532 N N . LEU B 1 223 ? -1.107 -3.484 17.891 1 97 223 LEU B N 1
ATOM 5533 C CA . LEU B 1 223 ? -1.311 -3.377 16.453 1 97 223 LEU B CA 1
ATOM 5534 C C . LEU B 1 223 ? -2.406 -2.367 16.125 1 97 223 LEU B C 1
ATOM 5536 O O . LEU B 1 223 ? -3.449 -2.348 16.781 1 97 223 LEU B O 1
ATOM 5540 N N . ALA B 1 224 ? -2.18 -1.556 15.164 1 96.12 224 ALA B N 1
ATOM 5541 C CA . ALA B 1 224 ? -3.033 -0.407 14.867 1 96.12 224 ALA B CA 1
ATOM 5542 C C . ALA B 1 224 ? -4.387 -0.854 14.32 1 96.12 224 ALA B C 1
ATOM 5544 O O . ALA B 1 224 ? -4.449 -1.647 13.383 1 96.12 224 ALA B O 1
ATOM 5545 N N . GLN B 1 225 ? -5.43 -0.333 14.805 1 95.06 225 GLN B N 1
ATOM 5546 C CA . GLN B 1 225 ? -6.777 -0.598 14.32 1 95.06 225 GLN B CA 1
ATOM 5547 C C . GLN B 1 225 ? -7.133 0.316 13.156 1 95.06 225 GLN B C 1
ATOM 5549 O O . GLN B 1 225 ? -8.148 0.112 12.484 1 95.06 225 GLN B O 1
ATOM 5554 N N . SER B 1 226 ? -6.406 1.299 12.938 1 94.62 226 SER B N 1
ATOM 5555 C CA . SER B 1 226 ? -6.465 2.238 11.82 1 94.62 226 SER B CA 1
ATOM 5556 C C . SER B 1 226 ? -5.285 3.209 11.859 1 94.62 226 SER B C 1
ATOM 5558 O O . SER B 1 226 ? -4.609 3.332 12.883 1 94.62 226 SER B O 1
ATOM 5560 N N . PRO B 1 227 ? -4.969 3.908 10.789 1 96.94 227 PRO B N 1
ATOM 5561 C CA . PRO B 1 227 ? -3.902 4.914 10.805 1 96.94 227 PRO B CA 1
ATOM 5562 C C . PRO B 1 227 ? -4.395 6.289 11.242 1 96.94 227 PRO B C 1
ATOM 5564 O O . PRO B 1 227 ? -3.754 7.301 10.953 1 96.94 227 PRO B O 1
ATOM 5567 N N . GLN B 1 228 ? -5.465 6.402 11.93 1 96.31 228 GLN B N 1
ATOM 5568 C CA . GLN B 1 228 ? -6.254 7.605 12.156 1 96.31 228 GLN B CA 1
ATOM 5569 C C . GLN B 1 228 ? -5.418 8.695 12.82 1 96.31 228 GLN B C 1
ATOM 5571 O O . GLN B 1 228 ? -5.312 9.812 12.297 1 96.31 228 GLN B O 1
ATOM 5576 N N . LEU B 1 229 ? -4.746 8.406 13.914 1 96.5 229 LEU B N 1
ATOM 5577 C CA . LEU B 1 229 ? -4.012 9.438 14.641 1 96.5 229 LEU B CA 1
ATOM 5578 C C . LEU B 1 229 ? -2.822 9.93 13.828 1 96.5 229 LEU B C 1
ATOM 5580 O O . LEU B 1 229 ? -2.57 11.133 13.75 1 96.5 229 LEU B O 1
ATOM 5584 N N . TYR B 1 230 ? -2.162 9.031 13.172 1 97.69 230 TYR B N 1
ATOM 5585 C CA . TYR B 1 230 ? -0.922 9.367 12.484 1 97.69 230 TYR B CA 1
ATOM 5586 C C . TYR B 1 230 ? -1.203 10.109 11.188 1 97.69 230 TYR B C 1
ATOM 5588 O O . TYR B 1 230 ? -0.42 10.969 10.773 1 97.69 230 TYR B O 1
ATOM 5596 N N . LYS B 1 231 ? -2.299 9.766 10.445 1 98.44 231 LYS B N 1
ATOM 5597 C CA . LYS B 1 231 ? -2.584 10.539 9.242 1 98.44 231 LYS B CA 1
ATOM 5598 C C . LYS B 1 231 ? -3.002 11.961 9.594 1 98.44 231 LYS B C 1
ATOM 5600 O O . LYS B 1 231 ? -2.781 12.891 8.812 1 98.44 231 LYS B O 1
ATOM 5605 N N . GLN B 1 232 ? -3.588 12.195 10.82 1 98.56 232 GLN B N 1
ATOM 5606 C CA . GLN B 1 232 ? -3.838 13.555 11.273 1 98.56 232 GLN B CA 1
ATOM 5607 C C . GLN B 1 232 ? -2.535 14.273 11.617 1 98.56 232 GLN B C 1
ATOM 5609 O O . GLN B 1 232 ? -2.385 15.469 11.344 1 98.56 232 GLN B O 1
ATOM 5614 N N . MET B 1 233 ? -1.629 13.547 12.195 1 98.44 233 MET B N 1
ATOM 5615 C CA . MET B 1 233 ? -0.323 14.133 12.477 1 98.44 233 MET B CA 1
ATOM 5616 C C . MET B 1 233 ? 0.39 14.508 11.18 1 98.44 233 MET B C 1
ATOM 5618 O O . MET B 1 233 ? 1.153 15.477 11.148 1 98.44 233 MET B O 1
ATOM 5622 N N . ALA B 1 234 ? 0.144 13.734 10.141 1 98.69 234 ALA B N 1
ATOM 5623 C CA . ALA B 1 234 ? 0.687 14.102 8.828 1 98.69 234 ALA B CA 1
ATOM 5624 C C . ALA B 1 234 ? 0.149 15.453 8.367 1 98.69 234 ALA B C 1
ATOM 5626 O O . ALA B 1 234 ? 0.882 16.25 7.781 1 98.69 234 ALA B O 1
ATOM 5627 N N . ILE B 1 235 ? -1.129 15.727 8.617 1 98.56 235 ILE B N 1
ATOM 5628 C CA . ILE B 1 235 ? -1.715 17.031 8.305 1 98.56 235 ILE B CA 1
ATOM 5629 C C . ILE B 1 235 ? -1.006 18.125 9.102 1 98.56 235 ILE B C 1
ATOM 5631 O O . ILE B 1 235 ? -0.676 19.172 8.562 1 98.56 235 ILE B O 1
ATOM 5635 N N . SER B 1 236 ? -0.749 17.812 10.344 1 98.25 236 SER B N 1
ATOM 5636 C CA . SER B 1 236 ? -0.024 18.75 11.195 1 98.25 236 SER B CA 1
ATOM 5637 C C . SER B 1 236 ? 1.39 18.984 10.672 1 98.25 236 SER B C 1
ATOM 5639 O O . SER B 1 236 ? 2.012 20 11 1 98.25 236 SER B O 1
ATOM 5641 N N . SER B 1 237 ? 1.906 18.094 9.852 1 98.25 237 SER B N 1
ATOM 5642 C CA . SER B 1 237 ? 3.266 18.156 9.32 1 98.25 237 SER B CA 1
ATOM 5643 C C . SER B 1 237 ? 3.305 18.844 7.965 1 98.25 237 SER B C 1
ATOM 5645 O O . SER B 1 237 ? 4.277 18.719 7.223 1 98.25 237 SER B O 1
ATOM 5647 N N . ASP B 1 238 ? 2.252 19.5 7.594 1 97.69 238 ASP B N 1
ATOM 5648 C CA . ASP B 1 238 ? 2.129 20.297 6.379 1 97.69 238 ASP B CA 1
ATOM 5649 C C . ASP B 1 238 ? 1.986 19.406 5.148 1 97.69 238 ASP B C 1
ATOM 5651 O O . ASP B 1 238 ? 2.383 19.797 4.047 1 97.69 238 ASP B O 1
ATOM 5655 N N . LEU B 1 239 ? 1.507 18.203 5.301 1 98 239 LEU B N 1
ATOM 5656 C CA . LEU B 1 239 ? 0.952 17.406 4.211 1 98 239 LEU B CA 1
ATOM 5657 C C . LEU B 1 239 ? -0.564 17.562 4.148 1 98 239 LEU B C 1
ATOM 5659 O O . LEU B 1 239 ? -1.293 16.781 4.762 1 98 239 LEU B O 1
ATOM 5663 N N . ASP B 1 240 ? -1.026 18.391 3.389 1 96.75 240 ASP B N 1
ATOM 5664 C CA . ASP B 1 240 ? -2.393 18.891 3.453 1 96.75 240 ASP B CA 1
ATOM 5665 C C . ASP B 1 240 ? -3.393 17.844 2.967 1 96.75 240 ASP B C 1
ATOM 5667 O O . ASP B 1 240 ? -4.586 17.938 3.266 1 96.75 240 ASP B O 1
ATOM 5671 N N . ARG B 1 241 ? -3 16.969 2.123 1 98.56 241 ARG B N 1
ATOM 5672 C CA . ARG B 1 241 ? -3.799 15.875 1.593 1 98.56 241 ARG B CA 1
ATOM 5673 C C . ARG B 1 241 ? -2.99 14.586 1.55 1 98.56 241 ARG B C 1
ATOM 5675 O O . ARG B 1 241 ? -2.031 14.469 0.783 1 98.56 241 ARG B O 1
ATOM 5682 N N . VAL 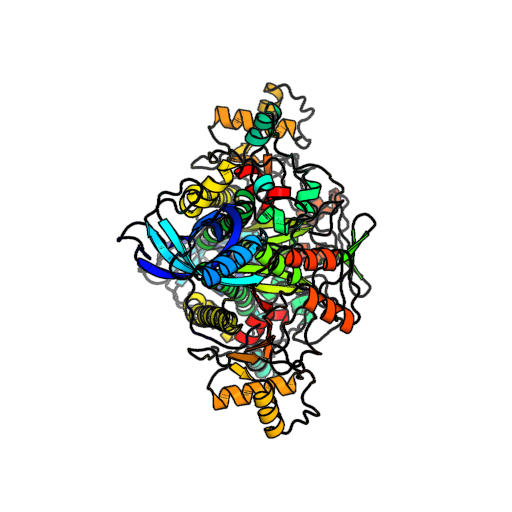B 1 242 ? -3.441 13.609 2.35 1 98.88 242 VAL B N 1
ATOM 5683 C CA . VAL B 1 242 ? -2.684 12.367 2.4 1 98.88 242 VAL B CA 1
ATOM 5684 C C . VAL B 1 242 ? -3.635 11.18 2.273 1 98.88 242 VAL B C 1
ATOM 5686 O O . VAL B 1 242 ? -4.828 11.289 2.564 1 98.88 242 VAL B O 1
ATOM 5689 N N . PHE B 1 243 ? -3.156 10.07 1.765 1 98.94 243 PHE B N 1
ATOM 5690 C CA . PHE B 1 243 ? -3.875 8.805 1.805 1 98.94 243 PHE B CA 1
ATOM 5691 C C . PHE B 1 243 ? -2.928 7.656 2.141 1 98.94 243 PHE B C 1
ATOM 5693 O O . PHE B 1 243 ? -1.708 7.809 2.055 1 98.94 243 PHE B O 1
ATOM 5700 N N . GLU B 1 244 ? -3.498 6.594 2.602 1 98.81 244 GLU B N 1
ATOM 5701 C CA . GLU B 1 244 ? -2.758 5.383 2.943 1 98.81 244 GLU B CA 1
ATOM 5702 C C . GLU B 1 244 ? -3.576 4.133 2.639 1 98.81 244 GLU B C 1
ATOM 5704 O O . GLU B 1 244 ? -4.766 4.066 2.959 1 98.81 244 GLU B O 1
ATOM 5709 N N . ILE B 1 245 ? -2.959 3.209 1.954 1 98.81 245 ILE B N 1
ATOM 5710 C CA . ILE B 1 245 ? -3.482 1.854 1.823 1 98.81 245 ILE B CA 1
ATOM 5711 C C . ILE B 1 245 ? -2.627 0.889 2.637 1 98.81 245 ILE B C 1
ATOM 5713 O O . ILE B 1 245 ? -1.425 0.754 2.391 1 98.81 245 ILE B O 1
ATOM 5717 N N . GLY B 1 246 ? -3.174 0.222 3.629 1 98.56 246 GLY B N 1
ATOM 5718 C CA . GLY B 1 246 ? -2.385 -0.675 4.457 1 98.56 246 GLY B CA 1
ATOM 5719 C C . GLY B 1 246 ? -3.227 -1.526 5.387 1 98.56 246 GLY B C 1
ATOM 5720 O O . GLY B 1 246 ? -4.441 -1.333 5.488 1 98.56 246 GLY B O 1
ATOM 5721 N N . PRO B 1 247 ? -2.613 -2.477 6.086 1 98.56 247 PRO B N 1
ATOM 5722 C CA . PRO B 1 247 ? -3.352 -3.396 6.953 1 98.56 247 PRO B CA 1
ATOM 5723 C C . PRO B 1 247 ? -3.859 -2.725 8.227 1 98.56 247 PRO B C 1
ATOM 5725 O O . PRO B 1 247 ? -3.199 -1.83 8.766 1 98.56 247 PRO B O 1
ATOM 5728 N N . VAL B 1 248 ? -4.984 -3.203 8.641 1 97 248 VAL B N 1
ATOM 5729 C CA . VAL B 1 248 ? -5.633 -2.822 9.891 1 97 248 VAL B CA 1
ATOM 5730 C C . VAL B 1 248 ? -5.98 -4.074 10.695 1 97 248 VAL B C 1
ATOM 5732 O O . VAL B 1 248 ? -6.348 -5.105 10.125 1 97 248 VAL B O 1
ATOM 5735 N N . PHE B 1 249 ? -5.867 -3.971 12.047 1 97.38 249 PHE B N 1
ATOM 5736 C CA . PHE B 1 249 ? -6.016 -5.148 12.891 1 97.38 249 PHE B CA 1
ATOM 5737 C C . PHE B 1 249 ? -7.094 -4.926 13.945 1 97.38 249 PHE B C 1
ATOM 5739 O O . PHE B 1 249 ? -7.031 -3.963 14.711 1 97.38 249 PHE B O 1
ATOM 5746 N N . ARG B 1 250 ? -8.055 -5.766 13.992 1 95.5 250 ARG B N 1
ATOM 5747 C CA . ARG B 1 250 ? -9.102 -5.727 15.008 1 95.5 250 ARG B CA 1
ATOM 5748 C C . ARG B 1 250 ? -9.242 -7.074 15.703 1 95.5 250 ARG B C 1
ATOM 5750 O O . ARG B 1 250 ? -9.664 -8.055 15.086 1 95.5 250 ARG B O 1
ATOM 5757 N N . ALA B 1 251 ? -8.977 -7.113 16.984 1 94.94 251 ALA B N 1
ATOM 5758 C CA . ALA B 1 251 ? -9.055 -8.344 17.766 1 94.94 251 ALA B CA 1
ATOM 5759 C C . ALA B 1 251 ? -10.484 -8.586 18.25 1 94.94 251 ALA B C 1
ATOM 5761 O O . ALA B 1 251 ? -10.711 -8.781 19.438 1 94.94 251 ALA B O 1
ATOM 5762 N N . GLU B 1 252 ? -11.383 -8.609 17.328 1 91.88 252 GLU B N 1
ATOM 5763 C CA . GLU B 1 252 ? -12.789 -8.883 17.641 1 91.88 252 GLU B CA 1
ATOM 5764 C C . GLU B 1 252 ? -13.133 -10.344 17.375 1 91.88 252 GLU B C 1
ATOM 5766 O O . GLU B 1 252 ? -12.844 -10.859 16.281 1 91.88 252 GLU B O 1
ATOM 5771 N N . ASN B 1 253 ? -13.734 -10.938 18.312 1 92.56 253 ASN B N 1
ATOM 5772 C CA . ASN B 1 253 ? -14.172 -12.312 18.125 1 92.56 253 ASN B CA 1
ATOM 5773 C C . ASN B 1 253 ? -15.523 -12.375 17.406 1 92.56 253 ASN B C 1
ATOM 5775 O O . ASN B 1 253 ? -16.5 -12.898 17.969 1 92.56 253 ASN B O 1
ATOM 5779 N N . SER B 1 254 ? -15.5 -11.836 16.25 1 89.88 254 SER B N 1
ATOM 5780 C CA . SER B 1 254 ? -16.703 -11.789 15.438 1 89.88 254 SER B CA 1
ATOM 5781 C C . SER B 1 254 ? -16.672 -12.844 14.336 1 89.88 254 SER B C 1
ATOM 5783 O O . SER B 1 254 ? -15.672 -12.992 13.641 1 89.88 254 SER B O 1
ATOM 5785 N N . HIS B 1 255 ? -17.781 -13.539 14.164 1 90.31 255 HIS B N 1
ATOM 5786 C CA . HIS B 1 255 ? -17.844 -14.625 13.203 1 90.31 255 HIS B CA 1
ATOM 5787 C C . HIS B 1 255 ? -18.844 -14.32 12.094 1 90.31 255 HIS B C 1
ATOM 5789 O O . HIS B 1 255 ? -19.266 -15.219 11.359 1 90.31 255 HIS B O 1
ATOM 5795 N N . THR B 1 256 ? -19.125 -13.055 11.945 1 90.94 256 THR B N 1
ATOM 5796 C CA . THR B 1 256 ? -20.094 -12.688 10.93 1 90.94 256 THR B CA 1
ATOM 5797 C C . THR B 1 256 ? -19.469 -12.711 9.539 1 90.94 256 THR B C 1
ATOM 5799 O O . THR B 1 256 ? -18.25 -12.742 9.406 1 90.94 256 THR B O 1
ATOM 5802 N N . ARG B 1 257 ? -20.25 -12.656 8.531 1 92.81 257 ARG B N 1
ATOM 5803 C CA . ARG B 1 257 ? -19.797 -12.75 7.145 1 92.81 257 ARG B CA 1
ATOM 5804 C C . ARG B 1 257 ? -19.188 -11.43 6.68 1 92.81 257 ARG B C 1
ATOM 5806 O O . ARG B 1 257 ? -18.734 -11.32 5.535 1 92.81 257 ARG B O 1
ATOM 5813 N N . ARG B 1 258 ? -19.141 -10.406 7.547 1 93.44 258 ARG B N 1
ATOM 5814 C CA . ARG B 1 258 ? -18.688 -9.094 7.09 1 93.44 258 ARG B CA 1
ATOM 5815 C C . ARG B 1 258 ? -17.453 -8.641 7.871 1 93.44 258 ARG B C 1
ATOM 5817 O O . ARG B 1 258 ? -16.891 -7.582 7.59 1 93.44 258 ARG B O 1
ATOM 5824 N N . HIS B 1 259 ? -17.031 -9.484 8.844 1 93.94 259 HIS B N 1
ATOM 5825 C CA . HIS B 1 259 ? -15.953 -9.031 9.703 1 93.94 259 HIS B CA 1
ATOM 5826 C C . HIS B 1 259 ? -14.688 -9.852 9.484 1 93.94 259 HIS B C 1
ATOM 5828 O O . HIS B 1 259 ? -14.758 -11.07 9.297 1 93.94 259 HIS B O 1
ATOM 5834 N N . LEU B 1 260 ? -13.586 -9.227 9.484 1 97.12 260 LEU B N 1
ATOM 5835 C CA . LEU B 1 260 ? -12.242 -9.805 9.453 1 97.12 260 LEU B CA 1
ATOM 5836 C C . LEU B 1 260 ? -11.398 -9.266 10.602 1 97.12 260 LEU B C 1
ATOM 5838 O O . LEU B 1 260 ? -11.602 -8.133 11.055 1 97.12 260 LEU B O 1
ATOM 5842 N N . CYS B 1 261 ? -10.445 -10.008 11.078 1 97.38 261 CYS B N 1
ATOM 5843 C CA . CYS B 1 261 ? -9.523 -9.562 12.109 1 97.38 261 CYS B CA 1
ATOM 5844 C C . CYS B 1 261 ? -8.398 -8.727 11.508 1 97.38 261 CYS B C 1
ATOM 5846 O O . CYS B 1 261 ? -7.789 -7.91 12.203 1 97.38 261 CYS B O 1
ATOM 5848 N N . GLU B 1 262 ? -8.094 -9 10.289 1 98.12 262 GLU B N 1
ATOM 5849 C CA . GLU B 1 262 ? -7.141 -8.242 9.484 1 98.12 262 GLU B CA 1
ATOM 5850 C C . GLU B 1 262 ? -7.719 -7.906 8.109 1 98.12 262 GLU B C 1
ATOM 5852 O O . GLU B 1 262 ? -8.18 -8.789 7.391 1 98.12 262 GLU B O 1
ATOM 5857 N N . PHE B 1 263 ? -7.773 -6.641 7.789 1 98 263 PHE B N 1
ATOM 5858 C CA . PHE B 1 263 ? -8.219 -6.238 6.461 1 98 263 PHE B CA 1
ATOM 5859 C C . PHE B 1 263 ? -7.414 -5.039 5.961 1 98 263 PHE B C 1
ATOM 5861 O O . PHE B 1 263 ? -6.555 -4.52 6.676 1 98 263 PHE B O 1
ATOM 5868 N N . THR B 1 264 ? -7.562 -4.637 4.695 1 98.75 264 THR B N 1
ATOM 5869 C CA . THR B 1 264 ? -6.832 -3.523 4.102 1 98.75 264 THR B CA 1
ATOM 5870 C C . THR B 1 264 ? -7.664 -2.244 4.148 1 98.75 264 THR B C 1
ATOM 5872 O O . THR B 1 264 ? -8.789 -2.211 3.645 1 98.75 264 THR B O 1
ATOM 5875 N N . GLY B 1 265 ? -7.105 -1.232 4.801 1 98.5 265 GLY B N 1
ATOM 5876 C CA . GLY B 1 265 ? -7.762 0.064 4.844 1 98.5 265 GLY B CA 1
ATOM 5877 C C . GLY B 1 265 ? -7.383 0.964 3.684 1 98.5 265 GLY B C 1
ATOM 5878 O O . GLY B 1 265 ? -6.223 0.987 3.264 1 98.5 265 GLY B O 1
ATOM 5879 N N . LEU B 1 266 ? -8.336 1.663 3.117 1 98.81 266 LEU B N 1
ATOM 5880 C CA . LEU B 1 266 ? -8.172 2.809 2.229 1 98.81 266 LEU B CA 1
ATOM 5881 C C . LEU B 1 266 ? -8.484 4.109 2.959 1 98.81 266 LEU B C 1
ATOM 5883 O O . LEU B 1 266 ? -9.625 4.57 2.959 1 98.81 266 LEU B O 1
ATOM 5887 N N . ASP B 1 267 ? -7.441 4.746 3.455 1 98.81 267 ASP B N 1
ATOM 5888 C CA . ASP B 1 267 ? -7.641 5.891 4.34 1 98.81 267 ASP B CA 1
ATOM 5889 C C . ASP B 1 267 ? -7.211 7.191 3.666 1 98.81 267 ASP B C 1
ATOM 5891 O O . ASP B 1 267 ? -6.293 7.191 2.84 1 98.81 267 ASP B O 1
ATOM 5895 N N . LEU B 1 268 ? -7.867 8.258 3.967 1 98.88 268 LEU B N 1
ATOM 5896 C CA . LEU B 1 268 ? -7.441 9.578 3.514 1 98.88 268 LEU B CA 1
ATOM 5897 C C . LEU B 1 268 ? -7.707 10.633 4.582 1 98.88 268 LEU B C 1
ATOM 5899 O O . LEU B 1 268 ? -8.555 10.438 5.453 1 98.88 268 LEU B O 1
ATOM 5903 N N . GLU B 1 269 ? -6.941 11.641 4.609 1 98.88 269 GLU B N 1
ATOM 5904 C CA . GLU B 1 269 ? -7.062 12.828 5.457 1 98.88 269 GLU B CA 1
ATOM 5905 C C . GLU B 1 269 ? -6.691 14.094 4.691 1 98.88 269 GLU B C 1
ATOM 5907 O O . GLU B 1 269 ? -5.762 14.086 3.883 1 98.88 269 GLU B O 1
ATOM 5912 N N . MET B 1 270 ? -7.512 15.125 4.898 1 98.81 270 MET B N 1
ATOM 5913 C CA . MET B 1 270 ? -7.215 16.344 4.16 1 98.81 270 MET B CA 1
ATOM 5914 C C . MET B 1 270 ? -7.605 17.578 4.973 1 98.81 270 MET B C 1
ATOM 5916 O O . MET B 1 270 ? -8.547 17.531 5.762 1 98.81 270 MET B O 1
ATOM 5920 N N . SER B 1 271 ? -6.871 18.609 4.793 1 97.88 271 SER B N 1
ATOM 5921 C CA . SER B 1 271 ? -7.305 19.922 5.301 1 97.88 271 SER B CA 1
ATOM 5922 C C . SER B 1 271 ? -8.594 20.375 4.625 1 97.88 271 SER B C 1
ATOM 5924 O O . SER B 1 271 ? -8.82 20.094 3.447 1 97.88 271 SER B O 1
ATOM 5926 N N . ILE B 1 272 ? -9.414 21 5.375 1 97 272 ILE B N 1
ATOM 5927 C CA . ILE B 1 272 ? -10.625 21.594 4.816 1 97 272 ILE B CA 1
ATOM 5928 C C . ILE B 1 272 ? -10.602 23.109 5.023 1 97 272 ILE B C 1
ATOM 5930 O O . ILE B 1 272 ? -9.984 23.609 5.965 1 97 272 ILE B O 1
ATOM 5934 N N . ASN B 1 273 ? -11.297 23.781 4.188 1 93.81 273 ASN B N 1
ATOM 5935 C CA . ASN B 1 273 ? -11.32 25.234 4.266 1 93.81 273 ASN B CA 1
ATOM 5936 C C . ASN B 1 273 ? -12.5 25.734 5.094 1 93.81 273 ASN B C 1
ATOM 5938 O O . ASN B 1 273 ? -12.328 26.562 5.992 1 93.81 273 ASN B O 1
ATOM 5942 N N . GLU B 1 274 ? -13.703 25.125 4.797 1 92.44 274 GLU B N 1
ATOM 5943 C CA . GLU B 1 274 ? -14.867 25.734 5.434 1 92.44 274 GLU B CA 1
ATOM 5944 C C . GLU B 1 274 ? -15.766 24.672 6.059 1 92.44 274 GLU B C 1
ATOM 5946 O O . GLU B 1 274 ? -16.406 24.906 7.082 1 92.44 274 GLU B O 1
ATOM 5951 N N . HIS B 1 275 ? -15.812 23.578 5.395 1 96.06 275 HIS B N 1
ATOM 5952 C CA . HIS B 1 275 ? -16.844 22.609 5.758 1 96.06 275 HIS B CA 1
ATOM 5953 C C . HIS B 1 275 ? -16.391 21.188 5.414 1 96.06 275 HIS B C 1
ATOM 5955 O O . HIS B 1 275 ? -15.75 20.969 4.387 1 96.06 275 HIS B O 1
ATOM 5961 N N . TYR B 1 276 ? -16.875 20.219 6.262 1 97.38 276 TYR B N 1
ATOM 5962 C CA . TYR B 1 276 ? -16.453 18.828 6.035 1 97.38 276 TYR B CA 1
ATOM 5963 C C . TYR B 1 276 ? -17.047 18.297 4.738 1 97.38 276 TYR B C 1
ATOM 5965 O O . TYR B 1 276 ? -16.578 17.281 4.215 1 97.38 276 TYR B O 1
ATOM 5973 N N . MET B 1 277 ? -18.062 18.953 4.129 1 96.81 277 MET B N 1
ATOM 5974 C CA . MET B 1 277 ? -18.625 18.562 2.844 1 96.81 277 MET B CA 1
ATOM 5975 C C . MET B 1 277 ? -17.547 18.531 1.76 1 96.81 277 MET B C 1
ATOM 5977 O O . MET B 1 277 ? -17.672 17.781 0.785 1 96.81 277 MET B O 1
ATOM 5981 N N . GLU B 1 278 ? -16.5 19.328 1.919 1 97.19 278 GLU B N 1
ATOM 5982 C CA . GLU B 1 278 ? -15.375 19.297 0.98 1 97.19 278 GLU B CA 1
ATOM 5983 C C . GLU B 1 278 ? -14.789 17.891 0.871 1 97.19 278 GLU B C 1
ATOM 5985 O O . GLU B 1 278 ? -14.453 17.438 -0.225 1 97.19 278 GLU B O 1
ATOM 5990 N N . THR B 1 279 ? -14.703 17.203 1.999 1 98.31 279 THR B N 1
ATOM 5991 C CA . THR B 1 279 ? -14.164 15.852 2.027 1 98.31 279 THR B CA 1
ATOM 5992 C C . THR B 1 279 ? -15.133 14.875 1.372 1 98.31 279 THR B C 1
ATOM 5994 O O . THR B 1 279 ? -14.719 13.977 0.635 1 98.31 279 THR B O 1
ATOM 5997 N N . LEU B 1 280 ? -16.422 15.031 1.623 1 98.38 280 LEU B N 1
ATOM 5998 C CA . LEU B 1 280 ? -17.422 14.156 1.024 1 98.38 280 LEU B CA 1
ATOM 5999 C C . LEU B 1 280 ? -17.422 14.281 -0.496 1 98.38 280 LEU B C 1
ATOM 6001 O O . LEU B 1 280 ? -17.625 13.297 -1.207 1 98.38 280 LEU B O 1
ATOM 6005 N N . GLU B 1 281 ? -17.219 15.461 -0.965 1 98.25 281 GLU B N 1
ATOM 6006 C CA . GLU B 1 281 ? -17.141 15.68 -2.406 1 98.25 281 GLU B CA 1
ATOM 6007 C C . GLU B 1 281 ? -15.93 14.977 -3.006 1 98.25 281 GLU B C 1
ATOM 6009 O O . GLU B 1 281 ? -16.016 14.375 -4.078 1 98.25 281 GLU B O 1
ATOM 6014 N N . VAL B 1 282 ? -14.797 15.07 -2.311 1 98.69 282 VAL B N 1
ATOM 6015 C CA . VAL B 1 282 ? -13.578 14.391 -2.746 1 98.69 282 VAL B CA 1
ATOM 6016 C C . VAL B 1 282 ? -13.812 12.883 -2.795 1 98.69 282 VAL B C 1
ATOM 6018 O O . VAL B 1 282 ? -13.469 12.227 -3.779 1 98.69 282 VAL B O 1
ATOM 6021 N N . VAL B 1 283 ? -14.414 12.336 -1.785 1 98.75 283 VAL B N 1
ATOM 6022 C CA . VAL B 1 283 ? -14.625 10.898 -1.668 1 98.75 283 VAL B CA 1
ATOM 6023 C C . VAL B 1 283 ? -15.633 10.438 -2.719 1 98.75 283 VAL B C 1
ATOM 6025 O O . VAL B 1 283 ? -15.484 9.367 -3.311 1 98.75 283 VAL B O 1
ATOM 6028 N N . HIS B 1 284 ? -16.656 11.281 -2.922 1 98.75 284 HIS B N 1
ATOM 6029 C CA . HIS B 1 284 ? -17.656 10.945 -3.936 1 98.75 284 HIS B CA 1
ATOM 6030 C C . HIS B 1 284 ? -17.016 10.875 -5.324 1 98.75 284 HIS B C 1
ATOM 6032 O O . HIS B 1 284 ? -17.297 9.945 -6.086 1 98.75 284 HIS B O 1
ATOM 6038 N N . LYS B 1 285 ? -16.234 11.859 -5.637 1 98.75 285 LYS B N 1
ATOM 6039 C CA . LYS B 1 285 ? -15.531 11.859 -6.914 1 98.75 285 LYS B CA 1
ATOM 6040 C C . LYS B 1 285 ? -14.648 10.625 -7.047 1 98.75 285 LYS B C 1
ATOM 6042 O O . LYS B 1 285 ? -14.562 10.023 -8.125 1 98.75 285 LYS B O 1
ATOM 6047 N N . MET B 1 286 ? -14.008 10.258 -6.016 1 98.88 286 MET B N 1
ATOM 6048 C CA . MET B 1 286 ? -13.141 9.086 -5.977 1 98.88 286 MET B CA 1
ATOM 6049 C C . MET B 1 286 ? -13.93 7.809 -6.258 1 98.88 286 MET B C 1
ATOM 6051 O O . MET B 1 286 ? -13.547 7.008 -7.109 1 98.88 286 MET B O 1
ATOM 6055 N N . PHE B 1 287 ? -15.047 7.629 -5.594 1 98.81 287 PHE B N 1
ATOM 6056 C CA . PHE B 1 287 ? -15.836 6.418 -5.781 1 98.81 287 PHE B CA 1
ATOM 6057 C C . PHE B 1 287 ? -16.469 6.395 -7.164 1 98.81 287 PHE B C 1
ATOM 6059 O O . PHE B 1 287 ? -16.578 5.336 -7.785 1 98.81 287 PHE B O 1
ATOM 6066 N N . LYS B 1 288 ? -16.938 7.547 -7.629 1 98.56 288 LYS B N 1
ATOM 6067 C CA . LYS B 1 288 ? -17.438 7.609 -9 1 98.56 288 LYS B CA 1
ATOM 6068 C C . LYS B 1 288 ? -16.391 7.121 -9.992 1 98.56 288 LYS B C 1
ATOM 6070 O O . LYS B 1 288 ? -16.703 6.344 -10.891 1 98.56 288 LYS B O 1
ATOM 6075 N N . HIS B 1 289 ? -15.156 7.625 -9.758 1 98.81 289 HIS B N 1
ATOM 6076 C CA . HIS B 1 289 ? -14.047 7.195 -10.602 1 98.81 289 HIS B CA 1
ATOM 6077 C C . HIS B 1 289 ? -13.852 5.684 -10.539 1 98.81 289 HIS B C 1
ATOM 6079 O O . HIS B 1 289 ? -13.664 5.031 -11.562 1 98.81 289 HIS B O 1
ATOM 6085 N N . ILE B 1 290 ? -13.93 5.098 -9.414 1 98.88 290 ILE B N 1
ATOM 6086 C CA . ILE B 1 290 ? -13.75 3.666 -9.211 1 98.88 290 ILE B CA 1
ATOM 6087 C C . ILE B 1 290 ? -14.859 2.896 -9.914 1 98.88 290 ILE B C 1
ATOM 6089 O O . ILE B 1 290 ? -14.594 2 -10.719 1 98.88 290 ILE B O 1
ATOM 6093 N N . PHE B 1 291 ? -16.109 3.271 -9.672 1 98.69 291 PHE B N 1
ATOM 6094 C CA . PHE B 1 291 ? -17.266 2.537 -10.195 1 98.69 291 PHE B CA 1
ATOM 6095 C C . PHE B 1 291 ? -17.297 2.586 -11.711 1 98.69 291 PHE B C 1
ATOM 6097 O O . PHE B 1 291 ? -17.516 1.567 -12.367 1 98.69 291 PHE B O 1
ATOM 6104 N N . GLU B 1 292 ? -17.031 3.736 -12.273 1 98.62 292 GLU B N 1
ATOM 6105 C CA . GLU B 1 292 ? -17.078 3.906 -13.727 1 98.62 292 GLU B CA 1
ATOM 6106 C C . GLU B 1 292 ? -15.945 3.135 -14.398 1 98.62 292 GLU B C 1
ATOM 6108 O O . GLU B 1 292 ? -16.172 2.43 -15.383 1 98.62 292 GLU B O 1
ATOM 6113 N N . ASN B 1 293 ? -14.773 3.256 -13.852 1 98.81 293 ASN B N 1
ATOM 6114 C CA . ASN B 1 293 ? -13.625 2.654 -14.508 1 98.81 293 ASN B CA 1
ATOM 6115 C C . ASN B 1 293 ? -13.602 1.14 -14.328 1 98.81 293 ASN B C 1
ATOM 6117 O O . ASN B 1 293 ? -13.102 0.414 -15.195 1 98.81 293 ASN B O 1
ATOM 6121 N N . LEU B 1 294 ? -14.094 0.611 -13.203 1 98.81 294 LEU B N 1
ATOM 6122 C CA . LEU B 1 294 ? -14.195 -0.837 -13.062 1 98.81 294 LEU B CA 1
ATOM 6123 C C . LEU B 1 294 ? -15.016 -1.435 -14.203 1 98.81 294 LEU B C 1
ATOM 6125 O O . LEU B 1 294 ? -14.625 -2.441 -14.797 1 98.81 294 LEU B O 1
ATOM 6129 N N . GLU B 1 295 ? -16.156 -0.819 -14.523 1 98.62 295 GLU B N 1
ATOM 6130 C CA . GLU B 1 295 ? -17.062 -1.347 -15.531 1 98.62 295 GLU B CA 1
ATOM 6131 C C . GLU B 1 295 ? -16.484 -1.203 -16.938 1 98.62 295 GLU B C 1
ATOM 6133 O O . GLU B 1 295 ? -16.828 -1.962 -17.844 1 98.62 295 GLU B O 1
ATOM 6138 N N . THR B 1 296 ? -15.523 -0.254 -17.109 1 98.44 296 THR B N 1
ATOM 6139 C CA . THR B 1 296 ? -14.984 -0.004 -18.438 1 98.44 296 THR B CA 1
ATOM 6140 C C . THR B 1 296 ? -13.625 -0.678 -18.609 1 98.44 296 THR B C 1
ATOM 6142 O O . THR B 1 296 ? -13.445 -1.53 -19.484 1 98.44 296 THR B O 1
ATOM 6145 N N . ARG B 1 297 ? -12.703 -0.436 -17.719 1 98.44 297 ARG B N 1
ATOM 6146 C CA . ARG B 1 297 ? -11.32 -0.894 -17.859 1 98.44 297 ARG B CA 1
ATOM 6147 C C . ARG B 1 297 ? -11.18 -2.35 -17.438 1 98.44 297 ARG B C 1
ATOM 6149 O O . ARG B 1 297 ? -10.273 -3.051 -17.891 1 98.44 297 ARG B O 1
ATOM 6156 N N . TRP B 1 298 ? -12.031 -2.879 -16.578 1 98.5 298 TRP B N 1
ATOM 6157 C CA . TRP B 1 298 ? -11.961 -4.254 -16.109 1 98.5 298 TRP B CA 1
ATOM 6158 C C . TRP B 1 298 ? -13.25 -5.008 -16.422 1 98.5 298 TRP B C 1
ATOM 6160 O O . TRP B 1 298 ? -13.703 -5.82 -15.609 1 98.5 298 TRP B O 1
ATOM 6170 N N . ALA B 1 299 ? -13.836 -4.656 -17.531 1 98.38 299 ALA B N 1
ATOM 6171 C CA . ALA B 1 299 ? -15.094 -5.258 -17.969 1 98.38 299 ALA B CA 1
ATOM 6172 C C . ALA B 1 299 ? -14.953 -6.77 -18.109 1 98.38 299 ALA B C 1
ATOM 6174 O O . ALA B 1 299 ? -15.875 -7.52 -17.781 1 98.38 299 ALA B O 1
ATOM 6175 N N . ARG B 1 300 ? -13.844 -7.262 -18.594 1 97.5 300 ARG B N 1
ATOM 6176 C CA . ARG B 1 300 ? -13.633 -8.695 -18.797 1 97.5 300 ARG B CA 1
ATOM 6177 C C . ARG B 1 300 ? -13.625 -9.438 -17.469 1 97.5 300 ARG B C 1
ATOM 6179 O O . ARG B 1 300 ? -14.266 -10.484 -17.344 1 97.5 300 ARG B O 1
ATOM 6186 N N . GLU B 1 301 ? -12.836 -8.93 -16.516 1 98.38 301 GLU B N 1
ATOM 6187 C CA . GLU B 1 301 ? -12.805 -9.523 -15.188 1 98.38 301 GLU B CA 1
ATOM 6188 C C . GLU B 1 301 ? -14.203 -9.57 -14.57 1 98.38 301 GLU B C 1
ATOM 6190 O O . GLU B 1 301 ? -14.594 -10.578 -13.977 1 98.38 301 GLU B O 1
ATOM 6195 N N . LEU B 1 302 ? -14.938 -8.477 -14.719 1 98.75 302 LEU B N 1
ATOM 6196 C CA . LEU B 1 302 ? -16.281 -8.414 -14.156 1 98.75 302 LEU B CA 1
ATOM 6197 C C . LEU B 1 302 ? -17.203 -9.43 -14.812 1 98.75 302 LEU B C 1
ATOM 6199 O O . LEU B 1 302 ? -18.016 -10.062 -14.141 1 98.75 302 LEU B O 1
ATOM 6203 N N . GLU B 1 303 ? -17.094 -9.578 -16.125 1 98.12 303 GLU B N 1
ATOM 6204 C CA . GLU B 1 303 ? -17.875 -10.586 -16.844 1 98.12 303 GLU B CA 1
ATOM 6205 C C . GLU B 1 303 ? -17.594 -11.984 -16.312 1 98.12 303 GLU B C 1
ATOM 6207 O O . GLU B 1 303 ? -18.516 -12.766 -16.062 1 98.12 303 GLU B O 1
ATOM 6212 N N . VAL B 1 304 ? -16.328 -12.297 -16.125 1 97.94 304 VAL B N 1
ATOM 6213 C CA . VAL B 1 304 ? -15.906 -13.594 -15.602 1 97.94 304 VAL B CA 1
ATOM 6214 C C . VAL B 1 304 ? -16.516 -13.812 -14.219 1 97.94 304 VAL B C 1
ATOM 6216 O O . VAL B 1 304 ? -17.047 -14.883 -13.93 1 97.94 304 VAL B O 1
ATOM 6219 N N . ILE B 1 305 ? -16.453 -12.82 -13.352 1 98.62 305 ILE B N 1
ATOM 6220 C CA . ILE B 1 305 ? -16.969 -12.906 -11.984 1 98.62 305 ILE B CA 1
ATOM 6221 C C . ILE B 1 305 ? -18.469 -13.148 -12.016 1 98.62 305 ILE B C 1
ATOM 6223 O O . ILE B 1 305 ? -18.984 -14 -11.297 1 98.62 305 ILE B O 1
ATOM 6227 N N . ARG B 1 306 ? -19.141 -12.438 -12.883 1 97.88 306 ARG B N 1
ATOM 6228 C CA . ARG B 1 306 ? -20.594 -12.43 -12.906 1 97.88 306 ARG B CA 1
ATOM 6229 C C . ARG B 1 306 ? -21.141 -13.742 -13.477 1 97.88 306 ARG B C 1
ATOM 6231 O O . ARG B 1 306 ? -22.328 -14.023 -13.359 1 97.88 306 ARG B O 1
ATOM 6238 N N . THR B 1 307 ? -20.281 -14.609 -14.102 1 95.69 307 THR B N 1
ATOM 6239 C CA . THR B 1 307 ? -20.688 -15.961 -14.484 1 95.69 307 THR B CA 1
ATOM 6240 C C . THR B 1 307 ? -20.953 -16.812 -13.25 1 95.69 307 THR B C 1
ATOM 6242 O O . THR B 1 307 ? -21.766 -17.75 -13.289 1 95.69 307 THR B O 1
ATOM 6245 N N . GLN B 1 308 ? -20.297 -16.469 -12.195 1 96.75 308 GLN B N 1
ATOM 6246 C CA . GLN B 1 308 ? -20.438 -17.266 -10.977 1 96.75 308 GLN B CA 1
ATOM 6247 C C . GLN B 1 308 ? -21.219 -16.516 -9.906 1 96.75 308 GLN B C 1
ATOM 6249 O O . GLN B 1 308 ? -22 -17.094 -9.172 1 96.75 308 GLN B O 1
ATOM 6254 N N . TYR B 1 309 ? -20.891 -15.227 -9.789 1 96.94 309 TYR B N 1
ATOM 6255 C CA . TYR B 1 309 ? -21.516 -14.352 -8.805 1 96.94 309 TYR B CA 1
ATOM 6256 C C . TYR B 1 309 ? -22.281 -13.227 -9.492 1 96.94 309 TYR B C 1
ATOM 6258 O O . TYR B 1 309 ? -21.703 -12.188 -9.82 1 96.94 309 TYR B O 1
ATOM 6266 N N . GLU B 1 310 ? -23.547 -13.383 -9.547 1 95.38 310 GLU B N 1
ATOM 6267 C CA . GLU B 1 310 ? -24.359 -12.383 -10.227 1 95.38 310 GLU B CA 1
ATOM 6268 C C . GLU B 1 310 ? -24.312 -11.047 -9.5 1 95.38 310 GLU B C 1
ATOM 6270 O O . GLU B 1 310 ? -24.422 -10.992 -8.273 1 95.38 310 GLU B O 1
ATOM 6275 N N . SER B 1 311 ? -24.125 -10 -10.273 1 95.81 311 SER B N 1
ATOM 6276 C CA . SER B 1 311 ? -24.172 -8.648 -9.727 1 95.81 311 SER B CA 1
ATOM 6277 C C . SER B 1 311 ? -24.422 -7.621 -10.828 1 95.81 311 SER B C 1
ATOM 6279 O O . SER B 1 311 ? -24.188 -7.895 -12.008 1 95.81 311 SER B O 1
ATOM 6281 N N . GLU B 1 312 ? -24.938 -6.508 -10.406 1 96.19 312 GLU B N 1
ATOM 6282 C CA . GLU B 1 312 ? -25.156 -5.375 -11.305 1 96.19 312 GLU B CA 1
ATOM 6283 C C . GLU B 1 312 ? -24.234 -4.207 -10.945 1 96.19 312 GLU B C 1
ATOM 6285 O O . GLU B 1 312 ? -23.781 -4.094 -9.805 1 96.19 312 GLU B O 1
ATOM 6290 N N . PRO B 1 313 ? -23.953 -3.383 -11.938 1 97.56 313 PRO B N 1
ATOM 6291 C CA . PRO B 1 313 ? -23.188 -2.184 -11.594 1 97.56 313 PRO B CA 1
ATOM 6292 C C . PRO B 1 313 ? -23.844 -1.354 -10.492 1 97.56 313 PRO B C 1
ATOM 6294 O O . PRO B 1 313 ? -25.062 -1.269 -10.422 1 97.56 313 PRO B O 1
ATOM 6297 N N . VAL B 1 314 ? -23.047 -0.73 -9.711 1 97.94 314 VAL B N 1
ATOM 6298 C CA . VAL B 1 314 ? -23.516 0.163 -8.656 1 97.94 314 VAL B CA 1
ATOM 6299 C C . VAL B 1 314 ? -24.031 1.461 -9.266 1 97.94 314 VAL B C 1
ATOM 6301 O O . VAL B 1 314 ? -23.391 2.033 -10.156 1 97.94 314 VAL B O 1
ATOM 6304 N N . THR B 1 315 ? -25.188 1.849 -8.844 1 98.25 315 THR B N 1
ATOM 6305 C CA . THR B 1 315 ? -25.734 3.129 -9.289 1 98.25 315 THR B CA 1
ATOM 6306 C C . THR B 1 315 ? -25.328 4.246 -8.336 1 98.25 315 THR B C 1
ATOM 6308 O O . THR B 1 315 ? -25.219 4.027 -7.125 1 98.25 315 THR B O 1
ATOM 6311 N N . PHE B 1 316 ? -25.078 5.406 -8.867 1 98.12 316 PHE B N 1
ATOM 6312 C CA . PHE B 1 316 ? -24.672 6.551 -8.062 1 98.12 316 PHE B CA 1
ATOM 6313 C C . PHE B 1 316 ? -25.141 7.855 -8.703 1 98.12 316 PHE B C 1
ATOM 6315 O O . PHE B 1 316 ? -25.5 7.879 -9.883 1 98.12 316 PHE B O 1
ATOM 6322 N N . THR B 1 317 ? -25.156 8.93 -7.945 1 98.06 317 THR B N 1
ATOM 6323 C CA . THR B 1 317 ? -25.578 10.25 -8.398 1 98.06 317 THR B CA 1
ATOM 6324 C C . THR B 1 317 ? -24.375 11.086 -8.828 1 98.06 317 THR B C 1
ATOM 6326 O O . THR B 1 317 ? -23.234 10.758 -8.492 1 98.06 317 THR B O 1
ATOM 6329 N N . ASP B 1 318 ? -24.625 12.117 -9.578 1 97.38 318 ASP B N 1
ATOM 6330 C CA . ASP B 1 318 ? -23.547 13.008 -10.023 1 97.38 318 ASP B CA 1
ATOM 6331 C C . ASP B 1 318 ? -22.922 13.75 -8.852 1 97.38 318 ASP B C 1
ATOM 6333 O O . ASP B 1 318 ? -21.703 13.898 -8.773 1 97.38 318 ASP B O 1
ATOM 6337 N N . GLU B 1 319 ? -23.797 14.211 -7.969 1 97.56 319 GLU B N 1
ATOM 6338 C CA . GLU B 1 319 ? -23.375 14.852 -6.727 1 97.56 319 GLU B CA 1
ATOM 6339 C C . GLU B 1 319 ? -23.625 13.945 -5.523 1 97.56 319 GLU B C 1
ATOM 6341 O O . GLU B 1 319 ? -24.453 13.039 -5.586 1 97.56 319 GLU B O 1
ATOM 6346 N N . PRO B 1 320 ? -22.922 14.203 -4.453 1 98.06 320 PRO B N 1
ATOM 6347 C CA . PRO B 1 320 ? -23.094 13.328 -3.291 1 98.06 320 PRO B CA 1
ATOM 6348 C C . PRO B 1 320 ? -24.531 13.273 -2.805 1 98.06 320 PRO B C 1
ATOM 6350 O O . PRO B 1 320 ? -25.172 14.312 -2.648 1 98.06 320 PRO B O 1
ATOM 6353 N N . CYS B 1 321 ? -25.031 12.102 -2.658 1 98.5 321 CYS B N 1
ATOM 6354 C CA . CYS B 1 321 ? -26.312 11.891 -1.985 1 98.5 321 CYS B CA 1
ATOM 6355 C C . CYS B 1 321 ? -26.109 11.773 -0.477 1 98.5 321 CYS B C 1
ATOM 6357 O O . CYS B 1 321 ? -25.75 10.711 0.027 1 98.5 321 CYS B O 1
ATOM 6359 N N . VAL B 1 322 ? -26.422 12.844 0.247 1 98.44 322 VAL B N 1
ATOM 6360 C CA . VAL B 1 322 ? -26.172 12.898 1.683 1 98.44 322 VAL B CA 1
ATOM 6361 C C . VAL B 1 322 ? -27.484 13.016 2.436 1 98.44 322 VAL B C 1
ATOM 6363 O O . VAL B 1 322 ? -28.25 13.977 2.232 1 98.44 322 VAL B O 1
ATOM 6366 N N . LEU B 1 323 ? -27.766 12.039 3.244 1 98.25 323 LEU B N 1
ATOM 6367 C CA . LEU B 1 323 ? -28.844 12.133 4.215 1 98.25 323 LEU B CA 1
ATOM 6368 C C . LEU B 1 323 ? -28.328 12.617 5.566 1 98.25 323 LEU B C 1
ATOM 6370 O O . LEU B 1 323 ? -27.172 12.391 5.906 1 98.25 323 LEU B O 1
ATOM 6374 N N . HIS B 1 324 ? -29.188 13.289 6.258 1 97.25 324 HIS B N 1
ATOM 6375 C CA . HIS B 1 324 ? -28.859 13.68 7.621 1 97.25 324 HIS B CA 1
ATOM 6376 C C . HIS B 1 324 ? -29.547 12.781 8.641 1 97.25 324 HIS B C 1
ATOM 6378 O O . HIS B 1 324 ? -30.641 12.242 8.367 1 97.25 324 HIS B O 1
ATOM 6384 N N . TRP B 1 325 ? -28.953 12.641 9.758 1 97.75 325 TRP B N 1
ATOM 6385 C CA . TRP B 1 325 ? -29.359 11.688 10.781 1 97.75 325 TRP B CA 1
ATOM 6386 C C . TRP B 1 325 ? -30.859 11.805 11.07 1 97.75 325 TRP B C 1
ATOM 6388 O O . TRP B 1 325 ? -31.578 10.805 11.102 1 97.75 325 TRP B O 1
ATOM 6398 N N . PRO B 1 326 ? -31.438 13.047 11.266 1 95.62 326 PRO B N 1
ATOM 6399 C CA . PRO B 1 326 ? -32.875 13.141 11.531 1 95.62 326 PRO B CA 1
ATOM 6400 C C . PRO B 1 326 ? -33.719 12.578 10.398 1 95.62 326 PRO B C 1
ATOM 6402 O O . PRO B 1 326 ? -34.75 11.953 10.648 1 95.62 326 PRO B O 1
ATOM 6405 N N . GLU B 1 327 ? -33.281 12.805 9.195 1 96.44 327 GLU B N 1
ATOM 6406 C CA . GLU B 1 327 ? -34 12.266 8.047 1 96.44 327 GLU B CA 1
ATOM 6407 C C . GLU B 1 327 ? -33.969 10.742 8.047 1 96.44 327 GLU B C 1
ATOM 6409 O O . GLU B 1 327 ? -35 10.102 7.762 1 96.44 327 GLU B O 1
ATOM 6414 N N . ALA B 1 328 ? -32.875 10.133 8.336 1 97.75 328 ALA B N 1
ATOM 6415 C CA . ALA B 1 328 ? -32.75 8.68 8.406 1 97.75 328 ALA B CA 1
ATOM 6416 C C . ALA B 1 328 ? -33.656 8.094 9.492 1 97.75 328 ALA B C 1
ATOM 6418 O O . ALA B 1 328 ? -34.25 7.039 9.305 1 97.75 328 ALA B O 1
ATOM 6419 N N . MET B 1 329 ? -33.75 8.805 10.609 1 97.19 329 MET B N 1
ATOM 6420 C CA . MET B 1 329 ? -34.625 8.367 11.703 1 97.19 329 MET B CA 1
ATOM 6421 C C . MET B 1 329 ? -36.062 8.359 11.258 1 97.19 329 MET B C 1
ATOM 6423 O O . MET B 1 329 ? -36.812 7.414 11.555 1 97.19 329 MET B O 1
ATOM 6427 N N . GLU B 1 330 ? -36.406 9.375 10.594 1 97.31 330 GLU B N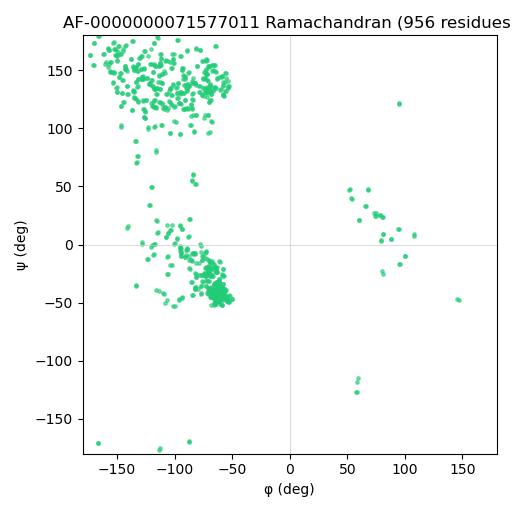 1
ATOM 6428 C CA . GLU B 1 330 ? -37.781 9.453 10.094 1 97.31 330 GLU B CA 1
ATOM 6429 C C . GLU B 1 330 ? -38.094 8.328 9.102 1 97.31 330 GLU B C 1
ATOM 6431 O O . GLU B 1 330 ? -39.156 7.715 9.156 1 97.31 330 GLU B O 1
ATOM 6436 N N . ILE B 1 331 ? -37.188 8.141 8.219 1 97.69 331 ILE B N 1
ATOM 6437 C CA . ILE B 1 331 ? -37.344 7.086 7.223 1 97.69 331 ILE B CA 1
ATOM 6438 C C . ILE B 1 331 ? -37.5 5.738 7.922 1 97.69 331 ILE B C 1
ATOM 6440 O O . ILE B 1 331 ? -38.406 4.965 7.602 1 97.69 331 ILE B O 1
ATOM 6444 N N . LEU B 1 332 ? -36.625 5.43 8.898 1 98.25 332 LEU B N 1
ATOM 6445 C CA . LEU B 1 332 ? -36.625 4.137 9.57 1 98.25 332 LEU B CA 1
ATOM 6446 C C . LEU B 1 332 ? -37.906 3.949 10.406 1 98.25 332 LEU B C 1
ATOM 6448 O O . LEU B 1 332 ? -38.438 2.848 10.477 1 98.25 332 LEU B O 1
ATOM 6452 N N . ARG B 1 333 ? -38.344 5.059 11.039 1 97.62 333 ARG B N 1
ATOM 6453 C CA . ARG B 1 333 ? -39.625 4.988 11.734 1 97.62 333 ARG B CA 1
ATOM 6454 C C . ARG B 1 333 ? -40.781 4.691 10.766 1 97.62 333 ARG B C 1
ATOM 6456 O O . ARG B 1 333 ? -41.688 3.928 11.094 1 97.62 333 ARG B O 1
ATOM 6463 N N . GLY B 1 334 ? -40.719 5.309 9.664 1 97.44 334 GLY B N 1
ATOM 6464 C CA . GLY B 1 334 ? -41.719 5.051 8.633 1 97.44 334 GLY B CA 1
ATOM 6465 C C . GLY B 1 334 ? -41.719 3.611 8.156 1 97.44 334 GLY B C 1
ATOM 6466 O O . GLY B 1 334 ? -42.75 3.088 7.758 1 97.44 334 GLY B O 1
ATOM 6467 N N . GLU B 1 335 ? -40.594 2.977 8.164 1 97.19 335 GLU B N 1
ATOM 6468 C CA . GLU B 1 335 ? -40.438 1.584 7.754 1 97.19 335 GLU B CA 1
ATOM 6469 C C . GLU B 1 335 ? -40.812 0.632 8.891 1 97.19 335 GLU B C 1
ATOM 6471 O O . GLU B 1 335 ? -40.688 -0.586 8.75 1 97.19 335 GLU B O 1
ATOM 6476 N N . GLY B 1 336 ? -41.062 1.163 10.117 1 97.25 336 GLY B N 1
ATOM 6477 C CA . GLY B 1 336 ? -41.594 0.354 11.195 1 97.25 336 GLY B CA 1
ATOM 6478 C C . GLY B 1 336 ? -40.594 0.049 12.281 1 97.25 336 GLY B C 1
ATOM 6479 O O . GLY B 1 336 ? -40.844 -0.717 13.203 1 97.25 336 GLY B O 1
ATOM 6480 N N . PHE B 1 337 ? -39.406 0.661 12.219 1 97.56 337 PHE B N 1
ATOM 6481 C CA . PHE B 1 337 ? -38.406 0.404 13.242 1 97.56 337 PHE B CA 1
ATOM 6482 C C . PHE B 1 337 ? -38.656 1.29 14.461 1 97.56 337 PHE B C 1
ATOM 6484 O O . PHE B 1 337 ? -39.031 2.457 14.32 1 97.56 337 PHE B O 1
ATOM 6491 N N . ASP B 1 338 ? -38.406 0.75 15.641 1 96.5 338 ASP B N 1
ATOM 6492 C CA . ASP B 1 338 ? -38.375 1.54 16.875 1 96.5 338 ASP B CA 1
ATOM 6493 C C . ASP B 1 338 ? -37 2.145 17.094 1 96.5 338 ASP B C 1
ATOM 6495 O O . ASP B 1 338 ? -36.062 1.443 17.484 1 96.5 338 ASP B O 1
ATOM 6499 N N . MET B 1 339 ? -36.938 3.381 16.969 1 94.94 339 MET B N 1
ATOM 6500 C CA . MET B 1 339 ? -35.625 4.043 17.016 1 94.94 339 MET B CA 1
ATOM 6501 C C . MET B 1 339 ? -35.375 4.652 18.391 1 94.94 339 MET B C 1
ATOM 6503 O O . MET B 1 339 ? -34.344 5.281 18.625 1 94.94 339 MET B O 1
ATOM 6507 N N . GLY B 1 340 ? -36.312 4.488 19.297 1 94.56 340 GLY B N 1
ATOM 6508 C CA . GLY B 1 340 ? -36.125 5.055 20.625 1 94.56 340 GLY B CA 1
ATOM 6509 C C . GLY B 1 340 ? -35.906 6.551 20.609 1 94.56 340 GLY B C 1
ATOM 6510 O O . GLY B 1 340 ? -36.656 7.301 20 1 94.56 340 GLY B O 1
ATOM 6511 N N . ASP B 1 341 ? -34.781 6.969 21.281 1 93.5 341 ASP B N 1
ATOM 6512 C CA . ASP B 1 341 ? -34.469 8.391 21.328 1 93.5 341 ASP B CA 1
ATOM 6513 C C . ASP B 1 341 ? -33.688 8.812 20.078 1 93.5 341 ASP B C 1
ATOM 6515 O O . ASP B 1 341 ? -33.406 10 19.875 1 93.5 341 ASP B O 1
ATOM 6519 N N . GLY B 1 342 ? -33.312 7.824 19.281 1 92.44 342 GLY B N 1
ATOM 6520 C CA . GLY B 1 342 ? -32.656 8.109 18.016 1 92.44 342 GLY B CA 1
ATOM 6521 C C . GLY B 1 342 ? -31.188 8.406 18.172 1 92.44 342 GLY B C 1
ATOM 6522 O O . GLY B 1 342 ? -30.594 9.062 17.312 1 92.44 342 GLY B O 1
ATOM 6523 N N . LEU B 1 343 ? -30.531 7.957 19.234 1 94.31 343 LEU B N 1
ATOM 6524 C CA . LEU B 1 343 ? -29.141 8.32 19.5 1 94.31 343 LEU B CA 1
ATOM 6525 C C . LEU B 1 343 ? -28.25 7.09 19.484 1 94.31 343 LEU B C 1
ATOM 6527 O O . LEU B 1 343 ? -27.031 7.191 19.719 1 94.31 343 LEU B O 1
ATOM 6531 N N . GLY B 1 344 ? -28.844 5.957 19.234 1 91.62 344 GLY B N 1
ATOM 6532 C CA . GLY B 1 344 ? -28.078 4.73 19.141 1 91.62 344 GLY B CA 1
ATOM 6533 C C . GLY B 1 344 ? -27.578 4.441 17.75 1 91.62 344 GLY B C 1
ATOM 6534 O O . GLY B 1 344 ? -28.031 5.039 16.781 1 91.62 344 GLY B O 1
ATOM 6535 N N . ASP B 1 345 ? -26.656 3.502 17.688 1 91.56 345 ASP B N 1
ATOM 6536 C CA . ASP B 1 345 ? -26.109 3.109 16.391 1 91.56 345 ASP B CA 1
ATOM 6537 C C . ASP B 1 345 ? -27.125 2.318 15.57 1 91.56 345 ASP B C 1
ATOM 6539 O O . ASP B 1 345 ? -28.094 1.79 16.125 1 91.56 345 ASP B O 1
ATOM 6543 N N . LEU B 1 346 ? -26.938 2.273 14.297 1 95.06 346 LEU B N 1
ATOM 6544 C CA . LEU B 1 346 ? -27.828 1.533 13.414 1 95.06 346 LEU B CA 1
ATOM 6545 C C . LEU B 1 346 ? -27.469 0.05 13.398 1 95.06 346 LEU B C 1
ATOM 6547 O O . LEU B 1 346 ? -26.297 -0.313 13.414 1 95.06 346 LEU B O 1
ATOM 6551 N N . THR B 1 347 ? -28.484 -0.75 13.414 1 94.44 347 THR B N 1
ATOM 6552 C CA . THR B 1 347 ? -28.281 -2.18 13.211 1 94.44 347 THR B CA 1
ATOM 6553 C C . THR B 1 347 ? -28.156 -2.502 11.719 1 94.44 347 THR B C 1
ATOM 6555 O O . THR B 1 347 ? -28.484 -1.674 10.867 1 94.44 347 THR B O 1
ATOM 6558 N N . GLY B 1 348 ? -27.766 -3.689 11.469 1 93.25 348 GLY B N 1
ATOM 6559 C CA . GLY B 1 348 ? -27.656 -4.121 10.086 1 93.25 348 GLY B CA 1
ATOM 6560 C C . GLY B 1 348 ? -28.984 -4.051 9.344 1 93.25 348 GLY B C 1
ATOM 6561 O O . GLY B 1 348 ? -29.031 -3.607 8.195 1 93.25 348 GLY B O 1
ATOM 6562 N N . ALA B 1 349 ? -29.984 -4.496 9.984 1 96 349 ALA B N 1
ATOM 6563 C CA . ALA B 1 349 ? -31.328 -4.484 9.375 1 96 349 ALA B CA 1
ATOM 6564 C C . ALA B 1 349 ? -31.766 -3.059 9.062 1 96 349 ALA B C 1
ATOM 6566 O O . ALA B 1 349 ? -32.406 -2.812 8.031 1 96 349 ALA B O 1
ATOM 6567 N N . GLN B 1 350 ? -31.5 -2.162 9.953 1 97.19 350 GLN B N 1
ATOM 6568 C CA . GLN B 1 350 ? -31.844 -0.759 9.766 1 97.19 350 GLN B CA 1
ATOM 6569 C C . GLN B 1 350 ? -31.078 -0.159 8.586 1 97.19 350 GLN B C 1
ATOM 6571 O O . GLN B 1 350 ? -31.641 0.594 7.789 1 97.19 350 GLN B O 1
ATOM 6576 N N . GLU B 1 351 ? -29.781 -0.498 8.492 1 97 351 GLU B N 1
ATOM 6577 C CA . GLU B 1 351 ? -28.969 -0.024 7.375 1 97 351 GLU B CA 1
ATOM 6578 C C . GLU B 1 351 ? -29.516 -0.509 6.039 1 97 351 GLU B C 1
ATOM 6580 O O . GLU B 1 351 ? -29.594 0.261 5.082 1 97 351 GLU B O 1
ATOM 6585 N N . LEU B 1 352 ? -29.906 -1.721 6.008 1 97.25 352 LEU B N 1
ATOM 6586 C CA . LEU B 1 352 ? -30.438 -2.309 4.785 1 97.25 352 LEU B CA 1
ATOM 6587 C C . LEU B 1 352 ? -31.75 -1.64 4.391 1 97.25 352 LEU B C 1
ATOM 6589 O O . LEU B 1 352 ? -31.984 -1.364 3.209 1 97.25 352 LEU B O 1
ATOM 6593 N N . ALA B 1 353 ? -32.625 -1.441 5.398 1 98.06 353 ALA B N 1
ATOM 6594 C CA . ALA B 1 353 ? -33.875 -0.779 5.145 1 98.06 353 ALA B CA 1
ATOM 6595 C C . ALA B 1 353 ? -33.688 0.639 4.621 1 98.06 353 ALA B C 1
ATOM 6597 O O . ALA B 1 353 ? -34.344 1.07 3.686 1 98.06 353 ALA B O 1
ATOM 6598 N N . LEU B 1 354 ? -32.781 1.317 5.246 1 98.31 354 LEU B N 1
ATOM 6599 C CA . LEU B 1 354 ? -32.438 2.67 4.809 1 98.31 354 LEU B CA 1
ATOM 6600 C C . LEU B 1 354 ? -31.953 2.67 3.367 1 98.31 354 LEU B C 1
ATOM 6602 O O . LEU B 1 354 ? -32.344 3.514 2.564 1 98.31 354 LEU B O 1
ATOM 6606 N N . GLY B 1 355 ? -31.078 1.728 3.049 1 98.06 355 GLY B N 1
ATOM 6607 C CA . GLY B 1 355 ? -30.547 1.612 1.698 1 98.06 355 GLY B CA 1
ATOM 6608 C C . GLY B 1 355 ? -31.625 1.377 0.658 1 98.06 355 GLY B C 1
ATOM 6609 O O . GLY B 1 355 ? -31.578 1.937 -0.44 1 98.06 355 GLY B O 1
ATOM 6610 N N . ALA B 1 356 ? -32.562 0.579 0.991 1 97.94 356 ALA B N 1
ATOM 6611 C CA . ALA B 1 356 ? -33.656 0.28 0.073 1 97.94 356 ALA B CA 1
ATOM 6612 C C . ALA B 1 356 ? -34.469 1.532 -0.23 1 97.94 356 ALA B C 1
ATOM 6614 O O . ALA B 1 356 ? -34.844 1.779 -1.382 1 97.94 356 ALA B O 1
ATOM 6615 N N . VAL B 1 357 ? -34.75 2.246 0.801 1 98.31 357 VAL B N 1
ATOM 6616 C CA . VAL B 1 357 ? -35.562 3.461 0.639 1 98.31 357 VAL B CA 1
ATOM 6617 C C . VAL B 1 357 ? -34.781 4.48 -0.188 1 98.31 357 VAL B C 1
ATOM 6619 O O . VAL B 1 357 ? -35.344 5.152 -1.054 1 98.31 357 VAL B O 1
ATOM 6622 N N . VAL B 1 358 ? -33.5 4.621 0.07 1 98.12 358 VAL B N 1
ATOM 6623 C CA . VAL B 1 358 ? -32.656 5.562 -0.654 1 98.12 358 VAL B CA 1
ATOM 6624 C C . VAL B 1 358 ? -32.625 5.184 -2.131 1 98.12 358 VAL B C 1
ATOM 6626 O O . VAL B 1 358 ? -32.688 6.051 -3.006 1 98.12 358 VAL B O 1
ATOM 6629 N N . LYS B 1 359 ? -32.469 3.906 -2.385 1 98.12 359 LYS B N 1
ATOM 6630 C CA . LYS B 1 359 ? -32.469 3.436 -3.768 1 98.12 359 LYS B CA 1
ATOM 6631 C C . LYS B 1 359 ? -33.75 3.811 -4.477 1 98.12 359 LYS B C 1
ATOM 6633 O O . LYS B 1 359 ? -33.75 4.258 -5.625 1 98.12 359 LYS B O 1
ATOM 6638 N N . GLU B 1 360 ? -34.844 3.615 -3.85 1 97.69 360 GLU B N 1
ATOM 6639 C CA . GLU B 1 360 ? -36.156 3.908 -4.422 1 97.69 360 GLU B CA 1
ATOM 6640 C C . GLU B 1 360 ? -36.344 5.406 -4.637 1 97.69 360 GLU B C 1
ATOM 6642 O O . GLU B 1 360 ? -36.781 5.836 -5.699 1 97.69 360 GLU B O 1
ATOM 6647 N N . LYS B 1 361 ? -35.969 6.191 -3.648 1 97.12 361 LYS B N 1
ATOM 6648 C CA . LYS B 1 361 ? -36.25 7.621 -3.639 1 97.12 361 LYS B CA 1
ATOM 6649 C C . LYS B 1 361 ? -35.281 8.391 -4.504 1 97.12 361 LYS B C 1
ATOM 6651 O O . LYS B 1 361 ? -35.625 9.367 -5.156 1 97.12 361 LYS B O 1
ATOM 6656 N N . TYR B 1 362 ? -34 7.957 -4.477 1 96.81 362 TYR B N 1
ATOM 6657 C CA . TYR B 1 362 ? -32.969 8.781 -5.09 1 96.81 362 TYR B CA 1
ATOM 6658 C C . TYR B 1 362 ? -32.281 8.039 -6.23 1 96.81 362 TYR B C 1
ATOM 6660 O O . TYR B 1 362 ? -31.438 8.602 -6.934 1 96.81 362 TYR B O 1
ATOM 6668 N N . GLY B 1 363 ? -32.531 6.754 -6.422 1 97 363 GLY B N 1
ATOM 6669 C CA . GLY B 1 363 ? -32.031 5.98 -7.539 1 97 363 GLY B CA 1
ATOM 6670 C C . GLY B 1 363 ? -30.562 5.648 -7.406 1 97 363 GLY B C 1
ATOM 6671 O O . GLY B 1 363 ? -29.844 5.527 -8.406 1 97 363 GLY B O 1
ATOM 6672 N N . THR B 1 364 ? -30.062 5.578 -6.152 1 98.38 364 THR B N 1
ATOM 6673 C CA . THR B 1 364 ? -28.641 5.355 -5.977 1 98.38 364 THR B CA 1
ATOM 6674 C C . THR B 1 364 ? -28.375 4.242 -4.969 1 98.38 364 THR B C 1
ATOM 6676 O O . THR B 1 364 ? -29.125 4.09 -4.004 1 98.38 364 THR B O 1
ATOM 6679 N N . ASP B 1 365 ? -27.328 3.406 -5.25 1 98.25 365 ASP B N 1
ATOM 6680 C CA . ASP B 1 365 ? -26.828 2.395 -4.32 1 98.25 365 ASP B CA 1
ATOM 6681 C C . ASP B 1 365 ? -25.797 2.982 -3.371 1 98.25 365 ASP B C 1
ATOM 6683 O O . ASP B 1 365 ? -25.453 2.375 -2.35 1 98.25 365 ASP B O 1
ATOM 6687 N N . PHE B 1 366 ? -25.203 4.113 -3.799 1 98.69 366 PHE B N 1
ATOM 6688 C CA . PHE B 1 366 ? -24.109 4.742 -3.055 1 98.69 366 PHE B CA 1
ATOM 6689 C C . PHE B 1 366 ? -24.578 6.043 -2.41 1 98.69 366 PHE B C 1
ATOM 6691 O O . PHE B 1 366 ? -24.969 6.98 -3.107 1 98.69 366 PHE B O 1
ATOM 6698 N N . PHE B 1 367 ? -24.547 6.074 -1.049 1 98.69 367 PHE B N 1
ATOM 6699 C CA . PHE B 1 367 ? -25 7.273 -0.353 1 98.69 367 PHE B CA 1
ATOM 6700 C C . PHE B 1 367 ? -24.234 7.461 0.955 1 98.69 367 PHE B C 1
ATOM 6702 O O . PHE B 1 367 ? -23.469 6.582 1.365 1 98.69 367 PHE B O 1
ATOM 6709 N N . MET B 1 368 ? -24.453 8.633 1.566 1 98.62 368 MET B N 1
ATOM 6710 C CA . MET B 1 368 ? -23.781 8.992 2.811 1 98.62 368 MET B CA 1
ATOM 6711 C C . MET B 1 368 ? -24.797 9.43 3.867 1 98.62 368 MET B C 1
ATOM 6713 O O . MET B 1 368 ? -25.828 10.023 3.539 1 98.62 368 MET B O 1
ATOM 6717 N N . LEU B 1 369 ? -24.578 9.086 5.047 1 98.62 369 LEU B N 1
ATOM 6718 C CA . LEU B 1 369 ? -25.344 9.523 6.207 1 98.62 369 LEU B CA 1
ATOM 6719 C C . LEU B 1 369 ? -24.469 10.297 7.184 1 98.62 369 LEU B C 1
ATOM 6721 O O . LEU B 1 369 ? -23.469 9.766 7.684 1 98.62 369 LEU B O 1
ATOM 6725 N N . ASP B 1 370 ? -24.828 11.555 7.406 1 98.06 370 ASP B N 1
ATOM 6726 C CA . ASP B 1 370 ? -23.953 12.336 8.281 1 98.06 370 ASP B CA 1
ATOM 6727 C C . ASP B 1 370 ? -24.688 12.734 9.562 1 98.06 370 ASP B C 1
ATOM 6729 O O . ASP B 1 370 ? -25.797 12.266 9.82 1 98.06 370 ASP B O 1
ATOM 6733 N N . LYS B 1 371 ? -24.016 13.422 10.477 1 97.62 371 LYS B N 1
ATOM 6734 C CA . LYS B 1 371 ? -24.516 13.992 11.727 1 97.62 371 LYS B CA 1
ATOM 6735 C C . LYS B 1 371 ? -24.906 12.891 12.711 1 97.62 371 LYS B C 1
ATOM 6737 O O . LYS B 1 371 ? -25.984 12.938 13.305 1 97.62 371 LYS B O 1
ATOM 6742 N N . TYR B 1 372 ? -24 11.938 12.844 1 97.94 372 TYR B N 1
ATOM 6743 C CA . TYR B 1 372 ? -24.203 10.875 13.82 1 97.94 372 TYR B CA 1
ATOM 6744 C C . TYR B 1 372 ? -24.188 11.43 15.242 1 97.94 372 TYR B C 1
ATOM 6746 O O . TYR B 1 372 ? -23.547 12.445 15.5 1 97.94 372 TYR B O 1
ATOM 6754 N N . PRO B 1 373 ? -24.891 10.672 16.141 1 97.62 373 PRO B N 1
ATOM 6755 C CA . PRO B 1 373 ? -24.766 11.047 17.547 1 97.62 373 PRO B CA 1
ATOM 6756 C C . PRO B 1 373 ? -23.312 11.023 18.047 1 97.62 373 PRO B C 1
ATOM 6758 O O . PRO B 1 373 ? -22.562 10.102 17.719 1 97.62 373 PRO B O 1
ATOM 6761 N N . SER B 1 374 ? -22.875 12.023 18.812 1 96.44 374 SER B N 1
ATOM 6762 C CA . SER B 1 374 ? -21.5 12.195 19.266 1 96.44 374 SER B CA 1
ATOM 6763 C C . SER B 1 374 ? -21.047 11.031 20.141 1 96.44 374 SER B C 1
ATOM 6765 O O . SER B 1 374 ? -19.891 10.625 20.094 1 96.44 374 SER B O 1
ATOM 6767 N N . ASP B 1 375 ? -21.938 10.453 20.875 1 94.06 375 ASP B N 1
ATOM 6768 C CA . ASP B 1 375 ? -21.594 9.469 21.891 1 94.06 375 ASP B CA 1
ATOM 6769 C C . ASP B 1 375 ? -21.094 8.172 21.25 1 94.06 375 ASP B C 1
ATOM 6771 O O . ASP B 1 375 ? -20.359 7.406 21.875 1 94.06 375 ASP B O 1
ATOM 6775 N N . ILE B 1 376 ? -21.484 7.953 20.062 1 93.88 376 ILE B N 1
ATOM 6776 C CA . ILE B 1 376 ? -21.125 6.688 19.453 1 93.88 376 ILE B CA 1
ATOM 6777 C C . ILE B 1 376 ? -19.984 6.906 18.453 1 93.88 376 ILE B C 1
ATOM 6779 O O . ILE B 1 376 ? -19.703 6.051 17.609 1 93.88 376 ILE B O 1
ATOM 6783 N N . ARG B 1 377 ? -19.391 8.031 18.484 1 95.56 377 ARG B N 1
ATOM 6784 C CA . ARG B 1 377 ? -18.25 8.336 17.625 1 95.56 377 ARG B CA 1
ATOM 6785 C C . ARG B 1 377 ? -16.969 8.5 18.453 1 95.56 377 ARG B C 1
ATOM 6787 O O . ARG B 1 377 ? -17.031 8.805 19.656 1 95.56 377 ARG B O 1
ATOM 6794 N N . PRO B 1 378 ? -15.812 8.305 17.875 1 94.81 378 PRO B N 1
ATOM 6795 C CA . PRO B 1 378 ? -14.547 8.391 18.609 1 94.81 378 PRO B CA 1
ATOM 6796 C C . PRO B 1 378 ? -14.281 9.797 19.156 1 94.81 378 PRO B C 1
ATOM 6798 O O . PRO B 1 378 ? -14.898 10.766 18.703 1 94.81 378 PRO B O 1
ATOM 6801 N N . PHE B 1 379 ? -13.273 9.922 19.984 1 95.56 379 PHE B N 1
ATOM 6802 C CA . PHE B 1 379 ? -13 11.141 20.719 1 95.56 379 PHE B CA 1
ATOM 6803 C C . PHE B 1 379 ? -12.484 12.234 19.797 1 95.56 379 PHE B C 1
ATOM 6805 O O . PHE B 1 379 ? -12.578 13.422 20.125 1 95.56 379 PHE B O 1
ATOM 6812 N N . TYR B 1 380 ? -11.93 11.836 18.656 1 96.81 380 TYR B N 1
ATOM 6813 C CA . TYR B 1 380 ? -11.32 12.82 17.781 1 96.81 380 TYR B CA 1
ATOM 6814 C C . TYR B 1 380 ? -12.344 13.414 16.812 1 96.81 380 TYR B C 1
ATOM 6816 O O . TYR B 1 380 ? -11.984 14.156 15.898 1 96.81 380 TYR B O 1
ATOM 6824 N N . THR B 1 381 ? -13.625 13.125 16.953 1 97.75 381 THR B N 1
ATOM 6825 C CA . THR B 1 381 ? -14.695 13.578 16.062 1 97.75 381 THR B CA 1
ATOM 6826 C C . THR B 1 381 ? -15.172 14.969 16.453 1 97.75 381 THR B C 1
ATOM 6828 O O . THR B 1 381 ? -15.484 15.219 17.625 1 97.75 381 THR B O 1
ATOM 6831 N N . MET B 1 382 ? -15.258 15.922 15.5 1 98.31 382 MET B N 1
ATOM 6832 C CA . MET B 1 382 ? -15.734 17.281 15.758 1 98.31 382 MET B CA 1
ATOM 6833 C C . MET B 1 382 ? -17.219 17.281 16.062 1 98.31 382 MET B C 1
ATOM 6835 O O . MET B 1 382 ? -18.031 16.75 15.289 1 98.31 382 MET B O 1
ATOM 6839 N N . PRO B 1 383 ? -17.641 17.828 17.219 1 97.31 383 PRO B N 1
ATOM 6840 C CA . PRO B 1 383 ? -19.078 17.938 17.516 1 97.31 383 PRO B CA 1
ATOM 6841 C C . PRO B 1 383 ? -19.797 18.906 16.578 1 97.31 383 PRO B C 1
ATOM 6843 O O . PRO B 1 383 ? -19.156 19.812 16.031 1 97.31 383 PRO B O 1
ATOM 6846 N N . ASP B 1 384 ? -21.062 18.672 16.422 1 96.5 384 ASP B N 1
ATOM 6847 C CA . ASP B 1 384 ? -21.875 19.625 15.695 1 96.5 384 ASP B CA 1
ATOM 6848 C C . ASP B 1 384 ? -21.859 21 16.375 1 96.5 384 ASP B C 1
ATOM 6850 O O . ASP B 1 384 ? -21.969 21.094 17.594 1 96.5 384 ASP B O 1
ATOM 6854 N N . PRO B 1 385 ? -21.656 22.031 15.57 1 93.56 385 PRO B N 1
ATOM 6855 C CA . PRO B 1 385 ? -21.5 23.359 16.156 1 93.56 385 PRO B CA 1
ATOM 6856 C C . PRO B 1 385 ? -22.781 23.875 16.812 1 93.56 385 PRO B C 1
ATOM 6858 O O . PRO B 1 385 ? -22.734 24.734 17.688 1 93.56 385 PRO B O 1
ATOM 6861 N N . THR B 1 386 ? -23.953 23.359 16.453 1 93.69 386 THR B N 1
ATOM 6862 C CA . THR B 1 386 ? -25.219 23.906 16.938 1 93.69 386 THR B CA 1
ATOM 6863 C C . THR B 1 386 ? -25.844 22.969 17.969 1 93.69 386 THR B C 1
ATOM 6865 O O . THR B 1 386 ? -26.641 23.406 18.812 1 93.69 386 THR B O 1
ATOM 6868 N N . ASP B 1 387 ? -25.547 21.703 17.938 1 94.62 387 ASP B N 1
ATOM 6869 C CA . ASP B 1 387 ? -26.094 20.672 18.828 1 94.62 387 ASP B CA 1
ATOM 6870 C C . ASP B 1 387 ? -25.062 19.578 19.109 1 94.62 387 ASP B C 1
ATOM 6872 O O . ASP B 1 387 ? -24.875 18.656 18.297 1 94.62 387 ASP B O 1
ATOM 6876 N N . ASP B 1 388 ? -24.469 19.609 20.188 1 92.06 388 ASP B N 1
ATOM 6877 C CA . ASP B 1 388 ? -23.328 18.75 20.484 1 92.06 388 ASP B CA 1
ATOM 6878 C C . ASP B 1 388 ? -23.75 17.312 20.734 1 92.06 388 ASP B C 1
ATOM 6880 O O . ASP B 1 388 ? -22.922 16.438 20.938 1 92.06 388 ASP B O 1
ATOM 6884 N N . ARG B 1 389 ? -25.234 17.031 20.812 1 95.5 389 ARG B N 1
ATOM 6885 C CA . ARG B 1 389 ? -25.719 15.656 20.828 1 95.5 389 ARG B CA 1
ATOM 6886 C C . ARG B 1 389 ? -25.312 14.922 19.562 1 95.5 389 ARG B C 1
ATOM 6888 O O . ARG B 1 389 ? -25.25 13.688 19.531 1 95.5 389 ARG B O 1
ATOM 6895 N N . PHE B 1 390 ? -24.875 15.758 18.531 1 97.38 390 PHE B N 1
ATOM 6896 C CA . PHE B 1 390 ? -24.516 15.219 17.234 1 97.38 390 PHE B CA 1
ATOM 6897 C C . PHE B 1 390 ? -23.109 15.656 16.828 1 97.38 390 PHE B C 1
ATOM 6899 O O . PHE B 1 390 ? -22.5 16.484 17.516 1 97.38 390 PHE B O 1
ATOM 6906 N N . SER B 1 391 ? -22.625 15.008 15.828 1 97.75 391 SER B N 1
ATOM 6907 C CA . SER B 1 391 ? -21.25 15.258 15.406 1 97.75 391 SER B CA 1
ATOM 6908 C C . SER B 1 391 ? -21.172 15.5 13.906 1 97.75 391 SER B C 1
ATOM 6910 O O . SER B 1 391 ? -22.094 15.172 13.164 1 97.75 391 SER B O 1
ATOM 6912 N N . ASN B 1 392 ? -20.047 16.141 13.492 1 98.12 392 ASN B N 1
ATOM 6913 C CA . ASN B 1 392 ? -19.75 16.281 12.07 1 98.12 392 ASN B CA 1
ATOM 6914 C C . ASN B 1 392 ? -19.094 15.031 11.5 1 98.12 392 ASN B C 1
ATOM 6916 O O . ASN B 1 392 ? -18.031 15.102 10.875 1 98.12 392 ASN B O 1
ATOM 6920 N N . SER B 1 393 ? -19.719 13.883 11.719 1 98.19 393 SER B N 1
ATOM 6921 C CA . SER B 1 393 ? -19.25 12.586 11.227 1 98.19 393 SER B CA 1
ATOM 6922 C C . SER B 1 393 ? -20.188 12.023 10.164 1 98.19 393 SER B C 1
ATOM 6924 O O . SER B 1 393 ? -21.281 12.547 9.953 1 98.19 393 SER B O 1
ATOM 6926 N N . TYR B 1 394 ? -19.688 11.055 9.445 1 98.56 394 TYR B N 1
ATOM 6927 C CA . TYR B 1 394 ? -20.469 10.477 8.344 1 98.56 394 TYR B CA 1
ATOM 6928 C C . TYR B 1 394 ? -20.031 9.047 8.062 1 98.56 394 TYR B C 1
ATOM 6930 O O . TYR B 1 394 ? -18.859 8.695 8.25 1 98.56 394 TYR B O 1
ATOM 6938 N N . ASP B 1 395 ? -20.938 8.234 7.625 1 98.38 395 ASP B N 1
ATOM 6939 C CA . ASP B 1 395 ? -20.688 6.91 7.062 1 98.38 395 ASP B CA 1
ATOM 6940 C C . ASP B 1 395 ? -21.125 6.848 5.598 1 98.38 395 ASP B C 1
ATOM 6942 O O . ASP B 1 395 ? -21.953 7.652 5.156 1 98.38 395 ASP B O 1
ATOM 6946 N N . MET B 1 396 ? -20.516 6.012 4.914 1 98.5 396 MET B N 1
ATOM 6947 C CA . MET B 1 396 ? -20.875 5.781 3.518 1 98.5 396 MET B CA 1
ATOM 6948 C C . MET B 1 396 ? -21.328 4.344 3.305 1 98.5 396 MET B C 1
ATOM 6950 O O . MET B 1 396 ? -20.859 3.43 3.982 1 98.5 396 MET B O 1
ATOM 6954 N N . PHE B 1 397 ? -22.266 4.199 2.334 1 98.31 397 PHE B N 1
ATOM 6955 C CA . PHE B 1 397 ? -22.922 2.912 2.146 1 98.31 397 PHE B CA 1
ATOM 6956 C C . PHE B 1 397 ? -22.953 2.521 0.674 1 98.31 397 PHE B C 1
ATOM 6958 O O . PHE B 1 397 ? -23.109 3.377 -0.198 1 98.31 397 PHE B O 1
ATOM 6965 N N . ILE B 1 398 ? -22.719 1.281 0.425 1 97.88 398 ILE B N 1
ATOM 6966 C CA . ILE B 1 398 ? -23.062 0.649 -0.846 1 97.88 398 ILE B CA 1
ATOM 6967 C C . ILE B 1 398 ? -24.172 -0.378 -0.633 1 97.88 398 ILE B C 1
ATOM 6969 O O . ILE B 1 398 ? -24.031 -1.282 0.196 1 97.88 398 ILE B O 1
ATOM 6973 N N . ARG B 1 399 ? -25.25 -0.27 -1.282 1 95.19 399 ARG B N 1
ATOM 6974 C CA . ARG B 1 399 ? -26.375 -1.203 -1.224 1 95.19 399 ARG B CA 1
ATOM 6975 C C . ARG B 1 399 ? -26.828 -1.422 0.216 1 95.19 399 ARG B C 1
ATOM 6977 O O . ARG B 1 399 ? -27.047 -2.561 0.64 1 95.19 399 ARG B O 1
ATOM 6984 N N . GLY B 1 400 ? -26.828 -0.322 0.975 1 95.81 400 GLY B N 1
ATOM 6985 C CA . GLY B 1 400 ? -27.375 -0.331 2.318 1 95.81 400 GLY B CA 1
ATOM 6986 C C . GLY B 1 400 ? -26.422 -0.898 3.354 1 95.81 400 GLY B C 1
ATOM 6987 O O . GLY B 1 400 ? -26.812 -1.124 4.504 1 95.81 400 GLY B O 1
ATOM 6988 N N . GLN B 1 401 ? -25.203 -1.149 3.021 1 96.81 401 GLN B N 1
ATOM 6989 C CA . GLN B 1 401 ? -24.234 -1.643 3.98 1 96.81 401 GLN B CA 1
ATOM 6990 C C . GLN B 1 401 ? -23.031 -0.704 4.07 1 96.81 401 GLN B C 1
ATOM 6992 O O . GLN B 1 401 ? -22.516 -0.238 3.049 1 96.81 401 GLN B O 1
ATOM 6997 N N . GLU B 1 402 ? -22.594 -0.493 5.266 1 96.56 402 GLU B N 1
ATOM 6998 C CA . GLU B 1 402 ? -21.531 0.481 5.539 1 96.56 402 GLU B CA 1
ATOM 6999 C C . GLU B 1 402 ? -20.188 0.01 4.988 1 96.56 402 GLU B C 1
ATOM 7001 O O . GLU B 1 402 ? -19.812 -1.146 5.18 1 96.56 402 GLU B O 1
ATOM 7006 N N . ILE B 1 403 ? -19.438 0.928 4.344 1 96.75 403 ILE B N 1
ATOM 7007 C CA . ILE B 1 403 ? -18.109 0.614 3.834 1 96.75 403 ILE B CA 1
ATOM 7008 C C . ILE B 1 403 ? -17.094 1.593 4.418 1 96.75 403 ILE B C 1
ATOM 7010 O O . ILE B 1 403 ? -15.883 1.371 4.316 1 96.75 403 ILE B O 1
ATOM 7014 N N . CYS B 1 404 ? -17.531 2.656 5.035 1 94.5 404 CYS B N 1
ATOM 7015 C CA . CYS B 1 404 ? -16.641 3.766 5.375 1 94.5 404 CYS B CA 1
ATOM 7016 C C . CYS B 1 404 ? -17.172 4.531 6.582 1 94.5 404 CYS B C 1
ATOM 7018 O O . CYS B 1 404 ? -18.375 4.738 6.715 1 94.5 404 CYS B O 1
ATOM 7020 N N . SER B 1 405 ? -16.281 4.895 7.438 1 96.75 405 SER B N 1
ATOM 7021 C CA . SER B 1 405 ? -16.531 5.887 8.477 1 96.75 405 SER B CA 1
ATOM 7022 C C . SER B 1 405 ? -15.57 7.062 8.367 1 96.75 405 SER B C 1
ATOM 7024 O O . SER B 1 405 ? -14.398 6.887 8.016 1 96.75 405 SER B O 1
ATOM 7026 N N . GLY B 1 406 ? -16.094 8.25 8.57 1 98 406 GLY B N 1
ATOM 7027 C CA . GLY B 1 406 ? -15.289 9.461 8.516 1 98 406 GLY B CA 1
ATOM 7028 C C . GLY B 1 406 ? -15.852 10.586 9.367 1 98 406 GLY B C 1
ATOM 7029 O O . GLY B 1 406 ? -16.906 10.43 9.984 1 98 406 GLY B O 1
ATOM 7030 N N . ALA B 1 407 ? -15.078 11.656 9.445 1 98.62 407 ALA B N 1
ATOM 7031 C CA . ALA B 1 407 ? -15.508 12.812 10.227 1 98.62 407 ALA B CA 1
ATOM 7032 C C . ALA B 1 407 ? -14.586 14.008 9.984 1 98.62 407 ALA B C 1
ATOM 7034 O O . ALA B 1 407 ? -13.461 13.852 9.523 1 98.62 407 ALA B O 1
ATOM 7035 N N . GLN B 1 408 ? -15.211 15.148 10.211 1 98.69 408 GLN B N 1
ATOM 7036 C CA . GLN B 1 408 ? -14.336 16.25 10.578 1 98.69 408 GLN B CA 1
ATOM 7037 C C . GLN B 1 408 ? -13.656 16 11.922 1 98.69 408 GLN B C 1
ATOM 7039 O O . GLN B 1 408 ? -14.297 15.523 12.867 1 98.69 408 GLN B O 1
ATOM 7044 N N . ARG B 1 409 ? -12.414 16.281 11.953 1 98.5 409 ARG B N 1
ATOM 7045 C CA . ARG B 1 409 ? -11.672 15.977 13.172 1 98.5 409 ARG B CA 1
ATOM 7046 C C . ARG B 1 409 ? -11.641 17.188 14.109 1 98.5 409 ARG B C 1
ATOM 7048 O O . ARG B 1 409 ? -11.633 18.328 13.656 1 98.5 409 ARG B O 1
ATOM 7055 N N . CYS B 1 410 ? -11.656 16.906 15.398 1 97.25 410 CYS B N 1
ATOM 7056 C CA . CYS B 1 410 ? -11.398 17.953 16.375 1 97.25 410 CYS B CA 1
ATOM 7057 C C . CYS B 1 410 ? -9.953 18.422 16.297 1 97.25 410 CYS B C 1
ATOM 7059 O O . CYS B 1 410 ? -9.047 17.703 16.75 1 97.25 410 CYS B O 1
ATOM 7061 N N . HIS B 1 411 ? -9.75 19.578 15.742 1 96.81 411 HIS B N 1
ATOM 7062 C CA . HIS B 1 411 ? -8.391 20.062 15.547 1 96.81 411 HIS B CA 1
ATOM 7063 C C . HIS B 1 411 ? -7.961 20.969 16.703 1 96.81 411 HIS B C 1
ATOM 7065 O O . HIS B 1 411 ? -6.812 21.422 16.734 1 96.81 411 HIS B O 1
ATOM 7071 N N . ASP B 1 412 ? -8.867 21.312 17.672 1 96.69 412 ASP B N 1
ATOM 7072 C CA . ASP B 1 412 ? -8.555 22.094 18.859 1 96.69 412 ASP B CA 1
ATOM 7073 C C . ASP B 1 412 ? -8.008 21.219 19.984 1 96.69 412 ASP B C 1
ATOM 7075 O O . ASP B 1 412 ? -8.727 20.359 20.516 1 96.69 412 ASP B O 1
ATOM 7079 N N . PRO B 1 413 ? -6.781 21.453 20.375 1 97.19 413 PRO B N 1
ATOM 7080 C CA . PRO B 1 413 ? -6.172 20.562 21.359 1 97.19 413 PRO B CA 1
ATOM 7081 C C . PRO B 1 413 ? -6.891 20.578 22.703 1 97.19 413 PRO B C 1
ATOM 7083 O O . PRO B 1 413 ? -6.973 19.547 23.375 1 97.19 413 PRO B O 1
ATOM 7086 N N . GLU B 1 414 ? -7.43 21.719 23.078 1 97 414 GLU B N 1
ATOM 7087 C CA . GLU B 1 414 ? -8.164 21.781 24.344 1 97 414 GLU B CA 1
ATOM 7088 C C . GLU B 1 414 ? -9.492 21.047 24.25 1 97 414 GLU B C 1
ATOM 7090 O O . GLU B 1 414 ? -9.867 20.312 25.172 1 97 414 GLU B O 1
ATOM 7095 N N . LEU B 1 415 ? -10.156 21.219 23.156 1 96.75 415 LEU B N 1
ATOM 7096 C CA . LEU B 1 415 ? -11.438 20.547 22.969 1 96.75 415 LEU B CA 1
ATOM 7097 C C . LEU B 1 415 ? -11.25 19.031 22.906 1 96.75 415 LEU B C 1
ATOM 7099 O O . LEU B 1 415 ? -12.016 18.281 23.516 1 96.75 415 LEU B O 1
ATOM 7103 N N . VAL B 1 416 ? -10.336 18.547 22.172 1 96.75 416 VAL B N 1
ATOM 7104 C CA . VAL B 1 416 ? -10.109 17.109 22.047 1 96.75 416 VAL B CA 1
ATOM 7105 C C . VAL B 1 416 ? -9.758 16.516 23.406 1 96.75 416 VAL B C 1
ATOM 7107 O O . VAL B 1 416 ? -10.211 15.422 23.766 1 96.75 416 VAL B O 1
ATOM 7110 N N . THR B 1 417 ? -8.953 17.25 24.172 1 97.12 417 THR B N 1
ATOM 7111 C CA . THR B 1 417 ? -8.602 16.812 25.516 1 97.12 417 THR B CA 1
ATOM 7112 C C . THR B 1 417 ? -9.844 16.703 26.391 1 97.12 417 THR B C 1
ATOM 7114 O O . THR B 1 417 ? -9.992 15.742 27.141 1 97.12 417 THR B O 1
ATOM 7117 N N . GLU B 1 418 ? -10.688 17.672 26.266 1 97.06 418 GLU B N 1
ATOM 7118 C CA . GLU B 1 418 ? -11.938 17.656 27.016 1 97.06 418 GLU B CA 1
ATOM 7119 C C . GLU B 1 418 ? -12.781 16.438 26.641 1 97.06 418 GLU B C 1
ATOM 7121 O O . GLU B 1 418 ? -13.328 15.773 27.531 1 97.06 418 GLU B O 1
ATOM 7126 N N . ILE B 1 419 ? -12.906 16.156 25.391 1 96.19 419 ILE B N 1
ATOM 7127 C CA . ILE B 1 419 ? -13.695 15.031 24.922 1 96.19 419 ILE B CA 1
ATOM 7128 C C . ILE B 1 419 ? -13.094 13.727 25.438 1 96.19 419 ILE B C 1
ATOM 7130 O O . ILE B 1 419 ? -13.812 12.844 25.906 1 96.19 419 ILE B O 1
ATOM 7134 N N . ILE B 1 420 ? -11.758 13.594 25.375 1 95.38 420 ILE B N 1
ATOM 7135 C CA . ILE B 1 420 ? -11.047 12.414 25.859 1 95.38 420 ILE B CA 1
ATOM 7136 C C . ILE B 1 420 ? -11.359 12.188 27.328 1 95.38 420 ILE B C 1
ATOM 7138 O O . ILE B 1 420 ? -11.703 11.07 27.734 1 95.38 420 ILE B O 1
ATOM 7142 N N . ASN B 1 421 ? -11.305 13.25 28.078 1 95.38 421 ASN B N 1
ATOM 7143 C CA . ASN B 1 421 ? -11.578 13.172 29.516 1 95.38 421 ASN B CA 1
ATOM 7144 C C . ASN B 1 421 ? -13.023 12.781 29.781 1 95.38 421 ASN B C 1
ATOM 7146 O O . ASN B 1 421 ? -13.297 11.969 30.672 1 95.38 421 ASN B O 1
ATOM 7150 N N . LYS B 1 422 ? -13.875 13.344 29.078 1 94.69 422 LYS B N 1
ATOM 7151 C CA . LYS B 1 422 ? -15.297 13.039 29.234 1 94.69 422 LYS B CA 1
ATOM 7152 C C . LYS B 1 422 ? -15.578 11.562 28.953 1 94.69 422 LYS B C 1
ATOM 7154 O O . LYS B 1 422 ? -16.453 10.969 29.578 1 94.69 422 LYS B O 1
ATOM 7159 N N . LYS B 1 423 ? -14.883 11.023 28.031 1 92.75 423 LYS B N 1
ATOM 7160 C CA . LYS B 1 423 ? -15.094 9.625 27.656 1 92.75 423 LYS B CA 1
ATOM 7161 C C . LYS B 1 423 ? -14.336 8.688 28.594 1 92.75 423 LYS B C 1
ATOM 7163 O O . LYS B 1 423 ? -14.438 7.465 28.469 1 92.75 423 LYS B O 1
ATOM 7168 N N . GLY B 1 424 ? -13.531 9.18 29.453 1 91.69 424 GLY B N 1
ATOM 7169 C CA . GLY B 1 424 ? -12.812 8.383 30.438 1 91.69 424 GLY B CA 1
ATOM 7170 C C . GLY B 1 424 ? -11.602 7.676 29.875 1 91.69 424 GLY B C 1
ATOM 7171 O O . GLY B 1 424 ? -11.211 6.613 30.344 1 91.69 424 GLY B O 1
ATOM 7172 N N . ILE B 1 425 ? -11.055 8.219 28.828 1 90.62 425 ILE B N 1
ATOM 7173 C CA . ILE B 1 425 ? -9.883 7.645 28.188 1 90.62 425 ILE B CA 1
ATOM 7174 C C . ILE B 1 425 ? -8.609 8.211 28.812 1 90.62 425 ILE B C 1
ATOM 7176 O O . ILE B 1 425 ? -8.492 9.422 29 1 90.62 425 ILE B O 1
ATOM 7180 N N . GLU B 1 426 ? -7.691 7.359 29.141 1 89.19 426 GLU B N 1
ATOM 7181 C CA . GLU B 1 426 ? -6.422 7.805 29.703 1 89.19 426 GLU B CA 1
ATOM 7182 C C . GLU B 1 426 ? -5.488 8.344 28.625 1 89.19 426 GLU B C 1
ATOM 7184 O O . GLU B 1 426 ? -5.297 7.703 27.594 1 89.19 426 GLU B O 1
ATOM 7189 N N . ILE B 1 427 ? -5.004 9.445 28.922 1 91.19 427 ILE B N 1
ATOM 7190 C CA . ILE B 1 427 ? -4.051 10.039 27.984 1 91.19 427 ILE B CA 1
ATOM 7191 C C . ILE B 1 427 ? -2.662 9.461 28.219 1 91.19 427 ILE B C 1
ATOM 7193 O O . ILE B 1 427 ? -1.949 9.883 29.141 1 91.19 427 ILE B O 1
ATOM 7197 N N . GLY B 1 428 ? -2.248 8.523 27.516 1 88.75 428 GLY B N 1
ATOM 7198 C CA . GLY B 1 428 ? -0.907 7.965 27.547 1 88.75 428 GLY B CA 1
ATOM 7199 C C . GLY B 1 428 ? 0.06 8.68 26.625 1 88.75 428 GLY B C 1
ATOM 7200 O O . GLY B 1 428 ? -0.259 9.742 26.094 1 88.75 428 GLY B O 1
ATOM 7201 N N . ASP B 1 429 ? 1.233 8.086 26.438 1 86.62 429 ASP B N 1
ATOM 7202 C CA . ASP B 1 429 ? 2.291 8.711 25.656 1 86.62 429 ASP B CA 1
ATOM 7203 C C . ASP B 1 429 ? 1.852 8.898 24.203 1 86.62 429 ASP B C 1
ATOM 7205 O O . ASP B 1 429 ? 2.145 9.93 23.594 1 86.62 429 ASP B O 1
ATOM 7209 N N . GLY B 1 430 ? 1.16 7.926 23.734 1 88.06 430 GLY B N 1
ATOM 7210 C CA . GLY B 1 430 ? 0.7 8.008 22.359 1 88.06 430 GLY B CA 1
ATOM 7211 C C . GLY B 1 430 ? -0.27 9.148 22.125 1 88.06 430 GLY B C 1
ATOM 7212 O O . GLY B 1 430 ? -0.105 9.93 21.188 1 88.06 430 GLY B O 1
ATOM 7213 N N . LEU B 1 431 ? -1.227 9.32 22.984 1 93.25 431 LEU B N 1
ATOM 7214 C CA . LEU B 1 431 ? -2.223 10.375 22.844 1 93.25 431 LEU B CA 1
ATOM 7215 C C . LEU B 1 431 ? -1.612 11.742 23.141 1 93.25 431 LEU B C 1
ATOM 7217 O O . LEU B 1 431 ? -2.01 12.75 22.547 1 93.25 431 LEU B O 1
ATOM 7221 N N . LYS B 1 432 ? -0.627 11.727 24.016 1 94.19 432 LYS B N 1
ATOM 7222 C CA . LYS B 1 432 ? 0.047 12.977 24.328 1 94.19 432 LYS B CA 1
ATOM 7223 C C . LYS B 1 432 ? 0.728 13.562 23.094 1 94.19 432 LYS B C 1
ATOM 7225 O O . LYS B 1 432 ? 0.595 14.75 22.812 1 94.19 432 LYS B O 1
ATOM 7230 N N . THR B 1 433 ? 1.475 12.695 22.406 1 94.62 433 THR B N 1
ATOM 7231 C CA . THR B 1 433 ? 2.17 13.141 21.203 1 94.62 433 THR B CA 1
ATOM 7232 C C . THR B 1 433 ? 1.174 13.578 20.141 1 94.62 433 THR B C 1
ATOM 7234 O O . THR B 1 433 ? 1.418 14.547 19.422 1 94.62 433 THR B O 1
ATOM 7237 N N . TYR B 1 434 ? 0.095 12.875 20.078 1 96.38 434 TYR B N 1
ATOM 7238 C CA . TYR B 1 434 ? -0.981 13.219 19.156 1 96.38 434 TYR B CA 1
ATOM 7239 C C . TYR B 1 434 ? -1.547 14.602 19.453 1 96.38 434 TYR B C 1
ATOM 7241 O O . TYR B 1 434 ? -1.65 15.445 18.562 1 96.38 434 TYR B O 1
ATOM 7249 N N . ILE B 1 435 ? -1.821 14.922 20.656 1 97.12 435 ILE B N 1
ATOM 7250 C CA . ILE B 1 435 ? -2.393 16.188 21.094 1 97.12 435 ILE B CA 1
ATOM 7251 C C . ILE B 1 435 ? -1.359 17.312 20.906 1 97.12 435 ILE B C 1
ATOM 7253 O O . ILE B 1 435 ? -1.69 18.406 20.453 1 97.12 435 ILE B O 1
ATOM 7257 N N . ASP B 1 436 ? -0.122 16.984 21.234 1 97.38 436 ASP B N 1
ATOM 7258 C CA . ASP B 1 436 ? 0.949 17.969 21.094 1 97.38 436 ASP B CA 1
ATOM 7259 C C . ASP B 1 436 ? 1.111 18.406 19.641 1 97.38 436 ASP B C 1
ATOM 7261 O O . ASP B 1 436 ? 1.408 19.578 19.375 1 97.38 436 ASP B O 1
ATOM 7265 N N . SER B 1 437 ? 0.941 17.438 18.734 1 98.06 437 SER B N 1
ATOM 7266 C CA . SER B 1 437 ? 1.044 17.781 17.328 1 98.06 437 SER B CA 1
ATOM 7267 C C . SER B 1 437 ? 0.022 18.844 16.938 1 98.06 437 SER B C 1
ATOM 7269 O O . SER B 1 437 ? 0.25 19.625 16.016 1 98.06 437 SER B O 1
ATOM 7271 N N . PHE B 1 438 ? -1.074 18.938 17.641 1 98.19 438 PHE B N 1
ATOM 7272 C CA . PHE B 1 438 ? -2.098 19.953 17.391 1 98.19 438 PHE B CA 1
ATOM 7273 C C . PHE B 1 438 ? -1.765 21.25 18.109 1 98.19 438 PHE B C 1
ATOM 7275 O O . PHE B 1 438 ? -2.023 22.328 17.578 1 98.19 438 PHE B O 1
ATOM 7282 N N . ARG B 1 439 ? -1.121 21.172 19.281 1 98 439 ARG B N 1
ATOM 7283 C CA . ARG B 1 439 ? -0.74 22.344 20.062 1 98 439 ARG B CA 1
ATOM 7284 C C . ARG B 1 439 ? 0.271 23.188 19.297 1 98 439 ARG B C 1
ATOM 7286 O O . ARG B 1 439 ? 0.397 24.391 19.547 1 98 439 ARG B O 1
ATOM 7293 N N . HIS B 1 440 ? 0.89 22.547 18.406 1 98.12 440 HIS B N 1
ATOM 7294 C CA . HIS B 1 440 ? 1.901 23.25 17.641 1 98.12 440 HIS B CA 1
ATOM 7295 C C . HIS B 1 440 ? 1.324 23.781 16.328 1 98.12 440 HIS B C 1
ATOM 7297 O O . HIS B 1 440 ? 2.07 24.172 15.422 1 98.12 440 HIS B O 1
ATOM 7303 N N . GLY B 1 441 ? 0.008 23.844 16.203 1 97.31 441 GLY B N 1
ATOM 7304 C CA . GLY B 1 441 ? -0.665 24.391 15.039 1 97.31 441 GLY B CA 1
ATOM 7305 C C . GLY B 1 441 ? -1.053 23.344 14.023 1 97.31 441 GLY B C 1
ATOM 7306 O O . GLY B 1 441 ? -0.193 22.625 13.508 1 97.31 441 GLY B O 1
ATOM 7307 N N . VAL B 1 442 ? -2.375 23.25 13.719 1 98 442 VAL B N 1
ATOM 7308 C CA . VAL B 1 442 ? -2.85 22.297 12.727 1 98 442 VAL B CA 1
ATOM 7309 C C . VAL B 1 442 ? -4.074 22.859 12.008 1 98 442 VAL B C 1
ATOM 7311 O O . VAL B 1 442 ? -4.895 23.547 12.609 1 98 442 VAL B O 1
ATOM 7314 N N . SER B 1 443 ? -4.195 22.578 10.773 1 97 443 SER B N 1
ATOM 7315 C CA . SER B 1 443 ? -5.344 23.016 9.992 1 97 443 SER B CA 1
ATOM 7316 C C . SER B 1 443 ? -6.594 22.219 10.344 1 97 443 SER B C 1
ATOM 7318 O O . SER B 1 443 ? -6.508 21.031 10.641 1 97 443 SER B O 1
ATOM 7320 N N . PRO B 1 444 ? -7.785 22.922 10.234 1 97.38 444 PRO B N 1
ATOM 7321 C CA . PRO B 1 444 ? -8.984 22.078 10.227 1 97.38 444 PRO B CA 1
ATOM 7322 C C . PRO B 1 444 ? -8.922 20.984 9.156 1 97.38 444 PRO B C 1
ATOM 7324 O O . PRO B 1 444 ? -8.422 21.219 8.055 1 97.38 444 PRO B O 1
ATOM 7327 N N . HIS B 1 445 ? -9.32 19.812 9.531 1 98.62 445 HIS B N 1
ATOM 7328 C CA . HIS B 1 445 ? -9.18 18.703 8.594 1 98.62 445 HIS B CA 1
ATOM 7329 C C . HIS B 1 445 ? -10.25 17.656 8.82 1 98.62 445 HIS B C 1
ATOM 7331 O O . HIS B 1 445 ? -10.984 17.703 9.805 1 98.62 445 HIS B O 1
ATOM 7337 N N . ALA B 1 446 ? -10.445 16.812 7.863 1 98.81 446 ALA B N 1
ATOM 7338 C CA . ALA B 1 446 ? -11.406 15.719 7.84 1 98.81 446 ALA B CA 1
ATOM 7339 C C . ALA B 1 446 ? -10.875 14.539 7.035 1 98.81 446 ALA B C 1
ATOM 7341 O O . ALA B 1 446 ? -9.875 14.664 6.324 1 98.81 446 ALA B O 1
ATOM 7342 N N . GLY B 1 447 ? -11.492 13.414 7.215 1 98.56 447 GLY B N 1
ATOM 7343 C CA . GLY B 1 447 ? -11.008 12.242 6.512 1 98.56 447 GLY B CA 1
ATOM 7344 C C . GLY B 1 447 ? -11.984 11.078 6.551 1 98.56 447 GLY B C 1
ATOM 7345 O O . GLY B 1 447 ? -13.156 11.258 6.887 1 98.56 447 GLY B O 1
ATOM 7346 N N . ALA B 1 448 ? -11.492 9.969 6.086 1 98.62 448 ALA B N 1
ATOM 7347 C CA . ALA B 1 448 ? -12.305 8.758 6.008 1 98.62 448 ALA B CA 1
ATOM 7348 C C . ALA B 1 448 ? -11.43 7.512 6.008 1 98.62 448 ALA B C 1
ATOM 7350 O O . ALA B 1 448 ? -10.258 7.562 5.613 1 98.62 448 ALA B O 1
ATOM 7351 N N . GLY B 1 449 ? -11.945 6.441 6.551 1 98.38 449 GLY B N 1
ATOM 7352 C CA . GLY B 1 449 ? -11.391 5.098 6.477 1 98.38 449 GLY B CA 1
ATOM 7353 C C . GLY B 1 449 ? -12.328 4.102 5.82 1 98.38 449 GLY B C 1
ATOM 7354 O O . GLY B 1 449 ? -13.453 3.895 6.293 1 98.38 449 GLY B O 1
ATOM 7355 N N . ILE B 1 450 ? -11.867 3.531 4.734 1 98.56 450 ILE B N 1
ATOM 7356 C CA . ILE B 1 450 ? -12.664 2.631 3.908 1 98.56 450 ILE B CA 1
ATOM 7357 C C . ILE B 1 450 ? -12.062 1.229 3.945 1 98.56 450 ILE B C 1
ATOM 7359 O O . ILE B 1 450 ? -10.844 1.068 3.877 1 98.56 450 ILE B O 1
ATOM 7363 N N . GLY B 1 451 ? -12.867 0.202 4.113 1 98.25 451 GLY B N 1
ATOM 7364 C CA . GLY B 1 451 ? -12.383 -1.164 4.02 1 98.25 451 GLY B CA 1
ATOM 7365 C C . GLY B 1 451 ? -12.367 -1.695 2.598 1 98.25 451 GLY B C 1
ATOM 7366 O O . GLY B 1 451 ? -13.414 -1.807 1.959 1 98.25 451 GLY B O 1
ATOM 7367 N N . LEU B 1 452 ? -11.25 -2.062 2.133 1 98.81 452 LEU B N 1
ATOM 7368 C CA . LEU B 1 452 ? -11.078 -2.527 0.76 1 98.81 452 LEU B CA 1
ATOM 7369 C C . LEU B 1 452 ? -11.938 -3.756 0.491 1 98.81 452 LEU B C 1
ATOM 7371 O O . LEU B 1 452 ? -12.695 -3.787 -0.481 1 98.81 452 LEU B O 1
ATOM 7375 N N . GLU B 1 453 ? -11.836 -4.766 1.355 1 98.56 453 GLU B N 1
ATOM 7376 C CA . GLU B 1 453 ? -12.562 -6.016 1.146 1 98.56 453 GLU B CA 1
ATOM 7377 C C . GLU B 1 453 ? -14.07 -5.785 1.172 1 98.56 453 GLU B C 1
ATOM 7379 O O . GLU B 1 453 ? -14.812 -6.438 0.437 1 98.56 453 GLU B O 1
ATOM 7384 N N . ARG B 1 454 ? -14.477 -4.84 1.968 1 97.81 454 ARG B N 1
ATOM 7385 C CA . ARG B 1 454 ? -15.906 -4.547 2.037 1 97.81 454 ARG B CA 1
ATOM 7386 C C . ARG B 1 454 ? -16.391 -3.902 0.744 1 97.81 454 ARG B C 1
ATOM 7388 O O . ARG B 1 454 ? -17.516 -4.172 0.294 1 97.81 454 ARG B O 1
ATOM 7395 N N . VAL B 1 455 ? -15.617 -3.01 0.201 1 98.62 455 VAL B N 1
ATOM 7396 C CA . VAL B 1 455 ? -15.977 -2.375 -1.063 1 98.62 455 VAL B CA 1
ATOM 7397 C C . VAL B 1 455 ? -16.141 -3.439 -2.148 1 98.62 455 VAL B C 1
ATOM 7399 O O . VAL B 1 455 ? -17.125 -3.453 -2.875 1 98.62 455 VAL B O 1
ATOM 7402 N N . VAL B 1 456 ? -15.203 -4.387 -2.24 1 98.69 456 VAL B N 1
ATOM 7403 C CA . VAL B 1 456 ? -15.195 -5.422 -3.27 1 98.69 456 VAL B CA 1
ATOM 7404 C C . VAL B 1 456 ? -16.359 -6.383 -3.037 1 98.69 456 VAL B C 1
ATOM 7406 O O . VAL B 1 456 ? -17.094 -6.719 -3.971 1 98.69 456 VAL B O 1
ATOM 7409 N N . PHE B 1 457 ? -16.484 -6.734 -1.78 1 97 457 PHE B N 1
ATOM 7410 C CA . PHE B 1 457 ? -17.547 -7.633 -1.323 1 97 457 PHE B CA 1
ATOM 7411 C C . PHE B 1 457 ? -18.906 -7.109 -1.731 1 97 457 PHE B C 1
ATOM 7413 O O . PHE B 1 457 ? -19.688 -7.82 -2.373 1 97 457 PHE B O 1
ATOM 7420 N N . LEU B 1 458 ? -19.203 -5.875 -1.493 1 97.5 458 LEU B N 1
ATOM 7421 C CA . LEU B 1 458 ? -20.516 -5.289 -1.729 1 97.5 458 LEU B CA 1
ATOM 7422 C C . LEU B 1 458 ? -20.688 -4.906 -3.195 1 97.5 458 LEU B C 1
ATOM 7424 O O . LEU B 1 458 ? -21.781 -5.051 -3.756 1 97.5 458 LEU B O 1
ATOM 7428 N N . TYR B 1 459 ? -19.641 -4.43 -3.824 1 98.44 459 TYR B N 1
ATOM 7429 C CA . TYR B 1 459 ? -19.703 -4.074 -5.234 1 98.44 459 TYR B CA 1
ATOM 7430 C C . TYR B 1 459 ? -20.062 -5.285 -6.09 1 98.44 459 TYR B C 1
ATOM 7432 O O . TYR B 1 459 ? -20.844 -5.176 -7.039 1 98.44 459 TYR B O 1
ATOM 7440 N N . LEU B 1 460 ? -19.516 -6.438 -5.723 1 98.25 460 LEU B N 1
ATOM 7441 C CA . LEU B 1 460 ? -19.672 -7.641 -6.531 1 98.25 460 LEU B CA 1
ATOM 7442 C C . LEU B 1 460 ? -20.844 -8.484 -6.039 1 98.25 460 LEU B C 1
ATOM 7444 O O . LEU B 1 460 ? -21.141 -9.531 -6.617 1 98.25 460 LEU B O 1
ATOM 7448 N N . GLY B 1 461 ? -21.453 -8.039 -4.969 1 95.75 461 GLY B N 1
ATOM 7449 C CA . GLY B 1 461 ? -22.594 -8.773 -4.438 1 95.75 461 GLY B CA 1
ATOM 7450 C C . GLY B 1 461 ? -22.219 -10.148 -3.902 1 95.75 461 GLY B C 1
ATOM 7451 O O . GLY B 1 461 ? -22.969 -11.109 -4.059 1 95.75 461 GLY B O 1
ATOM 7452 N N . LEU B 1 462 ? -21.031 -10.297 -3.344 1 96.88 462 LEU B N 1
ATOM 7453 C CA . LEU B 1 462 ? -20.594 -11.57 -2.775 1 96.88 462 LEU B CA 1
ATOM 7454 C C . LEU B 1 462 ? -21.328 -11.859 -1.467 1 96.88 462 LEU B C 1
ATOM 7456 O O . LEU B 1 462 ? -21.812 -10.938 -0.811 1 96.88 462 LEU B O 1
ATOM 7460 N N . ASP B 1 463 ? -21.391 -13.062 -1.035 1 94.31 463 ASP B N 1
ATOM 7461 C CA . ASP B 1 463 ? -22.156 -13.445 0.147 1 94.31 463 ASP B CA 1
ATOM 7462 C C . ASP B 1 463 ? -21.266 -13.469 1.391 1 94.31 463 ASP B C 1
ATOM 7464 O O . ASP B 1 463 ? -21.766 -13.578 2.512 1 94.31 463 ASP B O 1
ATOM 7468 N N . ASN B 1 464 ? -20 -13.359 1.175 1 96.62 464 ASN B N 1
ATOM 7469 C CA . ASN B 1 464 ? -19.062 -13.414 2.281 1 96.62 464 ASN B CA 1
ATOM 7470 C C . ASN B 1 464 ? -17.812 -12.586 1.992 1 96.62 464 ASN B C 1
ATOM 7472 O O . ASN B 1 464 ? -17.203 -12.703 0.92 1 96.62 464 ASN B O 1
ATOM 7476 N N . VAL B 1 465 ? -17.406 -11.719 2.979 1 97.75 465 VAL B N 1
ATOM 7477 C CA . VAL B 1 465 ? -16.312 -10.781 2.797 1 97.75 465 VAL B CA 1
ATOM 7478 C C . VAL B 1 465 ? -15 -11.547 2.596 1 97.75 465 VAL B C 1
ATOM 7480 O O . VAL B 1 465 ? -14.062 -11.039 1.976 1 97.75 465 VAL B O 1
ATOM 7483 N N . ARG B 1 466 ? -14.906 -12.812 3.082 1 97.94 466 ARG B N 1
ATOM 7484 C CA . ARG B 1 466 ? -13.703 -13.633 2.967 1 97.94 466 ARG B CA 1
ATOM 7485 C C . ARG B 1 466 ? -13.375 -13.922 1.506 1 97.94 466 ARG B C 1
ATOM 7487 O O . ARG B 1 466 ? -12.227 -14.188 1.163 1 97.94 466 ARG B O 1
ATOM 7494 N N . LYS B 1 467 ? -14.383 -13.867 0.577 1 97.81 467 LYS B N 1
ATOM 7495 C CA . LYS B 1 467 ? -14.156 -14.086 -0.849 1 97.81 467 LYS B CA 1
ATOM 7496 C C . LYS B 1 467 ? -13.391 -12.922 -1.472 1 97.81 467 LYS B C 1
ATOM 7498 O O . LYS B 1 467 ? -12.797 -13.062 -2.539 1 97.81 467 LYS B O 1
ATOM 7503 N N . ALA B 1 468 ? -13.406 -11.742 -0.759 1 98.31 468 ALA B N 1
ATOM 7504 C CA . ALA B 1 468 ? -12.734 -10.547 -1.26 1 98.31 468 ALA B CA 1
ATOM 7505 C C . ALA B 1 468 ? -11.359 -10.391 -0.621 1 98.31 468 ALA B C 1
ATOM 7507 O O . ALA B 1 468 ? -10.695 -9.367 -0.815 1 98.31 468 ALA B O 1
ATOM 7508 N N . SER B 1 469 ? -10.93 -11.328 0.169 1 98.31 469 SER B N 1
ATOM 7509 C CA . SER B 1 469 ? -9.602 -11.375 0.786 1 98.31 469 SER B CA 1
ATOM 7510 C C . SER B 1 469 ? -8.773 -12.531 0.23 1 98.31 469 SER B C 1
ATOM 7512 O O . SER B 1 469 ? -9.289 -13.633 0.044 1 98.31 469 SER B O 1
ATOM 7514 N N . MET B 1 470 ? -7.543 -12.305 -0.123 1 98.31 470 MET B N 1
ATOM 7515 C CA . MET B 1 470 ? -6.707 -13.352 -0.712 1 98.31 470 MET B CA 1
ATOM 7516 C C . MET B 1 470 ? -6.477 -14.484 0.28 1 98.31 470 MET B C 1
ATOM 7518 O O . MET B 1 470 ? -6.715 -15.656 -0.037 1 98.31 470 MET B O 1
ATOM 7522 N N . PHE B 1 471 ? -6.031 -14.141 1.531 1 98.25 471 PHE B N 1
ATOM 7523 C CA . PHE B 1 471 ? -5.855 -15.047 2.656 1 98.25 471 PHE B CA 1
ATOM 7524 C C . PHE B 1 471 ? -6.445 -14.461 3.93 1 98.25 471 PHE B C 1
ATOM 7526 O O . PHE B 1 471 ? -5.73 -13.836 4.723 1 98.25 471 PHE B O 1
ATOM 7533 N N . PRO B 1 472 ? -7.73 -14.711 4.203 1 97.81 472 PRO B N 1
ATOM 7534 C CA . PRO B 1 472 ? -8.445 -14 5.266 1 97.81 472 PRO B CA 1
ATOM 7535 C C . PRO B 1 472 ? -8 -14.43 6.664 1 97.81 472 PRO B C 1
ATOM 7537 O O . PRO B 1 472 ? -7.613 -15.578 6.867 1 97.81 472 PRO B O 1
ATOM 7540 N N . ARG B 1 473 ? -8.023 -13.5 7.59 1 97.75 473 ARG B N 1
ATOM 7541 C CA . ARG B 1 473 ? -7.844 -13.734 9.023 1 97.75 473 ARG B CA 1
ATOM 7542 C C . ARG B 1 473 ? -9.141 -13.492 9.781 1 97.75 473 ARG B C 1
ATOM 7544 O O . ARG B 1 473 ? -9.758 -12.43 9.656 1 97.75 473 ARG B O 1
ATOM 7551 N N . ASP B 1 474 ? -9.586 -14.438 10.43 1 96.94 474 ASP B N 1
ATOM 7552 C CA . ASP B 1 474 ? -10.727 -14.352 11.336 1 96.94 474 ASP B CA 1
ATOM 7553 C C . ASP B 1 474 ? -10.453 -15.109 12.633 1 96.94 474 ASP B C 1
ATOM 7555 O O . ASP B 1 474 ? -9.375 -15.695 12.805 1 96.94 474 ASP B O 1
ATOM 7559 N N . PRO B 1 475 ? -11.289 -15.078 13.594 1 95.56 475 PRO B N 1
ATOM 7560 C CA . PRO B 1 475 ? -10.953 -15.617 14.914 1 95.56 475 PRO B CA 1
ATOM 7561 C C . PRO B 1 475 ? -10.562 -17.094 14.867 1 95.56 475 PRO B C 1
ATOM 7563 O O . PRO B 1 475 ? -9.812 -17.562 15.727 1 95.56 475 PRO B O 1
ATOM 7566 N N . ASN B 1 476 ? -10.969 -17.781 13.82 1 93.81 476 ASN B N 1
ATOM 7567 C CA . ASN B 1 476 ? -10.719 -19.219 13.758 1 93.81 476 ASN B CA 1
ATOM 7568 C C . ASN B 1 476 ? -9.633 -19.547 12.742 1 93.81 476 ASN B C 1
ATOM 7570 O O . ASN B 1 476 ? -9.383 -20.719 12.461 1 93.81 476 ASN B O 1
ATOM 7574 N N . ARG B 1 477 ? -9.016 -18.531 12.188 1 94.5 477 ARG B N 1
ATOM 7575 C CA . ARG B 1 477 ? -8.148 -18.828 11.055 1 94.5 477 ARG B CA 1
ATOM 7576 C C . ARG B 1 477 ? -6.918 -17.938 11.055 1 94.5 477 ARG B C 1
ATOM 7578 O O . ARG B 1 477 ? -7.043 -16.703 11.039 1 94.5 477 ARG B O 1
ATOM 7585 N N . CYS B 1 478 ? -5.652 -18.578 11.078 1 94.81 478 CYS B N 1
ATOM 7586 C CA . CYS B 1 478 ? -4.383 -17.859 10.969 1 94.81 478 CYS B CA 1
ATOM 7587 C C . CYS B 1 478 ? -3.51 -18.469 9.875 1 94.81 478 CYS B C 1
ATOM 7589 O O . CYS B 1 478 ? -2.295 -18.266 9.859 1 94.81 478 CYS B O 1
ATOM 7591 N N . THR B 1 479 ? -3.951 -19.562 9.117 1 90.19 479 THR B N 1
ATOM 7592 C CA . THR B 1 479 ? -3.172 -20.203 8.055 1 90.19 479 THR B CA 1
ATOM 7593 C C . THR B 1 479 ? -3.92 -20.141 6.73 1 90.19 479 THR B C 1
ATOM 7595 O O . THR B 1 479 ? -5.152 -20.094 6.703 1 90.19 479 THR B O 1
ATOM 7598 N N . PRO B 1 480 ? -3.318 -20.453 5.5 1 60.44 480 PRO B N 1
ATOM 7599 C CA . PRO B 1 480 ? -4.02 -19.922 4.324 1 60.44 480 PRO B CA 1
ATOM 7600 C C . PRO B 1 480 ? -5.402 -19.375 4.664 1 60.44 480 PRO B C 1
ATOM 7602 O O . PRO B 1 480 ? -6.148 -20 5.426 1 60.44 480 PRO B O 1
#

Secondary structure (DSSP, 8-state):
-------PPBPPGGGB-SSTTSSB-TT-EEEEEEEEEEEEEETTEEEEEEEETTTEEEEEEEE--TTSHHHHHHHHHHHHH--TT-EEEEEEEEEE---TTSSS-SEEEEEEEEEEEEPPPSS-SS-HHHHTS-HHHHHHHTTSSSPPPPPPHHHHHHTHHHHTTSHHHHHHHHHHHHHHHHHHHHHHHTT-EE----SEESS-SSSSS---EEEETTEEEEE-S-SHHHHHHHHHTT--EEEEEEEEE------STT--SEEEEEEEEEE-SS-THHHHHHHHHHHHHHHHHHHHHTHHHHHHHHHHS---PPP--SS--EEEHHHHHHHHHHTT---TTS-SPPPHHHHHHHHHHHHHHH--SEEEEE--BGGGS-TTBPBPSS-TTBBSEEEEEETTEEEEEEEEB---HHHHHHHHHHTT----HHHHHHHHHHHT----EEEEEEEHHHHHHHHTT-S-GGGGSSS-BBTTB---/-------PPBPPGGGB-SSTTSSB-TT-EEEEEEEEEEEEEETTEEEEEEEETTTEEEEEEEE--TTSHHHHHHHHHHHHH--TT-EEEEEEEEEE---TTSSS-SEEEEEEEEEEEEPPPSS-SS-HHHHTS-HHHHHHHTTSSSPPPPPPHHHHHHTHHHHTTSHHHHHHHHHHHHHHHHHHHHHHHTT-EE----SEESS-SSSSS---EEEETTEEEEE-S-SHHHHHHHHHTT--EEEEEEEEE------STT--SEEEEEEEEEE-SS-THHHHHHHHHHHHHHHHHHHHHTHHHHHHHHHHS---PPP--SS--EEEHHHHHHHHHHTT---TTS-SPPPHHHHHHHHHHHHHHH--SEEEEE--BGGGS-TTBPBPSS-TTBBSEEEEEETTEEEEEEEEB---HHHHHHHHHHTT----HHHHHHHHHHHT----EEEEEEEHHHHHHHHTT-S-GGGGSSS-BBTTB---

Foldseek 3Di:
DCDDCPVADADDLCQEADDPPGNHYFFDKHKHKFFFQDWDDDDQKIKTWGDDLLAAIAIEMEGQDPVCRVVSVVVSVVSVPAAGRFIKIWIFGKHFDACPVGPHGGIHTYTDDMGTPGGDDNDDLDRLVLLQAAPVQQVVQVPPPDHRDDDDPVSCLQVVVSSCSRLLLVLLQVLLVLLVVLLCVLLVVVPAAEDDDDQWAQDAPWPDFDWDWDDDPNHITTGAQDCVLVLQLVLLVVRAKYWYWAKGATPDQDDDQQDFRIFIKTKMKHFDDPACVVQVQSVLSSVVSSLVCCCPVVVVSLVSNCNHFNDDRFFDDPGAAEDEQVRLVVQLVVVPDDCDVSQDDDDQVSLLSSQVVCCVPVVGQKHKYFFHQPVVDTLQFAADPVDNSTTQKMFMGGNSHTFKIKHWTDLQLVSSVVSCVVNVHDCDPRNVVSSVSSVVPGGGMMMMMGTSLNCSCRRRVHPGSVSSPSNTHHPVDDHD/DPDDCPVADADDLCQEADDPPGNHYFFDKHKHKFFFQDWDADDQKIKTWGDDLLAAIAIEMEGQDPVCRVVSVVVSVVSVVAAGRFIKIWIFGKHFDACPVGPHGGIHTYTDDMGTPGGDDNDDLDRLVLLQAAPVQQVVQVPDPDHRDDDDPVSCLQVVVSSCSRLLLVLLQVLLVLLVVLLCVLLVVVPAAEDDDDQWAQDAPFPDFDWDWDDDPNHITTGAQDCVLVLQLVLLVVRAKYWYWAKGATPDQDDDQQDFRIFIKTKMKHFDDPACVVQVQSVLSSVVSSLVCCCPVVVVSLVSNCNHFPDDRFFDDPGAAEDEQVRLVVQLVVVPDDCDVSQDDDDQVSLLSSQVVCCVPPVGQKHKYFFHQPVVDTLQFAADPVDSSTTQKMFMGGNSHTFKIKHFTDLQLVSSVVSCVVNVHDCDPRNVVSSVSSVVPGGGMMMMMGTSLNCSCRRRVHPGSVSSPSNTHHPVDDHD

Radius of gyration: 30.6 Å; Cα contacts (8 Å, |Δi|>4): 2117; chains: 2; bounding box: 84×105×71 Å

Nearest PDB structures (foldseek):
  6od8-assembly1_A  TM=9.095E-01  e=1.243E-57  Leishmania major
  3i7f-assembly1_A  TM=9.467E-01  e=2.957E-56  Entamoeba histolytica
  3i7f-assembly1_B  TM=9.451E-01  e=5.262E-56  Entamoeba histolytica
  4j15-assembly1_A  TM=9.400E-01  e=7.953E-52  Homo sapiens
  4j15-assembly1_B  TM=9.493E-01  e=4.746E-51  Homo sapiens

InterPro domains:
  IPR002312 Aspartyl/Asparaginyl-tRNA synthetase, class IIb [PR01042] (223-235)
  IPR002312 Aspartyl/Asparaginyl-tRNA synthetase, class IIb [PR01042] (240-253)
  IPR002312 Aspartyl/Asparaginyl-tRNA synthetase, class IIb [PR01042] (394-410)
  IPR002312 Aspartyl/Asparaginyl-tRNA synthetase, class IIb [PR01042] (435-449)
  IPR004364 Aminoacyl-tRNA synthetase, class II (D/K/N) [PF00152] (153-474)
  IPR004365 OB-fold nucleic acid binding domain, AA-tRNA synthetase-type [PF01336] (30-114)
  IPR004523 Aspartate-tRNA synthetase, type 2 [MF_02075] (8-480)
  IPR004523 Aspartate-tRNA synthetase, type 2 [PTHR43450] (8-480)
  IPR004523 Aspartate-tRNA synthetase, type 2 [TIGR00458] (27-480)
  IPR006195 Aminoacyl-tRNA synthetase, class II [PS50862] (173-472)
  IPR012340 Nucleic acid-binding, OB-fold [G3DSA:2.40.50.140] (1-123)
  IPR012340 Nucleic acid-binding, OB-fold [SSF50249] (27-124)
  IPR045864 Class II Aminoacyl-tRNA synthetase/Biotinyl protein ligase (BPL) and lipoyl protein ligase (LPL) [G3DSA:3.30.930.10] (125-480)
  IPR045864 Class II Aminoacyl-tRNA synthetase/Biotinyl protein ligase (BPL) and lipoyl protein ligase (LPL) [SSF55681] (153-475)

Sequence (960 aa):
MSRSRSGREFVKVNDIGGSTDSKIGPGSKVWLRGRVNSIRAKGGSCFLVLRQNSFDTIQACYFKDKENPEQSAKMLKYLKSLTTESMIDLEGEVSTAEVRSCSIQDAELVITRIHSVSNADAMLPFLVEDAARSEKEVEESQETDRPFPRLGQELRLDNRWLDLRAPANNAIMRIQSAVCQLFRESLYSQGFVEIHTPKLIAGESESGAGVFTTDYFGTTACLAQSPQLYKQMAISSDLDRVFEIGPVFRAENSHTRRHLCEFTGLDLEMSINEHYMETLEVVHKMFKHIFENLETRWARELEVIRTQYESEPVTFTDEPCVLHWPEAMEILRGEGFDMGDGLGDLTGAQELALGAVVKEKYGTDFFMLDKYPSDIRPFYTMPDPTDDRFSNSYDMFIRGQEICSGAQRCHDPELVTEIINKKGIEIGDGLKTYIDSFRHGVSPHAGAGIGLERVVFLYLGLDNVRKASMFPRDPNRCTPMSRSRSGREFVKVNDIGGSTDSKIGPGSKVWLRGRVNSIRAKGGSCFLVLRQNSFDTIQACYFKDKENPEQSAKMLKYLKSLTTESMIDLEGEVSTAEVRSCSIQDAELVITRIHSVSNADAMLPFLVEDAARSEKEVEESQETDRPFPRLGQELRLDNRWLDLRAPANNAIMRIQSAVCQLFRESLYSQGFVEIHTPKLIAGESESGAGVFTTDYFGTTACLAQSPQLYKQMAISSDLDRVFEIGPVFRAENSHTRRHLCEFTGLDLEMSINEHYMETLEVVHKMFKHIFENLETRWARELEVIRTQYESEPVTFTDEPCVLHWPEAMEILRGEGFDMGDGLGDLTGAQELALGAVVKEKYGTDFFMLDKYPSDIRPFYTMPDPTDDRFSNSYDMFIRGQEICSGAQRCHDPELVTEIINKKGIEIGDGLKTYIDSFRHGVSPHAGAGIGLERVVFLYLGLDNVRKASMFPRDPNRCTP

Organism: Thalassiosira pseudonana (NCBI:txid35128)

pLDDT: mean 95.63, std 5.19, range [56.31, 98.94]